Protein 6Q27 (pdb70)

B-factor: mean 52.14, std 17.45, range [25.5, 141.48]

Secondary structure (DSSP, 8-state):
-EEEEEE-SSEEEEEEE-TT--EEEEEEEEPP-SSSS-HHHHHHHHHHHHHHHHT-SS--EEEEESSEEETTTTEEEE--TTSTT-TT-BHHHHHTTT-S-EEEEEHHHHHHHHHHHH---S-SSEEEEEESSSEEEEEE-TTS-B---TTS-TT-GGGSS-BTTTTB-HHHHHSHHHHHHHHHHTT--S-S-HHHHHHHHHTT-HHHHHHHHHHHHHHHHHHHHHHHHH--SEEEEESGGGGGTHHHHHHHHHHHGGGS-TT-----EEE-S--SSHHHHHTT-/-EEEEEE-SSEEEEEEE-TT--EEEEEEEEPP-SSSS-HHHHHHHHHHHHHHHHT-SS--EEEEESSEEETTTTEEEE--TTSTT-TT-BHHHHHTTT-S-EEEEEHHHHHHHHHHHH---S-SSEEEEEESSSEEEEEE-TTS-B---TTS-TT-GGGSS-BTTTTB-HHHHHSHHHHHHHHHHTT--S-S-HHHHHHHHHTT-HHHHHHHHHHHHHHHHHHHHHHHHH--SEEEEESGGGGGTHHHHHHHHHHHGGGS-TT-----EEE-SS-SSHHHHHTT-/-EEEEEE-SSEEEEEEE-TT--EEEEEEEEPP-SSSS-HHHHHHHHHHHHHHHHT-SS--EEEEESSEEETTTTEEEE--TTSTT-TT-BHHHHHTTT-S-EEEEEHHHHHHHHHHHH---S-SSEEEEEESSSEEEEEE-TTS-B---TTS-TT-GGGSS-BTTTTB-HHHHHSHHHHHHHHHHTT--S-S-HHHHHHHHHTT-HHHHHHHHHHHHHHHHHHHHHHHHH--SEEEEESGGGGGTHHHHHHHHHHHGGGS-TT-----EEE-SS-SSHHHHHTT-/-EEEEEE-SSEEEEEEE-TT--EEEEEEEEPP-SSSS-HHHHHHHHHHHHHHHHT-SS-EEEEEESSEEETTTTEEEE--TTSTT-TT-BHHHHHTTT-S-EEEEEHHHHHHHHHHHH---S-SSEEEEEESSSEEEEEE-TTS-B---TTS-TT-GGGSS-BTTTTB-HHHHHSHHHHHHHHHHTT--S-S-HHHHHHHHHTT-HHHHHHHHHHHHHHHHHHHHHHHHH--SEEEEESGGGGGTHHHHHHHHHHHGGGS-TT-----EEE-S--SSHHHHHTT-

Organism: Staphylococcus aureus (strain NCTC 8325 / PS 47) (NCBI:txid93061)

Sequence (1140 aa):
YYIAIDIGGTQIKSAVIDKQLNMFDYQQISTPDNKSELITDKVYEIVTGYMKQYQLIQPVIGISSAGVVDEQKGEIVYAGPTIPNYKGTNFKRLLKSLSPYVKVKNDVNAALLGELKLHQYQAERIFCMTLGTGIGGAYKNNQGHIDNGELHKANEVGYLLYRPTENTTFEQRAATSALKKRMIAGGFTRSTHVPVLFEAAEEGDDIAKQILNEWAEDVAEGIAQIQVMYDPGLILIGGGISEQGDNLIKYIEPKVAHYLPKDYVYAPIQTTKSKNDAALYGCLQYYIAIDIGGTQIKSAVIDKQLNMFDYQQISTPDNKSELITDKVYEIVTGYMKQYQLIQPVIGISSAGVVDEQKGEIVYAGPTIPNYKGTNFKRLLKSLSPYVKVKNDVNAALLGELKLHQYQAERIFCMTLGTGIGGAYKNNQGHIDNGELHKANEVGYLLYRPTENTTFEQRAATSALKKRMIAGGFTRSTHVPVLFEAAEEGDDIAKQILNEWAEDVAEGIAQIQVMYDPGLILIGGGISEQGDNLIKYIEPKVAHYLPKDYVYAPIQTTKSKNDAALYGCLQYYIAIDIGGTQIKSAVIDKQLNMFDYQQISTPDNKSELITDKVYEIVTGYMKQYQLIQPVIGISSAGVVDEQKGEIVYAGPTIPNYKGTNFKRLLKSLSPYVKVKNDVNAALLGELKLHQYQAERIFCMTLGTGIGGAYKNNQGHIDNGELHKANEVGYLLYRPTENTTFEQRAATSALKKRMIAGGFTRSTHVPVLFEAAEEGDDIAKQILNEWAEDVAEGIAQIQVMYDPGLILIGGGISEQGDNLIKYIEPKVAHYLPKDYVYAPIQTTKSKNDAALYGCLQYYIAIDIGGTQIKSAVIDKQLNMFDYQQISTPDNKSELITDKVYEIVTGYMKQYQLIQPVIGISSAGVVDEQKGEIVYAGPTIPNYKGTNFKRLLKSLSPYVKVKNDVNAALLGELKLHQYQAERIFCMTLGTGIGGAYKNNQGHIDNGELHKANEVGYLLYRPTENTTFEQRAATSALKKRMIAGGFTRSTHVPVLFEAAEEGDDIAKQILNEWAEDVAEGIAQIQVMYDPGLILIGGGISEQGDNLIKYIEPKVAHYLPKDYVYAPIQTTKSKNDAALYGCLQ

Radius of gyration: 42.16 Å; Cα contacts (8 Å, |Δi|>4): 2502; chains: 4; bounding box: 64×56×137 Å

Nearest PDB structures (foldseek):
  6q26-assembly1_A  TM=9.660E-01  e=1.454E-57  Staphylococcus aureus
  6q26-assembly2_D  TM=9.549E-01  e=3.923E-51  Staphylococcus aureus
  3vgl-assembly1_A  TM=8.635E-01  e=5.881E-26  Streptomyces griseus subsp. griseus NBRC 13350
  2gup-assembly1_A-2  TM=8.424E-01  e=9.236E-24  Streptococcus pneumoniae TIGR4
  2aa4-assembly1_B  TM=7.992E-01  e=1.712E-20  Escherichia coli

Solvent-accessible surface area: 47722 Å² total; per-residue (Å²): 122,85,0,0,0,15,0,21,24,74,55,1,30,1,0,0,4,18,83,130,56,33,32,30,39,40,25,15,25,23,17,12,69,11,138,84,81,73,0,33,80,49,0,76,89,16,0,45,37,2,35,153,90,66,151,28,146,90,6,44,0,0,0,0,0,18,15,3,3,17,64,89,108,0,24,0,35,27,28,22,115,58,8,39,111,3,151,43,19,26,0,67,171,46,0,136,95,24,2,79,121,7,93,2,15,16,35,0,8,0,13,0,41,0,0,41,106,68,51,173,46,181,15,93,22,4,0,0,0,19,3,19,53,21,8,11,6,2,18,40,21,60,73,39,114,32,39,28,5,48,86,61,10,14,5,27,0,2,31,0,6,46,63,76,137,95,104,30,16,0,35,96,14,2,3,53,75,10,2,83,150,54,0,118,90,26,52,18,115,103,18,35,39,16,42,10,0,2,91,0,1,83,109,54,26,116,51,0,73,101,8,0,57,85,2,0,45,13,0,0,19,0,0,0,1,0,1,0,0,12,1,3,13,5,0,0,0,1,25,59,23,0,112,34,14,117,53,0,14,97,12,0,50,80,29,0,49,95,11,16,36,119,99,11,94,50,6,65,3,71,17,5,118,13,85,62,44,8,8,0,27,0,0,35,82,114,80,0,0,0,18,0,22,27,79,53,1,34,1,0,0,3,15,77,104,49,24,34,26,24,34,25,18,25,36,14,8,62,10,142,98,87,75,0,30,82,62,0,75,83,14,0,44,34,2,35,123,78,70,161,30,152,92,6,47,0,0,0,0,0,23,18,4,3,16,60,154,91,0,20,0,38,28,29,23,121,66,9,44,106,4,148,33,17,17,0,71,143,46,0,142,92,20,1,84,119,8,90,2,13,17,36,2,9,0,13,0,43,0,0,42,104,68,50,175,45,182,17,94,19,3,0,0,0,19,0,14,58,26,7,10,6,1,20,43,22,71,86,44,92,22,27,30,4,47,85,62,8,15,5,28,0,2,34,0,8,47,62,78,137,96,105,30,15,0,39,95,13,0,3,36,69,6,0,72,122,53,0,102,90,26,49,3,116,130,21,70,38,12,35,8,0,2,89,1,0,78,120,52,43,118,64,0,83,108,5,0,55,83,0,0,44,16,0,0,17,0,0,0,1,0,1,0,0,13,1,3,13,6,0,0,0,2,23,58,12,0,102,36,13,119,53,0,14,98,12,0,51,77,27,0,47,100,11,15,35,120,99,12,96,48,6,65,3,74,17,4,116,15,89,65,44,8,7,1,27,0,0,32,81,147,77,0,0,0,19,0,21,26,84,56,1,25,1,0,7,1,13,77,120,40,24,33,39,24,38,23,19,26,31,13,7,56,12,143,97,72,76,0,33,81,59,0,74,83,16,0,42,34,2,31,101,85,105,143,42,152,92,10,52,0,1,0,0,0,25,16,4,4,7,62,147,108,0,30,0,36,106,31,24,119,69,10,46,110,3,144,32,17,18,0,68,136,45,0,142,90,20,1,79,121,7,107,2,12,18,34,3,8,0,10,0,46,0,0,39,113,64,51,173,46,185,23,102,84,4,0,0,0,16,2,15,50,26,8,10,5,1,27,40,48,87,93,45,108,20,86,32,29,173,121,58,101,38,21,46,8,3,104,54,45,110,63,105,133,93,106,30,20,0,37,98,14,2,2,47,68,10,2,77,148,55,0,100,91,25,47,3,118,134,18,61,42,16,52,7,0,2,94,0,0,74,121,54,37,116,61,0,79,102,7,0,53,88,2,0,41,15,0,0,29,0,0,0,56,5,0,75,149,69,91,7,32,5,0,0,0,1,24,57,22,0,116,37,12,118,58,0,13,111,14,0,51,79,30,0,47,117,78,19,88,120,130,66,132,48,7,65,3,69,16,2,112,14,77,50,41,7,8,0,28,0,0,34,82,128,85,0,0,0,17,0,21,23,84,46,1,33,1,0,0,3,24,82,122,53,32,35,36,38,39,24,15,27,24,14,8,59,12,130,93,62,74,0,33,78,57,0,78,88,15,0,44,35,1,36,151,80,65,136,27,149,91,6,44,0,0,0,0,0,19,18,3,3,15,61,150,95,0,24,0,36,105,32,21,113,57,9,38,111,3,147,42,18,26,0,68,170,46,0,133,94,24,0,75,119,8,93,2,15,16,37,0,8,0,14,0,47,0,0,34,112,73,47,155,49,187,23,99,85,2,0,0,0,19,1,17,46,22,6,10,6,1,24,40,48,85,95,47,112,20,82,30,28,175,124,61,103,38,22,44,9,2,103,51,47,111,63,104,137,95,106,29,21,0,34,95,14,1,2,32,71,9,0,74,152,54,0,116,96,26,45,5,116,105,13,61,30,11,36,5,0,2,79,0,1,81,120,52,36,114,53,0,75,102,6,0,55,89,1,0,47,12,0,0,25,0,0,0,59,4,1,72,144,70,93,7,33,5,0,0,0,2,25,57,14,0,111,35,14,117,55,0,12,98,14,0,53,78,28,0,50,119,79,17,87,119,130,69,131,50,7,65,3,70,17,4,110,12,91,66,46,8,7,0,26,0,0,33,80

Foldseek 3Di:
DAKFWAEDLFKIWIFDADPVRDTHDIDIDGQDLCPPDRNLVVVQVSVVVVCVVPVDAQHQYFYEYAAQAPFVQQFRCGHDPSRPPRHGDHNCVSCVVRHNRYTYYYLQLQLVQLLCVVDPDPWQKEKEWEAESFIFIWIQHNVRDIDLDPRNPPGRLQQPDQDVVVRHGLRCCQHLVNLLVLCVVLVPDDDSDVVVLLVCVVVPNVSSVVSLLVNLLSVLLSVLVVCVVGVTQEYEYAYQVLVCWVSNCVSNVVSNCVNPDPPDDTHDYTYRPDHPCSSRNRSSD/DAKFWEEDLFKIWIFDADPVRDTDDIDIDGQDLCPPDRNLVVVQVSLVVVCVVPVDAQHQYFYEYAAQAPFVQQFRCGHDPSRPPRHGDHNCVSCVVRHNRYTYYYLQLQLVQLLCVVDPDPWQKEKEWEAEQFIFIWIQHNVRDTDLDPRRPPGRLQQDDQDVVVRHGLRCCQHLVNLLVLCVVLVPDPDSDVVVLLVCVVVPDVSSVVSLLVNLLSVLLSVLVVCVVGVTQEYEYAYQVLVCWVSNCVSNVVNVCVNPDVPDDTHDYTYRPDHPCSSRNSSSD/DAKFWEEDLFKIWIFDADPVRDTHPIDIDGQDLCPVDNNLVVVQVVLVVVCVVVVDAQGQYFYEYAAQAPFVQQFRCGHDPSRPPRHGDHNCVSCVVRHNRYTYDYLQLLLVQLLCVVDPDPWQKEKEWEAESFIFIWIQHNVRDTDLDPRNPPGRLQQPDQDVVVRHGLRCCQHLVNLLVLCVVLVPPVDSDVVVLLVCVVVPDVSSVVSLLVNLLSVLLSVLVVCVVHVTQEYEYAYQVLVCWVSNCVSRVVNNCVNPDPPDDTHDYGYRPDHPCSSRSRSSD/DAKFWEEDLFKIWIFDADPVRDTHDIDIDTQDLCPVDRNLVVVQCSVVVVCVVVVDAQHQYFYEYAAQAPFVQQFRCGHDPSRPPRHGDRNCVSCVVRHNRYTYYYQQLLLVQLLVVVDPDPWQKEKEWEAESFIFIWIQANVRDTDLDPRSPPGRLQQPDQDVVVRHGLRCCQHLVNLLVLCVVLVVPVDSDVVVLLVCVVVPDVSSVVSLLVNLLSVLLSVLVVCVVGVTQEYEYAYQCLVCWVSNCVSNVVNVCVNDDVPDDTHDYTYRPDHPCSSRNRSSD

InterPro domains:
  IPR000600 ROK family [PF00480] (3-284)
  IPR000600 ROK family [PTHR18964] (2-284)
  IPR043129 ATPase, nucleotide binding domain [SSF53067] (1-285)

Structure (mmCIF, N/CA/C/O backbone):
data_6Q27
#
_entry.id   6Q27
#
_cell.length_a   47.236
_cell.length_b   101.353
_cell.length_c   133.222
_cell.angle_alpha   90.000
_cell.angle_beta   90.150
_cell.angle_gamma   90.000
#
_symmetry.space_group_name_H-M   'P 1 21 1'
#
loop_
_entity.id
_entity.type
_entity.pdbx_description
1 polymer Glucokinase
2 non-polymer 2-acetamido-2-deoxy-alpha-D-mannopyranose
3 water water
#
loop_
_atom_site.group_PDB
_atom_site.id
_atom_site.type_symbol
_atom_site.label_atom_id
_atom_site.label_alt_id
_atom_site.label_comp_id
_atom_site.label_asym_id
_atom_site.label_entity_id
_atom_site.label_seq_id
_atom_site.pdbx_PDB_ins_code
_atom_site.Cartn_x
_atom_site.Cartn_y
_atom_site.Cartn_z
_atom_site.occupancy
_atom_site.B_iso_or_equiv
_atom_site.auth_seq_id
_atom_site.auth_comp_id
_atom_site.auth_asym_id
_atom_site.auth_atom_id
_atom_site.pdbx_PDB_model_num
ATOM 1 N N . TYR A 1 1 ? 21.645 18.346 40.420 1.00 63.08 2 TYR A N 1
ATOM 2 C CA . TYR A 1 1 ? 21.132 16.990 40.284 1.00 63.75 2 TYR A CA 1
ATOM 3 C C . TYR A 1 1 ? 21.501 16.079 41.462 1.00 57.06 2 TYR A C 1
ATOM 4 O O . TYR A 1 1 ? 22.663 15.968 41.801 1.00 56.54 2 TYR A O 1
ATOM 13 N N . TYR A 1 2 ? 20.500 15.421 42.053 1.00 51.68 3 TYR A N 1
ATOM 14 C CA . TYR A 1 2 ? 20.673 14.482 43.151 1.00 46.82 3 TYR A CA 1
ATOM 15 C C . TYR A 1 2 ? 20.506 13.059 42.631 1.00 44.27 3 TYR A C 1
ATOM 16 O O . TYR A 1 2 ? 19.761 12.823 41.677 1.00 45.51 3 TYR A O 1
ATOM 25 N N . ILE A 1 3 ? 21.184 12.099 43.270 1.00 43.43 4 ILE A N 1
ATOM 26 C CA . ILE A 1 3 ? 21.050 10.678 42.933 1.00 39.88 4 ILE A CA 1
ATOM 27 C C . ILE A 1 3 ? 20.184 9.999 43.991 1.00 36.83 4 ILE A C 1
ATOM 28 O O . ILE A 1 3 ? 20.478 10.066 45.189 1.00 37.21 4 ILE A O 1
ATOM 33 N N . ALA A 1 4 ? 19.107 9.354 43.569 1.00 36.25 5 ALA A N 1
ATOM 34 C CA . ALA A 1 4 ? 18.240 8.652 44.505 1.00 36.04 5 ALA A CA 1
ATOM 35 C C . ALA A 1 4 ? 18.286 7.169 44.173 1.00 34.54 5 ALA A C 1
ATOM 36 O O . ALA A 1 4 ? 18.338 6.790 42.997 1.00 34.12 5 ALA A O 1
ATOM 38 N N . ILE A 1 5 ? 18.308 6.333 45.204 1.00 34.18 6 ILE A N 1
ATOM 39 C CA . ILE A 1 5 ? 18.380 4.886 45.022 1.00 35.09 6 ILE A CA 1
ATOM 40 C C . ILE A 1 5 ? 17.509 4.246 46.085 1.00 33.87 6 ILE A C 1
ATOM 41 O O . ILE A 1 5 ? 17.618 4.588 47.268 1.00 34.46 6 ILE A O 1
ATOM 46 N N . ASP A 1 6 ? 16.627 3.343 45.675 1.00 34.10 7 ASP A N 1
ATOM 47 C CA . ASP A 1 6 ? 15.653 2.733 46.580 1.00 35.12 7 ASP A CA 1
ATOM 48 C C . ASP A 1 6 ? 15.877 1.235 46.512 1.00 35.03 7 ASP A C 1
ATOM 49 O O . ASP A 1 6 ? 15.730 0.637 45.439 1.00 35.05 7 ASP A O 1
ATOM 54 N N . ILE A 1 7 ? 16.258 0.638 47.634 1.00 35.35 8 ILE A N 1
ATOM 55 C CA . ILE A 1 7 ? 16.671 -0.761 47.659 1.00 35.66 8 ILE A CA 1
ATOM 56 C C . ILE A 1 7 ? 15.579 -1.572 48.332 1.00 37.35 8 ILE A C 1
ATOM 57 O O . ILE A 1 7 ? 15.318 -1.409 49.524 1.00 38.19 8 ILE A O 1
ATOM 62 N N . GLY A 1 8 ? 14.961 -2.473 47.577 1.00 38.29 9 GLY A N 1
ATOM 63 C CA . GLY A 1 8 ? 14.005 -3.413 48.111 1.00 40.37 9 GLY A CA 1
ATOM 64 C C . GLY A 1 8 ? 14.575 -4.811 47.979 1.00 41.39 9 GLY A C 1
ATOM 65 O O . GLY A 1 8 ? 15.669 -5.010 47.470 1.00 40.55 9 GLY A O 1
ATOM 66 N N . GLY A 1 9 ? 13.805 -5.788 48.454 1.00 43.72 10 GLY A N 1
ATOM 67 C CA . GLY A 1 9 ? 14.253 -7.165 48.340 1.00 45.45 10 GLY A CA 1
ATOM 68 C C . GLY A 1 9 ? 14.232 -7.678 46.913 1.00 46.14 10 GLY A C 1
ATOM 69 O O . GLY A 1 9 ? 15.003 -8.573 46.560 1.00 47.26 10 GLY A O 1
ATOM 70 N N . THR A 1 10 ? 13.325 -7.152 46.094 1.00 46.01 11 THR A N 1
ATOM 71 C CA . THR A 1 10 ? 13.088 -7.576 44.720 1.00 47.62 11 THR A CA 1
ATOM 72 C C . THR A 1 10 ? 13.705 -6.649 43.685 1.00 46.02 11 THR A C 1
ATOM 73 O O . THR A 1 10 ? 14.233 -7.121 42.679 1.00 49.17 11 THR A O 1
ATOM 77 N N . GLN A 1 11 ? 13.647 -5.343 43.894 1.00 42.80 12 GLN A N 1
ATOM 78 C CA . GLN A 1 11 ? 14.102 -4.389 42.899 1.00 41.97 12 GLN A CA 1
ATOM 79 C C . GLN A 1 11 ? 14.951 -3.324 43.561 1.00 40.54 12 GLN A C 1
ATOM 80 O O . GLN A 1 11 ? 14.738 -2.961 44.727 1.00 38.50 12 GLN A O 1
ATOM 86 N N . ILE A 1 12 ? 15.914 -2.825 42.795 1.00 37.86 13 ILE A N 1
ATOM 87 C CA . ILE A 1 12 ? 16.596 -1.585 43.111 1.00 37.74 13 ILE A CA 1
ATOM 88 C C . ILE A 1 12 ? 16.166 -0.595 42.053 1.00 39.29 13 ILE A C 1
ATOM 89 O O . ILE A 1 12 ? 16.306 -0.858 40.855 1.00 42.61 13 ILE A O 1
ATOM 94 N N . LYS A 1 13 ? 15.589 0.500 42.491 1.00 35.29 14 LYS A N 1
ATOM 95 C CA . LYS A 1 13 ? 15.177 1.575 41.615 1.00 35.31 14 LYS A CA 1
ATOM 96 C C . LYS A 1 13 ? 16.122 2.732 41.854 1.00 36.81 14 LYS A C 1
ATOM 97 O O . LYS A 1 13 ? 16.571 2.955 42.981 1.00 37.63 14 LYS A O 1
ATOM 103 N N . SER A 1 14 ? 16.358 3.508 40.811 1.00 34.42 15 SER A N 1
ATOM 104 C CA . SER A 1 14 ? 17.187 4.686 40.963 1.00 35.90 15 SER A CA 1
ATOM 105 C C . SER A 1 14 ? 16.727 5.725 39.956 1.00 36.84 15 SER A C 1
ATOM 106 O O . SER A 1 14 ? 16.072 5.413 38.956 1.00 35.59 15 SER A O 1
ATOM 109 N N . ALA A 1 15 ? 17.050 6.971 40.258 1.00 35.20 16 ALA A N 1
ATOM 110 C CA . ALA A 1 15 ? 16.801 8.047 39.319 1.00 37.86 16 ALA A CA 1
ATOM 111 C C . ALA A 1 15 ? 17.699 9.209 39.701 1.00 38.50 16 ALA A C 1
ATOM 112 O O . ALA A 1 15 ? 18.241 9.264 40.803 1.00 36.46 16 ALA A O 1
ATOM 114 N N . VAL A 1 16 ? 17.867 10.108 38.772 1.00 38.11 17 VAL A N 1
ATOM 115 C CA . VAL A 1 16 ? 18.454 11.403 39.034 1.00 39.45 17 VAL A CA 1
ATOM 116 C C . VAL A 1 16 ? 17.329 12.411 39.172 1.00 43.94 17 VAL A C 1
ATOM 117 O O . VAL A 1 16 ? 16.342 12.348 38.434 1.00 41.88 17 VAL A O 1
ATOM 121 N N . ILE A 1 17 ? 17.432 13.295 40.162 1.00 47.03 18 ILE A N 1
ATOM 122 C CA . ILE A 1 17 ? 16.372 14.250 40.465 1.00 48.63 18 ILE A CA 1
ATOM 123 C C . ILE A 1 17 ? 16.969 15.651 40.543 1.00 53.92 18 ILE A C 1
ATOM 124 O O . ILE A 1 17 ? 18.060 15.841 41.096 1.00 49.69 18 ILE A O 1
ATOM 129 N N . ASP A 1 18 ? 16.237 16.641 40.019 1.00 58.39 19 ASP A N 1
ATOM 130 C CA . ASP A 1 18 ? 16.697 18.019 40.051 1.00 64.87 19 ASP A CA 1
ATOM 131 C C . ASP A 1 18 ? 15.948 18.799 41.138 1.00 71.44 19 ASP A C 1
ATOM 132 O O . ASP A 1 18 ? 15.095 18.260 41.853 1.00 71.21 19 ASP A O 1
ATOM 137 N N . LYS A 1 19 ? 16.281 20.092 41.252 1.00 76.54 20 LYS A N 1
ATOM 138 C CA . LYS A 1 19 ? 15.749 20.925 42.330 1.00 80.58 20 LYS A CA 1
ATOM 139 C C . LYS A 1 19 ? 14.220 20.973 42.321 1.00 84.51 20 LYS A C 1
ATOM 140 O O . LYS A 1 19 ? 13.592 20.962 43.386 1.00 87.39 20 LYS A O 1
ATOM 142 N N . GLN A 1 20 ? 13.594 21.004 41.138 1.00 84.77 21 GLN A N 1
ATOM 143 C CA . GLN A 1 20 ? 12.131 21.012 41.061 1.00 86.43 21 GLN A CA 1
ATOM 144 C C . GLN A 1 20 ? 11.491 19.615 41.200 1.00 84.52 21 GLN A C 1
ATOM 145 O O . GLN A 1 20 ? 10.316 19.449 40.843 1.00 86.95 21 GLN A O 1
ATOM 151 N N . LEU A 1 21 ? 12.217 18.607 41.675 1.00 79.65 22 LEU A N 1
ATOM 152 C CA . LEU A 1 21 ? 11.677 17.264 41.863 1.00 77.54 22 LEU A CA 1
ATOM 153 C C . LEU A 1 21 ? 11.315 16.576 40.555 1.00 76.38 22 LEU A C 1
ATOM 154 O O . LEU A 1 21 ? 10.530 15.618 40.555 1.00 78.24 22 LEU A O 1
ATOM 159 N N . ASN A 1 22 ? 11.883 17.015 39.433 1.00 72.56 23 ASN A N 1
ATOM 160 C CA . ASN A 1 22 ? 11.725 16.284 38.184 1.00 64.02 23 ASN A CA 1
ATOM 161 C C . ASN A 1 22 ? 12.652 15.075 38.182 1.00 58.44 23 ASN A C 1
ATOM 162 O O . ASN A 1 22 ? 13.835 15.180 38.521 1.00 53.80 23 ASN A O 1
ATOM 167 N N . MET A 1 23 ? 12.117 13.929 37.787 1.00 60.65 24 MET A N 1
ATOM 168 C CA . MET A 1 23 ? 12.867 12.681 37.771 1.00 59.76 24 MET A CA 1
ATOM 169 C C . MET A 1 23 ? 13.349 12.410 36.351 1.00 56.91 24 MET A C 1
ATOM 170 O O . MET A 1 23 ? 12.563 12.474 35.403 1.00 57.80 24 MET A O 1
ATOM 175 N N . PHE A 1 24 ? 14.648 12.168 36.207 1.00 57.77 25 PHE A N 1
ATOM 176 C CA . PHE A 1 24 ? 15.273 11.807 34.941 1.00 58.79 25 PHE A CA 1
ATOM 177 C C . PHE A 1 24 ? 15.905 10.431 35.076 1.00 51.90 25 PHE A C 1
ATOM 178 O O . PHE A 1 24 ? 16.321 10.036 36.169 1.00 50.42 25 PHE A O 1
ATOM 186 N N . ASP A 1 25 ? 16.032 9.726 33.954 1.00 49.87 26 ASP A N 1
ATOM 187 C CA . ASP A 1 25 ? 16.892 8.542 33.890 1.00 51.81 26 ASP A CA 1
ATOM 188 C C . ASP A 1 25 ? 16.513 7.479 34.921 1.00 47.54 26 ASP A C 1
ATOM 189 O O . ASP A 1 25 ? 17.380 6.842 35.527 1.00 45.46 26 ASP A O 1
ATOM 194 N N . TYR A 1 26 ? 15.214 7.283 35.116 1.00 39.50 27 TYR A N 1
ATOM 195 C CA . TYR A 1 26 ? 14.725 6.253 36.027 1.00 38.58 27 TYR A CA 1
ATOM 196 C C . TYR A 1 26 ? 15.244 4.884 35.602 1.00 38.49 27 TYR A C 1
ATOM 197 O O . TYR A 1 26 ? 15.204 4.527 34.424 1.00 43.61 27 TYR A O 1
ATOM 206 N N . GLN A 1 27 ? 15.753 4.134 36.556 1.00 37.38 28 GLN A N 1
ATOM 207 C CA . GLN A 1 27 ? 16.253 2.802 36.291 1.00 40.01 28 GLN A CA 1
ATOM 208 C C . GLN A 1 27 ? 15.692 1.850 37.327 1.00 37.43 28 GLN A C 1
ATOM 209 O O . GLN A 1 27 ? 15.395 2.235 38.466 1.00 36.49 28 GLN A O 1
ATOM 215 N N . GLN A 1 28 ? 15.590 0.594 36.930 1.00 38.66 29 GLN A N 1
ATOM 216 C CA . GLN A 1 28 ? 15.024 -0.425 37.793 1.00 41.91 29 GLN A CA 1
ATOM 217 C C . GLN A 1 28 ? 15.723 -1.728 37.456 1.00 41.93 29 GLN A C 1
ATOM 218 O O . GLN A 1 28 ? 15.639 -2.197 36.317 1.00 42.27 29 GLN A O 1
ATOM 224 N N . ILE A 1 29 ? 16.441 -2.298 38.416 1.00 42.24 30 ILE A N 1
ATOM 225 C CA . ILE A 1 29 ? 17.086 -3.580 38.174 1.00 48.56 30 ILE A CA 1
ATOM 226 C C . ILE A 1 29 ? 16.621 -4.566 39.225 1.00 42.31 30 ILE A C 1
ATOM 227 O O . ILE A 1 29 ? 16.212 -4.194 40.322 1.00 40.94 30 ILE A O 1
ATOM 232 N N . SER A 1 30 ? 16.738 -5.842 38.884 1.00 44.92 31 SER A N 1
ATOM 233 C CA . SER A 1 30 ? 16.460 -6.899 39.841 1.00 46.19 31 SER A CA 1
ATOM 234 C C . SER A 1 30 ? 17.485 -6.856 40.974 1.00 44.83 31 SER A C 1
ATOM 235 O O . SER A 1 30 ? 18.671 -6.627 40.743 1.00 44.17 31 SER A O 1
ATOM 238 N N . THR A 1 31 ? 17.027 -7.035 42.210 1.00 44.33 32 THR A N 1
ATOM 239 C CA . THR A 1 31 ? 17.959 -6.977 43.338 1.00 45.99 32 THR A CA 1
ATOM 240 C C . THR A 1 31 ? 18.830 -8.224 43.353 1.00 45.55 32 THR A C 1
ATOM 241 O O . THR A 1 31 ? 18.307 -9.339 43.328 1.00 48.29 32 THR A O 1
ATOM 245 N N . PRO A 1 32 ? 20.152 -8.075 43.443 1.00 44.99 33 PRO A N 1
ATOM 246 C CA . PRO A 1 32 ? 21.029 -9.252 43.555 1.00 47.64 33 PRO A CA 1
ATOM 247 C C . PRO A 1 32 ? 20.667 -10.072 44.786 1.00 48.88 33 PRO A C 1
ATOM 248 O O . PRO A 1 32 ? 20.111 -9.556 45.755 1.00 47.19 33 PRO A O 1
ATOM 252 N N . ASP A 1 33 ? 20.991 -11.369 44.742 1.00 52.36 34 ASP A N 1
ATOM 253 C CA . ASP A 1 33 ? 20.742 -12.244 45.885 1.00 54.19 34 ASP A CA 1
ATOM 254 C C . ASP A 1 33 ? 21.558 -11.861 47.125 1.00 55.85 34 ASP A C 1
ATOM 255 O O . ASP A 1 33 ? 21.280 -12.366 48.221 1.00 53.67 34 ASP A O 1
ATOM 260 N N . ASN A 1 34 ? 22.553 -10.996 46.976 1.00 50.36 35 ASN A N 1
ATOM 261 C CA . ASN A 1 34 ? 23.451 -10.599 48.050 1.00 49.17 35 ASN A CA 1
ATOM 262 C C . ASN A 1 34 ? 24.232 -11.778 48.613 1.00 53.52 35 ASN A C 1
ATOM 263 O O . ASN A 1 34 ? 24.673 -11.731 49.764 1.00 52.15 35 ASN A O 1
ATOM 268 N N . LYS A 1 35 ? 24.382 -12.838 47.813 1.00 56.44 36 LYS A N 1
ATOM 269 C CA . LYS A 1 35 ? 25.249 -13.970 48.119 1.00 64.17 36 LYS A CA 1
ATOM 270 C C . LYS A 1 35 ? 26.507 -13.882 47.261 1.00 68.12 36 LYS A C 1
ATOM 271 O O . LYS A 1 35 ? 27.587 -13.531 47.759 1.00 68.81 36 LYS A O 1
ATOM 277 N N . SER A 1 36 ? 26.381 -14.158 45.963 1.00 71.02 37 SER A N 1
ATOM 278 C CA . SER A 1 36 ? 27.514 -14.023 45.060 1.00 73.08 37 SER A CA 1
ATOM 279 C C . SER A 1 36 ? 27.494 -12.712 44.273 1.00 73.50 37 SER A C 1
ATOM 280 O O . SER A 1 36 ? 28.551 -12.237 43.846 1.00 78.58 37 SER A O 1
ATOM 283 N N . GLU A 1 37 ? 26.316 -12.111 44.036 1.00 71.50 38 GLU A N 1
ATOM 284 C CA . GLU A 1 37 ? 26.212 -10.764 43.473 1.00 71.35 38 GLU A CA 1
ATOM 285 C C . GLU A 1 37 ? 25.695 -9.823 44.558 1.00 62.83 38 GLU A C 1
ATOM 286 O O . GLU A 1 37 ? 24.663 -10.091 45.175 1.00 66.72 38 GLU A O 1
ATOM 292 N N . LEU A 1 38 ? 26.434 -8.752 44.821 1.00 54.16 39 LEU A N 1
ATOM 293 C CA . LEU A 1 38 ? 26.235 -7.924 46.000 1.00 48.96 39 LEU A CA 1
ATOM 294 C C . LEU A 1 38 ? 25.458 -6.653 45.672 1.00 45.79 39 LEU A C 1
ATOM 295 O O . LEU A 1 38 ? 25.712 -5.992 44.663 1.00 41.58 39 LEU A O 1
ATOM 300 N N . ILE A 1 39 ? 24.531 -6.313 46.569 1.00 35.16 40 ILE A N 1
ATOM 301 C CA . ILE A 1 39 ? 23.755 -5.082 46.469 1.00 37.12 40 ILE A CA 1
ATOM 302 C C . ILE A 1 39 ? 24.674 -3.872 46.472 1.00 38.41 40 ILE A C 1
ATOM 303 O O . ILE A 1 39 ? 24.514 -2.963 45.648 1.00 43.28 40 ILE A O 1
ATOM 308 N N . THR A 1 40 ? 25.672 -3.851 47.376 1.00 36.29 41 THR A N 1
ATOM 309 C CA . THR A 1 40 ? 26.595 -2.717 47.419 1.00 34.19 41 THR A CA 1
ATOM 310 C C . THR A 1 40 ? 27.292 -2.508 46.074 1.00 34.93 41 THR A C 1
ATOM 311 O O . THR A 1 40 ? 27.476 -1.366 45.638 1.00 35.76 41 THR A O 1
ATOM 315 N N . ASP A 1 41 ? 27.685 -3.595 45.399 1.00 37.06 42 ASP A N 1
ATOM 316 C CA . ASP A 1 41 ? 28.329 -3.449 44.094 1.00 40.37 42 ASP A CA 1
ATOM 317 C C . ASP A 1 41 ? 27.388 -2.795 43.077 1.00 39.35 42 ASP A C 1
ATOM 318 O O . ASP A 1 41 ? 27.821 -1.953 42.278 1.00 38.25 42 ASP A O 1
ATOM 323 N N . LYS A 1 42 ? 26.104 -3.182 43.081 1.00 36.06 43 LYS A N 1
ATOM 324 C CA . LYS A 1 42 ? 25.138 -2.584 42.161 1.00 38.11 43 LYS A CA 1
ATOM 325 C C . LYS A 1 42 ? 24.872 -1.110 42.503 1.00 39.04 43 LYS A C 1
ATOM 326 O O . LYS A 1 42 ? 24.774 -0.259 41.607 1.00 40.10 43 LYS A O 1
ATOM 332 N N . VAL A 1 43 ? 24.772 -0.787 43.792 1.00 31.58 44 VAL A N 1
ATOM 333 C CA . VAL A 1 43 ? 24.558 0.597 44.214 1.00 33.21 44 VAL A CA 1
ATOM 334 C C . VAL A 1 43 ? 25.738 1.462 43.791 1.00 39.32 44 VAL A C 1
ATOM 335 O O . VAL A 1 43 ? 25.572 2.556 43.232 1.00 31.35 44 VAL A O 1
ATOM 339 N N . TYR A 1 44 ? 26.954 0.969 44.041 1.00 39.09 45 TYR A N 1
ATOM 340 C CA . TYR A 1 44 ? 28.149 1.694 43.633 1.00 34.31 45 TYR A CA 1
ATOM 341 C C . TYR A 1 44 ? 28.158 1.925 42.124 1.00 37.74 45 TYR A C 1
ATOM 342 O O . TYR A 1 44 ? 28.443 3.032 41.653 1.00 39.01 45 TYR A O 1
ATOM 351 N N . GLU A 1 45 ? 27.825 0.909 41.343 1.00 38.08 46 GLU A N 1
ATOM 352 C CA . GLU A 1 45 ? 27.888 1.139 39.909 1.00 44.07 46 GLU A CA 1
ATOM 353 C C . GLU A 1 45 ? 26.710 1.981 39.425 1.00 47.40 46 GLU A C 1
ATOM 354 O O . GLU A 1 45 ? 26.874 2.781 38.490 1.00 47.19 46 GLU A O 1
ATOM 360 N N . ILE A 1 46 ? 25.546 1.884 40.079 1.00 44.48 47 ILE A N 1
ATOM 361 C CA . ILE A 1 46 ? 24.478 2.836 39.770 1.00 40.36 47 ILE A CA 1
ATOM 362 C C . ILE A 1 46 ? 24.957 4.266 39.991 1.00 38.92 47 ILE A C 1
ATOM 363 O O . ILE A 1 46 ? 24.682 5.154 39.171 1.00 38.84 47 ILE A O 1
ATOM 368 N N . VAL A 1 47 ? 25.644 4.524 41.113 1.00 34.67 48 VAL A N 1
ATOM 369 C CA . VAL A 1 47 ? 26.085 5.891 41.416 1.00 35.81 48 VAL A CA 1
ATOM 370 C C . VAL A 1 47 ? 27.131 6.366 40.414 1.00 38.16 48 VAL A C 1
ATOM 371 O O . VAL A 1 47 ? 27.066 7.499 39.916 1.00 40.82 48 VAL A O 1
ATOM 375 N N . THR A 1 48 ? 28.160 5.548 40.169 1.00 38.29 49 THR A N 1
ATOM 376 C CA . THR A 1 48 ? 29.199 5.959 39.231 1.00 41.12 49 THR A CA 1
ATOM 377 C C . THR A 1 48 ? 28.636 6.137 37.827 1.00 43.39 49 THR A C 1
ATOM 378 O O . THR A 1 48 ? 29.078 7.028 37.092 1.00 43.74 49 THR A O 1
ATOM 382 N N . GLY A 1 49 ? 27.647 5.319 37.445 1.00 40.97 50 GLY A N 1
ATOM 383 C CA . GLY A 1 49 ? 27.029 5.493 36.141 1.00 39.84 50 GLY A CA 1
ATOM 384 C C . GLY A 1 49 ? 26.364 6.847 35.993 1.00 40.79 50 GLY A C 1
ATOM 385 O O . GLY A 1 49 ? 26.508 7.517 34.963 1.00 42.24 50 GLY A O 1
ATOM 386 N N . TYR A 1 50 ? 25.622 7.265 37.020 1.00 41.54 51 TYR A N 1
ATOM 387 C CA . TYR A 1 50 ? 25.004 8.583 37.007 1.00 41.93 51 TYR A CA 1
ATOM 388 C C . TYR A 1 50 ? 26.048 9.681 37.047 1.00 46.99 51 TYR A C 1
ATOM 389 O O . TYR A 1 50 ? 25.919 10.687 36.339 1.00 52.35 51 TYR A O 1
ATOM 398 N N . MET A 1 51 ? 27.104 9.494 37.848 1.00 45.76 52 MET A N 1
ATOM 399 C CA . MET A 1 51 ? 28.165 10.490 37.912 1.00 44.93 52 MET A CA 1
ATOM 400 C C . MET A 1 51 ? 28.823 10.693 36.557 1.00 49.53 52 MET A C 1
ATOM 401 O O . MET A 1 51 ? 29.066 11.833 36.155 1.00 51.72 52 MET A O 1
ATOM 406 N N . LYS A 1 52 ? 29.117 9.607 35.836 1.00 49.15 53 LYS A N 1
ATOM 407 C CA . LYS A 1 52 ? 29.729 9.750 34.521 1.00 48.90 53 LYS A CA 1
ATOM 408 C C . LYS A 1 52 ? 28.741 10.351 33.531 1.00 52.62 53 LYS A C 1
ATOM 409 O O . LYS A 1 52 ? 29.033 11.351 32.869 1.00 54.70 53 LYS A O 1
ATOM 415 N N . GLN A 1 53 ? 27.550 9.770 33.446 1.00 53.61 54 GLN A N 1
ATOM 416 C CA . GLN A 1 53 ? 26.519 10.284 32.549 1.00 59.72 54 GLN A CA 1
ATOM 417 C C . GLN A 1 53 ? 26.372 11.799 32.661 1.00 59.47 54 GLN A C 1
ATOM 418 O O . GLN A 1 53 ? 26.343 12.503 31.651 1.00 59.39 54 GLN A O 1
ATOM 424 N N . TYR A 1 54 ? 26.303 12.321 33.888 1.00 60.94 55 TYR A N 1
ATOM 425 C CA . TYR A 1 54 ? 25.993 13.725 34.132 1.00 60.57 55 TYR A CA 1
ATOM 426 C C . TYR A 1 54 ? 27.183 14.539 34.638 1.00 61.79 55 TYR A C 1
ATOM 427 O O . TYR A 1 54 ? 27.014 15.713 34.992 1.00 59.71 55 TYR A O 1
ATOM 436 N N . GLN A 1 55 ? 28.381 13.953 34.664 1.00 63.12 56 GLN A N 1
ATOM 437 C CA . GLN A 1 55 ? 29.586 14.618 35.166 1.00 64.87 56 GLN A CA 1
ATOM 438 C C . GLN A 1 55 ? 29.348 15.274 36.533 1.00 63.87 56 GLN A C 1
ATOM 439 O O . GLN A 1 55 ? 29.644 16.451 36.748 1.00 67.47 56 GLN A O 1
ATOM 445 N N . LEU A 1 56 ? 28.816 14.489 37.472 1.00 57.57 57 LEU A N 1
ATOM 446 C CA . LEU A 1 56 ? 28.523 14.972 38.818 1.00 53.78 57 LEU A CA 1
ATOM 447 C C . LEU A 1 56 ? 29.724 14.770 39.728 1.00 53.86 57 LEU A C 1
ATOM 448 O O . LEU A 1 56 ? 30.222 13.646 39.875 1.00 53.06 57 LEU A O 1
ATOM 453 N N . ILE A 1 57 ? 30.158 15.850 40.367 1.00 55.24 58 ILE A N 1
ATOM 454 C CA . ILE A 1 57 ? 31.218 15.808 41.366 1.00 52.66 58 ILE A CA 1
ATOM 455 C C . ILE A 1 57 ? 30.567 15.817 42.729 1.00 49.11 58 ILE A C 1
ATOM 456 O O . ILE A 1 57 ? 29.705 16.661 43.001 1.00 49.34 58 ILE A O 1
ATOM 461 N N . GLN A 1 58 ? 30.956 14.866 43.575 1.00 48.25 59 GLN A N 1
ATOM 462 C CA . GLN A 1 58 ? 30.475 14.744 44.948 1.00 47.11 59 GLN A CA 1
ATOM 463 C C . GLN A 1 58 ? 28.955 14.934 44.994 1.00 46.26 59 GLN A C 1
ATOM 464 O O . GLN A 1 58 ? 28.450 15.764 45.754 1.00 44.36 59 GLN A O 1
ATOM 470 N N . PRO A 1 59 ? 28.209 14.151 44.223 1.00 48.03 60 PRO A N 1
ATOM 471 C CA . PRO A 1 59 ? 26.759 14.343 44.169 1.00 44.79 60 PRO A CA 1
ATOM 472 C C . PRO A 1 59 ? 26.118 14.046 45.505 1.00 43.01 60 PRO A C 1
ATOM 473 O O . PRO A 1 59 ? 26.572 13.179 46.255 1.00 34.45 60 PRO A O 1
ATOM 477 N N . VAL A 1 60 ? 25.015 14.747 45.775 1.00 39.54 61 VAL A N 1
ATOM 478 C CA . VAL A 1 60 ? 24.157 14.350 46.878 1.00 37.99 61 VAL A CA 1
ATOM 479 C C . VAL A 1 60 ? 23.449 13.064 46.496 1.00 39.17 61 VAL A C 1
ATOM 480 O O . VAL A 1 60 ? 22.796 12.983 45.453 1.00 44.74 61 VAL A O 1
ATOM 484 N N . ILE A 1 61 ? 23.587 12.057 47.338 1.00 39.43 62 ILE A N 1
ATOM 485 C CA . ILE A 1 61 ? 23.069 10.723 47.112 1.00 38.67 62 ILE A CA 1
ATOM 486 C C . ILE A 1 61 ? 22.100 10.426 48.246 1.00 39.84 62 ILE A C 1
ATOM 487 O O . ILE A 1 61 ? 22.497 10.430 49.414 1.00 40.01 62 ILE A O 1
ATOM 492 N N . GLY A 1 62 ? 20.840 10.159 47.914 1.00 39.62 63 GLY A N 1
ATOM 493 C CA . GLY A 1 62 ? 19.883 9.656 48.887 1.00 29.76 63 GLY A CA 1
ATOM 494 C C . GLY A 1 62 ? 19.729 8.159 48.678 1.00 29.82 63 GLY A C 1
ATOM 495 O O . GLY A 1 62 ? 19.588 7.690 47.544 1.00 31.15 63 GLY A O 1
ATOM 496 N N . ILE A 1 63 ? 19.795 7.409 49.767 1.00 30.76 64 ILE A N 1
ATOM 497 C CA . ILE A 1 63 ? 19.559 5.968 49.689 1.00 31.28 64 ILE A CA 1
ATOM 498 C C . ILE A 1 63 ? 18.380 5.615 50.580 1.00 34.04 64 ILE A C 1
ATOM 499 O O . ILE A 1 63 ? 18.361 5.954 51.771 1.00 35.85 64 ILE A O 1
ATOM 504 N N . SER A 1 64 ? 17.385 4.974 49.986 1.00 33.35 65 SER A N 1
ATOM 505 C CA . SER A 1 64 ? 16.282 4.359 50.701 1.00 32.18 65 SER A CA 1
ATOM 506 C C . SER A 1 64 ? 16.490 2.845 50.696 1.00 29.60 65 SER A C 1
ATOM 507 O O . SER A 1 64 ? 16.772 2.264 49.648 1.00 32.97 65 SER A O 1
ATOM 510 N N . SER A 1 65 ? 16.336 2.199 51.846 1.00 26.89 66 SER A N 1
ATOM 511 C CA . SER A 1 65 ? 16.601 0.762 51.866 1.00 29.10 66 SER A CA 1
ATOM 512 C C . SER A 1 65 ? 15.717 0.023 52.857 1.00 32.67 66 SER A C 1
ATOM 513 O O . SER A 1 65 ? 15.506 0.482 53.987 1.00 32.27 66 SER A O 1
ATOM 516 N N . ALA A 1 66 ? 15.258 -1.153 52.438 1.00 31.31 67 ALA A N 1
ATOM 517 C CA . ALA A 1 66 ? 14.743 -2.121 53.381 1.00 31.22 67 ALA A CA 1
ATOM 518 C C . ALA A 1 66 ? 15.771 -2.374 54.470 1.00 31.73 67 ALA A C 1
ATOM 519 O O . ALA A 1 66 ? 16.977 -2.257 54.257 1.00 36.72 67 ALA A O 1
ATOM 521 N N . GLY A 1 67 ? 15.291 -2.750 55.642 1.00 34.92 68 GLY A N 1
ATOM 522 C CA . GLY A 1 67 ? 16.162 -2.972 56.776 1.00 29.48 68 GLY A CA 1
ATOM 523 C C . GLY A 1 67 ? 16.109 -1.807 57.754 1.00 33.26 68 GLY A C 1
ATOM 524 O O . GLY A 1 67 ? 15.674 -0.693 57.428 1.00 32.29 68 GLY A O 1
ATOM 525 N N . VAL A 1 68 ? 16.554 -2.086 58.980 1.00 29.72 69 VAL A N 1
ATOM 526 C CA . VAL A 1 68 ? 16.664 -1.083 60.035 1.00 32.82 69 VAL A CA 1
ATOM 527 C C . VAL A 1 68 ? 17.892 -0.223 59.750 1.00 36.13 69 VAL A C 1
ATOM 528 O O . VAL A 1 68 ? 19.016 -0.726 59.683 1.00 37.73 69 VAL A O 1
ATOM 532 N N . VAL A 1 69 ? 17.685 1.078 59.613 1.00 35.22 70 VAL A N 1
ATOM 533 C CA . VAL A 1 69 ? 18.724 2.001 59.189 1.00 31.76 70 VAL A CA 1
ATOM 534 C C . VAL A 1 69 ? 19.079 2.897 60.361 1.00 34.71 70 VAL A C 1
ATOM 535 O O . VAL A 1 69 ? 18.205 3.563 60.924 1.00 34.44 70 VAL A O 1
ATOM 539 N N . ASP A 1 70 ? 20.361 2.915 60.725 1.00 35.25 71 ASP A N 1
ATOM 540 C CA . ASP A 1 70 ? 20.903 3.960 61.586 1.00 39.83 71 ASP A CA 1
ATOM 541 C C . ASP A 1 70 ? 21.209 5.158 60.688 1.00 34.67 71 ASP A C 1
ATOM 542 O O . ASP A 1 70 ? 22.245 5.192 60.028 1.00 35.05 71 ASP A O 1
ATOM 547 N N . GLU A 1 71 ? 20.312 6.153 60.665 1.00 35.69 72 GLU A N 1
ATOM 548 C CA . GLU A 1 71 ? 20.426 7.255 59.698 1.00 37.21 72 GLU A CA 1
ATOM 549 C C . GLU A 1 71 ? 21.735 8.029 59.856 1.00 38.89 72 GLU A C 1
ATOM 550 O O . GLU A 1 71 ? 22.359 8.409 58.855 1.00 35.81 72 GLU A O 1
ATOM 556 N N . GLN A 1 72 ? 22.173 8.263 61.100 1.00 40.38 73 GLN A N 1
ATOM 557 C CA . GLN A 1 72 ? 23.406 9.019 61.309 1.00 42.15 73 GLN A CA 1
ATOM 558 C C . GLN A 1 72 ? 24.616 8.236 60.831 1.00 43.11 73 GLN A C 1
ATOM 559 O O . GLN A 1 72 ? 25.490 8.800 60.163 1.00 43.90 73 GLN A O 1
ATOM 561 N N . LYS A 1 73 ? 24.679 6.933 61.136 1.00 40.32 74 LYS A N 1
ATOM 562 C CA . LYS A 1 73 ? 25.793 6.142 60.633 1.00 39.59 74 LYS A CA 1
ATOM 563 C C . LYS A 1 73 ? 25.671 5.898 59.140 1.00 36.10 74 LYS A C 1
ATOM 564 O O . LYS A 1 73 ? 26.672 5.633 58.485 1.00 39.65 74 LYS A O 1
ATOM 570 N N . GLY A 1 74 ? 24.461 5.941 58.603 1.00 36.23 75 GLY A N 1
ATOM 571 C CA . GLY A 1 74 ? 24.218 5.499 57.241 1.00 33.57 75 GLY A CA 1
ATOM 572 C C . GLY A 1 74 ? 24.368 4.001 57.043 1.00 33.15 75 GLY A C 1
ATOM 573 O O . GLY A 1 74 ? 24.916 3.568 56.028 1.00 34.88 75 GLY A O 1
ATOM 574 N N . GLU A 1 75 ? 23.857 3.198 57.973 1.00 32.43 76 GLU A N 1
ATOM 575 C CA . GLU A 1 75 ? 24.181 1.785 58.059 1.00 31.63 76 GLU A CA 1
ATOM 576 C C . GLU A 1 75 ? 22.934 0.946 58.310 1.00 36.80 76 GLU A C 1
ATOM 577 O O . GLU A 1 75 ? 22.061 1.350 59.078 1.00 40.52 76 GLU A O 1
ATOM 583 N N . ILE A 1 76 ? 22.870 -0.227 57.679 1.00 37.80 77 ILE A N 1
ATOM 584 C CA . ILE A 1 76 ? 21.891 -1.258 58.006 1.00 33.26 77 ILE A CA 1
ATOM 585 C C . ILE A 1 76 ? 22.352 -1.904 59.306 1.00 39.26 77 ILE A C 1
ATOM 586 O O . ILE A 1 76 ? 23.361 -2.615 59.320 1.00 44.88 77 ILE A O 1
ATOM 591 N N . VAL A 1 77 ? 21.639 -1.641 60.408 1.00 39.57 78 VAL A N 1
ATOM 592 C CA . VAL A 1 77 ? 22.024 -2.187 61.711 1.00 38.59 78 VAL A CA 1
ATOM 593 C C . VAL A 1 77 ? 21.184 -3.391 62.099 1.00 39.94 78 VAL A C 1
ATOM 594 O O . VAL A 1 77 ? 21.437 -3.996 63.140 1.00 42.85 78 VAL A O 1
ATOM 598 N N . TYR A 1 78 ? 20.204 -3.767 61.279 1.00 42.46 79 TYR A N 1
ATOM 599 C CA . TYR A 1 78 ? 19.380 -4.945 61.519 1.00 41.90 79 TYR A CA 1
ATOM 600 C C . TYR A 1 78 ? 18.566 -5.254 60.262 1.00 45.33 79 TYR A C 1
ATOM 601 O O . TYR A 1 78 ? 17.978 -4.352 59.651 1.00 43.65 79 TYR A O 1
ATOM 610 N N . ALA A 1 79 ? 18.528 -6.520 59.861 1.00 44.30 80 ALA A N 1
ATOM 611 C CA . ALA A 1 79 ? 17.837 -6.893 58.638 1.00 38.06 80 ALA A CA 1
ATOM 612 C C . ALA A 1 79 ? 17.257 -8.292 58.791 1.00 38.75 80 ALA A C 1
ATOM 613 O O . ALA A 1 79 ? 17.994 -9.229 59.114 1.00 41.52 80 ALA A O 1
ATOM 615 N N . GLY A 1 80 ? 15.949 -8.422 58.536 1.00 35.62 81 GLY A N 1
ATOM 616 C CA . GLY A 1 80 ? 15.314 -9.706 58.428 1.00 40.78 81 GLY A CA 1
ATOM 617 C C . GLY A 1 80 ? 15.827 -10.486 57.233 1.00 44.65 81 GLY A C 1
ATOM 618 O O . GLY A 1 80 ? 16.694 -10.020 56.479 1.00 45.65 81 GLY A O 1
ATOM 619 N N . PRO A 1 81 ? 15.284 -11.693 57.038 1.00 45.82 82 PRO A N 1
ATOM 620 C CA . PRO A 1 81 ? 15.841 -12.587 56.007 1.00 47.27 82 PRO A CA 1
ATOM 621 C C . PRO A 1 81 ? 15.477 -12.204 54.574 1.00 48.89 82 PRO A C 1
ATOM 622 O O . PRO A 1 81 ? 16.020 -12.818 53.647 1.00 47.43 82 PRO A O 1
ATOM 626 N N . THR A 1 82 ? 14.624 -11.194 54.343 1.00 48.99 83 THR A N 1
ATOM 627 C CA . THR A 1 82 ? 14.340 -10.820 52.9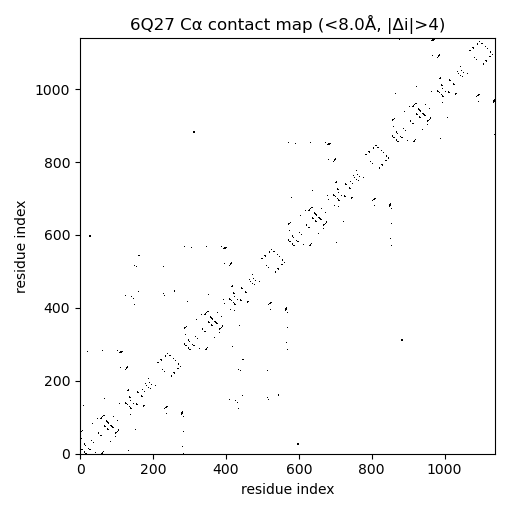55 1.00 50.46 83 THR A CA 1
ATOM 628 C C . THR A 1 82 ? 15.627 -10.473 52.208 1.00 52.45 83 THR A C 1
ATOM 629 O O . THR A 1 82 ? 15.805 -10.872 51.051 1.00 60.61 83 THR A O 1
ATOM 633 N N . ILE A 1 83 ? 16.551 -9.764 52.848 1.00 47.55 84 ILE A N 1
ATOM 634 C CA . ILE A 1 83 ? 17.875 -9.567 52.257 1.00 47.60 84 ILE A CA 1
ATOM 635 C C . ILE A 1 83 ? 18.939 -10.233 53.125 1.00 52.58 84 ILE A C 1
ATOM 636 O O . ILE A 1 83 ? 19.181 -9.788 54.259 1.00 54.61 84 ILE A O 1
ATOM 641 N N . PRO A 1 84 ? 19.621 -11.262 52.639 1.00 51.95 85 PRO A N 1
ATOM 642 C CA . PRO A 1 84 ? 20.638 -11.926 53.458 1.00 58.03 85 PRO A CA 1
ATOM 643 C C . PRO A 1 84 ? 21.926 -11.121 53.586 1.00 62.87 85 PRO A C 1
ATOM 644 O O . PRO A 1 84 ? 22.314 -10.360 52.698 1.00 67.82 85 PRO A O 1
ATOM 648 N N . ASN A 1 85 ? 22.603 -11.312 54.715 1.00 59.35 86 ASN A N 1
ATOM 649 C CA . ASN A 1 85 ? 23.946 -10.766 54.926 1.00 53.16 86 ASN A CA 1
ATOM 650 C C . ASN A 1 85 ? 23.951 -9.252 54.867 1.00 45.13 86 ASN A C 1
ATOM 651 O O . ASN A 1 85 ? 24.965 -8.646 54.537 1.00 46.04 86 ASN A O 1
ATOM 656 N N . TYR A 1 86 ? 22.828 -8.629 55.189 1.00 41.44 87 TYR A N 1
ATOM 657 C CA . TYR A 1 86 ? 22.702 -7.206 54.948 1.00 41.51 87 TYR A CA 1
ATOM 658 C C . TYR A 1 86 ? 23.149 -6.367 56.140 1.00 39.51 87 TYR A C 1
ATOM 659 O O . TYR A 1 86 ? 23.566 -5.221 55.949 1.00 35.45 87 TYR A O 1
ATOM 668 N N . LYS A 1 87 ? 23.082 -6.916 57.356 1.00 42.72 88 LYS A N 1
ATOM 669 C CA . LYS A 1 87 ? 23.499 -6.181 58.545 1.00 43.78 88 LYS A CA 1
ATOM 670 C C . LYS A 1 87 ? 24.948 -5.740 58.399 1.00 40.13 88 LYS A C 1
ATOM 671 O O . LYS A 1 87 ? 25.803 -6.499 57.944 1.00 38.88 88 LYS A O 1
ATOM 677 N N . GLY A 1 88 ? 25.217 -4.494 58.775 1.00 37.67 89 GLY A N 1
ATOM 678 C CA . GLY A 1 88 ? 26.545 -3.943 58.680 1.00 35.49 89 GLY A CA 1
ATOM 679 C C . GLY A 1 88 ? 26.814 -3.174 57.408 1.00 37.36 89 GLY A C 1
ATOM 680 O O . GLY A 1 88 ? 27.854 -2.515 57.307 1.00 42.95 89 GLY A O 1
ATOM 681 N N . THR A 1 89 ? 25.930 -3.246 56.426 1.00 34.99 90 THR A N 1
ATOM 682 C CA . THR A 1 89 ? 26.132 -2.486 55.195 1.00 33.92 90 THR A CA 1
ATOM 683 C C . THR A 1 89 ? 26.113 -0.982 55.489 1.00 35.97 90 THR A C 1
ATOM 684 O O . THR A 1 89 ? 25.093 -0.448 55.950 1.00 40.77 90 THR A O 1
ATOM 688 N N . ASN A 1 90 ? 27.219 -0.295 55.217 1.00 31.06 91 ASN A N 1
ATOM 689 C CA . ASN A 1 90 ? 27.323 1.143 55.482 1.00 32.52 91 ASN A CA 1
ATOM 690 C C . ASN A 1 90 ? 27.469 1.892 54.152 1.00 32.84 91 ASN A C 1
ATOM 691 O O . ASN A 1 90 ? 28.536 1.889 53.527 1.00 33.07 91 ASN A O 1
ATOM 696 N N . PHE A 1 91 ? 26.403 2.558 53.734 1.00 32.97 92 PHE A N 1
ATOM 697 C CA . PHE A 1 91 ? 26.423 3.207 52.433 1.00 32.83 92 PHE A CA 1
ATOM 698 C C . PHE A 1 91 ? 27.294 4.449 52.443 1.00 33.04 92 PHE A C 1
ATOM 699 O O . PHE A 1 91 ? 27.795 4.855 51.388 1.00 39.19 92 PHE A O 1
ATOM 707 N N . LYS A 1 92 ? 27.476 5.076 53.605 1.00 30.24 93 LYS A N 1
ATOM 708 C CA . LYS A 1 92 ? 28.377 6.211 53.653 1.00 34.15 93 LYS A CA 1
ATOM 709 C C . LYS A 1 92 ? 29.823 5.768 53.423 1.00 34.57 93 LYS A C 1
ATOM 710 O O . LYS A 1 92 ? 30.586 6.461 52.743 1.00 34.05 93 LYS A O 1
ATOM 716 N N . ARG A 1 93 ? 30.227 4.638 54.020 1.00 33.15 94 ARG A N 1
ATOM 717 C CA . ARG A 1 93 ? 31.571 4.110 53.782 1.00 34.78 94 ARG A CA 1
ATOM 718 C C . ARG A 1 93 ? 31.711 3.647 52.340 1.00 35.54 94 ARG A C 1
ATOM 719 O O . ARG A 1 93 ? 32.700 3.964 51.664 1.00 33.67 94 ARG A O 1
ATOM 727 N N . LEU A 1 94 ? 30.711 2.889 51.867 1.00 34.12 95 LEU A N 1
ATOM 728 C CA . LEU A 1 94 ? 30.680 2.371 50.505 1.00 35.16 95 LEU A CA 1
ATOM 729 C C . LEU A 1 94 ? 30.966 3.462 49.472 1.00 39.21 95 LEU A C 1
ATOM 730 O O . LEU A 1 94 ? 31.760 3.269 48.538 1.00 40.65 95 LEU A O 1
ATOM 735 N N . LEU A 1 95 ? 30.340 4.627 49.637 1.00 36.02 96 LEU A N 1
ATOM 736 C CA . LEU A 1 95 ? 30.365 5.667 48.618 1.00 36.09 96 LEU A CA 1
ATOM 737 C C . LEU A 1 95 ? 31.324 6.816 48.954 1.00 34.86 96 LEU A C 1
ATOM 738 O O . LEU A 1 95 ? 31.395 7.792 48.197 1.00 35.17 96 LEU A O 1
ATOM 743 N N . LYS A 1 96 ? 32.097 6.700 50.044 1.00 34.12 97 LYS A N 1
ATOM 744 C CA . LYS A 1 96 ? 32.832 7.856 50.545 1.00 35.56 97 LYS A CA 1
ATOM 745 C C . LYS A 1 96 ? 33.837 8.413 49.534 1.00 40.23 97 LYS A C 1
ATOM 746 O O . LYS A 1 96 ? 34.087 9.622 49.522 1.00 43.53 97 LYS A O 1
ATOM 752 N N . SER A 1 97 ? 34.425 7.586 48.671 1.00 39.13 98 SER A N 1
ATOM 753 C CA . SER A 1 97 ? 35.325 8.200 47.697 1.00 41.53 98 SER A CA 1
ATOM 754 C C . SER A 1 97 ? 34.564 8.859 46.545 1.00 40.13 98 SER A C 1
ATOM 755 O O . SER A 1 97 ? 35.133 9.685 45.832 1.00 42.25 98 SER A O 1
ATOM 758 N N . LEU A 1 98 ? 33.288 8.526 46.364 1.00 43.24 99 LEU A N 1
ATOM 759 C CA . LEU A 1 98 ? 32.464 9.226 45.389 1.00 40.00 99 LEU A CA 1
ATOM 760 C C . LEU A 1 98 ? 31.861 10.507 45.966 1.00 40.19 99 LEU A C 1
ATOM 761 O O . LEU A 1 98 ? 31.823 11.535 45.286 1.00 43.58 99 LEU A O 1
ATOM 766 N N . SER A 1 99 ? 31.398 10.479 47.218 1.00 37.69 100 SER A N 1
ATOM 767 C CA . SER A 1 99 ? 30.727 11.654 47.740 1.00 39.58 100 SER A CA 1
ATOM 768 C C . SER A 1 99 ? 30.664 11.587 49.253 1.00 40.70 100 SER A C 1
ATOM 769 O O . SER A 1 99 ? 30.446 10.499 49.799 1.00 40.54 100 SER A O 1
ATOM 772 N N . PRO A 1 100 ? 30.826 12.706 49.956 1.00 36.64 101 PRO A N 1
ATOM 773 C CA . PRO A 1 100 ? 30.524 12.729 51.386 1.00 37.99 101 PRO A CA 1
ATOM 774 C C . PRO A 1 100 ? 29.076 13.057 51.689 1.00 43.84 101 PRO A C 1
ATOM 775 O O . PRO A 1 100 ? 28.686 13.019 52.860 1.00 47.32 101 PRO A O 1
ATOM 779 N N . TYR A 1 101 ? 28.258 13.343 50.676 1.00 45.28 102 TYR A N 1
ATOM 780 C CA . TYR A 1 101 ? 26.872 13.734 50.910 1.00 42.58 102 TYR A CA 1
ATOM 781 C C . TYR A 1 101 ? 25.967 12.547 50.596 1.00 45.69 102 TYR A C 1
ATOM 782 O O . TYR A 1 101 ? 25.277 12.499 49.578 1.00 50.14 102 TYR A O 1
ATOM 791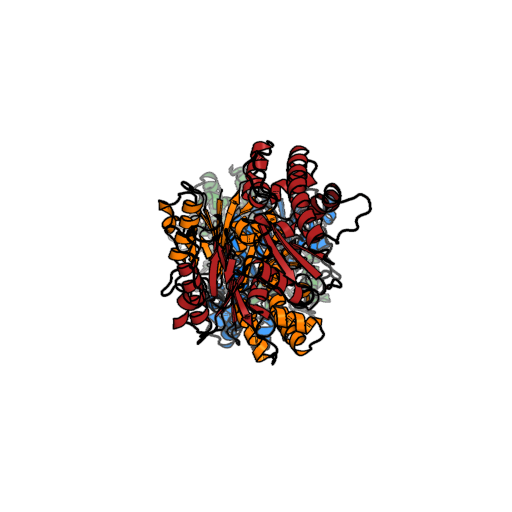 N N . VAL A 1 102 ? 25.945 11.587 51.509 1.00 45.67 103 VAL A N 1
ATOM 792 C CA . VAL A 1 102 ? 25.118 10.394 51.379 1.00 44.44 103 VAL A CA 1
ATOM 793 C C . VAL A 1 102 ? 24.141 10.392 52.541 1.00 43.08 103 VAL A C 1
ATOM 794 O O . VAL A 1 102 ? 24.553 10.551 53.694 1.00 42.20 103 VAL A O 1
ATOM 798 N N . LYS A 1 103 ? 22.848 10.257 52.239 1.00 43.26 104 LYS A N 1
ATOM 799 C CA . LYS A 1 103 ? 21.813 10.056 53.250 1.00 39.77 104 LYS A CA 1
ATOM 800 C C . LYS A 1 103 ? 21.275 8.646 53.093 1.00 35.56 104 LYS A C 1
ATOM 801 O O . LYS A 1 103 ? 21.170 8.140 51.970 1.00 36.61 104 LYS A O 1
ATOM 807 N N . VAL A 1 104 ? 20.922 8.011 54.204 1.00 31.92 105 VAL A N 1
ATOM 808 C CA . VAL A 1 104 ? 20.335 6.675 54.171 1.00 29.81 105 VAL A CA 1
ATOM 809 C C . VAL A 1 104 ? 19.117 6.684 55.087 1.00 35.82 105 VAL A C 1
ATOM 810 O O . VAL A 1 104 ? 19.202 7.164 56.225 1.00 34.02 105 VAL A O 1
ATOM 814 N N . LYS A 1 105 ? 17.985 6.175 54.582 1.00 36.87 106 LYS A N 1
ATOM 815 C CA . LYS A 1 105 ? 16.741 6.038 55.337 1.00 38.09 106 LYS A CA 1
ATOM 816 C C . LYS A 1 105 ? 16.139 4.663 55.093 1.00 35.43 106 LYS A C 1
ATOM 817 O O . LYS A 1 105 ? 16.313 4.075 54.027 1.00 41.07 106 LYS A O 1
ATOM 823 N N . ASN A 1 106 ? 15.344 4.204 56.049 1.00 32.45 107 ASN A N 1
ATOM 824 C CA . ASN A 1 106 ? 14.509 3.033 55.824 1.00 32.20 107 ASN A CA 1
ATOM 825 C C . ASN A 1 106 ? 13.549 3.283 54.652 1.00 32.28 107 ASN A C 1
ATOM 826 O O . ASN A 1 106 ? 13.094 4.408 54.415 1.00 32.93 107 ASN A O 1
ATOM 831 N N . ASP A 1 107 ? 13.235 2.212 53.917 1.00 32.57 108 ASP A N 1
ATOM 832 C CA . ASP A 1 107 ? 12.399 2.354 52.726 1.00 37.01 108 ASP A CA 1
ATOM 833 C C . ASP A 1 107 ? 11.019 2.923 53.038 1.00 34.65 108 ASP A C 1
ATOM 834 O O . ASP A 1 107 ? 10.491 3.699 52.235 1.00 36.05 108 ASP A O 1
ATOM 839 N N . VAL A 1 108 ? 10.431 2.592 54.194 1.00 33.03 109 VAL A N 1
ATOM 840 C CA . VAL A 1 108 ? 9.089 3.117 54.497 1.00 29.52 109 VAL A CA 1
ATOM 841 C C . VAL A 1 108 ? 9.161 4.578 54.950 1.00 30.41 109 VAL A C 1
ATOM 842 O O . VAL A 1 108 ? 8.282 5.388 54.621 1.00 28.24 109 VAL A O 1
ATOM 846 N N . ASN A 1 109 ? 10.178 4.928 55.734 1.00 28.85 110 ASN A N 1
ATOM 847 C CA . ASN A 1 109 ? 10.463 6.339 55.984 1.00 33.80 110 ASN A CA 1
ATOM 848 C C . ASN A 1 109 ? 10.502 7.112 54.677 1.00 36.45 110 ASN A C 1
ATOM 849 O O . ASN A 1 109 ? 9.894 8.177 54.548 1.00 37.57 110 ASN A O 1
ATOM 854 N N . ALA A 1 110 ? 11.244 6.595 53.694 1.00 39.71 111 ALA A N 1
ATOM 855 C CA . ALA A 1 110 ? 11.385 7.313 52.428 1.00 35.12 111 ALA A CA 1
ATOM 856 C C . ALA A 1 110 ? 10.063 7.352 51.662 1.00 33.40 111 ALA A C 1
ATOM 857 O O . ALA A 1 110 ? 9.714 8.376 51.062 1.00 37.71 111 ALA A O 1
ATOM 859 N N . ALA A 1 111 ? 9.330 6.245 51.648 1.00 28.67 112 ALA A N 1
ATOM 860 C CA . ALA A 1 111 ? 8.054 6.221 50.936 1.00 29.30 112 ALA A CA 1
ATOM 861 C C . ALA A 1 111 ? 7.073 7.235 51.527 1.00 29.90 112 ALA A C 1
ATOM 862 O O . ALA A 1 111 ? 6.433 8.009 50.797 1.00 30.79 112 ALA A O 1
ATOM 864 N N . LEU A 1 112 ? 6.972 7.266 52.856 1.00 29.63 113 LEU A N 1
ATOM 865 C CA . LEU A 1 112 ? 6.087 8.211 53.523 1.00 30.34 113 LEU A CA 1
ATOM 866 C C . LEU A 1 112 ? 6.514 9.647 53.253 1.00 36.00 113 LEU A C 1
ATOM 867 O O . LEU A 1 112 ? 5.690 10.496 52.902 1.00 43.06 113 LEU A O 1
ATOM 872 N N . LEU A 1 113 ? 7.803 9.940 53.413 1.00 36.86 114 LEU A N 1
ATOM 873 C CA . LEU A 1 113 ? 8.290 11.298 53.180 1.00 37.93 114 LEU A CA 1
ATOM 874 C C . LEU A 1 113 ? 8.095 11.710 51.722 1.00 36.84 114 LEU A C 1
ATOM 875 O O . LEU A 1 113 ? 7.721 12.858 51.432 1.00 37.50 114 LEU A O 1
ATOM 880 N N . GLY A 1 114 ? 8.345 10.789 50.791 1.00 34.76 115 GLY A N 1
ATOM 881 C CA . GLY A 1 114 ? 8.090 11.090 49.389 1.00 33.95 115 GLY A CA 1
ATOM 882 C C . GLY A 1 114 ? 6.615 11.316 49.134 1.00 39.34 115 GLY A C 1
ATOM 883 O O . GLY A 1 114 ? 6.230 12.281 48.461 1.00 42.38 115 GLY A O 1
ATOM 884 N N . GLU A 1 115 ? 5.767 10.452 49.710 1.00 37.69 116 GLU A N 1
ATOM 885 C CA . GLU A 1 115 ? 4.321 10.605 49.583 1.00 35.34 116 GLU A CA 1
ATOM 886 C C . GLU A 1 115 ? 3.870 11.972 50.071 1.00 40.14 116 GLU A C 1
ATOM 887 O O . GLU A 1 115 ? 3.050 12.639 49.425 1.00 38.35 116 GLU A O 1
ATOM 893 N N . LEU A 1 116 ? 4.393 12.399 51.225 1.00 36.78 117 LEU A N 1
ATOM 894 C CA . LEU A 1 116 ? 3.940 13.633 51.844 1.00 36.38 117 LEU A CA 1
ATOM 895 C C . LEU A 1 116 ? 4.492 14.854 51.132 1.00 39.56 117 LEU A C 1
ATOM 896 O O . LEU A 1 116 ? 3.881 15.921 51.199 1.00 42.04 117 LEU A O 1
ATOM 901 N N . LYS A 1 117 ? 5.622 14.710 50.440 1.00 43.86 118 LYS A N 1
ATOM 902 C CA . LYS A 1 117 ? 6.129 15.795 49.604 1.00 48.68 118 LYS A CA 1
ATOM 903 C C . LYS A 1 117 ? 5.295 15.973 48.337 1.00 45.68 118 LYS A C 1
ATOM 904 O O . LYS A 1 117 ? 5.201 17.090 47.810 1.00 47.92 118 LYS A O 1
ATOM 910 N N . LEU A 1 118 ? 4.662 14.907 47.855 1.00 42.16 119 LEU A N 1
ATOM 911 C CA . LEU A 1 118 ? 3.873 14.989 46.630 1.00 47.15 119 LEU A CA 1
ATOM 912 C C . LEU A 1 118 ? 2.388 15.216 46.883 1.00 45.27 119 LEU A C 1
ATOM 913 O O . LEU A 1 118 ? 1.685 15.693 45.981 1.00 48.31 119 LEU A O 1
ATOM 918 N N . HIS A 1 119 ? 1.889 14.887 48.073 1.00 41.73 120 HIS A N 1
ATOM 919 C CA . HIS A 1 119 ? 0.451 14.929 48.326 1.00 44.71 120 HIS A CA 1
ATOM 920 C C . HIS A 1 119 ? 0.193 15.429 49.737 1.00 46.09 120 HIS A C 1
ATOM 921 O O . HIS A 1 119 ? 0.833 14.973 50.692 1.00 48.41 120 HIS A O 1
ATOM 928 N N . GLN A 1 120 ? -0.728 16.365 49.860 1.00 48.19 121 GLN A N 1
ATOM 929 C CA . GLN A 1 120 ? -1.100 16.924 51.145 1.00 52.72 121 GLN A CA 1
ATOM 930 C C . GLN A 1 120 ? -2.255 16.128 51.741 1.00 49.94 121 GLN A C 1
ATOM 931 O O . GLN A 1 120 ? -3.071 15.552 51.019 1.00 52.45 121 GLN A O 1
ATOM 937 N N . TYR A 1 121 ? -2.268 16.042 53.072 1.00 44.87 122 TYR A N 1
ATOM 938 C CA . TYR A 1 121 ? -3.297 15.323 53.803 1.00 44.04 122 TYR A CA 1
ATOM 939 C C . TYR A 1 121 ? -3.750 16.157 54.988 1.00 45.38 122 TYR A C 1
ATOM 940 O O . TYR A 1 121 ? -2.983 16.944 55.541 1.00 45.49 122 TYR A O 1
ATOM 949 N N . GLN A 1 122 ? -5.006 15.963 55.377 1.00 47.76 123 GLN A N 1
ATOM 950 C CA . GLN A 1 122 ? -5.545 16.642 56.548 1.00 52.45 123 GLN A CA 1
ATOM 951 C C . GLN A 1 122 ? -4.968 16.074 57.845 1.00 51.44 123 GLN A C 1
ATOM 952 O O . GLN A 1 122 ? -4.675 16.821 58.786 1.00 49.73 123 GLN A O 1
ATOM 958 N N . ALA A 1 123 ? -4.794 14.761 57.905 1.00 42.50 124 ALA A N 1
ATOM 959 C CA . ALA A 1 123 ? -4.338 14.111 59.116 1.00 42.13 124 ALA A CA 1
ATOM 960 C C . ALA A 1 123 ? -3.016 14.703 59.598 1.00 43.68 124 ALA A C 1
ATOM 961 O O . ALA A 1 123 ? -2.104 14.951 58.807 1.00 42.66 124 ALA A O 1
ATOM 963 N N . GLU A 1 124 ? -2.912 14.914 60.914 1.00 41.71 125 GLU A N 1
ATOM 964 C CA . GLU A 1 124 ? -1.648 15.349 61.496 1.00 41.58 125 GLU A CA 1
ATOM 965 C C . GLU A 1 124 ? -0.724 14.174 61.760 1.00 40.75 125 GLU A C 1
ATOM 966 O O . GLU A 1 124 ? 0.497 14.302 61.622 1.00 44.37 125 GLU A O 1
ATOM 972 N N . ARG A 1 125 ? -1.280 13.029 62.121 1.00 42.46 126 ARG A N 1
ATOM 973 C CA . ARG A 1 125 ? -0.509 11.827 62.415 1.00 37.36 126 ARG A CA 1
ATOM 974 C C . ARG A 1 125 ? -0.770 10.807 61.320 1.00 36.20 126 ARG A C 1
ATOM 975 O O . ARG A 1 125 ? -1.904 10.347 61.152 1.00 36.47 126 ARG A O 1
ATOM 983 N N . ILE A 1 126 ? 0.274 10.438 60.592 1.00 35.09 127 ILE A N 1
ATOM 984 C CA . ILE A 1 126 ? 0.129 9.558 59.444 1.00 34.26 127 ILE A CA 1
ATOM 985 C C . ILE A 1 126 ? 1.030 8.349 59.635 1.00 32.97 127 ILE A C 1
ATOM 986 O O . ILE A 1 126 ? 2.252 8.485 59.766 1.00 35.02 127 ILE A O 1
ATOM 991 N N . PHE A 1 127 ? 0.436 7.167 59.624 1.00 32.65 128 PHE A N 1
ATOM 992 C CA . PHE A 1 127 ? 1.214 5.946 59.582 1.00 31.69 128 PHE A CA 1
ATOM 993 C C . PHE A 1 127 ? 1.250 5.390 58.165 1.00 31.26 128 PHE A C 1
ATOM 994 O O . PHE A 1 127 ? 0.229 5.336 57.481 1.00 31.77 128 PHE A O 1
ATOM 1002 N N . CYS A 1 128 ? 2.418 4.937 57.740 1.00 32.54 129 CYS A N 1
ATOM 1003 C CA . CYS A 1 128 ? 2.549 4.283 56.446 1.00 33.26 129 CYS A CA 1
ATOM 1004 C C . CYS A 1 128 ? 2.999 2.845 56.636 1.00 32.32 129 CYS A C 1
ATOM 1005 O O . CYS A 1 128 ? 4.030 2.589 57.267 1.00 34.27 129 CYS A O 1
ATOM 1008 N N . MET A 1 129 ? 2.236 1.912 56.078 1.00 34.14 130 MET A N 1
ATOM 1009 C CA . MET A 1 129 ? 2.615 0.510 56.051 1.00 34.49 130 MET A CA 1
ATOM 1010 C C . MET A 1 129 ? 2.791 0.083 54.600 1.00 35.02 130 MET A C 1
ATOM 1011 O O . MET A 1 129 ? 1.895 0.285 53.777 1.00 35.48 130 MET A O 1
ATOM 1016 N N . THR A 1 130 ? 3.945 -0.479 54.266 1.00 35.54 131 THR A N 1
ATOM 1017 C CA . THR A 1 130 ? 4.105 -1.029 52.928 1.00 33.41 131 THR A CA 1
ATOM 1018 C C . THR A 1 130 ? 3.872 -2.531 52.957 1.00 35.18 131 THR A C 1
ATOM 1019 O O . THR A 1 130 ? 4.327 -3.230 53.865 1.00 37.90 131 THR A O 1
ATOM 1023 N N . LEU A 1 131 ? 3.153 -3.015 51.961 1.00 34.88 132 LEU A N 1
ATOM 1024 C CA . LEU A 1 131 ? 2.946 -4.440 51.758 1.00 38.44 132 LEU A CA 1
ATOM 1025 C C . LEU A 1 131 ? 3.709 -4.839 50.508 1.00 41.86 132 LEU A C 1
ATOM 1026 O O . LEU A 1 131 ? 3.402 -4.355 49.417 1.00 46.29 132 LEU A O 1
ATOM 1031 N N . GLY A 1 132 ? 4.676 -5.730 50.657 1.00 43.00 133 GLY A N 1
ATOM 1032 C CA . GLY A 1 132 ? 5.405 -6.220 49.506 1.00 42.70 133 GLY A CA 1
ATOM 1033 C C . GLY A 1 132 ? 6.232 -7.430 49.861 1.00 46.45 133 GLY A C 1
ATOM 1034 O O . GLY A 1 132 ? 5.739 -8.336 50.540 1.00 48.71 133 GLY A O 1
ATOM 1035 N N . THR A 1 133 ? 7.483 -7.445 49.391 1.00 44.82 134 THR A N 1
ATOM 1036 C CA . THR A 1 133 ? 8.461 -8.462 49.765 1.00 44.74 134 THR A CA 1
ATOM 1037 C C . THR A 1 133 ? 8.479 -8.667 51.265 1.00 41.41 134 THR A C 1
ATOM 1038 O O . THR A 1 133 ? 8.381 -9.791 51.765 1.00 35.20 134 THR A O 1
ATOM 1042 N N . GLY A 1 134 ? 8.688 -7.570 51.987 1.00 32.76 135 GLY A N 1
ATOM 1043 C CA . GLY A 1 134 ? 8.527 -7.516 53.418 1.00 34.54 135 GLY A CA 1
ATOM 1044 C C . GLY A 1 134 ? 7.363 -6.598 53.752 1.00 35.42 135 GLY A C 1
ATOM 1045 O O . GLY A 1 134 ? 6.676 -6.061 52.884 1.00 38.81 135 GLY A O 1
ATOM 1046 N N . ILE A 1 135 ? 7.132 -6.448 55.045 1.00 35.53 136 ILE A N 1
ATOM 1047 C CA . ILE A 1 135 ? 6.185 -5.474 55.560 1.00 35.79 136 ILE A CA 1
ATOM 1048 C C . ILE A 1 135 ? 6.961 -4.528 56.459 1.00 37.34 136 ILE A C 1
ATOM 1049 O O . ILE A 1 135 ? 7.765 -4.972 57.286 1.00 37.19 136 ILE A O 1
ATOM 1054 N N . GLY A 1 136 ? 6.759 -3.230 56.259 1.00 38.38 137 GLY A N 1
ATOM 1055 C CA . GLY A 1 136 ? 7.466 -2.231 57.030 1.00 35.01 137 GLY A CA 1
ATOM 1056 C C . GLY A 1 136 ? 6.537 -1.102 57.413 1.00 35.14 137 GLY A C 1
ATOM 1057 O O . GLY A 1 136 ? 5.394 -1.026 56.942 1.00 29.23 137 GLY A O 1
ATOM 1058 N N . GLY A 1 137 ? 7.038 -0.237 58.303 1.00 30.25 138 GLY A N 1
ATOM 1059 C CA . GLY A 1 137 ? 6.227 0.839 58.827 1.00 28.80 138 GLY A CA 1
ATOM 1060 C C . GLY A 1 137 ? 7.041 2.105 59.009 1.00 33.14 138 GLY A C 1
ATOM 1061 O O . GLY A 1 137 ? 8.267 2.091 58.972 1.00 29.88 138 GLY A O 1
ATOM 1062 N N . ALA A 1 138 ? 6.323 3.213 59.157 1.00 30.71 139 ALA A N 1
ATOM 1063 C CA . ALA A 1 138 ? 6.898 4.501 59.509 1.00 30.93 139 ALA A CA 1
ATOM 1064 C C . ALA A 1 138 ? 5.739 5.386 59.933 1.00 35.18 139 ALA A C 1
ATOM 1065 O O . ALA A 1 138 ? 4.622 5.241 59.435 1.00 34.78 139 ALA A O 1
ATOM 1067 N N . TYR A 1 139 ? 6.010 6.292 60.859 1.00 37.52 140 TYR A N 1
ATOM 1068 C CA . TYR A 1 139 ? 4.963 7.095 61.466 1.00 36.67 140 TYR A CA 1
ATOM 1069 C C . TYR A 1 139 ? 5.422 8.542 61.500 1.00 37.07 140 TYR A C 1
ATOM 1070 O O . TYR A 1 139 ? 6.456 8.850 62.090 1.00 39.18 140 TYR A O 1
ATOM 1079 N N . LYS A 1 140 ? 4.691 9.421 60.836 1.00 39.55 141 LYS A N 1
ATOM 1080 C CA . LYS A 1 140 ? 4.944 10.847 60.966 1.00 37.60 141 LYS A CA 1
ATOM 1081 C C . LYS A 1 140 ? 4.034 11.361 62.077 1.00 43.30 141 LYS A C 1
ATOM 1082 O O . LYS A 1 140 ? 2.802 11.286 61.969 1.00 41.38 141 LYS A O 1
ATOM 1088 N N . ASN A 1 141 ? 4.633 11.871 63.149 1.00 49.53 142 ASN A N 1
ATOM 1089 C CA . ASN A 1 141 ? 3.865 12.133 64.350 1.00 58.05 142 ASN A CA 1
ATOM 1090 C C . ASN A 1 141 ? 3.280 13.539 64.299 1.00 60.30 142 ASN A C 1
ATOM 1091 O O . ASN A 1 141 ? 3.324 14.228 63.275 1.00 59.19 142 ASN A O 1
ATOM 1096 N N . ASN A 1 142 ? 2.732 13.959 65.438 1.00 64.14 143 ASN A N 1
ATOM 1097 C CA . ASN A 1 142 ? 2.042 15.235 65.556 1.00 71.73 143 ASN A CA 1
ATOM 1098 C C . ASN A 1 142 ? 2.930 16.398 65.124 1.00 73.97 143 ASN A C 1
ATOM 1099 O O . ASN A 1 142 ? 2.506 17.273 64.352 1.00 74.53 143 ASN A O 1
ATOM 1104 N N . GLN A 1 143 ? 4.176 16.415 65.607 1.00 70.79 144 GLN A N 1
ATOM 1105 C CA . GLN A 1 143 ? 5.085 17.534 65.404 1.00 65.92 144 GLN A CA 1
ATOM 1106 C C . GLN A 1 143 ? 5.854 17.445 64.096 1.00 59.07 144 GLN A C 1
ATOM 1107 O O . GLN A 1 143 ? 6.803 18.207 63.904 1.00 60.77 144 GLN A O 1
ATOM 1109 N N . GLY A 1 144 ? 5.474 16.538 63.199 1.00 53.63 145 GLY A N 1
ATOM 1110 C CA . GLY A 1 144 ? 6.089 16.444 61.894 1.00 51.31 145 GLY A CA 1
ATOM 1111 C C . GLY A 1 144 ? 7.310 15.559 61.786 1.00 56.22 145 GLY A C 1
ATOM 1112 O O . GLY A 1 144 ? 7.831 15.398 60.676 1.00 59.52 145 GLY A O 1
ATOM 1113 N N . HIS A 1 145 ? 7.793 14.981 62.885 1.00 58.82 146 HIS A N 1
ATOM 1114 C CA . HIS A 1 145 ? 8.988 14.145 62.844 1.00 61.27 146 HIS A CA 1
ATOM 1115 C C . HIS A 1 145 ? 8.617 12.692 62.575 1.00 52.69 146 HIS A C 1
ATOM 1116 O O . HIS A 1 145 ? 7.495 12.252 62.850 1.00 51.54 146 HIS A O 1
ATOM 1123 N N . ILE A 1 146 ? 9.564 11.955 62.002 1.00 48.01 147 ILE A N 1
ATOM 1124 C CA . ILE A 1 146 ? 9.491 10.503 61.922 1.00 41.09 147 ILE A CA 1
ATOM 1125 C C . ILE A 1 146 ? 10.554 9.970 62.860 1.00 41.67 147 ILE A C 1
ATOM 1126 O O . ILE A 1 146 ? 11.758 10.075 62.593 1.00 41.33 147 ILE A O 1
ATOM 1131 N N . ASP A 1 147 ? 10.121 9.414 63.970 1.00 42.92 148 ASP A N 1
ATOM 1132 C CA . ASP A 1 147 ? 11.051 8.847 64.928 1.00 39.12 148 ASP A CA 1
ATOM 1133 C C . ASP A 1 147 ? 11.319 7.378 64.606 1.00 34.90 148 ASP A C 1
ATOM 1134 O O . ASP A 1 147 ? 10.386 6.592 64.455 1.00 33.08 148 ASP A O 1
ATOM 1139 N N . ASN A 1 148 ? 12.587 6.996 64.617 1.00 34.79 149 ASN A N 1
ATOM 1140 C CA . ASN A 1 148 ? 12.990 5.624 64.357 1.00 34.70 149 ASN A CA 1
ATOM 1141 C C . ASN A 1 148 ? 13.186 4.777 65.625 1.00 33.50 149 ASN A C 1
ATOM 1142 O O . ASN A 1 148 ? 13.502 3.595 65.512 1.00 33.12 149 ASN A O 1
ATOM 1147 N N . GLY A 1 149 ? 12.969 5.320 66.819 1.00 35.88 150 GLY A N 1
ATOM 1148 C CA . GLY A 1 149 ? 13.073 4.526 68.031 1.00 33.76 150 GLY A CA 1
ATOM 1149 C C . GLY A 1 149 ? 14.475 4.546 68.632 1.00 35.74 150 GLY A C 1
ATOM 1150 O O . GLY A 1 149 ? 15.426 5.102 68.077 1.00 35.23 150 GLY A O 1
ATOM 1151 N N . GLU A 1 150 ? 14.599 3.921 69.808 1.00 37.59 151 GLU A N 1
ATOM 1152 C CA . GLU A 1 150 ? 15.839 4.033 70.573 1.00 38.30 151 GLU A CA 1
ATOM 1153 C C . GLU A 1 150 ? 16.983 3.295 69.894 1.00 39.73 151 GLU A C 1
ATOM 1154 O O . GLU A 1 150 ? 18.150 3.682 70.030 1.00 42.17 151 GLU A O 1
ATOM 1160 N N . LEU A 1 151 ? 16.670 2.219 69.185 1.00 39.62 152 LEU A N 1
ATOM 1161 C CA . LEU A 1 151 ? 17.644 1.425 68.458 1.00 42.78 152 LEU A CA 1
ATOM 1162 C C . LEU A 1 151 ? 17.310 1.413 66.974 1.00 40.28 152 LEU A C 1
ATOM 1163 O O . LEU A 1 151 ? 17.652 0.473 66.254 1.00 39.57 152 LEU A O 1
ATOM 1168 N N . HIS A 1 152 ? 16.619 2.457 66.522 1.00 38.87 153 HIS A N 1
ATOM 1169 C CA . HIS A 1 152 ? 16.347 2.717 65.117 1.00 38.43 153 HIS A CA 1
ATOM 1170 C C . HIS A 1 152 ? 15.336 1.765 64.495 1.00 40.84 153 HIS A C 1
ATOM 1171 O O . HIS A 1 152 ? 15.075 1.880 63.287 1.00 36.99 153 HIS A O 1
ATOM 1178 N N . LYS A 1 153 ? 14.767 0.825 65.252 1.00 38.45 154 LYS A N 1
ATOM 1179 C CA . LYS A 1 153 ? 13.898 -0.181 64.654 1.00 39.09 154 LYS A CA 1
ATOM 1180 C C . LYS A 1 153 ? 12.428 0.025 65.014 1.00 38.58 154 LYS A C 1
ATOM 1181 O O . LYS A 1 153 ? 11.632 -0.910 64.930 1.00 35.68 154 LYS A O 1
ATOM 1187 N N . ALA A 1 154 ? 12.038 1.255 65.339 1.00 34.66 155 ALA A N 1
ATOM 1188 C CA . ALA A 1 154 ? 10.626 1.543 65.534 1.00 34.84 155 ALA A CA 1
ATOM 1189 C C . ALA A 1 154 ? 9.823 1.185 64.288 1.00 38.47 155 ALA A C 1
ATOM 1190 O O . ALA A 1 154 ? 10.291 1.342 63.154 1.00 39.76 155 ALA A O 1
ATOM 1192 N N . ASN A 1 155 ? 8.583 0.734 64.503 1.00 33.85 156 ASN A N 1
ATOM 1193 C CA . ASN A 1 155 ? 7.621 0.542 63.428 1.00 34.39 156 ASN A CA 1
ATOM 1194 C C . ASN A 1 155 ? 8.005 -0.567 62.444 1.00 35.31 156 ASN A C 1
ATOM 1195 O O . ASN A 1 155 ? 7.519 -0.597 61.308 1.00 34.20 156 ASN A O 1
ATOM 1200 N N . GLU A 1 156 ? 8.873 -1.486 62.853 1.00 35.49 157 GLU A N 1
ATOM 1201 C CA . GLU A 1 156 ? 9.122 -2.702 62.089 1.00 32.91 157 GLU A CA 1
ATOM 1202 C C . GLU A 1 156 ? 7.937 -3.646 62.305 1.00 32.52 157 GLU A C 1
ATOM 1203 O O . GLU A 1 156 ? 8.054 -4.713 62.909 1.00 44.48 157 GLU A O 1
ATOM 1209 N N . VAL A 1 157 ? 6.777 -3.235 61.786 1.00 31.91 158 VAL A N 1
ATOM 1210 C CA . VAL A 1 157 ? 5.518 -3.906 62.106 1.00 31.59 158 VAL A CA 1
ATOM 1211 C C . VAL A 1 157 ? 5.405 -5.316 61.515 1.00 32.07 158 VAL A C 1
ATOM 1212 O O . VAL A 1 157 ? 4.488 -6.043 61.880 1.00 37.20 158 VAL A O 1
ATOM 1216 N N . GLY A 1 158 ? 6.310 -5.731 60.627 1.00 32.64 159 GLY A N 1
ATOM 1217 C CA . GLY A 1 158 ? 6.324 -7.121 60.197 1.00 33.31 159 GLY A CA 1
ATOM 1218 C C . GLY A 1 158 ? 6.514 -8.113 61.336 1.00 41.76 159 GLY A C 1
ATOM 1219 O O . GLY A 1 158 ? 6.184 -9.293 61.178 1.00 39.20 159 GLY A O 1
ATOM 1220 N N . TYR A 1 159 ? 7.076 -7.677 62.469 1.00 37.55 160 TYR A N 1
ATOM 1221 C CA . TYR A 1 159 ? 7.300 -8.571 63.598 1.00 37.83 160 TYR A CA 1
ATOM 1222 C C . TYR A 1 159 ? 6.114 -8.600 64.553 1.00 40.65 160 TYR A C 1
ATOM 1223 O O . TYR A 1 159 ? 6.142 -9.335 65.548 1.00 41.77 160 TYR A O 1
ATOM 1232 N N . LEU A 1 160 ? 5.067 -7.840 64.247 1.00 37.53 161 LEU A N 1
ATOM 1233 C CA . LEU A 1 160 ? 3.857 -7.854 65.034 1.00 33.91 161 LEU A CA 1
ATOM 1234 C C . LEU A 1 160 ? 3.234 -9.242 65.018 1.00 37.25 161 LEU A C 1
ATOM 1235 O O . LEU A 1 160 ? 3.408 -10.017 64.070 1.00 36.72 161 LEU A O 1
ATOM 1240 N N . LEU A 1 161 ? 2.493 -9.549 66.081 1.00 33.80 162 LEU A N 1
ATOM 1241 C CA . LEU A 1 161 ? 1.523 -10.638 66.053 1.00 41.68 162 LEU A CA 1
ATOM 1242 C C . LEU A 1 161 ? 2.168 -11.983 65.714 1.00 38.69 162 LEU A C 1
ATOM 1243 O O . LEU A 1 161 ? 1.652 -12.754 64.903 1.00 43.20 162 LEU A O 1
ATOM 1248 N N . TYR A 1 162 ? 3.282 -12.290 66.363 1.00 37.77 163 TYR A N 1
ATOM 1249 C CA . TYR A 1 162 ? 3.861 -13.623 66.217 1.00 40.43 163 TYR A CA 1
ATOM 1250 C C . TYR A 1 162 ? 2.950 -14.695 66.826 1.00 43.28 163 TYR A C 1
ATOM 1251 O O . TYR A 1 162 ? 2.538 -14.597 67.982 1.00 42.75 163 TYR A O 1
ATOM 1260 N N . ARG A 1 163 ? 2.629 -15.722 66.045 1.00 46.59 164 ARG A N 1
ATOM 1261 C CA . ARG A 1 163 ? 1.765 -16.786 66.539 1.00 49.36 164 ARG A CA 1
ATOM 1262 C C . ARG A 1 163 ? 2.592 -18.014 66.888 1.00 53.89 164 ARG A C 1
ATOM 1263 O O . ARG A 1 163 ? 3.050 -18.718 65.975 1.00 59.59 164 ARG A O 1
ATOM 1271 N N . PRO A 1 164 ? 2.806 -18.321 68.172 1.00 53.94 165 PRO A N 1
ATOM 1272 C CA . PRO A 1 164 ? 3.649 -19.485 68.507 1.00 54.27 165 PRO A CA 1
ATOM 1273 C C . PRO A 1 164 ? 3.187 -20.783 67.868 1.00 56.20 165 PRO A C 1
ATOM 1274 O O . PRO A 1 164 ? 4.020 -21.583 67.433 1.00 61.57 165 PRO A O 1
ATOM 1278 N N . THR A 1 165 ? 1.884 -21.025 67.790 1.00 57.69 166 THR A N 1
ATOM 1279 C CA . THR A 1 165 ? 1.438 -22.321 67.283 1.00 57.72 166 THR A CA 1
ATOM 1280 C C . THR A 1 165 ? 1.618 -22.452 65.777 1.00 56.39 166 THR A C 1
ATOM 1281 O O . THR A 1 165 ? 1.602 -23.572 65.258 1.00 62.11 166 THR A O 1
ATOM 1285 N N . GLU A 1 166 ? 1.774 -21.341 65.061 1.00 51.47 167 GLU A N 1
ATOM 1286 C CA . GLU A 1 166 ? 2.003 -21.369 63.627 1.00 49.02 167 GLU A CA 1
ATOM 1287 C C . GLU A 1 166 ? 3.415 -20.952 63.249 1.00 49.67 167 GLU A C 1
ATOM 1288 O O . GLU A 1 166 ? 3.789 -21.087 62.080 1.00 47.04 167 GLU A O 1
ATOM 1294 N N . ASN A 1 167 ? 4.200 -20.439 64.199 1.00 51.37 168 ASN A N 1
ATOM 1295 C CA . ASN A 1 167 ? 5.562 -19.973 63.937 1.00 50.86 168 ASN A CA 1
ATOM 1296 C C . ASN A 1 167 ? 5.598 -18.929 62.825 1.00 49.25 168 ASN A C 1
ATOM 1297 O O . ASN A 1 167 ? 6.464 -18.965 61.949 1.00 48.05 168 ASN A O 1
ATOM 1302 N N . THR A 1 168 ? 4.663 -17.979 62.856 1.00 48.40 169 THR A N 1
ATOM 1303 C CA . THR A 1 168 ? 4.655 -16.912 61.862 1.00 46.48 169 THR A CA 1
ATOM 1304 C C . THR A 1 168 ? 4.476 -15.548 62.515 1.00 43.86 169 THR A C 1
ATOM 1305 O O . THR A 1 168 ? 3.708 -15.391 63.468 1.00 39.59 169 THR A O 1
ATOM 1309 N N . THR A 1 169 ? 5.186 -14.571 61.971 1.00 44.35 170 THR A N 1
ATOM 1310 C CA . THR A 1 169 ? 4.975 -13.157 62.222 1.00 43.03 170 THR A CA 1
ATOM 1311 C C . THR A 1 169 ? 3.949 -12.612 61.242 1.00 41.20 170 THR A C 1
ATOM 1312 O O . THR A 1 169 ? 3.566 -13.272 60.272 1.00 40.58 170 THR A O 1
ATOM 1316 N N . PHE A 1 170 ? 3.518 -11.380 61.513 1.00 38.89 171 PHE A N 1
ATOM 1317 C CA . PHE A 1 170 ? 2.668 -10.632 60.594 1.00 37.75 171 PHE A CA 1
ATOM 1318 C C . PHE A 1 170 ? 3.222 -10.696 59.176 1.00 40.74 171 PHE A C 1
ATOM 1319 O O . PHE A 1 170 ? 2.515 -11.057 58.227 1.00 43.83 171 PHE A O 1
ATOM 1327 N N . GLU A 1 171 ? 4.501 -10.345 59.020 1.00 37.92 172 GLU A N 1
ATOM 1328 C CA . GLU A 1 171 ? 5.113 -10.320 57.699 1.00 37.38 172 GLU A CA 1
ATOM 1329 C C . GLU A 1 171 ? 5.103 -11.705 57.050 1.00 39.88 172 GLU A C 1
ATOM 1330 O O . GLU A 1 171 ? 4.956 -11.823 55.831 1.00 38.84 172 GLU A O 1
ATOM 1336 N N . GLN A 1 172 ? 5.276 -12.766 57.839 1.00 38.97 173 GLN A N 1
ATOM 1337 C CA . GLN A 1 172 ? 5.291 -14.088 57.227 1.00 40.42 173 GLN A CA 1
ATOM 1338 C C . GLN A 1 172 ? 3.900 -14.547 56.817 1.00 44.77 173 GLN A C 1
ATOM 1339 O O . GLN A 1 172 ? 3.768 -15.573 56.153 1.00 50.51 173 GLN A O 1
ATOM 1345 N N . ARG A 1 173 ? 2.867 -13.807 57.179 1.00 45.83 174 ARG A N 1
ATOM 1346 C CA . ARG A 1 173 ? 1.523 -14.120 56.744 1.00 46.97 174 ARG A CA 1
ATOM 1347 C C . ARG A 1 173 ? 1.018 -13.179 55.672 1.00 48.09 174 ARG A C 1
ATOM 1348 O O . ARG A 1 173 ? 0.209 -13.592 54.851 1.00 54.60 174 ARG A O 1
ATOM 1356 N N . ALA A 1 174 ? 1.494 -11.936 55.641 1.00 44.45 175 ALA A N 1
ATOM 1357 C CA . ALA A 1 174 ? 0.928 -10.925 54.766 1.00 46.60 175 ALA A CA 1
ATOM 1358 C C . ALA A 1 174 ? 1.875 -10.437 53.681 1.00 49.10 175 ALA A C 1
ATOM 1359 O O . ALA A 1 174 ? 1.459 -9.629 52.853 1.00 54.48 175 ALA A O 1
ATOM 1361 N N . ALA A 1 175 ? 3.131 -10.865 53.678 1.00 47.11 176 ALA A N 1
ATOM 1362 C CA . ALA A 1 175 ? 4.052 -10.472 52.626 1.00 49.07 176 ALA A CA 1
ATOM 1363 C C . ALA A 1 175 ? 3.778 -11.252 51.337 1.00 55.33 176 ALA A C 1
ATOM 1364 O O . ALA A 1 175 ? 3.146 -12.317 51.330 1.00 56.86 176 ALA A O 1
ATOM 1366 N N . THR A 1 176 ? 4.309 -10.719 50.236 1.00 53.17 177 THR A N 1
ATOM 1367 C CA . THR A 1 176 ? 4.005 -11.270 48.927 1.00 55.71 177 THR A CA 1
ATOM 1368 C C . THR A 1 176 ? 4.276 -12.767 48.881 1.00 61.55 177 THR A C 1
ATOM 1369 O O . THR A 1 176 ? 3.431 -13.545 48.425 1.00 64.65 177 THR A O 1
ATOM 1373 N N . SER A 1 177 ? 5.439 -13.197 49.381 1.00 63.56 178 SER A N 1
ATOM 1374 C CA . SER A 1 177 ? 5.760 -14.623 49.332 1.00 69.14 178 SER A CA 1
ATOM 1375 C C . SER A 1 177 ? 4.715 -15.437 50.069 1.00 67.58 178 SER A C 1
ATOM 1376 O O . SER A 1 177 ? 4.438 -16.581 49.695 1.00 69.07 178 SER A O 1
ATOM 1379 N N . ALA A 1 178 ? 4.144 -14.873 51.132 1.00 65.38 179 ALA A N 1
ATOM 1380 C CA . ALA A 1 178 ? 3.095 -15.571 51.864 1.00 65.47 179 ALA A CA 1
ATOM 1381 C C . ALA A 1 178 ? 1.800 -15.628 51.057 1.00 62.16 179 ALA A C 1
ATOM 1382 O O . ALA A 1 178 ? 1.163 -16.684 50.954 1.00 65.48 179 ALA A O 1
ATOM 1384 N N . LEU A 1 179 ? 1.416 -14.500 50.450 1.00 54.22 180 LEU A N 1
ATOM 1385 C CA . LEU A 1 179 ? 0.224 -14.459 49.609 1.00 51.89 180 LEU A CA 1
ATOM 1386 C C . LEU A 1 179 ? 0.346 -15.437 48.430 1.00 55.54 180 LEU A C 1
ATOM 1387 O O . LEU A 1 179 ? -0.612 -16.143 48.094 1.00 59.39 180 LEU A O 1
ATOM 1392 N N . LYS A 1 180 ? 1.523 -15.515 47.783 1.00 56.72 181 LYS A N 1
ATOM 1393 C CA . LYS A 1 180 ? 1.702 -16.500 46.718 1.00 61.80 181 LYS A CA 1
ATOM 1394 C C . LYS A 1 180 ? 1.557 -17.915 47.245 1.00 64.84 181 LYS A C 1
ATOM 1395 O O . LYS A 1 180 ? 0.908 -18.750 46.607 1.00 69.16 181 LYS A O 1
ATOM 1401 N N . LYS A 1 181 ? 2.185 -18.215 48.379 1.00 64.52 182 LYS A N 1
ATOM 1402 C CA . LYS A 1 181 ? 1.964 -19.514 49.005 1.00 67.18 182 LYS A CA 1
ATOM 1403 C C . LYS A 1 181 ? 0.470 -19.774 49.238 1.00 63.83 182 LYS A C 1
ATOM 1404 O O . LYS A 1 181 ? -0.031 -20.882 48.989 1.00 65.61 182 LYS A O 1
ATOM 1410 N N . ARG A 1 182 ? -0.253 -18.770 49.729 1.00 61.64 183 ARG A N 1
ATOM 1411 C CA . ARG A 1 182 ? -1.689 -18.929 49.928 1.00 62.72 183 ARG A CA 1
ATOM 1412 C C . ARG A 1 182 ? -2.405 -19.156 48.607 1.00 62.73 183 ARG A C 1
ATOM 1413 O O . ARG A 1 182 ? -3.389 -19.905 48.542 1.00 67.35 183 ARG A O 1
ATOM 1421 N N . MET A 1 183 ? -1.933 -18.506 47.541 1.00 59.41 184 MET A N 1
ATOM 1422 C CA . MET A 1 183 ? -2.525 -18.730 46.232 1.00 60.92 184 MET A CA 1
ATOM 1423 C C . MET A 1 183 ? -2.337 -20.174 45.808 1.00 65.15 184 MET A C 1
ATOM 1424 O O . MET A 1 183 ? -3.284 -20.837 45.374 1.00 71.53 184 MET A O 1
ATOM 1429 N N . ILE A 1 184 ? -1.107 -20.672 45.915 1.00 62.19 185 ILE A N 1
ATOM 1430 C CA . ILE A 1 184 ? -0.837 -22.057 45.556 1.00 62.56 185 ILE A CA 1
ATOM 1431 C C . ILE A 1 184 ? -1.526 -23.003 46.526 1.00 61.84 185 ILE A C 1
ATOM 1432 O O . ILE A 1 184 ? -2.118 -24.012 46.122 1.00 65.19 185 ILE A O 1
ATOM 1437 N N . ALA A 1 185 ? -1.451 -22.701 47.821 1.00 58.54 186 ALA A N 1
ATOM 1438 C CA . ALA A 1 185 ? -2.125 -23.527 48.809 1.00 61.41 186 ALA A CA 1
ATOM 1439 C C . ALA A 1 185 ? -3.629 -23.524 48.589 1.00 66.12 186 ALA A C 1
ATOM 1440 O O . ALA A 1 185 ? -4.295 -24.551 48.773 1.00 70.52 186 ALA A O 1
ATOM 1442 N N . GLY A 1 186 ? -4.182 -22.383 48.187 1.00 63.56 187 GLY A N 1
ATOM 1443 C CA . GLY A 1 186 ? -5.609 -22.287 47.961 1.00 64.49 187 GLY A CA 1
ATOM 1444 C C . GLY A 1 186 ? -6.091 -22.750 46.605 1.00 66.90 187 GLY A C 1
ATOM 1445 O O . GLY A 1 186 ? -7.223 -22.442 46.231 1.00 71.78 187 GLY A O 1
ATOM 1446 N N . GLY A 1 187 ? -5.276 -23.469 45.842 1.00 67.54 188 GLY A N 1
ATOM 1447 C CA . GLY A 1 187 ? -5.783 -24.006 44.598 1.00 68.94 188 GLY A CA 1
ATOM 1448 C C . GLY A 1 187 ? -5.949 -23.008 43.477 1.00 70.61 188 GLY A C 1
ATOM 1449 O O . GLY A 1 187 ? -6.476 -23.372 42.420 1.00 72.43 188 GLY A O 1
ATOM 1450 N N . PHE A 1 188 ? -5.449 -21.785 43.632 1.00 70.45 189 PHE A N 1
ATOM 1451 C CA . PHE A 1 188 ? -5.696 -20.769 42.620 1.00 74.52 189 PHE A CA 1
ATOM 1452 C C . PHE A 1 188 ? -5.059 -21.128 41.280 1.00 84.42 189 PHE A C 1
ATOM 1453 O O . PHE A 1 188 ? -3.885 -21.502 41.198 1.00 88.29 189 PHE A O 1
ATOM 1461 N N . THR A 1 189 ? -5.868 -21.004 40.225 1.00 89.48 190 THR A N 1
ATOM 1462 C CA . THR A 1 189 ? -5.570 -21.585 38.922 1.00 93.95 190 THR A CA 1
ATOM 1463 C C . THR A 1 189 ? -4.653 -20.691 38.094 1.00 90.86 190 THR A C 1
ATOM 1464 O O . THR A 1 189 ? -3.590 -21.128 37.645 1.00 94.09 190 THR A O 1
ATOM 1468 N N . ARG A 1 190 ? -5.038 -19.425 37.910 1.00 86.68 191 ARG A N 1
ATOM 1469 C CA . ARG A 1 190 ? -4.528 -18.638 36.788 1.00 84.25 191 ARG A CA 1
ATOM 1470 C C . ARG A 1 190 ? -3.018 -18.424 36.835 1.00 83.60 191 ARG A C 1
ATOM 1471 O O . ARG A 1 190 ? -2.341 -18.501 35.802 1.00 87.43 191 ARG A O 1
ATOM 1479 N N . SER A 1 191 ? -2.472 -18.119 37.994 1.00 78.55 192 SER A N 1
ATOM 1480 C CA . SER A 1 191 ? -1.073 -17.721 38.020 1.00 83.89 192 SER A CA 1
ATOM 1481 C C . SER A 1 191 ? -0.661 -17.572 39.478 1.00 82.23 192 SER A C 1
ATOM 1482 O O . SER A 1 191 ? -1.446 -17.810 40.400 1.00 84.50 192 SER A O 1
ATOM 1485 N N . THR A 1 192 ? 0.591 -17.210 39.682 1.00 78.87 193 THR A N 1
ATOM 1486 C CA . THR A 1 192 ? 1.095 -16.898 41.007 1.00 73.83 193 THR A CA 1
ATOM 1487 C C . THR A 1 192 ? 1.569 -15.453 41.055 1.00 72.77 193 THR A C 1
ATOM 1488 O O . THR A 1 192 ? 2.526 -15.127 41.750 1.00 76.85 193 THR A O 1
ATOM 1492 N N . HIS A 1 193 ? 0.935 -14.593 40.261 1.00 70.64 194 HIS A N 1
ATOM 1493 C CA . HIS A 1 193 ? 1.261 -13.174 40.165 1.00 69.69 194 HIS A CA 1
ATOM 1494 C C . HIS A 1 193 ? 0.153 -12.364 40.854 1.00 65.03 194 HIS A C 1
ATOM 1495 O O . HIS A 1 193 ? -1.020 -12.449 40.462 1.00 64.48 194 HIS A O 1
ATOM 1502 N N . VAL A 1 194 ? 0.521 -11.586 41.885 1.00 60.51 195 VAL A N 1
ATOM 1503 C CA . VAL A 1 194 ? -0.495 -10.946 42.730 1.00 56.83 195 VAL A CA 1
ATOM 1504 C C . VAL A 1 194 ? -1.451 -10.087 41.918 1.00 58.43 195 VAL A C 1
ATOM 1505 O O . VAL A 1 194 ? -2.662 -10.156 42.158 1.00 56.23 195 VAL A O 1
ATOM 1509 N N . PRO A 1 195 ? -1.008 -9.273 40.959 1.00 59.61 196 PRO A N 1
ATOM 1510 C CA . PRO A 1 195 ? -1.986 -8.532 40.144 1.00 56.71 196 PRO A CA 1
ATOM 1511 C C . PRO A 1 195 ? -3.033 -9.430 39.511 1.00 60.27 196 PRO A C 1
ATOM 1512 O O . PRO A 1 195 ? -4.217 -9.067 39.477 1.00 61.67 196 PRO A O 1
ATOM 1516 N N . VAL A 1 196 ? -2.620 -10.610 39.030 1.00 62.68 197 VAL A N 1
ATOM 1517 C CA . VAL A 1 196 ? -3.541 -11.561 38.408 1.00 65.15 197 VAL A CA 1
ATOM 1518 C C . VAL A 1 196 ? -4.573 -12.050 39.415 1.00 64.53 197 VAL A C 1
ATOM 1519 O O . VAL A 1 196 ? -5.749 -12.253 39.078 1.00 65.14 197 VAL A O 1
ATOM 1523 N N . LEU A 1 197 ? -4.149 -12.260 40.663 1.00 60.48 198 LEU A N 1
ATOM 1524 C CA . LEU A 1 197 ? -5.086 -12.664 41.702 1.00 57.40 198 LEU A CA 1
ATOM 1525 C C . LEU A 1 197 ? -6.196 -11.621 41.867 1.00 57.05 198 LEU A C 1
ATOM 1526 O O . LEU A 1 197 ? -7.383 -11.962 41.892 1.00 59.79 198 LEU A O 1
ATOM 1531 N N . PHE A 1 198 ? -5.836 -10.337 41.919 1.00 53.90 199 PHE A N 1
ATOM 1532 C CA . PHE A 1 198 ? -6.850 -9.291 42.022 1.00 53.92 199 PHE A CA 1
ATOM 1533 C C . PHE A 1 198 ? -7.738 -9.239 40.777 1.00 58.30 199 PHE A C 1
ATOM 1534 O O . PHE A 1 198 ? -8.971 -9.147 40.885 1.00 60.01 199 PHE A O 1
ATOM 1542 N N . GLU A 1 199 ? -7.134 -9.284 39.581 1.00 56.57 200 GLU A N 1
ATOM 1543 C CA . GLU A 1 199 ? -7.951 -9.329 38.369 1.00 58.23 200 GLU A CA 1
ATOM 1544 C C . GLU A 1 199 ? -8.954 -10.476 38.418 1.00 56.05 200 GLU A C 1
ATOM 1545 O O . GLU A 1 199 ? -10.119 -10.316 38.025 1.00 55.00 200 GLU A O 1
ATOM 1551 N N . ALA A 1 200 ? -8.511 -11.651 38.874 1.00 55.52 201 ALA A N 1
ATOM 1552 C CA . ALA A 1 200 ? -9.400 -12.809 38.919 1.00 57.07 201 ALA A CA 1
ATOM 1553 C C . ALA A 1 200 ? -10.562 -12.568 39.881 1.00 56.53 201 ALA A C 1
ATOM 1554 O O . ALA A 1 200 ? -11.725 -12.833 39.549 1.00 57.76 201 ALA A O 1
ATOM 1556 N N . ALA A 1 201 ? -10.268 -12.048 41.077 1.00 50.99 202 ALA A N 1
ATOM 1557 C CA . ALA A 1 201 ? -11.336 -11.751 42.024 1.00 55.65 202 ALA A CA 1
ATOM 1558 C C . ALA A 1 201 ? -12.309 -10.722 41.451 1.00 59.66 202 ALA A C 1
ATOM 1559 O O . ALA A 1 201 ? -13.519 -10.809 41.678 1.00 62.13 202 ALA A O 1
ATOM 1561 N N . GLU A 1 202 ? -11.803 -9.744 40.701 1.00 60.60 203 GLU A N 1
ATOM 1562 C CA . GLU A 1 202 ? -12.686 -8.753 40.094 1.00 64.65 203 GLU A CA 1
ATOM 1563 C C . GLU A 1 202 ? -13.620 -9.385 39.072 1.00 66.31 203 GLU A C 1
ATOM 1564 O O . GLU A 1 202 ? -14.776 -8.963 38.942 1.00 67.13 203 GLU A O 1
ATOM 1570 N N . GLU A 1 203 ? -13.148 -10.411 38.365 1.00 68.78 204 GLU A N 1
ATOM 1571 C CA . GLU A 1 203 ? -13.920 -11.131 37.358 1.00 69.20 204 GLU A CA 1
ATOM 1572 C C . GLU A 1 203 ? -14.703 -12.294 37.938 1.00 69.82 204 GLU A C 1
ATOM 1573 O O . GLU A 1 203 ? -15.027 -13.235 37.199 1.00 71.87 204 GLU A O 1
ATOM 1579 N N . GLY A 1 204 ? -15.033 -12.241 39.235 1.00 70.50 205 GLY A N 1
ATOM 1580 C CA . GLY A 1 204 ? -15.878 -13.212 39.913 1.00 70.18 205 GLY A CA 1
ATOM 1581 C C . GLY A 1 204 ? -15.279 -14.597 40.064 1.00 72.17 205 GLY A C 1
ATOM 1582 O O . GLY A 1 204 ? -15.932 -15.600 39.776 1.00 81.34 205 GLY A O 1
ATOM 1583 N N . ASP A 1 205 ? -14.060 -14.678 40.555 1.00 67.88 206 ASP A N 1
ATOM 1584 C CA . ASP A 1 205 ? -13.382 -15.945 40.793 1.00 64.95 206 ASP A CA 1
ATOM 1585 C C . ASP A 1 205 ? -13.419 -16.175 42.297 1.00 60.28 206 ASP A C 1
ATOM 1586 O O . ASP A 1 205 ? -12.764 -15.445 43.052 1.00 57.22 206 ASP A O 1
ATOM 1591 N N . ASP A 1 206 ? -14.194 -17.176 42.726 1.00 57.09 207 ASP A N 1
ATOM 1592 C CA . ASP A 1 206 ? -14.458 -17.358 44.152 1.00 60.54 207 ASP A CA 1
ATOM 1593 C C . ASP A 1 206 ? -13.214 -17.799 44.905 1.00 58.72 207 ASP A C 1
ATOM 1594 O O . ASP A 1 206 ? -13.058 -17.474 46.089 1.00 56.98 207 ASP A O 1
ATOM 1599 N N . ILE A 1 207 ? -12.309 -18.518 44.242 1.00 62.44 208 ILE A N 1
ATOM 1600 C CA . ILE A 1 207 ? -11.086 -18.916 44.924 1.00 65.64 208 ILE A CA 1
ATOM 1601 C C . ILE A 1 207 ? -10.171 -17.717 45.108 1.00 59.20 208 ILE A C 1
ATOM 1602 O O . ILE A 1 207 ? -9.626 -17.497 46.194 1.00 58.06 208 ILE A O 1
ATOM 1607 N N . ALA A 1 208 ? -10.025 -16.897 44.068 1.00 59.06 209 ALA A N 1
ATOM 1608 C CA . ALA A 1 208 ? -9.262 -15.663 44.206 1.00 54.89 209 ALA A CA 1
ATOM 1609 C C . ALA A 1 208 ? -9.819 -14.816 45.336 1.00 53.44 209 ALA A C 1
ATOM 1610 O O . ALA A 1 208 ? -9.063 -14.224 46.115 1.00 52.79 209 ALA A O 1
ATOM 1612 N N . LYS A 1 209 ? -11.144 -14.745 45.433 1.00 54.52 210 LYS A N 1
ATOM 1613 C CA . LYS A 1 209 ? -11.772 -13.933 46.466 1.00 54.59 210 LYS A CA 1
ATOM 1614 C C . LYS A 1 209 ? -11.472 -14.485 47.860 1.00 50.74 210 LYS A C 1
ATOM 1615 O O . LYS A 1 209 ? -11.104 -13.735 48.776 1.00 47.63 210 LYS A O 1
ATOM 1621 N N . GLN A 1 210 ? -11.602 -15.801 48.032 1.00 50.50 211 GLN A N 1
ATOM 1622 C CA . GLN A 1 210 ? -11.398 -16.397 49.343 1.00 48.05 211 GLN A CA 1
ATOM 1623 C C . GLN A 1 210 ? -9.971 -16.188 49.817 1.00 48.91 211 GLN A C 1
ATOM 1624 O O . GLN A 1 210 ? -9.733 -15.915 51.002 1.00 47.16 211 GLN A O 1
ATOM 1630 N N . ILE A 1 211 ? -9.006 -16.330 48.898 1.00 49.36 212 ILE A N 1
ATOM 1631 C CA . ILE A 1 211 ? -7.599 -16.137 49.230 1.00 45.91 212 ILE A CA 1
ATOM 1632 C C . ILE A 1 211 ? -7.345 -14.695 49.623 1.00 43.93 212 ILE A C 1
ATOM 1633 O O . ILE A 1 211 ? -6.679 -14.418 50.627 1.00 43.20 212 ILE A O 1
ATOM 1638 N N . LEU A 1 212 ? -7.916 -13.754 48.871 1.00 46.03 213 LEU A N 1
ATOM 1639 C CA . LEU A 1 212 ? -7.718 -12.341 49.189 1.00 42.89 213 LEU A CA 1
ATOM 1640 C C . LEU A 1 212 ? -8.311 -11.986 50.547 1.00 41.56 213 LEU A C 1
ATOM 1641 O O . LEU A 1 212 ? -7.683 -11.268 51.330 1.00 43.66 213 LEU A O 1
ATOM 1646 N N . ASN A 1 213 ? -9.517 -12.480 50.844 1.00 41.79 214 ASN A N 1
ATOM 1647 C CA . ASN A 1 213 ? -10.173 -12.150 52.108 1.00 41.89 214 ASN A CA 1
ATOM 1648 C C . ASN A 1 213 ? -9.393 -12.702 53.302 1.00 42.69 214 ASN A C 1
ATOM 1649 O O . ASN A 1 213 ? -9.149 -11.990 54.282 1.00 43.84 214 ASN A O 1
ATOM 1654 N N . GLU A 1 214 ? -9.029 -13.984 53.253 1.00 41.59 215 GLU A N 1
ATOM 1655 C CA . GLU A 1 214 ? -8.276 -14.584 54.351 1.00 43.81 215 GLU A CA 1
ATOM 1656 C C . GLU A 1 214 ? -6.952 -13.860 54.559 1.00 44.24 215 GLU A C 1
ATOM 1657 O O . GLU A 1 214 ? -6.537 -13.627 55.699 1.00 44.42 215 GLU A O 1
ATOM 1663 N N . TRP A 1 215 ? -6.279 -13.486 53.467 1.00 39.91 216 TRP A N 1
ATOM 1664 C CA . TRP A 1 215 ? -5.065 -12.691 53.599 1.00 38.75 216 TRP A CA 1
ATOM 1665 C C . TRP A 1 215 ? -5.379 -11.290 54.135 1.00 37.33 216 TRP A C 1
ATOM 1666 O O . TRP A 1 215 ? -4.685 -10.791 55.031 1.00 41.84 216 TRP A O 1
ATOM 1677 N N . ALA A 1 216 ? -6.430 -10.642 53.621 1.00 38.11 217 ALA A N 1
ATOM 1678 C CA . ALA A 1 216 ? -6.748 -9.289 54.095 1.00 36.94 217 ALA A CA 1
ATOM 1679 C C . ALA A 1 216 ? -7.128 -9.299 55.567 1.00 38.57 217 ALA A C 1
ATOM 1680 O O . ALA A 1 216 ? -6.896 -8.314 56.278 1.00 37.33 217 ALA A O 1
ATOM 1682 N N . GLU A 1 217 ? -7.701 -10.411 56.034 1.00 36.46 218 GLU A N 1
ATOM 1683 C CA . GLU A 1 217 ? -7.959 -10.601 57.454 1.00 37.45 218 GLU A CA 1
ATOM 1684 C C . GLU A 1 217 ? -6.666 -10.486 58.266 1.00 37.34 218 GLU A C 1
ATOM 1685 O O . GLU A 1 217 ? -6.616 -9.795 59.294 1.00 34.65 218 GLU A O 1
ATOM 1691 N N . ASP A 1 218 ? -5.594 -11.148 57.811 1.00 39.83 219 ASP A N 1
ATOM 1692 C CA . ASP A 1 218 ? -4.316 -11.038 58.518 1.00 39.68 219 ASP A CA 1
ATOM 1693 C C . ASP A 1 218 ? -3.723 -9.632 58.413 1.00 37.17 219 ASP A C 1
ATOM 1694 O O . ASP A 1 218 ? -3.164 -9.128 59.389 1.00 36.28 219 ASP A O 1
ATOM 1699 N N . VAL A 1 219 ? -3.859 -8.973 57.255 1.00 34.00 220 VAL A N 1
ATOM 1700 C CA . VAL A 1 219 ? -3.355 -7.601 57.116 1.00 33.09 220 VAL A CA 1
ATOM 1701 C C . VAL A 1 219 ? -4.095 -6.662 58.068 1.00 32.35 220 VAL A C 1
ATOM 1702 O O . VAL A 1 219 ? -3.477 -5.873 58.795 1.00 35.86 220 VAL A O 1
ATOM 1706 N N . ALA A 1 220 ? -5.435 -6.764 58.093 1.00 32.76 221 ALA A N 1
ATOM 1707 C CA . ALA A 1 220 ? -6.271 -5.943 58.972 1.00 35.20 221 ALA A CA 1
ATOM 1708 C C . ALA A 1 220 ? -5.937 -6.166 60.441 1.00 37.23 221 ALA A C 1
ATOM 1709 O O . ALA A 1 220 ? -5.972 -5.224 61.243 1.00 31.28 221 ALA A O 1
ATOM 1711 N N . GLU A 1 221 ? -5.679 -7.418 60.825 1.00 35.68 222 GLU A N 1
ATOM 1712 C CA . GLU A 1 221 ? -5.278 -7.693 62.198 1.00 36.58 222 GLU A CA 1
ATOM 1713 C C . GLU A 1 221 ? -4.038 -6.888 62.573 1.00 35.02 222 GLU A C 1
ATOM 1714 O O . GLU A 1 221 ? -3.970 -6.302 63.661 1.00 35.76 222 GLU A O 1
ATOM 1720 N N . GLY A 1 222 ? -3.050 -6.848 61.683 1.00 31.69 223 GLY A N 1
ATOM 1721 C CA . GLY A 1 222 ? -1.866 -6.053 61.948 1.00 31.19 223 GLY A CA 1
ATOM 1722 C C . GLY A 1 222 ? -2.168 -4.565 61.957 1.00 34.98 223 GLY A C 1
ATOM 1723 O O . GLY A 1 222 ? -1.686 -3.827 62.821 1.00 36.62 223 GLY A O 1
ATOM 1724 N N . ILE A 1 223 ? -2.962 -4.098 60.995 1.00 34.20 224 ILE A N 1
ATOM 1725 C CA . ILE A 1 223 ? -3.281 -2.672 60.962 1.00 33.89 224 ILE A CA 1
ATOM 1726 C C . ILE A 1 223 ? -3.947 -2.262 62.258 1.00 35.85 224 ILE A C 1
ATOM 1727 O O . ILE A 1 223 ? -3.721 -1.157 62.767 1.00 39.09 224 ILE A O 1
ATOM 1732 N N . ALA A 1 224 ? -4.782 -3.145 62.808 1.00 33.56 225 ALA A N 1
ATOM 1733 C CA . ALA A 1 224 ? -5.514 -2.821 64.026 1.00 34.82 225 ALA A CA 1
ATOM 1734 C C . ALA A 1 224 ? -4.567 -2.551 65.198 1.00 32.20 225 ALA A C 1
ATOM 1735 O O . ALA A 1 224 ? -4.794 -1.618 65.971 1.00 33.00 225 ALA A O 1
ATOM 1737 N N . GLN A 1 225 ? -3.485 -3.333 65.328 1.00 33.05 226 GLN A N 1
ATOM 1738 C CA . GLN A 1 225 ? -2.516 -3.094 66.403 1.00 30.17 226 GLN A CA 1
ATOM 1739 C C . GLN A 1 225 ? -1.851 -1.718 66.255 1.00 35.27 226 GLN A C 1
ATOM 1740 O O . GLN A 1 225 ? -1.637 -1.007 67.249 1.00 35.67 226 GLN A O 1
ATOM 1746 N N . ILE A 1 226 ? -1.496 -1.349 65.018 1.00 31.01 227 ILE A N 1
ATOM 1747 C CA . ILE A 1 226 ? -0.959 -0.023 64.725 1.00 29.29 227 ILE A CA 1
ATOM 1748 C C . ILE A 1 226 ? -1.963 1.047 65.134 1.00 29.13 227 ILE A C 1
ATOM 1749 O O . ILE A 1 226 ? -1.625 2.022 65.815 1.00 29.17 227 ILE A O 1
ATOM 1754 N N . GLN A 1 227 ? -3.221 0.848 64.744 1.00 31.34 228 GLN A N 1
ATOM 1755 C CA . GLN A 1 227 ? -4.302 1.746 65.110 1.00 29.05 228 GLN A CA 1
ATOM 1756 C C . GLN A 1 227 ? -4.396 1.916 66.626 1.00 33.41 228 GLN A C 1
ATOM 1757 O O . GLN A 1 227 ? -4.451 3.036 67.148 1.00 29.30 228 GLN A O 1
ATOM 1763 N N . VAL A 1 228 ? -4.393 0.810 67.354 1.00 29.48 229 VAL A N 1
ATOM 1764 C CA . VAL A 1 228 ? -4.559 0.871 68.804 1.00 29.85 229 VAL A CA 1
ATOM 1765 C C . VAL A 1 228 ? -3.403 1.632 69.458 1.00 33.28 229 VAL A C 1
ATOM 1766 O O . VAL A 1 228 ? -3.619 2.448 70.359 1.00 31.88 229 VAL A O 1
ATOM 1770 N N . MET A 1 229 ? -2.154 1.323 69.071 1.00 31.04 230 MET A N 1
ATOM 1771 C CA . MET A 1 229 ? -0.996 2.052 69.600 1.00 30.59 230 MET A CA 1
ATOM 1772 C C . MET A 1 229 ? -1.086 3.547 69.282 1.00 30.29 230 MET A C 1
ATOM 1773 O O . MET A 1 229 ? -0.997 4.400 70.170 1.00 30.84 230 MET A O 1
ATOM 1778 N N . TYR A 1 230 ? -1.210 3.884 67.994 1.00 29.68 231 TYR A N 1
ATOM 1779 C CA . TYR A 1 230 ? -0.946 5.248 67.561 1.00 31.91 231 TYR A CA 1
ATOM 1780 C C . TYR A 1 230 ? -2.175 6.132 67.527 1.00 32.21 231 TYR A C 1
ATOM 1781 O O . TYR A 1 230 ? -2.054 7.342 67.760 1.00 34.64 231 TYR A O 1
ATOM 1790 N N . ASP A 1 231 ? -3.354 5.578 67.257 1.00 29.53 232 ASP A N 1
ATOM 1791 C CA . ASP A 1 231 ? -4.557 6.370 67.041 1.00 29.99 232 ASP A CA 1
ATOM 1792 C C . ASP A 1 231 ? -4.247 7.445 65.993 1.00 29.69 232 ASP A C 1
ATOM 1793 O O . ASP A 1 231 ? -4.479 8.637 66.224 1.00 30.92 232 ASP A O 1
ATOM 1798 N N . PRO A 1 232 ? -3.705 7.060 64.839 1.00 32.05 233 PRO A N 1
ATOM 1799 C CA . PRO A 1 232 ? -3.266 8.050 63.851 1.00 29.77 233 PRO A CA 1
ATOM 1800 C C . PRO A 1 232 ? -4.460 8.669 63.139 1.00 29.93 233 PRO A C 1
ATOM 1801 O O . PRO A 1 232 ? -5.561 8.111 63.121 1.00 29.77 233 PRO A O 1
ATOM 1805 N N . GLY A 1 233 ? -4.222 9.824 62.510 1.00 30.40 234 GLY A N 1
ATOM 1806 C CA . GLY A 1 233 ? -5.267 10.413 61.676 1.00 30.72 234 GLY A CA 1
ATOM 1807 C C . GLY A 1 233 ? -5.448 9.711 60.344 1.00 36.29 234 GLY A C 1
ATOM 1808 O O . GLY A 1 233 ? -6.521 9.807 59.742 1.00 36.18 234 GLY A O 1
ATOM 1809 N N . LEU A 1 234 ? -4.440 8.969 59.891 1.00 34.92 235 LEU A N 1
ATOM 1810 C CA . LEU A 1 234 ? -4.464 8.377 58.561 1.00 32.29 235 LEU A CA 1
ATOM 1811 C C . LEU A 1 234 ? -3.510 7.196 58.534 1.00 30.22 235 LEU A C 1
ATOM 1812 O O . LEU A 1 234 ? -2.424 7.264 59.114 1.00 30.16 235 LEU A O 1
ATOM 1817 N N . ILE A 1 235 ? -3.921 6.113 57.894 1.00 30.28 236 ILE A N 1
ATOM 1818 C CA . ILE A 1 235 ? -3.028 4.981 57.674 1.00 31.55 236 ILE A CA 1
ATOM 1819 C C . ILE A 1 235 ? -2.913 4.779 56.163 1.00 35.54 236 ILE A C 1
ATOM 1820 O O . ILE A 1 235 ? -3.889 4.392 55.498 1.00 32.88 236 ILE A O 1
ATOM 1825 N N . LEU A 1 236 ? -1.724 5.058 55.624 1.00 30.91 237 LEU A N 1
ATOM 1826 C CA . LEU A 1 236 ? -1.409 4.851 54.221 1.00 32.89 237 LEU A CA 1
ATOM 1827 C C . LEU A 1 236 ? -0.826 3.455 54.022 1.00 34.14 237 LEU A C 1
ATOM 1828 O O . LEU A 1 236 ? 0.058 3.039 54.779 1.00 33.52 237 LEU A O 1
ATOM 1833 N N . ILE A 1 237 ? -1.327 2.741 53.017 1.00 32.00 238 ILE A N 1
ATOM 1834 C CA . ILE A 1 237 ? -0.784 1.451 52.591 1.00 32.29 238 ILE A CA 1
ATOM 1835 C C . ILE A 1 237 ? 0.021 1.697 51.328 1.00 37.34 238 ILE A C 1
ATOM 1836 O O . ILE A 1 237 ? -0.544 2.085 50.296 1.00 37.17 238 ILE A O 1
ATOM 1841 N N . GLY A 1 238 ? 1.333 1.458 51.393 1.00 33.34 239 GLY A N 1
ATOM 1842 C CA . GLY A 1 238 ? 2.202 1.599 50.254 1.00 34.44 239 GLY A CA 1
ATOM 1843 C C . GLY A 1 238 ? 2.716 0.253 49.772 1.00 39.61 239 GLY A C 1
ATOM 1844 O O . GLY A 1 238 ? 2.218 -0.810 50.154 1.00 38.94 239 GLY A O 1
ATOM 1845 N N . GLY A 1 239 ? 3.752 0.319 48.936 1.00 40.09 240 GLY A N 1
ATOM 1846 C CA . GLY A 1 239 ? 4.299 -0.859 48.297 1.00 39.10 240 GLY A CA 1
ATOM 1847 C C . GLY A 1 239 ? 3.637 -1.131 46.957 1.00 42.93 240 GLY A C 1
ATOM 1848 O O . GLY A 1 239 ? 2.623 -0.528 46.585 1.00 45.48 240 GLY A O 1
ATOM 1849 N N . GLY A 1 240 ? 4.216 -2.091 46.227 1.00 42.69 241 GLY A N 1
ATOM 1850 C CA . GLY A 1 240 ? 3.746 -2.371 44.879 1.00 41.85 241 GLY A CA 1
ATOM 1851 C C . GLY A 1 240 ? 2.241 -2.538 44.806 1.00 43.97 241 GLY A C 1
ATOM 1852 O O . GLY A 1 240 ? 1.589 -2.049 43.880 1.00 45.01 241 GLY A O 1
ATOM 1853 N N . ILE A 1 241 ? 1.674 -3.244 45.781 1.00 43.75 242 ILE A N 1
ATOM 1854 C CA . ILE A 1 241 ? 0.262 -3.557 45.798 1.00 45.15 242 ILE A CA 1
ATOM 1855 C C . ILE A 1 241 ? -0.636 -2.315 45.898 1.00 44.64 242 ILE A C 1
ATOM 1856 O O . ILE A 1 241 ? -1.820 -2.373 45.551 1.00 43.38 242 ILE A O 1
ATOM 1861 N N . SER A 1 242 ? -0.099 -1.182 46.340 1.00 43.42 243 SER A N 1
ATOM 1862 C CA . SER A 1 242 ? -0.910 0.026 46.432 1.00 40.90 243 SER A CA 1
ATOM 1863 C C . SER A 1 242 ? -1.513 0.436 45.089 1.00 39.11 243 SER A C 1
ATOM 1864 O O . SER A 1 242 ? -2.508 1.173 45.057 1.00 43.55 243 SER A O 1
ATOM 1867 N N . GLU A 1 243 ? -0.967 -0.030 43.974 1.00 40.61 244 GLU A N 1
ATOM 1868 C CA . GLU A 1 243 ? -1.576 0.348 42.709 1.00 48.79 244 GLU A CA 1
ATOM 1869 C C . GLU A 1 243 ? -2.980 -0.228 42.556 1.00 50.87 244 GLU A C 1
ATOM 1870 O O . GLU A 1 243 ? -3.741 0.272 41.725 1.00 50.87 244 GLU A O 1
ATOM 1876 N N . GLN A 1 244 ? -3.342 -1.260 43.336 1.00 52.26 245 GLN A N 1
ATOM 1877 C CA . GLN A 1 244 ? -4.727 -1.736 43.345 1.00 49.81 245 GLN A CA 1
ATOM 1878 C C . GLN A 1 244 ? -5.700 -0.688 43.864 1.00 44.31 245 GLN A C 1
ATOM 1879 O O . GLN A 1 244 ? -6.908 -0.853 43.676 1.00 43.93 245 GLN A O 1
ATOM 1885 N N . GLY A 1 245 ? -5.216 0.319 44.594 1.00 41.83 246 GLY A N 1
ATOM 1886 C CA . GLY A 1 245 ? -6.091 1.390 45.049 1.00 38.54 246 GLY A CA 1
ATOM 1887 C C . GLY A 1 245 ? -7.251 0.845 45.867 1.00 45.54 246 GLY A C 1
ATOM 1888 O O . GLY A 1 245 ? -7.072 -0.024 46.720 1.00 37.29 246 GLY A O 1
ATOM 1889 N N . ASP A 1 246 ? -8.473 1.319 45.567 1.00 38.57 247 ASP A N 1
ATOM 1890 C CA . ASP A 1 246 ? -9.635 0.911 46.349 1.00 42.61 247 ASP A CA 1
ATOM 1891 C C . ASP A 1 246 ? -9.911 -0.575 46.220 1.00 44.45 247 ASP A C 1
ATOM 1892 O O . ASP A 1 246 ? -10.589 -1.141 47.081 1.00 46.59 247 ASP A O 1
ATOM 1897 N N . ASN A 1 247 ? -9.464 -1.207 45.134 1.00 44.31 248 ASN A N 1
ATOM 1898 C CA . ASN A 1 247 ? -9.618 -2.652 45.050 1.00 45.53 248 ASN A CA 1
ATOM 1899 C C . ASN A 1 247 ? -8.793 -3.377 46.103 1.00 44.58 248 ASN A C 1
ATOM 1900 O O . ASN A 1 247 ? -9.111 -4.524 46.428 1.00 47.26 248 ASN A O 1
ATOM 1905 N N . LEU A 1 248 ? -7.752 -2.740 46.644 1.00 40.17 249 LEU A N 1
ATOM 1906 C CA . LEU A 1 248 ? -7.059 -3.308 47.799 1.00 40.84 249 LEU A CA 1
ATOM 1907 C C . LEU A 1 248 ? -7.762 -2.924 49.095 1.00 36.35 249 LEU A C 1
ATOM 1908 O O . LEU A 1 248 ? -8.069 -3.784 49.926 1.00 37.09 249 LEU A O 1
ATOM 1913 N N . ILE A 1 249 ? -8.044 -1.631 49.256 1.00 35.75 250 ILE A N 1
ATOM 1914 C CA . ILE A 1 249 ? -8.650 -1.107 50.480 1.00 37.16 250 ILE A CA 1
ATOM 1915 C C . ILE A 1 249 ? -9.939 -1.831 50.829 1.00 42.67 250 ILE A C 1
ATOM 1916 O O . ILE A 1 249 ? -10.212 -2.108 52.013 1.00 40.16 250 ILE A O 1
ATOM 1921 N N . LYS A 1 250 ? -10.779 -2.099 49.813 1.00 43.31 251 LYS A N 1
ATOM 1922 C CA . LYS A 1 250 ? -12.095 -2.676 50.063 1.00 42.47 251 LYS A CA 1
ATOM 1923 C C . LYS A 1 250 ? -11.995 -4.031 50.744 1.00 42.71 251 LYS A C 1
ATOM 1924 O O . LYS A 1 250 ? -12.917 -4.428 51.455 1.00 49.73 251 LYS A O 1
ATOM 1930 N N . TYR A 1 251 ? -10.894 -4.749 50.540 1.00 41.72 252 TYR A N 1
ATOM 1931 C CA . TYR A 1 251 ? -10.659 -6.003 51.247 1.00 42.87 252 TYR A CA 1
ATOM 1932 C C . TYR A 1 251 ? -10.190 -5.770 52.676 1.00 43.51 252 TYR A C 1
ATOM 1933 O O . TYR A 1 251 ? -10.566 -6.517 53.579 1.00 49.69 252 TYR A O 1
ATOM 1942 N N . ILE A 1 252 ? -9.353 -4.762 52.897 1.00 38.59 253 ILE A N 1
ATOM 1943 C CA . ILE A 1 252 ? -8.660 -4.636 54.166 1.00 36.54 253 ILE A CA 1
ATOM 1944 C C . ILE A 1 252 ? -9.398 -3.732 55.128 1.00 36.57 253 ILE A C 1
ATOM 1945 O O . ILE A 1 252 ? -9.525 -4.066 56.308 1.00 37.14 253 ILE A O 1
ATOM 1950 N N . GLU A 1 253 ? -9.889 -2.580 54.662 1.00 37.21 254 GLU A N 1
ATOM 1951 C CA . GLU A 1 253 ? -10.370 -1.580 55.614 1.00 32.65 254 GLU A CA 1
ATOM 1952 C C . GLU A 1 253 ? -11.552 -2.084 56.437 1.00 38.91 254 GLU A C 1
ATOM 1953 O O . GLU A 1 253 ? -11.502 -1.974 57.672 1.00 41.52 254 GLU A O 1
ATOM 1959 N N . PRO A 1 254 ? -12.617 -2.648 55.859 1.00 34.07 255 PRO A N 1
ATOM 1960 C CA . PRO A 1 254 ? -13.721 -3.106 56.728 1.00 34.34 255 PRO A CA 1
ATOM 1961 C C . PRO A 1 254 ? -13.268 -4.123 57.753 1.00 38.59 255 PRO A C 1
ATOM 1962 O O . PRO A 1 254 ? -13.809 -4.147 58.854 1.00 37.42 255 PRO A O 1
ATOM 1966 N N . LYS A 1 255 ? -12.262 -4.941 57.445 1.00 41.06 256 LYS A N 1
ATOM 1967 C CA . LYS A 1 255 ? -11.867 -6.003 58.362 1.00 38.28 256 LYS A CA 1
ATOM 1968 C C . LYS A 1 255 ? -11.118 -5.478 59.582 1.00 37.20 256 LYS A C 1
ATOM 1969 O O . LYS A 1 255 ? -11.014 -6.196 60.575 1.00 41.69 256 LYS A O 1
ATOM 1975 N N . VAL A 1 256 ? -10.585 -4.256 59.534 1.00 34.54 257 VAL A N 1
ATOM 1976 C CA . VAL A 1 256 ? -9.880 -3.701 60.692 1.00 32.71 257 VAL A CA 1
ATOM 1977 C C . VAL A 1 256 ? -10.810 -3.631 61.901 1.00 34.65 257 VAL A C 1
ATOM 1978 O O . VAL A 1 256 ? -10.378 -3.822 63.049 1.00 35.69 257 VAL A O 1
ATOM 1982 N N . ALA A 1 257 ? -12.110 -3.420 61.662 1.00 34.10 258 ALA A N 1
ATOM 1983 C CA . ALA A 1 257 ? -13.095 -3.384 62.742 1.00 34.70 258 ALA A CA 1
ATOM 1984 C C . ALA A 1 257 ? -13.219 -4.716 63.494 1.00 38.54 258 ALA A C 1
ATOM 1985 O O . ALA A 1 257 ? -13.701 -4.727 64.626 1.00 33.85 258 ALA A O 1
ATOM 1987 N N . HIS A 1 258 ? -12.840 -5.841 62.883 1.00 37.84 259 HIS A N 1
ATOM 1988 C CA . HIS A 1 258 ? -12.942 -7.133 63.563 1.00 36.92 259 HIS A CA 1
ATOM 1989 C C . HIS A 1 258 ? -12.031 -7.225 64.780 1.00 37.45 259 HIS A C 1
ATOM 1990 O O . HIS A 1 258 ? -12.282 -8.049 65.662 1.00 37.04 259 HIS A O 1
ATOM 1997 N N . TYR A 1 259 ? -10.962 -6.428 64.842 1.00 36.25 260 TYR A N 1
ATOM 1998 C CA . TYR A 1 259 ? -10.008 -6.539 65.935 1.00 33.53 260 TYR A CA 1
ATOM 1999 C C . TYR A 1 259 ? -10.069 -5.353 66.888 1.00 35.90 260 TYR A C 1
ATOM 2000 O O . TYR A 1 259 ? -9.135 -5.141 67.673 1.00 35.34 260 TYR A O 1
ATOM 2009 N N . LEU A 1 260 ? -11.142 -4.579 66.823 1.00 34.99 261 LEU A N 1
ATOM 2010 C CA . LEU A 1 260 ? -11.344 -3.381 67.618 1.00 35.03 261 LEU A CA 1
ATOM 2011 C C . LEU A 1 260 ? -12.730 -3.449 68.232 1.00 37.48 261 LEU A C 1
ATOM 2012 O O . LEU A 1 260 ? -13.615 -4.131 67.702 1.00 38.23 261 LEU A O 1
ATOM 2017 N N . PRO A 1 261 ? -12.956 -2.758 69.354 1.00 40.86 262 PRO A N 1
ATOM 2018 C CA . PRO A 1 261 ? -14.308 -2.717 69.944 1.00 42.34 262 PRO A CA 1
ATOM 2019 C C . PRO A 1 261 ? -15.346 -2.139 68.994 1.00 43.99 262 PRO A C 1
ATOM 2020 O O . PRO A 1 261 ? -15.042 -1.364 68.080 1.00 43.71 262 PRO A O 1
ATOM 2024 N N . LYS A 1 262 ? -16.611 -2.481 69.265 1.00 47.79 263 LYS A N 1
ATOM 2025 C CA . LYS A 1 262 ? -17.685 -2.154 68.330 1.00 52.31 263 LYS A CA 1
ATOM 2026 C C . LYS A 1 262 ? -17.772 -0.651 68.073 1.00 50.25 263 LYS A C 1
ATOM 2027 O O . LYS A 1 262 ? -18.000 -0.221 66.933 1.00 54.49 263 LYS A O 1
ATOM 2029 N N . ASP A 1 263 ? -17.573 0.166 69.103 1.00 42.71 264 ASP A N 1
ATOM 2030 C CA . ASP A 1 263 ? -17.748 1.608 68.967 1.00 44.50 264 ASP A CA 1
ATOM 2031 C C . ASP A 1 263 ? -16.430 2.347 68.768 1.00 43.09 264 ASP A C 1
ATOM 2032 O O . ASP A 1 263 ? -16.383 3.567 68.947 1.00 45.24 264 ASP A O 1
ATOM 2037 N N . TYR A 1 264 ? -15.352 1.639 68.448 1.00 40.13 265 TYR A N 1
ATOM 2038 C CA . TYR A 1 264 ? -14.034 2.246 68.332 1.00 33.63 265 TYR A CA 1
ATOM 2039 C C . TYR A 1 264 ? -13.827 2.827 66.934 1.00 36.91 265 TYR A C 1
ATOM 2040 O O . TYR A 1 264 ? -13.977 2.132 65.926 1.00 36.00 265 TYR A O 1
ATOM 2049 N N . VAL A 1 265 ? -13.459 4.097 66.883 1.00 38.86 266 VAL A N 1
ATOM 2050 C CA . VAL A 1 265 ? -13.304 4.825 65.636 1.00 31.63 266 VAL A CA 1
ATOM 2051 C C . VAL A 1 265 ? -11.861 4.715 65.181 1.00 34.41 266 VAL A C 1
ATOM 2052 O O . VAL A 1 265 ? -10.958 5.206 65.855 1.00 35.69 266 VAL A O 1
ATOM 2056 N N . TYR A 1 266 ? -11.622 4.059 64.050 1.00 31.58 267 TYR A N 1
ATOM 2057 C CA . TYR A 1 266 ? -10.255 3.976 63.575 1.00 31.02 267 TYR A CA 1
ATOM 2058 C C . TYR A 1 266 ? -10.064 4.866 62.352 1.00 37.10 267 TYR A C 1
ATOM 2059 O O . TYR A 1 266 ? -11.029 5.376 61.746 1.00 30.38 267 TYR A O 1
ATOM 2068 N N . ALA A 1 267 ? -8.783 5.063 62.027 1.00 29.69 268 ALA A N 1
ATOM 2069 C CA . ALA A 1 267 ? -8.400 5.987 60.985 1.00 30.54 268 ALA A CA 1
ATOM 2070 C C . ALA A 1 267 ? -8.858 5.487 59.613 1.00 32.46 268 ALA A C 1
ATOM 2071 O O . ALA A 1 267 ? -9.002 4.282 59.391 1.00 31.85 268 ALA A O 1
ATOM 2073 N N . PRO A 1 268 ? -9.095 6.397 58.675 1.00 33.00 269 PRO A N 1
ATOM 2074 C CA . PRO A 1 268 ? -9.228 5.978 57.275 1.00 30.98 269 PRO A CA 1
ATOM 2075 C C . PRO A 1 268 ? -7.961 5.272 56.834 1.00 36.50 269 PRO A C 1
ATOM 2076 O O . PRO A 1 268 ? -6.836 5.636 57.204 1.00 30.49 269 PRO A O 1
ATOM 2080 N N . ILE A 1 269 ? -8.161 4.248 56.020 1.00 35.97 270 ILE A N 1
ATOM 2081 C CA . ILE A 1 269 ? -7.088 3.449 55.480 1.00 31.62 270 ILE A CA 1
ATOM 2082 C C . ILE A 1 269 ? -7.129 3.625 53.974 1.00 33.11 270 ILE A C 1
ATOM 2083 O O . ILE A 1 269 ? -8.155 3.356 53.343 1.00 33.45 270 ILE A O 1
ATOM 2088 N N . GLN A 1 270 ? -6.036 4.128 53.410 1.00 35.39 271 GLN A N 1
ATOM 2089 C CA . GLN A 1 270 ? -5.954 4.513 52.012 1.00 34.53 271 GLN A CA 1
ATOM 2090 C C . GLN A 1 270 ? -4.660 3.966 51.435 1.00 33.02 271 GLN A C 1
ATOM 2091 O O . GLN A 1 270 ? -3.716 3.671 52.169 1.00 32.49 271 GLN A O 1
ATOM 2097 N N . THR A 1 271 ? -4.624 3.807 50.114 1.00 33.93 272 THR A N 1
ATOM 2098 C CA . THR A 1 271 ? -3.352 3.553 49.470 1.00 34.35 272 THR A CA 1
ATOM 2099 C C . THR A 1 271 ? -2.640 4.875 49.252 1.00 34.68 272 THR A C 1
ATOM 2100 O O . THR A 1 271 ? -3.274 5.936 49.178 1.00 38.42 272 THR A O 1
ATOM 2104 N N . THR A 1 272 ? -1.317 4.799 49.168 1.00 34.82 273 THR A N 1
ATOM 2105 C CA . THR A 1 272 ? -0.510 5.949 48.801 1.00 35.45 273 THR A CA 1
ATOM 2106 C C . THR A 1 272 ? -0.885 6.412 47.397 1.00 38.75 273 THR A C 1
ATOM 2107 O O . THR A 1 272 ? -1.113 5.597 46.500 1.00 40.09 273 THR A O 1
ATOM 2111 N N . LYS A 1 273 ? -0.926 7.734 47.204 1.00 40.28 274 LYS A N 1
ATOM 2112 C CA . LYS A 1 273 ? -1.213 8.281 45.884 1.00 38.67 274 LYS A CA 1
ATOM 2113 C C . LYS A 1 273 ? -0.028 8.113 44.951 1.00 44.86 274 LYS A C 1
ATOM 2114 O O . LYS A 1 273 ? -0.211 7.844 43.762 1.00 50.32 274 LYS A O 1
ATOM 2120 N N . SER A 1 274 ? 1.193 8.258 45.465 1.00 44.46 275 SER A N 1
ATOM 2121 C CA . SER A 1 274 ? 2.377 7.830 44.732 1.00 46.27 275 SER A CA 1
ATOM 2122 C C . SER A 1 274 ? 2.498 6.301 44.767 1.00 51.77 275 SER A C 1
ATOM 2123 O O . SER A 1 274 ? 2.494 5.697 45.840 1.00 57.71 275 SER A O 1
ATOM 2126 N N . LYS A 1 275 ? 2.620 5.672 43.603 1.00 53.31 276 LYS A N 1
ATOM 2127 C CA . LYS A 1 275 ? 2.598 4.209 43.529 1.00 57.65 276 LYS A CA 1
ATOM 2128 C C . LYS A 1 275 ? 3.990 3.576 43.458 1.00 57.78 276 LYS A C 1
ATOM 2129 O O . LYS A 1 275 ? 4.219 2.512 44.046 1.00 58.41 276 LYS A O 1
ATOM 2135 N N . ASN A 1 276 ? 4.902 4.163 42.710 1.00 53.79 277 ASN A N 1
ATOM 2136 C CA . ASN A 1 276 ? 6.199 3.552 42.470 1.00 54.37 277 ASN A CA 1
ATOM 2137 C C . ASN A 1 276 ? 7.359 4.373 43.011 1.00 52.95 277 ASN A C 1
ATOM 2138 O O . ASN A 1 276 ? 8.330 3.808 43.510 1.00 52.01 277 ASN A O 1
ATOM 2143 N N . ASP A 1 277 ? 7.281 5.699 42.906 1.00 52.57 278 ASP A N 1
ATOM 2144 C CA . ASP A 1 277 ? 8.418 6.590 43.050 1.00 51.54 278 ASP A CA 1
ATOM 2145 C C . ASP A 1 277 ? 8.536 7.248 44.415 1.00 47.97 278 ASP A C 1
ATOM 2146 O O . ASP A 1 277 ? 9.488 7.996 44.636 1.00 49.98 278 ASP A O 1
ATOM 2151 N N . ALA A 1 278 ? 7.601 7.017 45.327 1.00 41.67 279 ALA A N 1
ATOM 2152 C CA . ALA A 1 278 ? 7.594 7.793 46.563 1.00 44.52 279 ALA A CA 1
ATOM 2153 C C . ALA A 1 278 ? 8.961 7.774 47.242 1.00 47.73 279 ALA A C 1
ATOM 2154 O O . ALA A 1 278 ? 9.471 8.819 47.658 1.00 51.45 279 ALA A O 1
ATOM 2156 N N . ALA A 1 279 ? 9.571 6.587 47.361 1.00 46.21 280 ALA A N 1
ATOM 2157 C CA . ALA A 1 279 ? 10.812 6.453 48.119 1.00 44.02 280 ALA A CA 1
ATOM 2158 C C . ALA A 1 279 ? 11.973 7.173 47.444 1.00 44.56 280 ALA A C 1
ATOM 2159 O O . ALA A 1 279 ? 12.863 7.679 48.133 1.00 42.95 280 ALA A O 1
ATOM 2161 N N . LEU A 1 280 ? 11.991 7.237 46.110 1.00 43.83 281 LEU A N 1
ATOM 2162 C CA . LEU A 1 280 ? 13.057 7.975 45.456 1.00 45.64 281 LEU A CA 1
ATOM 2163 C C . LEU A 1 280 ? 13.016 9.454 45.831 1.00 46.07 281 LEU A C 1
ATOM 2164 O O . LEU A 1 280 ? 14.064 10.096 45.954 1.00 48.85 281 LEU A O 1
ATOM 2169 N N . TYR A 1 281 ? 11.826 10.024 46.000 1.00 47.29 282 TYR A N 1
ATOM 2170 C CA . TYR A 1 281 ? 11.778 11.411 46.457 1.00 52.10 282 TYR A CA 1
ATOM 2171 C C . TYR A 1 281 ? 12.093 11.495 47.951 1.00 49.14 282 TYR A C 1
ATOM 2172 O O . TYR A 1 281 ? 12.816 12.402 48.393 1.00 47.08 282 TYR A O 1
ATOM 2181 N N . GLY A 1 282 ? 11.597 10.523 48.719 1.00 43.09 283 GLY A N 1
ATOM 2182 C CA . GLY A 1 282 ? 11.729 10.559 50.166 1.00 42.54 283 GLY A CA 1
ATOM 2183 C C . GLY A 1 282 ? 13.149 10.404 50.671 1.00 43.05 283 GLY A C 1
ATOM 2184 O O . GLY A 1 282 ? 13.490 10.942 51.727 1.00 43.38 283 GLY A O 1
ATOM 2185 N N . CYS A 1 283 ? 13.997 9.669 49.942 1.00 46.04 284 CYS A N 1
ATOM 2186 C CA . CYS A 1 283 ? 15.334 9.416 50.459 1.00 46.48 284 CYS A CA 1
ATOM 2187 C C . CYS A 1 283 ? 16.207 10.652 50.399 1.00 49.44 284 CYS A C 1
ATOM 2188 O O . CYS A 1 283 ? 17.287 10.651 50.998 1.00 47.78 284 CYS A O 1
ATOM 2191 N N . LEU A 1 284 ? 15.780 11.689 49.673 1.00 55.83 285 LEU A N 1
ATOM 2192 C CA . LEU A 1 284 ? 16.474 12.971 49.658 1.00 57.88 285 LEU A CA 1
ATOM 2193 C C . LEU A 1 284 ? 15.986 13.932 50.744 1.00 63.52 285 LEU A C 1
ATOM 2194 O O . LEU A 1 284 ? 16.621 14.971 50.955 1.00 66.44 285 LEU A O 1
ATOM 2199 N N . GLN A 1 285 ? 14.873 13.620 51.411 1.00 67.09 286 GLN A N 1
ATOM 2200 C CA . GLN A 1 285 ? 14.311 14.417 52.521 1.00 72.51 286 GLN A CA 1
ATOM 2201 C C . GLN A 1 285 ? 15.024 14.227 53.867 1.00 76.01 286 GLN A C 1
ATOM 2202 O O . GLN A 1 285 ? 16.248 14.083 53.943 1.00 80.62 286 GLN A O 1
ATOM 2208 N N . TYR B 1 1 ? -0.980 25.337 97.733 1.00 55.30 2 TYR B N 1
ATOM 2209 C CA . TYR B 1 1 ? -1.458 23.935 97.702 1.00 54.82 2 TYR B CA 1
ATOM 2210 C C . TYR B 1 1 ? -2.254 23.537 96.444 1.00 55.22 2 TYR B C 1
ATOM 2211 O O . TYR B 1 1 ? -3.251 24.181 96.084 1.00 56.11 2 TYR B O 1
ATOM 2220 N N . TYR B 1 2 ? -1.860 22.416 95.830 1.00 52.68 3 TYR B N 1
ATOM 2221 C CA . TYR B 1 2 ? -2.559 21.838 94.692 1.00 44.39 3 TYR B CA 1
ATOM 2222 C C . TYR B 1 2 ? -3.391 20.659 95.169 1.00 41.20 3 TYR B C 1
ATOM 2223 O O . TYR B 1 2 ? -3.025 19.965 96.116 1.00 46.48 3 TYR B O 1
ATOM 2232 N N . ILE B 1 3 ? -4.513 20.434 94.501 1.00 37.65 4 ILE B N 1
ATOM 2233 C CA . ILE B 1 3 ? -5.370 19.283 94.755 1.00 37.75 4 ILE B CA 1
ATOM 2234 C C . ILE B 1 3 ? -5.189 18.280 93.621 1.00 36.82 4 ILE B C 1
ATOM 2235 O O . ILE B 1 3 ? -5.367 18.621 92.450 1.00 36.04 4 ILE B O 1
ATOM 2240 N N . ALA B 1 4 ? -4.845 17.047 93.970 1.00 38.59 5 ALA B N 1
ATOM 2241 C CA . ALA B 1 4 ? -4.664 15.971 93.011 1.00 34.59 5 ALA B CA 1
ATOM 2242 C C . ALA B 1 4 ? -5.706 14.895 93.277 1.00 33.88 5 ALA B C 1
ATOM 2243 O O . ALA B 1 4 ? -5.968 14.548 94.436 1.00 33.93 5 ALA B O 1
ATOM 2245 N N . ILE B 1 5 ? -6.272 14.337 92.207 1.00 32.23 6 ILE B N 1
ATOM 2246 C CA . ILE B 1 5 ? -7.302 13.309 92.321 1.00 31.54 6 ILE B CA 1
ATOM 2247 C C . ILE B 1 5 ? -7.054 12.274 91.237 1.00 37.04 6 ILE B C 1
ATOM 2248 O O . ILE B 1 5 ? -6.832 12.632 90.075 1.00 37.46 6 ILE B O 1
ATOM 2253 N N . ASP B 1 6 ? -7.059 10.997 91.614 1.00 34.34 7 ASP B N 1
ATOM 2254 C CA . ASP B 1 6 ? -6.722 9.918 90.680 1.00 36.38 7 ASP B CA 1
ATOM 2255 C C . ASP B 1 6 ? -7.912 8.978 90.663 1.00 37.16 7 ASP B C 1
ATOM 2256 O O . ASP B 1 6 ? -8.251 8.388 91.690 1.00 37.00 7 ASP B O 1
ATOM 2261 N N . ILE B 1 7 ? -8.562 8.852 89.515 1.00 39.09 8 ILE B N 1
ATOM 2262 C CA . ILE B 1 7 ? -9.811 8.101 89.434 1.00 36.36 8 ILE B CA 1
ATOM 2263 C C . ILE B 1 7 ? -9.556 6.800 88.691 1.00 35.26 8 ILE B C 1
ATOM 2264 O O . ILE B 1 7 ? -9.122 6.821 87.536 1.00 34.92 8 ILE B O 1
ATOM 2269 N N . GLY B 1 8 ? -9.781 5.677 89.378 1.00 35.32 9 GLY B N 1
ATOM 2270 C CA . GLY B 1 8 ? -9.782 4.361 88.787 1.00 38.13 9 GLY B CA 1
ATOM 2271 C C . GLY B 1 8 ? -11.161 3.733 88.909 1.00 43.02 9 GLY B C 1
ATOM 2272 O O . GLY B 1 8 ? -12.106 4.338 89.416 1.00 42.14 9 GLY B O 1
ATOM 2273 N N . GLY B 1 9 ? -11.271 2.514 88.384 1.00 46.47 10 GLY B N 1
ATOM 2274 C CA . GLY B 1 9 ? -12.520 1.788 88.510 1.00 51.61 10 GLY B CA 1
ATOM 2275 C C . GLY B 1 9 ? -12.790 1.327 89.929 1.00 56.51 10 GLY B C 1
ATOM 2276 O O . GLY B 1 9 ? -13.948 1.219 90.340 1.00 59.98 10 GLY B O 1
ATOM 2277 N N . THR B 1 10 ? -11.735 1.050 90.693 1.00 57.87 11 THR B N 1
ATOM 2278 C CA . THR B 1 10 ? -11.838 0.531 92.051 1.00 59.59 11 THR B CA 1
ATOM 2279 C C . THR B 1 10 ? -11.662 1.602 93.121 1.00 55.79 11 THR B C 1
ATOM 2280 O O . THR B 1 10 ? -12.410 1.621 94.100 1.00 58.56 11 THR B O 1
ATOM 2284 N N . GLN B 1 11 ? -10.725 2.520 92.957 1.00 49.96 12 GLN B N 1
ATOM 2285 C CA . GLN B 1 11 ? -10.449 3.485 94.004 1.00 48.87 12 GLN B CA 1
ATOM 2286 C C . GLN B 1 11 ? -10.360 4.868 93.399 1.00 44.32 12 GLN B C 1
ATOM 2287 O O . GLN B 1 11 ? -10.013 5.031 92.229 1.00 41.80 12 GLN B O 1
ATOM 2293 N N . ILE B 1 12 ? -10.719 5.857 94.198 1.00 43.05 13 ILE B N 1
ATOM 2294 C CA . ILE B 1 12 ? -10.361 7.235 93.929 1.00 39.75 13 ILE B CA 1
ATOM 2295 C C . ILE B 1 12 ? -9.363 7.630 95.002 1.00 41.27 13 ILE B C 1
ATOM 2296 O O . ILE B 1 12 ? -9.641 7.497 96.201 1.00 42.00 13 ILE B O 1
ATOM 2301 N N . LYS B 1 13 ? -8.193 8.065 94.579 1.00 38.68 14 LYS B N 1
ATOM 2302 C CA . LYS B 1 13 ? -7.179 8.538 95.498 1.00 37.75 14 LYS B CA 1
ATOM 2303 C C . LYS B 1 13 ? -7.074 10.044 95.342 1.00 35.68 14 LYS B C 1
ATOM 2304 O O . LYS B 1 13 ? -7.346 10.594 94.274 1.00 32.21 14 LYS B O 1
ATOM 2310 N N . SER B 1 14 ? -6.715 10.720 96.416 1.00 31.96 15 SER B N 1
ATOM 2311 C CA . SER B 1 14 ? -6.564 12.157 96.286 1.00 33.09 15 SER B CA 1
ATOM 2312 C C . SER B 1 14 ? -5.562 12.659 97.310 1.00 35.69 15 SER B C 1
ATOM 2313 O O . SER B 1 14 ? -5.297 12.017 98.331 1.00 35.48 15 SER B O 1
ATOM 2316 N N . ALA B 1 15 ? -5.005 13.822 97.023 1.00 32.64 16 ALA B N 1
ATOM 2317 C CA . ALA B 1 15 ? -4.096 14.416 97.976 1.00 37.41 16 ALA B CA 1
ATOM 2318 C C . ALA B 1 15 ? -4.010 15.902 97.711 1.00 34.89 16 ALA B C 1
ATOM 2319 O O . ALA B 1 15 ? -4.354 16.393 96.634 1.00 33.99 16 ALA B O 1
ATOM 2321 N N . VAL B 1 16 ? -3.558 16.608 98.723 1.00 36.93 17 VAL B N 1
ATOM 2322 C CA . VAL B 1 16 ? -3.116 17.975 98.570 1.00 39.71 17 VAL B CA 1
ATOM 2323 C C . VAL B 1 16 ? -1.601 17.933 98.459 1.00 44.71 17 VAL B C 1
ATOM 2324 O O . VAL B 1 16 ? -0.933 17.242 99.240 1.00 45.05 17 VAL B O 1
ATOM 2328 N N . ILE B 1 17 ? -1.056 18.664 97.497 1.00 44.35 18 ILE B N 1
ATOM 2329 C CA . ILE B 1 17 ? 0.377 18.674 97.238 1.00 47.78 18 ILE B CA 1
ATOM 2330 C C . ILE B 1 17 ? 0.814 20.124 97.243 1.00 52.87 18 ILE B C 1
ATOM 2331 O O . ILE B 1 17 ? 0.068 20.992 96.783 1.00 51.54 18 ILE B O 1
ATOM 2336 N N . ASP B 1 18 ? 2.001 20.398 97.784 1.00 61.76 19 ASP B N 1
ATOM 2337 C CA . ASP B 1 18 ? 2.508 21.763 97.793 1.00 71.55 19 ASP B CA 1
ATOM 2338 C C . ASP B 1 18 ? 3.570 21.934 96.705 1.00 80.89 19 ASP B C 1
ATOM 2339 O O . ASP B 1 18 ? 3.866 21.013 95.939 1.00 76.34 19 ASP B O 1
ATOM 2344 N N . LYS B 1 19 ? 4.140 23.144 96.636 1.00 97.39 20 LYS B N 1
ATOM 2345 C CA . LYS B 1 19 ? 5.048 23.487 95.542 1.00 101.84 20 LYS B CA 1
ATOM 2346 C C . LYS B 1 19 ? 6.229 22.526 95.457 1.00 103.85 20 LYS B C 1
ATOM 2347 O O . LYS B 1 19 ? 6.663 22.162 94.357 1.00 107.65 20 LYS B O 1
ATOM 2349 N N . GLN B 1 20 ? 6.747 22.086 96.600 1.00 100.17 21 GLN B N 1
ATOM 2350 C CA . GLN B 1 20 ? 7.892 21.184 96.662 1.00 95.81 21 GLN B CA 1
ATOM 2351 C C . GLN B 1 20 ? 7.523 19.707 96.474 1.00 89.13 21 GLN B C 1
ATOM 2352 O O . GLN B 1 20 ? 8.357 18.839 96.765 1.00 88.95 21 GLN B O 1
ATOM 2358 N N . LEU B 1 21 ? 6.308 19.408 96.010 1.00 83.25 22 LEU B N 1
ATOM 2359 C CA . LEU B 1 21 ? 5.812 18.049 95.771 1.00 82.05 22 LEU B CA 1
ATOM 2360 C C . LEU B 1 21 ? 5.633 17.226 97.040 1.00 75.84 22 LEU B C 1
ATOM 2361 O O . LEU B 1 21 ? 5.611 15.993 96.981 1.00 77.28 22 LEU B O 1
ATOM 2366 N N . ASN B 1 22 ? 5.496 17.863 98.190 1.00 68.38 23 ASN B N 1
ATOM 2367 C CA . ASN B 1 22 ? 5.148 17.137 99.398 1.00 62.39 23 ASN B CA 1
ATOM 2368 C C . ASN B 1 22 ? 3.648 16.872 99.424 1.00 61.37 23 ASN B C 1
ATOM 2369 O O . ASN B 1 22 ? 2.849 17.773 99.167 1.00 58.79 23 ASN B O 1
ATOM 2374 N N . MET B 1 23 ? 3.270 15.641 99.759 1.00 63.83 24 MET B N 1
ATOM 2375 C CA . MET B 1 23 ? 1.877 15.205 99.767 1.00 59.96 24 MET B CA 1
ATOM 2376 C C . MET B 1 23 ? 1.330 15.241 101.186 1.00 57.61 24 MET B C 1
ATOM 2377 O O . MET B 1 23 ? 1.927 14.659 102.095 1.00 62.60 24 MET B O 1
ATOM 2382 N N . PHE B 1 24 ? 0.205 15.929 101.370 1.00 55.49 25 PHE B N 1
ATOM 2383 C CA . PHE B 1 24 ? -0.513 16.012 102.639 1.00 56.55 25 PHE B CA 1
ATOM 2384 C C . PHE B 1 24 ? -1.883 15.393 102.432 1.00 49.53 25 PHE B C 1
ATOM 2385 O O . PHE B 1 24 ? -2.392 15.348 101.312 1.00 44.79 25 PHE B O 1
ATOM 2393 N N . ASP B 1 25 ? -2.477 14.925 103.524 1.00 53.19 26 ASP B N 1
ATOM 2394 C CA . ASP B 1 25 ? -3.902 14.614 103.548 1.00 55.00 26 ASP B CA 1
ATOM 2395 C C . ASP B 1 25 ? -4.289 13.613 102.456 1.00 51.51 26 ASP B C 1
ATOM 2396 O O . ASP B 1 25 ? -5.317 13.757 101.790 1.00 49.57 26 ASP B O 1
ATOM 2401 N N . TYR B 1 26 ? -3.452 12.605 102.249 1.00 49.03 27 TYR B N 1
ATOM 2402 C CA . TYR B 1 26 ? -3.768 11.583 101.264 1.00 43.31 27 TYR B CA 1
ATOM 2403 C C . TYR B 1 26 ? -5.074 10.882 101.614 1.00 40.40 27 TYR B C 1
ATOM 2404 O O . TYR B 1 26 ? -5.298 10.510 102.767 1.00 41.68 27 TYR B O 1
ATOM 2413 N N . GLN B 1 27 ? -5.940 10.701 100.615 1.00 37.51 28 GLN B N 1
ATOM 2414 C CA . GLN B 1 27 ? -7.187 9.977 100.818 1.00 39.04 28 GLN B CA 1
ATOM 2415 C C . GLN B 1 27 ? -7.370 8.910 99.748 1.00 37.34 28 GLN B C 1
ATOM 2416 O O . GLN B 1 27 ? -6.873 9.022 98.626 1.00 35.67 28 GLN B O 1
ATOM 2422 N N . GLN B 1 28 ? -8.108 7.879 100.112 1.00 44.08 29 GLN B N 1
ATOM 2423 C CA . GLN B 1 28 ? -8.351 6.752 99.227 1.00 42.64 29 GLN B CA 1
ATOM 2424 C C . GLN B 1 28 ? -9.724 6.207 99.596 1.00 41.31 29 GLN B C 1
ATOM 2425 O O . GLN B 1 28 ? -9.923 5.718 100.713 1.00 46.81 29 GLN B O 1
ATOM 2431 N N . ILE B 1 29 ? -10.672 6.306 98.673 1.00 41.27 30 ILE B N 1
ATOM 2432 C CA . ILE B 1 29 ? -12.019 5.796 98.877 1.00 48.19 30 ILE B CA 1
ATOM 2433 C C . ILE B 1 29 ? -12.376 4.860 97.737 1.00 47.40 30 ILE B C 1
ATOM 2434 O O . ILE B 1 29 ? -11.803 4.914 96.644 1.00 43.96 30 ILE B O 1
ATOM 2439 N N . SER B 1 30 ? -13.359 4.011 98.014 1.00 52.42 31 SER B N 1
ATOM 2440 C CA . SER B 1 30 ? -13.911 3.159 96.980 1.00 54.95 31 SER B CA 1
ATOM 2441 C C . SER B 1 30 ? -14.575 4.036 95.927 1.00 53.07 31 SER B C 1
ATOM 2442 O O . SER B 1 30 ? -15.187 5.058 96.253 1.00 51.32 31 SER B O 1
ATOM 2445 N N . THR B 1 31 ? -14.391 3.678 94.657 1.00 50.96 32 THR B N 1
ATOM 2446 C CA . THR B 1 31 ? -15.001 4.452 93.576 1.00 48.55 32 THR B CA 1
ATOM 2447 C C . THR B 1 31 ? -16.502 4.192 93.544 1.00 47.58 32 THR B C 1
ATOM 2448 O O . THR B 1 31 ? -16.921 3.034 93.573 1.00 52.25 32 THR B O 1
ATOM 2452 N N . PRO B 1 32 ? -17.335 5.226 93.462 1.00 45.13 33 PRO B N 1
ATOM 2453 C CA . PRO B 1 32 ? -18.776 4.992 93.311 1.00 47.51 33 PRO B CA 1
ATOM 2454 C C . PRO B 1 32 ? -19.081 4.151 92.074 1.00 51.89 33 PRO B C 1
ATOM 2455 O O . PRO B 1 32 ? -18.315 4.123 91.107 1.00 48.98 33 PRO B O 1
ATOM 2459 N N . ASP B 1 33 ? -20.227 3.447 92.119 1.00 57.08 34 ASP B N 1
ATOM 2460 C CA . ASP B 1 33 ? -20.654 2.615 90.995 1.00 59.18 34 ASP B CA 1
ATOM 2461 C C . ASP B 1 33 ? -20.982 3.427 89.743 1.00 57.28 34 ASP B C 1
ATOM 2462 O O . ASP B 1 33 ? -21.055 2.847 88.652 1.00 55.91 34 ASP B O 1
ATOM 2467 N N . ASN B 1 34 ? -21.140 4.746 89.867 1.00 54.77 35 ASN B N 1
ATOM 2468 C CA . ASN B 1 34 ? -21.521 5.645 88.773 1.00 51.50 35 ASN B CA 1
ATOM 2469 C C . ASN B 1 34 ? -22.883 5.299 88.181 1.00 59.81 35 ASN B C 1
ATOM 2470 O O . ASN B 1 34 ? -23.175 5.660 87.041 1.00 60.99 35 ASN B O 1
ATOM 2475 N N . LYS B 1 35 ? -23.717 4.593 88.944 1.00 69.06 36 LYS B N 1
ATOM 2476 C CA . LYS B 1 35 ? -25.120 4.399 88.611 1.00 78.14 36 LYS B CA 1
ATOM 2477 C C . LYS B 1 35 ? -25.961 5.294 89.514 1.00 81.34 36 LYS B C 1
ATOM 2478 O O . LYS B 1 35 ? -26.449 6.327 89.061 1.00 81.13 36 LYS B O 1
ATOM 2484 N N . SER B 1 36 ? -26.072 4.965 90.803 1.00 83.86 37 SER B N 1
ATOM 2485 C CA . SER B 1 36 ? -26.785 5.816 91.754 1.00 86.75 37 SER B CA 1
ATOM 2486 C C . SER B 1 36 ? -25.875 6.735 92.559 1.00 84.62 37 SER B C 1
ATOM 2487 O O . SER B 1 36 ? -26.326 7.807 92.976 1.00 84.98 37 SER B O 1
ATOM 2490 N N . GLU B 1 37 ? -24.631 6.370 92.763 1.00 81.87 38 GLU B N 1
ATOM 2491 C CA . GLU B 1 37 ? -23.655 7.252 93.374 1.00 79.16 38 GLU B CA 1
ATOM 2492 C C . GLU B 1 37 ? -22.677 7.654 92.276 1.00 69.46 38 GLU B C 1
ATOM 2493 O O . GLU B 1 37 ? -22.042 6.787 91.656 1.00 68.73 38 GLU B O 1
ATOM 2499 N N . LEU B 1 38 ? -22.537 8.958 92.033 1.00 62.42 39 LEU B N 1
ATOM 2500 C CA . LEU B 1 38 ? -21.825 9.404 90.840 1.00 56.17 39 LEU B CA 1
ATOM 2501 C C . LEU B 1 38 ? -20.389 9.774 91.166 1.00 51.56 39 LEU B C 1
ATOM 2502 O O . LEU B 1 38 ? -20.117 10.375 92.206 1.00 54.95 39 LEU B O 1
ATOM 2507 N N . ILE B 1 39 ? -19.477 9.413 90.258 1.00 44.16 40 ILE B N 1
ATOM 2508 C CA . ILE B 1 39 ? -18.064 9.780 90.388 1.00 43.93 40 ILE B CA 1
ATOM 2509 C C . ILE B 1 39 ? -17.903 11.298 90.439 1.00 43.38 40 ILE B C 1
ATOM 2510 O O . ILE B 1 39 ? -17.179 11.834 91.286 1.00 44.66 40 ILE B O 1
ATOM 2515 N N . THR B 1 40 ? -18.610 12.018 89.569 1.00 46.12 41 THR B N 1
ATOM 2516 C CA . THR B 1 40 ? -18.511 13.475 89.593 1.00 45.19 41 THR B CA 1
ATOM 2517 C C . THR B 1 40 ? -18.887 14.034 90.958 1.00 49.89 41 THR B C 1
ATOM 2518 O O . THR B 1 40 ? -18.231 14.954 91.456 1.00 53.82 41 THR B O 1
ATOM 2522 N N . ASP B 1 41 ? -19.931 13.482 91.589 1.00 52.88 42 ASP B N 1
ATOM 2523 C CA . ASP B 1 41 ? -20.339 13.978 92.902 1.00 50.03 42 ASP B CA 1
ATOM 2524 C C . ASP B 1 41 ? -19.230 13.794 93.932 1.00 45.07 42 ASP B C 1
ATOM 2525 O O . ASP B 1 41 ? -18.944 14.710 94.714 1.00 43.72 42 ASP B O 1
ATOM 2530 N N . LYS B 1 42 ? -18.574 12.625 93.921 1.00 43.93 43 LYS B N 1
ATOM 2531 C CA . LYS B 1 42 ? -17.496 12.342 94.868 1.00 41.50 43 LYS B CA 1
ATOM 2532 C C . LYS B 1 42 ? -16.282 13.215 94.604 1.00 37.37 43 LYS B C 1
ATOM 2533 O O . LYS B 1 42 ? -15.625 13.681 95.545 1.00 40.20 43 LYS B O 1
ATOM 2539 N N . VAL B 1 43 ? -15.949 13.418 93.331 1.00 33.73 44 VAL B N 1
ATOM 2540 C CA . VAL B 1 43 ? -14.842 14.293 92.983 1.00 34.87 44 VAL B CA 1
ATOM 2541 C C . VAL B 1 43 ? -15.126 15.706 93.455 1.00 33.74 44 VAL B C 1
ATOM 2542 O O . VAL B 1 43 ? -14.244 16.392 93.993 1.00 35.16 44 VAL B O 1
ATOM 2546 N N . TYR B 1 44 ? -16.348 16.181 93.216 1.00 34.31 45 TYR B N 1
ATOM 2547 C CA . TYR B 1 44 ? -16.720 17.519 93.662 1.00 38.89 45 TYR B CA 1
ATOM 2548 C C . TYR B 1 44 ? -16.597 17.624 95.181 1.00 40.08 45 TYR B C 1
ATOM 2549 O O . TYR B 1 44 ? -16.103 18.631 95.705 1.00 36.56 45 TYR B O 1
ATOM 2558 N N . GLU B 1 45 ? -17.045 16.591 95.913 1.00 38.49 46 GLU B N 1
ATOM 2559 C CA . GLU B 1 45 ? -16.954 16.726 97.359 1.00 45.59 46 GLU B CA 1
ATOM 2560 C C . GLU B 1 45 ? -15.524 16.539 97.861 1.00 41.38 46 GLU B C 1
ATOM 2561 O O . GLU B 1 45 ? -15.117 17.250 98.786 1.00 37.43 46 GLU B O 1
ATOM 2567 N N . ILE B 1 46 ? -14.710 15.698 97.207 1.00 38.62 47 ILE B N 1
ATOM 2568 C CA . ILE B 1 46 ? -13.292 15.657 97.556 1.00 36.15 47 ILE B CA 1
ATOM 2569 C C . ILE B 1 46 ? -12.678 17.051 97.434 1.00 38.96 47 ILE B C 1
ATOM 2570 O O . ILE B 1 46 ? -11.963 17.515 98.330 1.00 38.86 47 ILE B O 1
ATOM 2575 N N . VAL B 1 47 ? -12.958 17.745 96.325 1.00 38.96 48 VAL B N 1
ATOM 2576 C CA . VAL B 1 47 ? -12.377 19.070 96.112 1.00 39.49 48 VAL B CA 1
ATOM 2577 C C . VAL B 1 47 ? -12.882 20.054 97.156 1.00 35.11 48 VAL B C 1
ATOM 2578 O O . VAL B 1 47 ? -12.094 20.779 97.773 1.00 38.98 48 VAL B O 1
ATOM 2582 N N . THR B 1 48 ? -14.207 20.124 97.342 1.00 34.89 49 THR B N 1
ATOM 2583 C CA . THR B 1 48 ? -14.753 21.067 98.315 1.00 38.23 49 THR B CA 1
ATOM 2584 C C . THR B 1 48 ? -14.261 20.740 99.724 1.00 39.68 49 THR B C 1
ATOM 2585 O O . THR B 1 48 ? -14.017 21.656 100.523 1.00 39.77 49 THR B O 1
ATOM 2589 N N . GLY B 1 49 ? -14.060 19.455 100.026 1.00 36.53 50 GLY B N 1
ATOM 2590 C CA . GLY B 1 49 ? -13.491 19.086 101.317 1.00 39.72 50 GLY B CA 1
ATOM 2591 C C . GLY B 1 49 ? -12.098 19.659 101.530 1.00 42.29 50 GLY B C 1
ATOM 2592 O O . GLY B 1 49 ? -11.793 20.191 102.596 1.00 44.42 50 GLY B O 1
ATOM 2593 N N . TYR B 1 50 ? -11.232 19.568 100.519 1.00 38.78 51 TYR B N 1
ATOM 2594 C CA . TYR B 1 50 ? -9.920 20.209 100.636 1.00 34.58 51 TYR B CA 1
ATOM 2595 C C . TYR B 1 50 ? -10.043 21.727 100.656 1.00 35.77 51 TYR B C 1
ATOM 2596 O O . TYR B 1 50 ? -9.336 22.409 101.405 1.00 39.04 51 TYR B O 1
ATOM 2605 N N . MET B 1 51 ? -10.924 22.286 99.833 1.00 37.76 52 MET B N 1
ATOM 2606 C CA . MET B 1 51 ? -11.085 23.732 99.876 1.00 40.57 52 MET B CA 1
ATOM 2607 C C . MET B 1 51 ? -11.548 24.186 101.262 1.00 44.04 52 MET B C 1
ATOM 2608 O O . MET B 1 51 ? -11.071 25.200 101.784 1.00 43.29 52 MET B O 1
ATOM 2613 N N . LYS B 1 52 ? -12.478 23.450 101.870 1.00 47.22 53 LYS B N 1
ATOM 2614 C CA . LYS B 1 52 ? -12.950 23.812 103.206 1.00 50.50 53 LYS B CA 1
ATOM 2615 C C . LYS B 1 52 ? -11.840 23.637 104.234 1.00 48.23 53 LYS B C 1
ATOM 2616 O O . LYS B 1 52 ? -11.557 24.545 105.020 1.00 45.00 53 LYS B O 1
ATOM 2622 N N . GLN B 1 53 ? -11.176 22.482 104.222 1.00 50.78 54 GLN B N 1
ATOM 2623 C CA . GLN B 1 53 ? -10.171 22.205 105.244 1.00 52.85 54 GLN B CA 1
ATOM 2624 C C . GLN B 1 53 ? -9.081 23.268 105.259 1.00 50.38 54 GLN B C 1
ATOM 2625 O O . GLN B 1 53 ? -8.651 23.704 106.332 1.00 47.35 54 GLN B O 1
ATOM 2631 N N . TYR B 1 54 ? -8.639 23.717 104.081 1.00 48.65 55 TYR B N 1
ATOM 2632 C CA . TYR B 1 54 ? -7.470 24.582 103.971 1.00 48.46 55 TYR B CA 1
ATOM 2633 C C . TYR B 1 54 ? -7.796 26.006 103.522 1.00 48.60 55 TYR B C 1
ATOM 2634 O O . TYR B 1 54 ? -6.877 26.775 103.222 1.00 46.59 55 TYR B O 1
ATOM 2643 N N . GLN B 1 55 ? -9.073 26.382 103.483 1.00 50.53 56 GLN B N 1
ATOM 2644 C CA . GLN B 1 55 ? -9.483 27.743 103.132 1.00 50.38 56 GLN B CA 1
ATOM 2645 C C . GLN B 1 55 ? -8.853 28.171 101.810 1.00 44.24 56 GLN B C 1
ATOM 2646 O O . GLN B 1 55 ? -8.231 29.238 101.708 1.00 43.46 56 GLN B O 1
ATOM 2652 N N . LEU B 1 56 ? -9.037 27.316 100.793 1.00 37.00 57 LEU B N 1
ATOM 2653 C CA . LEU B 1 56 ? -8.471 27.498 99.456 1.00 37.88 57 LEU B CA 1
ATOM 2654 C C . LEU B 1 56 ? -9.445 28.205 98.522 1.00 42.86 57 LEU B C 1
ATOM 2655 O O . LEU B 1 56 ? -10.612 27.811 98.401 1.00 48.40 57 LEU B O 1
ATOM 2660 N N . ILE B 1 57 ? -8.954 29.237 97.863 1.00 39.68 58 ILE B N 1
ATOM 2661 C CA . ILE B 1 57 ? -9.671 29.932 96.812 1.00 38.82 58 ILE B CA 1
ATOM 2662 C C . ILE B 1 57 ? -9.113 29.459 95.479 1.00 38.12 58 ILE B C 1
ATOM 2663 O O . ILE B 1 57 ? -7.906 29.548 95.249 1.00 40.96 58 ILE B O 1
ATOM 2668 N N . GLN B 1 58 ? -9.980 29.010 94.581 1.00 41.08 59 GLN B N 1
ATOM 2669 C CA . GLN B 1 58 ? -9.588 28.646 93.222 1.00 39.55 59 GLN B CA 1
ATOM 2670 C C . GLN B 1 58 ? -8.325 27.778 93.189 1.00 38.12 59 GLN B C 1
ATOM 2671 O O . GLN B 1 58 ? -7.335 28.122 92.528 1.00 36.91 59 GLN B O 1
ATOM 2677 N N . PRO B 1 59 ? -8.316 26.646 93.878 1.00 37.70 60 PRO B N 1
ATOM 2678 C CA . PRO B 1 59 ? -7.099 25.836 93.915 1.00 35.68 60 PRO B CA 1
ATOM 2679 C C . PRO B 1 59 ? -6.795 25.295 92.530 1.00 33.24 60 PRO B C 1
ATOM 2680 O O . PRO B 1 59 ? -7.689 25.051 91.724 1.00 35.49 60 PRO B O 1
ATOM 2684 N N . VAL B 1 60 ? -5.515 25.102 92.255 1.00 35.00 61 VAL B N 1
ATOM 2685 C CA . VAL B 1 60 ? -5.142 24.339 91.077 1.00 33.29 61 VAL B CA 1
ATOM 2686 C C . VAL B 1 60 ? -5.489 22.870 91.329 1.00 35.97 61 VAL B C 1
ATOM 2687 O O . VAL B 1 60 ? -5.070 22.266 92.324 1.00 36.80 61 VAL B O 1
ATOM 2691 N N . ILE B 1 61 ? -6.290 22.302 90.440 1.00 35.55 62 ILE B N 1
ATOM 2692 C CA . ILE B 1 61 ? -6.815 20.957 90.585 1.00 34.75 62 ILE B CA 1
ATOM 2693 C C . ILE B 1 61 ? -6.288 20.139 89.425 1.00 36.90 62 ILE B C 1
ATOM 2694 O O . ILE B 1 61 ? -6.476 20.525 88.266 1.00 40.58 62 ILE B O 1
ATOM 2699 N N . GLY B 1 62 ? -5.590 19.048 89.733 1.00 35.17 63 GLY B N 1
ATOM 2700 C CA . GLY B 1 62 ? -5.193 18.067 88.734 1.00 34.26 63 GLY B CA 1
ATOM 2701 C C . GLY B 1 62 ? -6.035 16.810 88.838 1.00 37.82 63 GLY B C 1
ATOM 2702 O O . GLY B 1 62 ? -6.238 16.274 89.930 1.00 40.99 63 GLY B O 1
ATOM 2703 N N . ILE B 1 63 ? -6.531 16.340 87.700 1.00 36.48 64 ILE B N 1
ATOM 2704 C CA . ILE B 1 63 ? -7.304 15.106 87.677 1.00 36.48 64 ILE B CA 1
ATOM 2705 C C . ILE B 1 63 ? -6.640 14.098 86.762 1.00 35.14 64 ILE B C 1
ATOM 2706 O O . ILE B 1 63 ? -6.432 14.363 85.573 1.00 36.22 64 ILE B O 1
ATOM 2711 N N . SER B 1 64 ? -6.325 12.940 87.318 1.00 35.48 65 SER B N 1
ATOM 2712 C CA . SER B 1 64 ? -5.911 11.777 86.560 1.00 29.55 65 SER B CA 1
ATOM 2713 C C . SER B 1 64 ? -7.093 10.809 86.512 1.00 28.40 65 SER B C 1
ATOM 2714 O O . SER B 1 64 ? -7.718 10.552 87.541 1.00 31.05 65 SER B O 1
ATOM 2717 N N . SER B 1 65 ? -7.411 10.274 85.329 1.00 26.46 66 SER B N 1
ATOM 2718 C CA . SER B 1 65 ? -8.548 9.364 85.268 1.00 27.82 66 SER B CA 1
ATOM 2719 C C . SER B 1 65 ? -8.349 8.248 84.245 1.00 32.18 66 SER B C 1
ATOM 2720 O O . SER B 1 65 ? -7.832 8.475 83.139 1.00 30.96 66 SER B O 1
ATOM 2723 N N . ALA B 1 66 ? -8.795 7.047 84.616 1.00 30.75 67 ALA B N 1
ATOM 2724 C CA . ALA B 1 66 ? -9.001 6.023 83.603 1.00 32.57 67 ALA B CA 1
ATOM 2725 C C . ALA B 1 66 ? -9.935 6.559 82.525 1.00 33.19 67 ALA B C 1
ATOM 2726 O O . ALA B 1 66 ? -10.770 7.438 82.774 1.00 34.20 67 ALA B O 1
ATOM 2728 N N . GLY B 1 67 ? -9.779 6.025 81.320 1.00 34.00 68 GLY B N 1
ATOM 2729 C CA . GLY B 1 67 ? -10.553 6.440 80.173 1.00 31.95 68 GLY B CA 1
ATOM 2730 C C . GLY B 1 67 ? -9.757 7.363 79.262 1.00 36.26 68 GLY B C 1
ATOM 2731 O O . GLY B 1 67 ? -8.727 7.926 79.637 1.00 37.10 68 GLY B O 1
ATOM 2732 N N . VAL B 1 68 ? -10.242 7.497 78.032 1.00 33.95 69 VAL B N 1
ATOM 2733 C CA . VAL B 1 68 ? -9.613 8.369 77.055 1.00 31.95 69 VAL B CA 1
ATOM 2734 C C . VAL B 1 68 ? -9.969 9.805 77.400 1.00 31.81 69 VAL B C 1
ATOM 2735 O O . VAL B 1 68 ? -11.145 10.161 77.449 1.00 35.97 69 VAL B O 1
ATOM 2739 N N . VAL B 1 69 ? -8.958 10.635 77.602 1.00 32.34 70 VAL B N 1
ATOM 2740 C CA . VAL B 1 69 ? -9.147 12.006 78.045 1.00 34.00 70 VAL B CA 1
ATOM 2741 C C . VAL B 1 69 ? -8.791 12.941 76.898 1.00 37.46 70 VAL B C 1
ATOM 2742 O O . VAL B 1 69 ? -7.657 12.925 76.405 1.00 43.77 70 VAL B O 1
ATOM 2746 N N . ASP B 1 70 ? -9.738 13.783 76.502 1.00 35.67 71 ASP B N 1
ATOM 2747 C CA . ASP B 1 70 ? -9.425 14.972 75.700 1.00 35.19 71 ASP B CA 1
ATOM 2748 C C . ASP B 1 70 ? -8.920 16.031 76.681 1.00 35.40 71 ASP B C 1
ATOM 2749 O O . ASP B 1 70 ? -9.712 16.679 77.371 1.00 34.61 71 ASP B O 1
ATOM 2754 N N . GLU B 1 71 ? -7.589 16.186 76.757 1.00 36.78 72 GLU B N 1
ATOM 2755 C CA . GLU B 1 71 ? -6.982 17.021 77.791 1.00 36.01 72 GLU B CA 1
ATOM 2756 C C . GLU B 1 71 ? -7.377 18.492 77.654 1.00 37.69 72 GLU B C 1
ATOM 2757 O O . GLU B 1 71 ? -7.518 19.194 78.660 1.00 40.94 72 GLU B O 1
ATOM 2763 N N . GLN B 1 72 ? -7.512 19.000 76.428 1.00 38.03 73 GLN B N 1
ATOM 2764 C CA . GLN B 1 72 ? -7.845 20.413 76.279 1.00 42.34 73 GLN B CA 1
ATOM 2765 C C . GLN B 1 72 ? -9.256 20.676 76.802 1.00 41.62 73 GLN B C 1
ATOM 2766 O O . GLN B 1 72 ? -9.514 21.662 77.512 1.00 46.05 73 GLN B O 1
ATOM 2772 N N . LYS B 1 73 ? -10.189 19.794 76.434 1.00 38.63 74 LYS B N 1
ATOM 2773 C CA . LYS B 1 73 ? -11.571 19.840 76.893 1.00 41.46 74 LYS B CA 1
ATOM 2774 C C . LYS B 1 73 ? -11.732 19.465 78.350 1.00 39.04 74 LYS B C 1
ATOM 2775 O O . LYS B 1 73 ? -12.772 19.777 78.931 1.00 39.84 74 LYS B O 1
ATOM 2781 N N . GLY B 1 74 ? -10.782 18.722 78.899 1.00 37.63 75 GLY B N 1
ATOM 2782 C CA . GLY B 1 74 ? -10.936 18.143 80.203 1.00 38.94 75 GLY B CA 1
ATOM 2783 C C . GLY B 1 74 ? -12.033 17.107 80.292 1.00 38.23 75 GLY B C 1
ATOM 2784 O O . GLY B 1 74 ? -12.754 17.092 81.287 1.00 43.50 75 GLY B O 1
ATOM 2785 N N . GLU B 1 75 ? -12.162 16.225 79.311 1.00 35.75 76 GLU B N 1
ATOM 2786 C CA . GLU B 1 75 ? -13.356 15.400 79.189 1.00 36.21 76 GLU B CA 1
ATOM 2787 C C . GLU B 1 75 ? -13.011 13.938 78.894 1.00 40.08 76 GLU B C 1
ATOM 2788 O O . GLU B 1 75 ? -12.075 13.642 78.147 1.00 41.02 76 GLU B O 1
ATOM 2794 N N . ILE B 1 76 ? -13.779 13.022 79.475 1.00 41.52 77 ILE B N 1
ATOM 2795 C CA . ILE B 1 76 ? -13.710 11.619 79.079 1.00 41.39 77 ILE B CA 1
ATOM 2796 C C . ILE B 1 76 ? -14.418 11.498 77.728 1.00 41.33 77 ILE B C 1
ATOM 2797 O O . ILE B 1 76 ? -15.645 11.633 77.665 1.00 42.24 77 ILE B O 1
ATOM 2802 N N . VAL B 1 77 ? -13.667 11.275 76.640 1.00 36.87 78 VAL B N 1
ATOM 2803 C CA . VAL B 1 77 ? -14.309 11.166 75.324 1.00 39.48 78 VAL B CA 1
ATOM 2804 C C . VAL B 1 77 ? -14.469 9.724 74.864 1.00 42.44 78 VAL B C 1
ATOM 2805 O O . VAL B 1 77 ? -15.077 9.487 73.816 1.00 45.40 78 VAL B O 1
ATOM 2809 N N . TYR B 1 78 ? -13.977 8.755 75.634 1.00 41.72 79 TYR B N 1
ATOM 2810 C CA . TYR B 1 78 ? -14.133 7.340 75.326 1.00 44.65 79 TYR B CA 1
ATOM 2811 C C . TYR B 1 78 ? -13.765 6.523 76.557 1.00 44.81 79 TYR B C 1
ATOM 2812 O O . TYR B 1 78 ? -12.739 6.784 77.197 1.00 42.66 79 TYR B O 1
ATOM 2821 N N . ALA B 1 79 ? -14.591 5.531 76.884 1.00 43.57 80 ALA B N 1
ATOM 2822 C CA . ALA B 1 79 ? -14.407 4.765 78.108 1.00 43.73 80 ALA B CA 1
ATOM 2823 C C . ALA B 1 79 ? -14.844 3.311 77.936 1.00 43.97 80 ALA B C 1
ATOM 2824 O O . ALA B 1 79 ? -15.969 3.051 77.505 1.00 44.29 80 ALA B O 1
ATOM 2826 N N . GLY B 1 80 ? -13.959 2.371 78.287 1.00 40.04 81 GLY B N 1
ATOM 2827 C CA . GLY B 1 80 ? -14.301 0.972 78.404 1.00 42.71 81 GLY B CA 1
ATOM 2828 C C . GLY B 1 80 ? -15.317 0.722 79.505 1.00 45.42 81 GLY B C 1
ATOM 2829 O O . GLY B 1 80 ? -15.731 1.633 80.228 1.00 43.32 81 GLY B O 1
ATOM 2830 N N . PRO B 1 81 ? -15.748 -0.533 79.645 1.00 49.70 82 PRO B N 1
ATOM 2831 C CA . PRO B 1 81 ? -16.876 -0.844 80.535 1.00 53.33 82 PRO B CA 1
ATOM 2832 C C . PRO B 1 81 ? -16.532 -0.894 82.014 1.00 59.67 82 PRO B C 1
ATOM 2833 O O . PRO B 1 81 ? -17.442 -1.084 82.826 1.00 65.68 82 PRO B O 1
ATOM 2837 N N . THR B 1 82 ? -15.260 -0.748 82.393 1.00 61.48 83 THR B N 1
ATOM 2838 C CA . THR B 1 82 ? -14.905 -0.734 83.813 1.00 67.04 83 THR B CA 1
ATOM 2839 C C . THR B 1 82 ? -15.650 0.365 84.578 1.00 67.39 83 THR B C 1
ATOM 2840 O O . THR B 1 82 ? -16.129 0.134 85.695 1.00 68.00 83 THR B O 1
ATOM 2844 N N . ILE B 1 83 ? -15.791 1.551 83.992 1.00 66.22 84 ILE B N 1
ATOM 2845 C CA . ILE B 1 83 ? -16.606 2.618 84.566 1.00 61.72 84 ILE B CA 1
ATOM 2846 C C . ILE B 1 83 ? -17.797 2.851 83.635 1.00 60.93 84 ILE B C 1
ATOM 2847 O O . ILE B 1 83 ? -17.613 3.309 82.496 1.00 63.14 84 ILE B O 1
ATOM 2852 N N . PRO B 1 84 ? -19.021 2.548 84.055 1.00 61.65 85 PRO B N 1
ATOM 2853 C CA . PRO B 1 84 ? -20.175 2.764 83.178 1.00 63.26 85 PRO B CA 1
ATOM 2854 C C . PRO B 1 84 ? -20.567 4.230 83.099 1.00 67.40 85 PRO B C 1
ATOM 2855 O O . PRO B 1 84 ? -20.415 4.994 84.055 1.00 69.65 85 PRO B O 1
ATOM 2859 N N . ASN B 1 85 ? -21.114 4.615 81.947 1.00 65.71 86 ASN B N 1
ATOM 2860 C CA . ASN B 1 85 ? -21.703 5.947 81.761 1.00 61.53 86 ASN B CA 1
ATOM 2861 C C . ASN B 1 85 ? -20.666 7.047 81.897 1.00 53.28 86 ASN B C 1
ATOM 2862 O O . ASN B 1 85 ? -20.983 8.171 82.289 1.00 53.48 86 ASN B O 1
ATOM 2867 N N . TYR B 1 86 ? -19.418 6.737 81.591 1.00 49.26 87 TYR B N 1
ATOM 2868 C CA . TYR B 1 86 ? -18.347 7.668 81.896 1.00 48.22 87 TYR B CA 1
ATOM 2869 C C . TYR B 1 86 ? -18.062 8.638 80.757 1.00 50.50 87 TYR B C 1
ATOM 2870 O O . TYR B 1 86 ? -17.632 9.771 81.012 1.00 52.84 87 TYR B O 1
ATOM 2879 N N . LYS B 1 87 ? -18.331 8.235 79.518 1.00 48.90 88 LYS B N 1
ATOM 2880 C CA . LYS B 1 87 ? -18.108 9.112 78.380 1.00 46.96 88 LYS B CA 1
ATOM 2881 C C . LYS B 1 87 ? -18.901 10.400 78.564 1.00 45.16 88 LYS B C 1
ATOM 2882 O O . LYS B 1 87 ? -20.065 10.383 78.986 1.00 43.79 88 LYS B O 1
ATOM 2888 N N . GLY B 1 88 ? -18.261 11.525 78.266 1.00 44.01 89 GLY B N 1
ATOM 2889 C CA . GLY B 1 88 ? -18.908 12.818 78.395 1.00 41.01 89 GLY B CA 1
ATOM 2890 C C . GLY B 1 88 ? -18.653 13.516 79.711 1.00 40.59 89 GLY B C 1
ATOM 2891 O O . GLY B 1 88 ? -18.995 14.699 79.847 1.00 37.19 89 GLY B O 1
ATOM 2892 N N . THR B 1 89 ? -18.068 12.821 80.685 1.00 40.22 90 THR B N 1
ATOM 2893 C CA . THR B 1 89 ? -17.723 13.442 81.960 1.00 38.90 90 THR B CA 1
ATOM 2894 C C . THR B 1 89 ? -16.672 14.532 81.752 1.00 36.08 90 THR B C 1
ATOM 2895 O O . THR B 1 89 ? -15.533 14.239 81.389 1.00 33.43 90 THR B O 1
ATOM 2899 N N . ASN B 1 90 ? -17.028 15.780 82.028 1.00 37.65 91 ASN B N 1
ATOM 2900 C CA . ASN B 1 90 ? -16.137 16.913 81.806 1.00 35.14 91 ASN B CA 1
ATOM 2901 C C . ASN B 1 90 ? -15.815 17.573 83.138 1.00 38.34 91 ASN B C 1
ATOM 2902 O O . ASN B 1 90 ? -16.664 18.278 83.702 1.00 40.50 91 ASN B O 1
ATOM 2907 N N . PHE B 1 91 ? -14.584 17.367 83.616 1.00 36.57 92 PHE B N 1
ATOM 2908 C CA . PHE B 1 91 ? -14.173 17.818 84.939 1.00 34.52 92 PHE B CA 1
ATOM 2909 C C . PHE B 1 91 ? -13.930 19.318 84.993 1.00 36.22 92 PHE B C 1
ATOM 2910 O O . PHE B 1 91 ? -14.106 19.923 86.053 1.00 42.15 92 PHE B O 1
ATOM 2918 N N . LYS B 1 92 ? -13.539 19.939 83.876 1.00 33.21 93 LYS B N 1
ATOM 2919 C CA . LYS B 1 92 ? -13.420 21.395 83.863 1.00 32.70 93 LYS B CA 1
ATOM 2920 C C . LYS B 1 92 ? -14.780 22.029 84.090 1.00 36.52 93 LYS B C 1
ATOM 2921 O O . LYS B 1 92 ? -14.914 22.960 84.896 1.00 39.54 93 LYS B O 1
ATOM 2927 N N . ARG B 1 93 ? -15.813 21.507 83.415 1.00 35.78 94 ARG B N 1
ATOM 2928 C CA . ARG B 1 93 ? -17.154 22.038 83.593 1.00 40.59 94 ARG B CA 1
ATOM 2929 C C . ARG B 1 93 ? -17.666 21.729 84.990 1.00 43.08 94 ARG B C 1
ATOM 2930 O O . ARG B 1 93 ? -18.132 22.625 85.702 1.00 47.34 94 ARG B O 1
ATOM 2938 N N . LEU B 1 94 ? -17.540 20.465 85.413 1.00 42.05 95 LEU B N 1
ATOM 2939 C CA . LEU B 1 94 ? -17.908 20.052 86.768 1.00 37.49 95 LEU B CA 1
ATOM 2940 C C . LEU B 1 94 ? -17.383 21.003 87.833 1.00 35.37 95 LEU B C 1
ATOM 2941 O O . LEU B 1 94 ? -18.095 21.353 88.781 1.00 41.87 95 LEU B O 1
ATOM 2946 N N . LEU B 1 95 ? -16.121 21.393 87.728 1.00 33.43 96 LEU B N 1
ATOM 2947 C CA . LEU B 1 95 ? -15.453 22.096 88.809 1.00 31.74 96 LEU B CA 1
ATOM 2948 C C . LEU B 1 95 ? -15.333 23.595 88.555 1.00 35.70 96 LEU B C 1
ATOM 2949 O O . LEU B 1 95 ? -14.679 24.287 89.330 1.00 40.30 96 LEU B O 1
ATOM 2954 N N . LYS B 1 96 ? -15.958 24.114 87.496 1.00 41.31 97 LYS B N 1
ATOM 2955 C CA . LYS B 1 96 ? -15.651 25.477 87.066 1.00 44.05 97 LYS B CA 1
ATOM 2956 C C . LYS B 1 96 ? -15.987 26.515 88.133 1.00 46.03 97 LYS B C 1
ATOM 2957 O O . LYS B 1 96 ? -15.307 27.541 88.223 1.00 51.50 97 LYS B O 1
ATOM 2963 N N . SER B 1 97 ? -17.000 26.274 88.967 1.00 41.84 98 SER B N 1
ATOM 2964 C CA . SER B 1 97 ? -17.295 27.261 90.005 1.00 45.17 98 SER B CA 1
ATOM 2965 C C . SER B 1 97 ? -16.347 27.171 91.193 1.00 43.74 98 SER B C 1
ATOM 2966 O O . SER B 1 97 ? -16.225 28.138 91.950 1.00 47.19 98 SER B O 1
ATOM 2969 N N . LEU B 1 98 ? -15.648 26.054 91.348 1.00 38.86 99 LEU B N 1
ATOM 2970 C CA . LEU B 1 98 ? -14.615 25.961 92.362 1.00 37.97 99 LEU B CA 1
ATOM 2971 C C . LEU B 1 98 ? -13.308 26.554 91.854 1.00 37.13 99 LEU B C 1
ATOM 2972 O O . LEU B 1 98 ? -12.591 27.214 92.612 1.00 33.65 99 LEU B O 1
ATOM 2977 N N . SER B 1 99 ? -12.978 26.322 90.574 1.00 36.13 100 SER B N 1
ATOM 2978 C CA . SER B 1 99 ? -11.674 26.761 90.100 1.00 36.56 100 SER B CA 1
ATOM 2979 C C . SER B 1 99 ? -11.627 26.787 88.582 1.00 39.15 100 SER B C 1
ATOM 2980 O O . SER B 1 99 ? -12.206 25.905 87.942 1.00 37.15 100 SER B O 1
ATOM 2983 N N . PRO B 1 100 ? -10.960 27.766 87.975 1.00 40.79 101 PRO B N 1
ATOM 2984 C CA . PRO B 1 100 ? -10.707 27.700 86.534 1.00 38.63 101 PRO B CA 1
ATOM 2985 C C . PRO B 1 100 ? -9.432 26.949 86.194 1.00 36.96 101 PRO B C 1
ATOM 2986 O O . PRO B 1 100 ? -9.138 26.790 85.013 1.00 39.39 101 PRO B O 1
ATOM 2990 N N . TYR B 1 101 ? -8.671 26.500 87.191 1.00 38.55 102 TYR B N 1
ATOM 2991 C CA . TYR B 1 101 ? -7.379 25.846 86.968 1.00 36.19 102 TYR B CA 1
ATOM 2992 C C . TYR B 1 101 ? -7.537 24.340 87.195 1.00 32.82 102 TYR B C 1
ATOM 2993 O O . TYR B 1 101 ? -7.160 23.798 88.233 1.00 36.56 102 TYR B O 1
ATOM 3002 N N . VAL B 1 102 ? -8.109 23.663 86.213 1.00 30.68 103 VAL B N 1
ATOM 3003 C CA . VAL B 1 102 ? -8.324 22.212 86.251 1.00 33.65 103 VAL B CA 1
ATOM 3004 C C . VAL B 1 102 ? -7.577 21.590 85.075 1.00 35.08 103 VAL B C 1
ATOM 3005 O O . VAL B 1 102 ? -7.825 21.957 83.922 1.00 35.55 103 VAL B O 1
ATOM 3009 N N . LYS B 1 103 ? -6.706 20.626 85.353 1.00 36.02 104 LYS B N 1
ATOM 3010 C CA . LYS B 1 103 ? -6.101 19.795 84.314 1.00 35.56 104 LYS B CA 1
ATOM 3011 C C . LYS B 1 103 ? -6.658 18.380 84.447 1.00 32.59 104 LYS B C 1
ATOM 3012 O O . LYS B 1 103 ? -6.958 17.922 85.554 1.00 33.47 104 LYS B O 1
ATOM 3018 N N . VAL B 1 104 ? -6.824 17.696 83.320 1.00 30.60 105 VAL B N 1
ATOM 3019 C CA . VAL B 1 104 ? -7.329 16.317 83.280 1.00 29.47 105 VAL B CA 1
ATOM 3020 C C . VAL B 1 104 ? -6.424 15.523 82.353 1.00 33.50 105 VAL B C 1
ATOM 3021 O O . VAL B 1 104 ? -6.160 15.955 81.225 1.00 33.13 105 VAL B O 1
ATOM 3025 N N . LYS B 1 105 ? -5.954 14.370 82.819 1.00 32.40 106 LYS B N 1
ATOM 3026 C CA . LYS B 1 105 ? -5.113 13.506 82.005 1.00 31.93 106 LYS B CA 1
ATOM 3027 C C . LYS B 1 105 ? -5.561 12.075 82.207 1.00 30.01 106 LYS B C 1
ATOM 3028 O O . LYS B 1 105 ? -6.134 11.721 83.244 1.00 31.15 106 LYS B O 1
ATOM 3034 N N . ASN B 1 106 ? -5.233 11.240 81.230 1.00 28.55 107 ASN B N 1
ATOM 3035 C CA . ASN B 1 106 ? -5.375 9.799 81.406 1.00 30.65 107 ASN B CA 1
ATOM 3036 C C . ASN B 1 106 ? -4.518 9.312 82.574 1.00 30.82 107 ASN B C 1
ATOM 3037 O O . ASN B 1 106 ? -3.448 9.862 82.866 1.00 35.92 107 ASN B O 1
ATOM 3042 N N . ASP B 1 107 ? -4.998 8.271 83.260 1.00 30.45 108 ASP B N 1
ATOM 3043 C CA . ASP B 1 107 ? -4.283 7.795 84.449 1.00 33.98 108 ASP B CA 1
ATOM 3044 C C . ASP B 1 107 ? -2.870 7.308 84.133 1.00 32.52 108 ASP B C 1
ATOM 3045 O O . ASP B 1 107 ? -1.979 7.449 84.973 1.00 32.02 108 ASP B O 1
ATOM 3050 N N . VAL B 1 108 ? -2.640 6.721 82.951 1.00 31.35 109 VAL B N 1
ATOM 3051 C CA . VAL B 1 108 ? -1.288 6.257 82.648 1.00 31.44 109 VAL B CA 1
ATOM 3052 C C . VAL B 1 108 ? -0.397 7.427 82.253 1.00 31.04 109 VAL B C 1
ATOM 3053 O O . VAL B 1 108 ? 0.780 7.465 82.621 1.00 32.55 109 VAL B O 1
ATOM 3057 N N . ASN B 1 109 ? -0.921 8.393 81.492 1.00 34.02 110 ASN B N 1
ATOM 3058 C CA . ASN B 1 109 ? -0.182 9.645 81.313 1.00 34.29 110 ASN B CA 1
ATOM 3059 C C . ASN B 1 109 ? 0.280 10.184 82.664 1.00 31.57 110 ASN B C 1
ATOM 3060 O O . ASN B 1 109 ? 1.449 10.542 82.852 1.00 37.25 110 ASN B O 1
ATOM 3065 N N . ALA B 1 110 ? -0.641 10.253 83.623 1.00 35.09 111 ALA B N 1
ATOM 3066 C CA . ALA B 1 110 ? -0.294 10.806 84.927 1.00 34.30 111 ALA B CA 1
ATOM 3067 C C . ALA B 1 110 ? 0.711 9.917 85.648 1.00 32.21 111 ALA B C 1
ATOM 3068 O O . ALA B 1 110 ? 1.641 10.409 86.293 1.00 33.83 111 ALA B O 1
ATOM 3070 N N . ALA B 1 111 ? 0.519 8.608 85.580 1.00 31.02 112 ALA B N 1
ATOM 3071 C CA . ALA B 1 111 ? 1.452 7.722 86.254 1.00 31.31 112 ALA B CA 1
ATOM 3072 C C . ALA B 1 111 ? 2.856 7.920 85.698 1.00 33.54 112 ALA B C 1
ATOM 3073 O O . ALA B 1 111 ? 3.828 8.048 86.453 1.00 35.15 112 ALA B O 1
ATOM 3075 N N . LEU B 1 112 ? 2.972 7.969 84.363 1.00 34.87 113 LEU B N 1
ATOM 3076 C CA . LEU B 1 112 ? 4.277 8.126 83.727 1.00 35.01 113 LEU B CA 1
ATOM 3077 C C . LEU B 1 112 ? 4.909 9.476 84.069 1.00 30.80 113 LEU B C 1
ATOM 3078 O O . LEU B 1 112 ? 6.092 9.547 84.414 1.00 42.42 113 LEU B O 1
ATOM 3083 N N . LEU B 1 113 ? 4.146 10.565 83.943 1.00 32.45 114 LEU B N 1
ATOM 3084 C CA . LEU B 1 113 ? 4.688 11.881 84.262 1.00 33.73 114 LEU B CA 1
ATOM 3085 C C . LEU B 1 113 ? 5.079 11.954 85.732 1.00 38.69 114 LEU B C 1
ATOM 3086 O O . LEU B 1 113 ? 6.117 12.529 86.074 1.00 42.81 114 LEU B O 1
ATOM 3091 N N . GLY B 1 114 ? 4.264 11.361 86.615 1.00 37.19 115 GLY B N 1
ATOM 3092 C CA . GLY B 1 114 ? 4.618 11.340 88.021 1.00 32.11 115 GLY B CA 1
ATOM 3093 C C . GLY B 1 114 ? 5.865 10.521 88.268 1.00 37.53 115 GLY B C 1
ATOM 3094 O O . GLY B 1 114 ? 6.765 10.938 89.004 1.00 43.51 115 GLY B O 1
ATOM 3095 N N . GLU B 1 115 ? 5.938 9.335 87.650 1.00 38.10 116 GLU B N 1
ATOM 3096 C CA . GLU B 1 115 ? 7.141 8.525 87.785 1.00 35.30 116 GLU B CA 1
ATOM 3097 C C . GLU B 1 115 ? 8.362 9.317 87.338 1.00 44.29 116 GLU B C 1
ATOM 3098 O O . GLU B 1 115 ? 9.413 9.276 87.989 1.00 49.48 116 GLU B O 1
ATOM 3104 N N . LEU B 1 116 ? 8.242 10.039 86.212 1.00 46.13 117 LEU B N 1
ATOM 3105 C CA . LEU B 1 116 ? 9.382 10.751 85.644 1.00 46.78 117 LEU B CA 1
ATOM 3106 C C . LEU B 1 116 ? 9.720 12.007 86.423 1.00 45.95 117 LEU B C 1
ATOM 3107 O O . LEU B 1 116 ? 10.873 12.451 86.388 1.00 45.35 117 LEU B O 1
ATOM 3112 N N . LYS B 1 117 ? 8.756 12.580 87.142 1.00 46.78 118 LYS B N 1
ATOM 3113 C CA . LYS B 1 117 ? 9.106 13.707 87.999 1.00 51.32 118 LYS B CA 1
ATOM 3114 C C . LYS B 1 117 ? 9.893 13.252 89.222 1.00 49.80 118 LYS B C 1
ATOM 3115 O O . LYS B 1 117 ? 10.711 14.014 89.749 1.00 53.66 118 LYS B O 1
ATOM 3121 N N . LEU B 1 118 ? 9.693 12.008 89.664 1.00 49.05 119 LEU B N 1
ATOM 3122 C CA . LEU B 1 118 ? 10.331 11.494 90.873 1.00 52.55 119 LEU B CA 1
ATOM 3123 C C . LEU B 1 118 ? 11.600 10.702 90.614 1.00 55.45 119 LEU B C 1
ATOM 3124 O O . LEU B 1 118 ? 12.395 10.527 91.543 1.00 58.11 119 LEU B O 1
ATOM 3129 N N . HIS B 1 119 ? 11.800 10.191 89.402 1.00 57.08 120 HIS B N 1
ATOM 3130 C CA . HIS B 1 119 ? 12.926 9.309 89.124 1.00 61.02 120 HIS B CA 1
ATOM 3131 C C . HIS B 1 119 ? 13.470 9.599 87.738 1.00 63.33 120 HIS B C 1
ATOM 3132 O O . HIS B 1 119 ? 12.697 9.717 86.785 1.00 64.32 120 HIS B O 1
ATOM 3139 N N . GLN B 1 120 ? 14.785 9.727 87.623 1.00 64.56 121 GLN B N 1
ATOM 3140 C CA . GLN B 1 120 ? 15.395 9.965 86.326 1.00 64.69 121 GLN B CA 1
ATOM 3141 C C . GLN B 1 120 ? 15.747 8.628 85.689 1.00 61.21 121 GLN B C 1
ATOM 3142 O O . GLN B 1 120 ? 16.010 7.637 86.378 1.00 67.21 121 GLN B O 1
ATOM 3148 N N . TYR B 1 121 ? 15.716 8.593 84.367 1.00 54.20 122 TYR B N 1
ATOM 3149 C CA . TYR B 1 121 ? 16.080 7.396 83.624 1.00 53.07 122 TYR B CA 1
ATOM 3150 C C . TYR B 1 121 ? 16.989 7.787 82.472 1.00 56.60 122 TYR B C 1
ATOM 3151 O O . TYR B 1 121 ? 16.919 8.909 81.968 1.00 60.84 122 TYR B O 1
ATOM 3160 N N . GLN B 1 122 ? 17.858 6.870 82.057 1.00 58.02 123 GLN B N 1
ATOM 3161 C CA . GLN B 1 122 ? 18.700 7.230 80.923 1.00 64.09 123 GLN B CA 1
ATOM 3162 C C . GLN B 1 122 ? 17.915 7.177 79.617 1.00 59.61 123 GLN B C 1
ATOM 3163 O O . GLN B 1 122 ? 18.154 7.990 78.719 1.00 62.54 123 GLN B O 1
ATOM 3169 N N . ALA B 1 123 ? 16.988 6.226 79.498 1.00 51.97 124 ALA B N 1
ATOM 3170 C CA . ALA B 1 123 ? 16.231 6.044 78.264 1.00 52.74 124 ALA B CA 1
ATOM 3171 C C . ALA B 1 123 ? 15.549 7.339 77.827 1.00 51.78 124 ALA B C 1
ATOM 3172 O O . ALA B 1 123 ? 14.938 8.045 78.630 1.00 52.19 124 ALA B O 1
ATOM 3174 N N . GLU B 1 124 ? 15.629 7.621 76.526 1.00 51.98 125 GLU B N 1
ATOM 3175 C CA . GLU B 1 124 ? 14.965 8.788 75.965 1.00 50.01 125 GLU B CA 1
ATOM 3176 C C . GLU B 1 124 ? 13.509 8.501 75.671 1.00 46.30 125 GLU B C 1
ATOM 3177 O O . GLU B 1 124 ? 12.654 9.367 75.885 1.00 50.07 125 GLU B O 1
ATOM 3183 N N . ARG B 1 125 ? 13.199 7.286 75.230 1.00 44.49 126 ARG B N 1
ATOM 3184 C CA . ARG B 1 125 ? 11.833 6.883 74.909 1.00 42.10 126 ARG B CA 1
ATOM 3185 C C . ARG B 1 125 ? 11.368 5.883 75.952 1.00 40.61 126 ARG B C 1
ATOM 3186 O O . ARG B 1 125 ? 11.958 4.805 76.105 1.00 41.39 126 ARG B O 1
ATOM 3194 N N . ILE B 1 126 ? 10.328 6.247 76.676 1.00 38.71 127 ILE B N 1
ATOM 3195 C CA . ILE B 1 126 ? 9.838 5.455 77.788 1.00 37.52 127 ILE B CA 1
ATOM 3196 C C . ILE B 1 126 ? 8.363 5.193 77.564 1.00 40.99 127 ILE B C 1
ATOM 3197 O O . ILE B 1 126 ? 7.568 6.134 77.425 1.00 35.49 127 ILE B O 1
ATOM 3202 N N . PHE B 1 127 ? 8.004 3.916 77.517 1.00 35.00 128 PHE B N 1
ATOM 3203 C CA . PHE B 1 127 ? 6.620 3.494 77.533 1.00 33.33 128 PHE B CA 1
ATOM 3204 C C . PHE B 1 127 ? 6.240 3.048 78.938 1.00 32.81 128 PHE B C 1
ATOM 3205 O O . PHE B 1 127 ? 7.013 2.356 79.607 1.00 34.80 128 PHE B O 1
ATOM 3213 N N . CYS B 1 128 ? 5.049 3.429 79.378 1.00 36.07 129 CYS B N 1
ATOM 3214 C CA . CYS B 1 128 ? 4.505 2.941 80.639 1.00 37.02 129 CYS B CA 1
ATOM 3215 C C . CYS B 1 128 ? 3.241 2.140 80.376 1.00 35.33 129 CYS B C 1
ATOM 3216 O O . CYS B 1 128 ? 2.330 2.617 79.700 1.00 32.39 129 CYS B O 1
ATOM 3219 N N . MET B 1 129 ? 3.200 0.912 80.895 1.00 37.54 130 MET B N 1
ATOM 3220 C CA . MET B 1 129 ? 2.004 0.082 80.851 1.00 39.38 130 MET B CA 1
ATOM 3221 C C . MET B 1 129 ? 1.572 -0.183 82.285 1.00 40.35 130 MET B C 1
ATOM 3222 O O . MET B 1 129 ? 2.391 -0.613 83.103 1.00 37.45 130 MET B O 1
ATOM 3227 N N . THR B 1 130 ? 0.311 0.123 82.615 1.00 40.47 131 THR B N 1
ATOM 3228 C CA . THR B 1 130 ? -0.206 -0.250 83.927 1.00 42.01 131 THR B CA 1
ATOM 3229 C C . THR B 1 130 ? -1.060 -1.502 83.824 1.00 42.66 131 THR B C 1
ATOM 3230 O O . THR B 1 130 ? -1.854 -1.660 82.895 1.00 45.36 131 THR B O 1
ATOM 3234 N N . LEU B 1 131 ? -0.867 -2.393 84.783 1.00 42.78 132 LEU B N 1
ATOM 3235 C CA . LEU B 1 131 ? -1.637 -3.610 84.935 1.00 39.65 132 LEU B CA 1
ATOM 3236 C C . LEU B 1 131 ? -2.440 -3.463 86.214 1.00 40.49 132 LEU B C 1
ATOM 3237 O O . LEU B 1 131 ? -1.854 -3.305 87.284 1.00 45.42 132 LEU B O 1
ATOM 3242 N N . GLY B 1 132 ? -3.765 -3.499 86.102 1.00 36.06 133 GLY B N 1
ATOM 3243 C CA . GLY B 1 132 ? -4.641 -3.411 87.250 1.00 36.12 133 GLY B CA 1
ATOM 3244 C C . GLY B 1 132 ? -6.074 -3.718 86.862 1.00 39.10 133 GLY B C 1
ATOM 3245 O O . GLY B 1 132 ? -6.323 -4.694 86.155 1.00 34.14 133 GLY B O 1
ATOM 3246 N N . THR B 1 133 ? -7.023 -2.907 87.340 1.00 40.52 134 THR B N 1
ATOM 3247 C CA . THR B 1 133 ? -8.408 -3.024 86.893 1.00 45.70 134 THR B CA 1
ATOM 3248 C C . THR B 1 133 ? -8.477 -3.065 85.373 1.00 45.11 134 THR B C 1
ATOM 3249 O O . THR B 1 133 ? -9.150 -3.915 84.782 1.00 44.01 134 THR B O 1
ATOM 3253 N N . GLY B 1 134 ? -7.837 -2.092 84.729 1.00 45.64 135 GLY B N 1
ATOM 3254 C CA . GLY B 1 134 ? -7.639 -2.100 83.301 1.00 44.03 135 GLY B CA 1
ATOM 3255 C C . GLY B 1 134 ? -6.159 -2.213 82.981 1.00 40.70 135 GLY B C 1
ATOM 3256 O O . GLY B 1 134 ? -5.307 -2.396 83.847 1.00 39.94 135 GLY B O 1
ATOM 3257 N N . ILE B 1 135 ? -5.876 -2.174 81.691 1.00 40.41 136 ILE B N 1
ATOM 3258 C CA . ILE B 1 135 ? -4.517 -2.049 81.201 1.00 39.03 136 ILE B CA 1
ATOM 3259 C C . ILE B 1 135 ? -4.486 -0.802 80.340 1.00 39.84 136 ILE B C 1
ATOM 3260 O O . ILE B 1 135 ? -5.381 -0.593 79.520 1.00 43.29 136 ILE B O 1
ATOM 3265 N N . GLY B 1 136 ? -3.506 0.061 80.580 1.00 40.48 137 GLY B N 1
ATOM 3266 C CA . GLY B 1 136 ? -3.399 1.294 79.837 1.00 37.11 137 GLY B CA 1
ATOM 3267 C C . GLY B 1 136 ? -1.947 1.548 79.509 1.00 33.51 137 GLY B C 1
ATOM 3268 O O . GLY B 1 136 ? -1.059 0.860 80.006 1.00 30.99 137 GLY B O 1
ATOM 3269 N N . GLY B 1 137 ? -1.724 2.541 78.647 1.00 31.69 138 GLY B N 1
ATOM 3270 C CA . GLY B 1 137 ? -0.385 2.856 78.209 1.00 27.72 138 GLY B CA 1
ATOM 3271 C C . GLY B 1 137 ? -0.204 4.356 78.081 1.00 31.82 138 GLY B C 1
ATOM 3272 O O . GLY B 1 137 ? -1.159 5.138 78.091 1.00 31.38 138 GLY B O 1
ATOM 3273 N N . ALA B 1 138 ? 1.058 4.741 77.991 1.00 30.88 139 ALA B N 1
ATOM 3274 C CA . ALA B 1 138 ? 1.452 6.097 77.674 1.00 35.42 139 ALA B CA 1
ATOM 3275 C C . ALA B 1 138 ? 2.888 5.986 77.220 1.00 37.09 139 ALA B C 1
ATOM 3276 O O . ALA B 1 138 ? 3.599 5.054 77.606 1.00 38.50 139 ALA B O 1
ATOM 3278 N N . TYR B 1 139 ? 3.278 6.894 76.342 1.00 35.81 140 TYR B N 1
ATOM 3279 C CA . TYR B 1 139 ? 4.584 6.841 75.721 1.00 35.79 140 TYR B CA 1
ATOM 3280 C C . TYR B 1 139 ? 5.167 8.239 75.773 1.00 37.08 140 TYR B C 1
ATOM 3281 O O . TYR B 1 139 ? 4.570 9.174 75.228 1.00 35.35 140 TYR B O 1
ATOM 3290 N N . LYS B 1 140 ? 6.297 8.393 76.450 1.00 36.01 141 LYS B N 1
ATOM 3291 C CA . LYS B 1 140 ? 7.006 9.664 76.433 1.00 40.38 141 LYS B CA 1
ATOM 3292 C C . LYS B 1 140 ? 8.043 9.559 75.334 1.00 47.17 141 LYS B C 1
ATOM 3293 O O . LYS B 1 140 ? 8.935 8.701 75.401 1.00 41.57 141 LYS B O 1
ATOM 3299 N N . ASN B 1 141 ? 7.935 10.429 74.330 1.00 55.44 142 ASN B N 1
ATOM 3300 C CA . ASN B 1 141 ? 8.677 10.199 73.107 1.00 63.80 142 ASN B CA 1
ATOM 3301 C C . ASN B 1 141 ? 10.050 10.846 73.212 1.00 68.50 142 ASN B C 1
ATOM 3302 O O . ASN B 1 141 ? 10.485 11.315 74.271 1.00 65.53 142 ASN B O 1
ATOM 3307 N N . ASN B 1 142 ? 10.739 10.848 72.078 1.00 75.98 143 ASN B N 1
ATOM 3308 C CA . ASN B 1 142 ? 12.121 11.285 72.017 1.00 80.43 143 ASN B CA 1
ATOM 3309 C C . ASN B 1 142 ? 12.281 12.715 72.518 1.00 83.06 143 ASN B C 1
ATOM 3310 O O . ASN B 1 142 ? 13.235 13.026 73.246 1.00 87.84 143 ASN B O 1
ATOM 3315 N N . GLN B 1 143 ? 11.378 13.605 72.113 1.00 77.99 144 GLN B N 1
ATOM 3316 C CA . GLN B 1 143 ? 11.467 15.026 72.413 1.00 73.45 144 GLN B CA 1
ATOM 3317 C C . GLN B 1 143 ? 10.822 15.404 73.744 1.00 70.83 144 GLN B C 1
ATOM 3318 O O . GLN B 1 143 ? 10.594 16.595 73.983 1.00 75.30 144 GLN B O 1
ATOM 3320 N N . GLY B 1 144 ? 10.502 14.433 74.604 1.00 63.94 145 GLY B N 1
ATOM 3321 C CA . GLY B 1 144 ? 9.955 14.735 75.913 1.00 62.14 145 GLY B CA 1
ATOM 3322 C C . GLY B 1 144 ? 8.445 14.853 75.986 1.00 63.42 145 GLY B C 1
ATOM 3323 O O . GLY B 1 144 ? 7.908 15.107 77.074 1.00 64.45 145 GLY B O 1
ATOM 3324 N N . HIS B 1 145 ? 7.745 14.632 74.883 1.00 64.51 146 HIS B N 1
ATOM 3325 C CA . HIS B 1 145 ? 6.309 14.836 74.770 1.00 66.55 146 HIS B CA 1
ATOM 3326 C C . HIS B 1 145 ? 5.559 13.510 74.899 1.00 56.59 146 HIS B C 1
ATOM 3327 O O . HIS B 1 145 ? 6.044 12.464 74.451 1.00 50.65 146 HIS B O 1
ATOM 3334 N N . ILE B 1 146 ? 4.378 13.548 75.521 1.00 51.68 147 ILE B N 1
ATOM 3335 C CA . ILE B 1 146 ? 3.466 12.406 75.531 1.00 43.91 147 ILE B CA 1
ATOM 3336 C C . ILE B 1 146 ? 2.308 12.743 74.608 1.00 45.21 147 ILE B C 1
ATOM 3337 O O . ILE B 1 146 ? 1.421 13.525 74.971 1.00 47.67 147 ILE B O 1
ATOM 3342 N N . ASP B 1 147 ? 2.285 12.120 73.441 1.00 45.19 148 ASP B N 1
ATOM 3343 C CA . ASP B 1 147 ? 1.219 12.324 72.470 1.00 44.24 148 ASP B CA 1
ATOM 3344 C C . ASP B 1 147 ? 0.039 11.380 72.719 1.00 39.52 148 ASP B C 1
ATOM 3345 O O . ASP B 1 147 ? 0.221 10.179 72.942 1.00 36.74 148 ASP B O 1
ATOM 3350 N N . ASN B 1 148 ? -1.174 11.917 72.681 1.00 35.43 149 ASN B N 1
ATOM 3351 C CA . ASN B 1 148 ? -2.342 11.082 72.904 1.00 35.43 149 ASN B CA 1
ATOM 3352 C C . ASN B 1 148 ? -3.024 10.613 71.621 1.00 37.06 149 ASN B C 1
ATOM 3353 O O . ASN B 1 148 ? -4.034 9.913 71.700 1.00 40.04 149 ASN B O 1
ATOM 3358 N N . GLY B 1 149 ? -2.510 10.974 70.453 1.00 36.47 150 GLY B N 1
ATOM 3359 C CA . GLY B 1 149 ? -3.065 10.512 69.201 1.00 37.76 150 GLY B CA 1
ATOM 3360 C C . GLY B 1 149 ? -4.099 11.467 68.638 1.00 40.39 150 GLY B C 1
ATOM 3361 O O . GLY B 1 149 ? -4.487 12.457 69.257 1.00 40.19 150 GLY B O 1
ATOM 3362 N N . GLU B 1 150 ? -4.561 11.148 67.422 1.00 37.55 151 GLU B N 1
ATOM 3363 C CA . GLU B 1 150 ? -5.434 12.063 66.697 1.00 38.63 151 GLU B CA 1
ATOM 3364 C C . GLU B 1 150 ? -6.791 12.217 67.384 1.00 39.16 151 GLU B C 1
ATOM 3365 O O . GLU B 1 150 ? -7.402 13.283 67.313 1.00 42.40 151 GLU B O 1
ATOM 3371 N N . LEU B 1 151 ? -7.282 11.173 68.033 1.00 36.26 152 LEU B N 1
ATOM 3372 C CA . LEU B 1 151 ? -8.555 11.216 68.738 1.00 40.00 152 LEU B CA 1
ATOM 3373 C C . LEU B 1 151 ? -8.342 10.908 70.219 1.00 42.00 152 LEU B C 1
ATOM 3374 O O . LEU B 1 151 ? -9.224 10.369 70.881 1.00 36.97 152 LEU B O 1
ATOM 3379 N N . HIS B 1 152 ? -7.137 11.198 70.723 1.00 35.96 153 HIS B N 1
ATOM 3380 C CA . HIS B 1 152 ? -6.774 11.186 72.133 1.00 35.80 153 HIS B CA 1
ATOM 3381 C C . HIS B 1 152 ? -6.654 9.788 72.694 1.00 35.56 153 HIS B C 1
ATOM 3382 O O . HIS B 1 152 ? -6.376 9.647 73.902 1.00 34.75 153 HIS B O 1
ATOM 3389 N N . LYS B 1 153 ? -6.831 8.741 71.876 1.00 34.14 154 LYS B N 1
ATOM 3390 C CA . LYS B 1 153 ? -6.880 7.386 72.422 1.00 33.51 154 LYS B CA 1
ATOM 3391 C C . LYS B 1 153 ? -5.654 6.562 72.059 1.00 32.38 154 LYS B C 1
ATOM 3392 O O . LYS B 1 153 ? -5.701 5.338 72.055 1.00 32.09 154 LYS B O 1
ATOM 3398 N N . ALA B 1 154 ? -4.533 7.219 71.803 1.00 32.06 155 ALA B N 1
ATOM 3399 C CA . ALA B 1 154 ? -3.286 6.496 71.605 1.00 31.25 155 ALA B CA 1
ATOM 3400 C C . ALA B 1 154 ? -2.928 5.651 72.828 1.00 33.11 155 ALA B C 1
ATOM 3401 O O . ALA B 1 154 ? -3.206 6.013 73.977 1.00 32.97 155 ALA B O 1
ATOM 3403 N N . ASN B 1 155 ? -2.292 4.514 72.572 1.00 30.45 156 ASN B N 1
ATOM 3404 C CA . ASN B 1 155 ? -1.700 3.706 73.631 1.00 34.28 156 ASN B CA 1
ATOM 3405 C C . ASN B 1 155 ? -2.746 3.113 74.551 1.00 35.36 156 ASN B C 1
ATOM 3406 O O . ASN B 1 155 ? -2.445 2.741 75.692 1.00 32.47 156 ASN B O 1
ATOM 3411 N N . GLU B 1 156 ? -3.985 3.015 74.067 1.00 34.13 157 GLU B N 1
ATOM 3412 C CA . GLU B 1 156 ? -4.987 2.244 74.774 1.00 33.27 157 GLU B CA 1
ATOM 3413 C C . GLU B 1 156 ? -4.681 0.762 74.541 1.00 31.37 157 GLU B C 1
ATOM 3414 O O . GLU B 1 156 ? -5.460 0.023 73.948 1.00 31.64 157 GLU B O 1
ATOM 3420 N N . VAL B 1 157 ? -3.525 0.326 75.063 1.00 31.14 158 VAL B N 1
ATOM 3421 C CA . VAL B 1 157 ? -3.010 -0.999 74.721 1.00 34.52 158 VAL B CA 1
ATOM 3422 C C . VAL B 1 157 ? -3.845 -2.143 75.267 1.00 33.31 158 VAL B C 1
ATOM 3423 O O . VAL B 1 157 ? -3.581 -3.292 74.918 1.00 35.60 158 VAL B O 1
ATOM 3427 N N . GLY B 1 158 ? -4.828 -1.867 76.130 1.00 35.29 159 GLY B N 1
ATOM 3428 C CA . GLY B 1 158 ? -5.757 -2.902 76.527 1.00 35.54 159 GLY B CA 1
ATOM 3429 C C . GLY B 1 158 ? -6.511 -3.499 75.359 1.00 36.75 159 GLY B C 1
ATOM 3430 O O . GLY B 1 158 ? -6.973 -4.641 75.452 1.00 34.07 159 GLY B O 1
ATOM 3431 N N . TYR B 1 159 ? -6.609 -2.770 74.245 1.00 32.86 160 TYR B N 1
ATOM 3432 C CA . TYR B 1 159 ? -7.342 -3.244 73.077 1.00 36.82 160 TYR B CA 1
ATOM 3433 C C . TYR B 1 159 ? -6.471 -4.030 72.112 1.00 33.04 160 TYR B C 1
ATOM 3434 O O . TYR B 1 159 ? -6.970 -4.498 71.086 1.00 33.51 160 TYR B O 1
ATOM 3443 N N . LEU B 1 160 ? -5.200 -4.206 72.441 1.00 32.57 161 LEU B N 1
ATOM 3444 C CA . LEU B 1 160 ? -4.289 -5.001 71.642 1.00 34.57 161 LEU B CA 1
ATOM 3445 C C . LEU B 1 160 ? -4.732 -6.462 71.583 1.00 33.65 161 LEU B C 1
ATOM 3446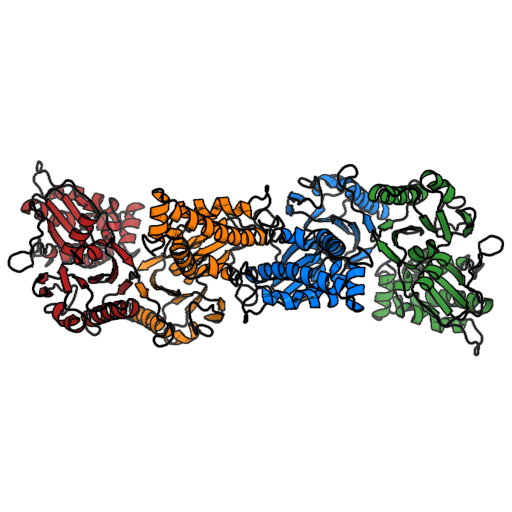 O O . LEU B 1 160 ? -5.407 -6.972 72.486 1.00 35.79 161 LEU B O 1
ATOM 3451 N N . LEU B 1 161 ? -4.343 -7.134 70.502 1.00 34.05 162 LEU B N 1
ATOM 3452 C CA . LEU B 1 161 ? -4.340 -8.590 70.464 1.00 35.20 162 LEU B CA 1
ATOM 3453 C C . LEU B 1 161 ? -5.725 -9.171 70.709 1.00 36.13 162 LEU B C 1
ATOM 3454 O O . LEU B 1 161 ? -5.895 -10.081 71.522 1.00 42.18 162 LEU B O 1
ATOM 3459 N N . TYR B 1 162 ? -6.733 -8.625 70.023 1.00 36.18 163 TYR B N 1
ATOM 3460 C CA . TYR B 1 162 ? -8.057 -9.241 70.075 1.00 37.37 163 TYR B CA 1
ATOM 3461 C C . TYR B 1 162 ? -8.008 -10.587 69.360 1.00 42.71 163 TYR B C 1
ATOM 3462 O O . TYR B 1 162 ? -7.637 -10.652 68.186 1.00 38.87 163 TYR B O 1
ATOM 3471 N N . ARG B 1 163 ? -8.407 -11.644 70.059 1.00 39.84 164 ARG B N 1
ATOM 3472 C CA . ARG B 1 163 ? -8.425 -13.001 69.537 1.00 43.17 164 ARG B CA 1
ATOM 3473 C C . ARG B 1 163 ? -9.857 -13.370 69.169 1.00 43.56 164 ARG B C 1
ATOM 3474 O O . ARG B 1 163 ? -10.664 -13.665 70.059 1.00 43.50 164 ARG B O 1
ATOM 3482 N N . PRO B 1 164 ? -10.221 -13.392 67.888 1.00 45.34 165 PRO B N 1
ATOM 3483 C CA . PRO B 1 164 ? -11.624 -13.686 67.543 1.00 44.97 165 PRO B CA 1
ATOM 3484 C C . PRO B 1 164 ? -12.132 -15.005 68.115 1.00 48.98 165 PRO B C 1
ATOM 3485 O O . PRO B 1 164 ? -13.302 -15.092 68.509 1.00 47.75 165 PRO B O 1
ATOM 3489 N N . THR B 1 165 ? -11.303 -16.048 68.157 1.00 48.01 166 THR B N 1
ATOM 3490 C CA . THR B 1 165 ? -11.817 -17.332 68.624 1.00 52.87 166 THR B CA 1
ATOM 3491 C C . THR B 1 165 ? -12.041 -17.350 70.131 1.00 54.15 166 THR B C 1
ATOM 3492 O O . THR B 1 165 ? -12.795 -18.194 70.618 1.00 59.65 166 THR B O 1
ATOM 3496 N N . GLU B 1 166 ? -11.423 -16.440 70.881 1.00 52.60 167 GLU B N 1
ATOM 3497 C CA . GLU B 1 166 ? -11.643 -16.367 72.319 1.00 55.03 167 GLU B CA 1
ATOM 3498 C C . GLU B 1 166 ? -12.448 -15.148 72.742 1.00 53.91 167 GLU B C 1
ATOM 3499 O O . GLU B 1 166 ? -12.866 -15.072 73.904 1.00 53.44 167 GLU B O 1
ATOM 3505 N N . ASN B 1 167 ? -12.683 -14.206 71.832 1.00 52.58 168 ASN B N 1
ATOM 3506 C CA . ASN B 1 167 ? -13.433 -12.983 72.130 1.00 50.48 168 ASN B CA 1
ATOM 3507 C C . ASN B 1 167 ? -12.834 -12.222 73.308 1.00 48.03 168 ASN B C 1
ATOM 3508 O O . ASN B 1 167 ? -13.547 -11.700 74.158 1.00 43.52 168 ASN B O 1
ATOM 3513 N N . THR B 1 168 ? -11.513 -12.111 73.342 1.00 49.66 169 THR B N 1
ATOM 3514 C CA . THR B 1 168 ? -10.865 -11.383 74.419 1.00 47.81 169 THR B CA 1
ATOM 3515 C C . THR B 1 168 ? -9.859 -10.422 73.825 1.00 44.05 169 THR B C 1
ATOM 3516 O O . THR B 1 168 ? -9.188 -10.743 72.840 1.00 39.20 169 THR B O 1
ATOM 3520 N N . THR B 1 169 ? -9.784 -9.237 74.422 1.00 40.31 170 THR B N 1
ATOM 3521 C CA . THR B 1 169 ? -8.671 -8.339 74.197 1.00 38.60 170 THR B CA 1
ATOM 3522 C C . THR B 1 169 ? -7.550 -8.642 75.189 1.00 38.13 170 THR B C 1
ATOM 3523 O O . THR B 1 169 ? -7.716 -9.407 76.143 1.00 37.73 170 THR B O 1
ATOM 3527 N N . PHE B 1 170 ? -6.392 -8.030 74.942 1.00 38.02 171 PHE B N 1
ATOM 3528 C CA . PHE B 1 170 ? -5.280 -8.073 75.890 1.00 39.05 171 PHE B CA 1
ATOM 3529 C C . PHE B 1 170 ? -5.757 -7.809 77.318 1.00 43.04 171 PHE B C 1
ATOM 3530 O O . PHE B 1 170 ? -5.476 -8.590 78.236 1.00 36.91 171 PHE B O 1
ATOM 3538 N N . GLU B 1 171 ? -6.501 -6.710 77.519 1.00 42.49 172 GLU B N 1
ATOM 3539 C CA . GLU B 1 171 ? -6.964 -6.347 78.857 1.00 42.17 172 GLU B CA 1
ATOM 3540 C C . GLU B 1 171 ? -7.895 -7.410 79.442 1.00 41.67 172 GLU B C 1
ATOM 3541 O O . GLU B 1 171 ? -7.908 -7.633 80.657 1.00 38.57 172 GLU B O 1
ATOM 3547 N N . GLN B 1 172 ? -8.708 -8.054 78.609 1.00 41.56 173 GLN B N 1
ATOM 3548 C CA . GLN B 1 172 ? -9.633 -9.060 79.133 1.00 42.04 173 GLN B CA 1
ATOM 3549 C C . GLN B 1 172 ? -8.944 -10.364 79.503 1.00 42.65 173 GLN B C 1
ATOM 3550 O O . GLN B 1 172 ? -9.583 -11.234 80.096 1.00 47.19 173 GLN B O 1
ATOM 3556 N N . ARG B 1 173 ? -7.662 -10.509 79.180 1.00 45.56 174 ARG B N 1
ATOM 3557 C CA . ARG B 1 173 ? -6.857 -11.664 79.554 1.00 48.17 174 ARG B CA 1
ATOM 3558 C C . ARG B 1 173 ? -5.888 -11.371 80.686 1.00 50.63 174 ARG B C 1
ATOM 3559 O O . ARG B 1 173 ? -5.549 -12.285 81.448 1.00 47.81 174 ARG B O 1
ATOM 3567 N N . ALA B 1 174 ? -5.439 -10.116 80.819 1.00 50.95 175 ALA B N 1
ATOM 3568 C CA . ALA B 1 174 ? -4.376 -9.779 81.753 1.00 51.34 175 ALA B CA 1
ATOM 3569 C C . ALA B 1 174 ? -4.783 -8.829 82.872 1.00 55.66 175 ALA B C 1
ATOM 3570 O O . ALA B 1 174 ? -3.987 -8.622 83.792 1.00 58.35 175 ALA B O 1
ATOM 3572 N N . ALA B 1 175 ? -5.990 -8.275 82.848 1.00 55.53 176 ALA B N 1
ATOM 3573 C CA . ALA B 1 175 ? -6.395 -7.383 83.925 1.00 56.33 176 ALA B CA 1
ATOM 3574 C C . ALA B 1 175 ? -6.722 -8.175 85.187 1.00 55.69 176 ALA B C 1
ATOM 3575 O O . ALA B 1 175 ? -6.933 -9.393 85.159 1.00 54.49 176 ALA B O 1
ATOM 3577 N N . THR B 1 176 ? -6.780 -7.448 86.306 1.00 53.38 177 THR B N 1
ATOM 3578 C CA . THR B 1 176 ? -6.931 -8.082 87.605 1.00 55.50 177 THR B CA 1
ATOM 3579 C C . THR B 1 176 ? -8.105 -9.058 87.615 1.00 60.44 177 THR B C 1
ATOM 3580 O O . THR B 1 176 ? -7.961 -10.215 88.026 1.00 62.87 177 THR B O 1
ATOM 3584 N N . SER B 1 177 ? -9.272 -8.620 87.133 1.00 61.38 178 SER B N 1
ATOM 3585 C CA . SER B 1 177 ? -10.434 -9.505 87.147 1.00 63.63 178 SER B CA 1
ATOM 3586 C C . SER B 1 177 ? -10.197 -10.751 86.301 1.00 63.50 178 SER B C 1
ATOM 3587 O O . SER B 1 177 ? -10.708 -11.831 86.632 1.00 66.91 178 SER B O 1
ATOM 3590 N N . ALA B 1 178 ? -9.448 -10.618 85.197 1.00 58.62 179 ALA B N 1
ATOM 3591 C CA . ALA B 1 178 ? -9.111 -11.780 84.379 1.00 53.31 179 ALA B CA 1
ATOM 3592 C C . ALA B 1 178 ? -8.128 -12.694 85.101 1.00 52.81 179 ALA B C 1
ATOM 3593 O O . ALA B 1 178 ? -8.293 -13.919 85.092 1.00 54.30 179 ALA B O 1
ATOM 3595 N N . LEU B 1 179 ? -7.097 -12.123 85.727 1.00 52.41 180 LEU B N 1
ATOM 3596 C CA . LEU B 1 179 ? -6.170 -12.946 86.498 1.00 54.12 180 LEU B CA 1
ATOM 3597 C C . LEU B 1 179 ? -6.887 -13.669 87.632 1.00 61.28 180 LEU B C 1
ATOM 3598 O O . LEU B 1 179 ? -6.614 -14.846 87.897 1.00 64.36 180 LEU B O 1
ATOM 3603 N N . LYS B 1 180 ? -7.815 -12.986 88.309 1.00 63.74 181 LYS B N 1
ATOM 3604 C CA . LYS B 1 180 ? -8.577 -13.645 89.365 1.00 66.17 181 LYS B CA 1
ATOM 3605 C C . LYS B 1 180 ? -9.398 -14.808 88.823 1.00 65.73 181 LYS B C 1
ATOM 3606 O O . LYS B 1 180 ? -9.527 -15.847 89.486 1.00 65.35 181 LYS B O 1
ATOM 3612 N N . LYS B 1 181 ? -9.977 -14.659 87.627 1.00 65.23 182 LYS B N 1
ATOM 3613 C CA . LYS B 1 181 ? -10.699 -15.786 87.042 1.00 68.53 182 LYS B CA 1
ATOM 3614 C C . LYS B 1 181 ? -9.738 -16.920 86.708 1.00 65.33 182 LYS B C 1
ATOM 3615 O O . LYS B 1 181 ? -10.017 -18.084 87.009 1.00 66.13 182 LYS B O 1
ATOM 3621 N N . ARG B 1 182 ? -8.580 -16.593 86.124 1.00 64.34 183 ARG B N 1
ATOM 3622 C CA . ARG B 1 182 ? -7.569 -17.612 85.854 1.00 62.87 183 ARG B CA 1
ATOM 3623 C C . ARG B 1 182 ? -7.129 -18.338 87.113 1.00 63.11 183 ARG B C 1
ATOM 3624 O O . ARG B 1 182 ? -6.811 -19.535 87.059 1.00 61.58 183 ARG B O 1
ATOM 3632 N N . MET B 1 183 ? -7.076 -17.631 88.243 1.00 62.47 184 MET B N 1
ATOM 3633 C CA . MET B 1 183 ? -6.707 -18.287 89.490 1.00 64.23 184 MET B CA 1
ATOM 3634 C C . MET B 1 183 ? -7.706 -19.368 89.849 1.00 65.73 184 MET B C 1
ATOM 3635 O O . MET B 1 183 ? -7.326 -20.519 90.076 1.00 69.73 184 MET B O 1
ATOM 3640 N N . ILE B 1 184 ? -8.995 -19.025 89.888 1.00 67.84 185 ILE B N 1
ATOM 3641 C CA . ILE B 1 184 ? -10.001 -20.031 90.225 1.00 73.21 185 ILE B CA 1
ATOM 3642 C C . ILE B 1 184 ? -10.133 -21.049 89.097 1.00 74.04 185 ILE B C 1
ATOM 3643 O O . ILE B 1 184 ? -10.315 -22.247 89.345 1.00 77.11 185 ILE B O 1
ATOM 3648 N N . ALA B 1 185 ? -10.056 -20.595 87.843 1.00 71.59 186 ALA B N 1
ATOM 3649 C CA . ALA B 1 185 ? -10.071 -21.535 86.725 1.00 70.03 186 ALA B CA 1
ATOM 3650 C C . ALA B 1 185 ? -8.887 -22.493 86.796 1.00 70.86 186 ALA B C 1
ATOM 3651 O O . ALA B 1 185 ? -8.998 -23.658 86.404 1.00 74.91 186 ALA B O 1
ATOM 3653 N N . GLY B 1 186 ? -7.737 -22.011 87.256 1.00 67.40 187 GLY B N 1
ATOM 3654 C CA . GLY B 1 186 ? -6.550 -22.823 87.396 1.00 66.52 187 GLY B CA 1
ATOM 3655 C C . GLY B 1 186 ? -6.444 -23.586 88.697 1.00 70.42 187 GLY B C 1
ATOM 3656 O O . GLY B 1 186 ? -5.366 -24.097 89.008 1.00 72.86 187 GLY B O 1
ATOM 3657 N N . GLY B 1 187 ? -7.527 -23.690 89.463 1.00 71.10 188 GLY B N 1
ATOM 3658 C CA . GLY B 1 187 ? -7.552 -24.477 90.680 1.00 74.66 188 GLY B CA 1
ATOM 3659 C C . GLY B 1 187 ? -6.873 -23.870 91.890 1.00 76.06 188 GLY B C 1
ATOM 3660 O O . GLY B 1 187 ? -6.782 -24.537 92.927 1.00 77.74 188 GLY B O 1
ATOM 3661 N N . PHE B 1 188 ? -6.387 -22.636 91.802 1.00 76.25 189 PHE B N 1
ATOM 3662 C CA . PHE B 1 188 ? -5.769 -21.974 92.948 1.00 79.92 189 PHE B CA 1
ATOM 3663 C C . PHE B 1 188 ? -6.870 -21.477 93.879 1.00 84.97 189 PHE B C 1
ATOM 3664 O O . PHE B 1 188 ? -7.565 -20.506 93.565 1.00 86.41 189 PHE B O 1
ATOM 3672 N N . THR B 1 189 ? -7.031 -22.121 95.028 1.00 89.58 190 THR B N 1
ATOM 3673 C CA . THR B 1 189 ? -8.128 -21.781 95.920 1.00 93.99 190 THR B CA 1
ATOM 3674 C C . THR B 1 189 ? -7.671 -21.285 97.283 1.00 99.60 190 THR B C 1
ATOM 3675 O O . THR B 1 189 ? -8.517 -20.952 98.120 1.00 101.97 190 THR B O 1
ATOM 3679 N N . ARG B 1 190 ? -6.364 -21.231 97.537 1.00 102.57 191 ARG B N 1
ATOM 3680 C CA . ARG B 1 190 ? -5.877 -20.626 98.772 1.00 107.14 191 ARG B CA 1
ATOM 3681 C C . ARG B 1 190 ? -6.549 -19.276 99.026 1.00 104.71 191 ARG B C 1
ATOM 3682 O O . ARG B 1 190 ? -6.899 -18.947 100.167 1.00 106.42 191 ARG B O 1
ATOM 3690 N N . SER B 1 191 ? -6.780 -18.504 97.965 1.00 98.83 192 SER B N 1
ATOM 3691 C CA . SER B 1 191 ? -7.267 -17.135 98.070 1.00 90.91 192 SER B CA 1
ATOM 3692 C C . SER B 1 191 ? -7.696 -16.648 96.690 1.00 86.96 192 SER B C 1
ATOM 3693 O O . SER B 1 191 ? -7.490 -17.318 95.673 1.00 83.44 192 SER B O 1
ATOM 3696 N N . THR B 1 192 ? -8.305 -15.462 96.672 1.00 85.29 193 THR B N 1
ATOM 3697 C CA . THR B 1 192 ? -8.630 -14.773 95.431 1.00 82.40 193 THR B CA 1
ATOM 3698 C C . THR B 1 192 ? -7.978 -13.398 95.413 1.00 84.52 193 THR B C 1
ATOM 3699 O O . THR B 1 192 ? -8.421 -12.493 94.694 1.00 83.59 193 THR B O 1
ATOM 3703 N N . HIS B 1 193 ? -6.916 -13.248 96.195 1.00 87.54 194 HIS B N 1
ATOM 3704 C CA . HIS B 1 193 ? -6.183 -12.004 96.369 1.00 86.87 194 HIS B CA 1
ATOM 3705 C C . HIS B 1 193 ? -4.856 -12.152 95.635 1.00 80.45 194 HIS B C 1
ATOM 3706 O O . HIS B 1 193 ? -4.082 -13.068 95.934 1.00 79.62 194 HIS B O 1
ATOM 3713 N N . VAL B 1 194 ? -4.608 -11.277 94.653 1.00 74.59 195 VAL B N 1
ATOM 3714 C CA . VAL B 1 194 ? -3.468 -11.485 93.756 1.00 72.73 195 VAL B CA 1
ATOM 3715 C C . VAL B 1 194 ? -2.148 -11.579 94.507 1.00 72.63 195 VAL B C 1
ATOM 3716 O O . VAL B 1 194 ? -1.363 -12.498 94.222 1.00 71.12 195 VAL B O 1
ATOM 3720 N N . PRO B 1 195 ? -1.843 -10.717 95.480 1.00 72.52 196 PRO B N 1
ATOM 3721 C CA . PRO B 1 195 ? -0.580 -10.875 96.230 1.00 70.98 196 PRO B CA 1
ATOM 3722 C C . PRO B 1 195 ? -0.370 -12.263 96.806 1.00 70.99 196 PRO B C 1
ATOM 3723 O O . PRO B 1 195 ? 0.762 -12.766 96.813 1.00 71.04 196 PRO B O 1
ATOM 3727 N N . VAL B 1 196 ? -1.433 -12.896 97.299 1.00 71.06 197 VAL B N 1
ATOM 3728 C CA . VAL B 1 196 ? -1.303 -14.250 97.824 1.00 72.68 197 VAL B CA 1
ATOM 3729 C C . VAL B 1 196 ? -0.875 -15.205 96.722 1.00 71.37 197 VAL B C 1
ATOM 3730 O O . VAL B 1 196 ? -0.094 -16.134 96.950 1.00 75.59 197 VAL B O 1
ATOM 3734 N N . LEU B 1 197 ? -1.370 -14.990 95.508 1.00 68.90 198 LEU B N 1
ATOM 3735 C CA . LEU B 1 197 ? -0.934 -15.815 94.389 1.00 70.00 198 LEU B CA 1
ATOM 3736 C C . LEU B 1 197 ? 0.585 -15.747 94.219 1.00 74.65 198 LEU B C 1
ATOM 3737 O O . LEU B 1 197 ? 1.256 -16.777 94.075 1.00 75.62 198 LEU B O 1
ATOM 3742 N N . PHE B 1 198 ? 1.153 -14.540 94.273 1.00 77.30 199 PHE B N 1
ATOM 3743 C CA . PHE B 1 198 ? 2.601 -14.396 94.149 1.00 79.94 199 PHE B CA 1
ATOM 3744 C C . PHE B 1 198 ? 3.326 -15.026 95.331 1.00 87.80 199 PHE B C 1
ATOM 3745 O O . PHE B 1 198 ? 4.317 -15.743 95.148 1.00 92.09 199 PHE B O 1
ATOM 3753 N N . GLU B 1 199 ? 2.853 -14.764 96.555 1.00 91.31 200 GLU B N 1
ATOM 3754 C CA . GLU B 1 199 ? 3.456 -15.390 97.734 1.00 94.74 200 GLU B CA 1
ATOM 3755 C C . GLU B 1 199 ? 3.507 -16.907 97.601 1.00 92.85 200 GLU B C 1
ATOM 3756 O O . GLU B 1 199 ? 4.502 -17.540 97.977 1.00 95.75 200 GLU B O 1
ATOM 3762 N N . ALA B 1 200 ? 2.429 -17.513 97.100 1.00 86.76 201 ALA B N 1
ATOM 3763 C CA . ALA B 1 200 ? 2.404 -18.963 96.946 1.00 82.09 201 ALA B CA 1
ATOM 3764 C C . ALA B 1 200 ? 3.449 -19.418 95.931 1.00 76.81 201 ALA B C 1
ATOM 3765 O O . ALA B 1 200 ? 4.192 -20.373 96.174 1.00 76.66 201 ALA B O 1
ATOM 3767 N N . ALA B 1 201 ? 3.535 -18.734 94.789 1.00 73.36 202 ALA B N 1
ATOM 3768 C CA . ALA B 1 201 ? 4.557 -19.099 93.812 1.00 74.06 202 ALA B CA 1
ATOM 3769 C C . ALA B 1 201 ? 5.965 -18.951 94.391 1.00 78.74 202 ALA B C 1
ATOM 3770 O O . ALA B 1 201 ? 6.837 -19.793 94.136 1.00 78.13 202 ALA B O 1
ATOM 3772 N N . GLU B 1 202 ? 6.203 -17.907 95.201 1.00 81.84 203 GLU B N 1
ATOM 3773 C CA . GLU B 1 202 ? 7.540 -17.719 95.769 1.00 88.41 203 GLU B CA 1
ATOM 3774 C C . GLU B 1 202 ? 7.912 -18.837 96.728 1.00 92.76 203 GLU B C 1
ATOM 3775 O O . GLU B 1 202 ? 9.075 -19.254 96.776 1.00 95.60 203 GLU B O 1
ATOM 3781 N N . GLU B 1 203 ? 6.952 -19.342 97.499 1.00 93.50 204 GLU B N 1
ATOM 3782 C CA . GLU B 1 203 ? 7.225 -20.459 98.389 1.00 97.01 204 GLU B CA 1
ATOM 3783 C C . GLU B 1 203 ? 6.970 -21.805 97.715 1.00 96.24 204 GLU B C 1
ATOM 3784 O O . GLU B 1 203 ? 6.705 -22.803 98.407 1.00 100.66 204 GLU B O 1
ATOM 3790 N N . GLY B 1 204 ? 7.104 -21.855 96.383 1.00 91.99 205 GLY B N 1
ATOM 3791 C CA . GLY B 1 204 ? 7.079 -23.074 95.589 1.00 91.37 205 GLY B CA 1
ATOM 3792 C C . GLY B 1 204 ? 5.763 -23.811 95.437 1.00 91.51 205 GLY B C 1
ATOM 3793 O O . GLY B 1 204 ? 5.693 -25.026 95.629 1.00 99.03 205 GLY B O 1
ATOM 3794 N N . ASP B 1 205 ? 4.731 -23.102 95.028 1.00 87.42 206 ASP B N 1
ATOM 3795 C CA . ASP B 1 205 ? 3.413 -23.669 94.776 1.00 86.95 206 ASP B CA 1
ATOM 3796 C C . ASP B 1 205 ? 3.259 -23.759 93.260 1.00 85.62 206 ASP B C 1
ATOM 3797 O O . ASP B 1 205 ? 3.186 -22.734 92.575 1.00 82.73 206 ASP B O 1
ATOM 3802 N N . ASP B 1 206 ? 3.238 -24.986 92.733 1.00 87.27 207 ASP B N 1
ATOM 3803 C CA . ASP B 1 206 ? 3.296 -25.176 91.285 1.00 85.30 207 ASP B CA 1
ATOM 3804 C C . ASP B 1 206 ? 2.036 -24.682 90.585 1.00 82.23 207 ASP B C 1
ATOM 3805 O O . ASP B 1 206 ? 2.104 -24.258 89.426 1.00 80.21 207 ASP B O 1
ATOM 3810 N N . ILE B 1 207 ? 0.885 -24.714 91.260 1.00 82.60 208 ILE B N 1
ATOM 3811 C CA . ILE B 1 207 ? -0.326 -24.193 90.633 1.00 81.46 208 ILE B CA 1
ATOM 3812 C C . ILE B 1 207 ? -0.279 -22.678 90.557 1.00 79.71 208 ILE B C 1
ATOM 3813 O O . ILE B 1 207 ? -0.664 -22.083 89.543 1.00 80.96 208 ILE B O 1
ATOM 3818 N N . ALA B 1 208 ? 0.184 -22.026 91.623 1.00 79.01 209 ALA B N 1
ATOM 3819 C CA . ALA B 1 208 ? 0.414 -20.590 91.541 1.00 74.24 209 ALA B CA 1
ATOM 3820 C C . ALA B 1 208 ? 1.371 -20.262 90.407 1.00 75.18 209 ALA B C 1
ATOM 3821 O O . ALA B 1 208 ? 1.151 -19.300 89.662 1.00 72.40 209 ALA B O 1
ATOM 3823 N N . LYS B 1 209 ? 2.444 -21.045 90.257 1.00 79.27 210 LYS B N 1
ATOM 3824 C CA . LYS B 1 209 ? 3.410 -20.723 89.210 1.00 80.93 210 LYS B CA 1
ATOM 3825 C C . LYS B 1 209 ? 2.823 -20.912 87.818 1.00 79.53 210 LYS B C 1
ATOM 3826 O O . LYS B 1 209 ? 3.040 -20.068 86.939 1.00 77.48 210 LYS B O 1
ATOM 3832 N N . GLN B 1 210 ? 2.087 -22.006 87.584 1.00 78.77 211 GLN B N 1
ATOM 3833 C CA . GLN B 1 210 ? 1.551 -22.217 86.241 1.00 75.67 211 GLN B CA 1
ATOM 3834 C C . GLN B 1 210 ? 0.551 -21.123 85.870 1.00 69.66 211 GLN B C 1
ATOM 3835 O O . GLN B 1 210 ? 0.539 -20.642 84.728 1.00 65.62 211 GLN B O 1
ATOM 3841 N N . ILE B 1 211 ? -0.281 -20.702 86.825 1.00 68.78 212 ILE B N 1
ATOM 3842 C CA . ILE B 1 211 ? -1.220 -19.616 86.552 1.00 63.74 212 ILE B CA 1
ATOM 3843 C C . ILE B 1 211 ? -0.472 -18.332 86.243 1.00 59.12 212 ILE B C 1
ATOM 3844 O O . ILE B 1 211 ? -0.816 -17.608 85.303 1.00 53.84 212 ILE B O 1
ATOM 3849 N N . LEU B 1 212 ? 0.558 -18.020 87.038 1.00 62.41 213 LEU B N 1
ATOM 3850 C CA . LEU B 1 212 ? 1.322 -16.796 86.805 1.00 61.21 213 LEU B CA 1
ATOM 3851 C C . LEU B 1 212 ? 2.051 -16.838 85.467 1.00 60.91 213 LEU B C 1
ATOM 3852 O O . LEU B 1 212 ? 2.087 -15.834 84.740 1.00 57.75 213 LEU B O 1
ATOM 3857 N N . ASN B 1 213 ? 2.650 -17.984 85.126 1.00 61.58 214 ASN B N 1
ATOM 3858 C CA . ASN B 1 213 ? 3.378 -18.078 83.863 1.00 58.77 214 ASN B CA 1
ATOM 3859 C C . ASN B 1 213 ? 2.434 -17.909 82.675 1.00 55.90 214 ASN B C 1
ATOM 3860 O O . ASN B 1 213 ? 2.704 -17.117 81.764 1.00 55.64 214 ASN B O 1
ATOM 3865 N N . GLU B 1 214 ? 1.316 -18.647 82.674 1.00 54.64 215 GLU B N 1
ATOM 3866 C CA . GLU B 1 214 ? 0.347 -18.542 81.586 1.00 50.84 215 GLU B CA 1
ATOM 3867 C C . GLU B 1 214 ? -0.166 -17.111 81.447 1.00 52.79 215 GLU B C 1
ATOM 3868 O O . GLU B 1 214 ? -0.356 -16.614 80.331 1.00 51.66 215 GLU B O 1
ATOM 3874 N N . TRP B 1 215 ? -0.395 -16.435 82.573 1.00 47.77 216 TRP B N 1
ATOM 3875 C CA . TRP B 1 215 ? -0.795 -15.035 82.543 1.00 47.80 216 TRP B CA 1
ATOM 3876 C C . TRP B 1 215 ? 0.351 -14.137 82.068 1.00 49.59 216 TRP B C 1
ATOM 3877 O O . TRP B 1 215 ? 0.152 -13.265 81.213 1.00 51.57 216 TRP B O 1
ATOM 3888 N N . ALA B 1 216 ? 1.564 -14.337 82.601 1.00 49.34 217 ALA B N 1
ATOM 3889 C CA . ALA B 1 216 ? 2.693 -13.513 82.170 1.00 46.98 217 ALA B CA 1
ATOM 3890 C C . ALA B 1 216 ? 3.007 -13.726 80.693 1.00 48.39 217 ALA B C 1
ATOM 3891 O O . ALA B 1 216 ? 3.510 -12.813 80.026 1.00 45.96 217 ALA B O 1
ATOM 3893 N N . GLU B 1 217 ? 2.735 -14.926 80.172 1.00 49.08 218 GLU B N 1
ATOM 3894 C CA . GLU B 1 217 ? 2.867 -15.162 78.741 1.00 48.52 218 GLU B CA 1
ATOM 3895 C C . GLU B 1 217 ? 1.990 -14.195 77.945 1.00 48.31 218 GLU B C 1
ATOM 3896 O O . GLU B 1 217 ? 2.450 -13.555 76.987 1.00 50.06 218 GLU B O 1
ATOM 3902 N N . ASP B 1 218 ? 0.720 -14.062 78.340 1.00 45.89 219 ASP B N 1
ATOM 3903 C CA . ASP B 1 218 ? -0.167 -13.127 77.655 1.00 43.89 219 ASP B CA 1
ATOM 3904 C C . ASP B 1 218 ? 0.269 -11.683 77.883 1.00 41.88 219 ASP B C 1
ATOM 3905 O O . ASP B 1 218 ? 0.134 -10.840 76.985 1.00 41.65 219 ASP B O 1
ATOM 391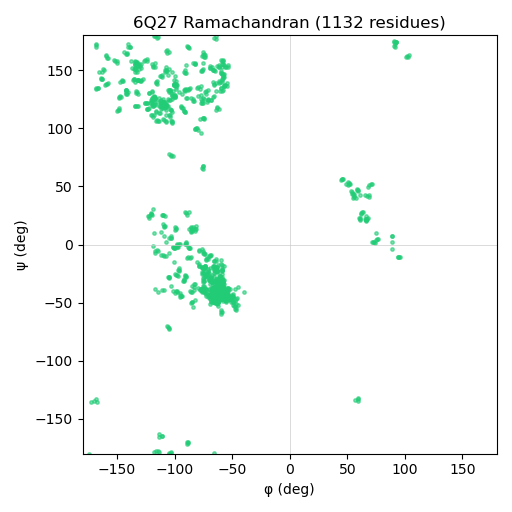0 N N . VAL B 1 219 ? 0.771 -11.365 79.081 1.00 42.33 220 VAL B N 1
ATOM 3911 C CA . VAL B 1 219 ? 1.279 -10.014 79.315 1.00 41.72 220 VAL B CA 1
ATOM 3912 C C . VAL B 1 219 ? 2.497 -9.751 78.439 1.00 43.89 220 VAL B C 1
ATOM 3913 O O . VAL B 1 219 ? 2.598 -8.701 77.789 1.00 43.52 220 VAL B O 1
ATOM 3917 N N . ALA B 1 220 ? 3.431 -10.713 78.395 1.00 42.13 221 ALA B N 1
ATOM 3918 C CA . ALA B 1 220 ? 4.623 -10.564 77.566 1.00 40.15 221 ALA B CA 1
ATOM 3919 C C . ALA B 1 220 ? 4.252 -10.375 76.096 1.00 40.19 221 ALA B C 1
ATOM 3920 O O . ALA B 1 220 ? 4.872 -9.570 75.392 1.00 39.54 221 ALA B O 1
ATOM 3922 N N . GLU B 1 221 ? 3.246 -11.113 75.618 1.00 38.32 222 GLU B N 1
ATOM 3923 C CA . GLU B 1 221 ? 2.791 -10.955 74.241 1.00 41.40 222 GLU B CA 1
ATOM 3924 C C . GLU B 1 221 ? 2.375 -9.510 73.954 1.00 39.91 222 GLU B C 1
ATOM 3925 O O . GLU B 1 221 ? 2.664 -8.978 72.879 1.00 42.10 222 GLU B O 1
ATOM 3931 N N . GLY B 1 222 ? 1.646 -8.884 74.880 1.00 38.05 223 GLY B N 1
ATOM 3932 C CA . GLY B 1 222 ? 1.246 -7.498 74.686 1.00 36.91 223 GLY B CA 1
ATOM 3933 C C . GLY B 1 222 ? 2.432 -6.554 74.716 1.00 38.15 223 GLY B C 1
ATOM 3934 O O . GLY B 1 222 ? 2.539 -5.647 73.891 1.00 34.53 223 GLY B O 1
ATOM 3935 N N . ILE B 1 223 ? 3.345 -6.762 75.660 1.00 43.20 224 ILE B N 1
ATOM 3936 C CA . ILE B 1 223 ? 4.533 -5.920 75.709 1.00 42.10 224 ILE B CA 1
ATOM 3937 C C . ILE B 1 223 ? 5.294 -6.020 74.400 1.00 43.37 224 ILE B C 1
ATOM 3938 O O . ILE B 1 223 ? 5.777 -5.010 73.873 1.00 33.46 224 ILE B O 1
ATOM 3943 N N . ALA B 1 224 ? 5.349 -7.221 73.814 1.00 34.88 225 ALA B N 1
ATOM 3944 C CA . ALA B 1 224 ? 6.129 -7.380 72.589 1.00 35.27 225 ALA B CA 1
ATOM 3945 C C . ALA B 1 224 ? 5.610 -6.466 71.471 1.00 35.94 225 ALA B C 1
ATOM 3946 O O . ALA B 1 224 ? 6.411 -5.830 70.779 1.00 41.77 225 ALA B O 1
ATOM 3948 N N . GLN B 1 225 ? 4.281 -6.356 71.305 1.00 34.39 226 GLN B N 1
ATOM 3949 C CA . GLN B 1 225 ? 3.720 -5.492 70.251 1.00 34.78 226 GLN B CA 1
ATOM 3950 C C . GLN B 1 225 ? 4.080 -4.019 70.484 1.00 34.85 226 GLN B C 1
ATOM 3951 O O . GLN B 1 225 ? 4.328 -3.272 69.522 1.00 31.69 226 GLN B O 1
ATOM 3957 N N . ILE B 1 226 ? 4.036 -3.573 71.751 1.00 33.58 227 ILE B N 1
ATOM 3958 C CA . ILE B 1 226 ? 4.492 -2.224 72.105 1.00 31.23 227 ILE B CA 1
ATOM 3959 C C . ILE B 1 226 ? 5.960 -2.051 71.728 1.00 33.43 227 ILE B C 1
ATOM 3960 O O . ILE B 1 226 ? 6.364 -1.042 71.133 1.00 34.19 227 ILE B O 1
ATOM 3965 N N . GLN B 1 227 ? 6.781 -3.040 72.083 1.00 32.50 228 GLN B N 1
ATOM 3966 C CA . GLN B 1 227 ? 8.198 -3.027 71.740 1.00 33.22 228 GLN B CA 1
ATOM 3967 C C . GLN B 1 227 ? 8.395 -2.871 70.240 1.00 47.74 228 GLN B C 1
ATOM 3968 O O . GLN B 1 227 ? 9.203 -2.046 69.783 1.00 33.32 228 GLN B O 1
ATOM 3974 N N . VAL B 1 228 ? 7.667 -3.676 69.459 1.00 42.11 229 VAL B N 1
ATOM 3975 C CA . VAL B 1 228 ? 7.850 -3.687 68.011 1.00 40.06 229 VAL B CA 1
ATOM 3976 C C . VAL B 1 228 ? 7.477 -2.333 67.411 1.00 32.82 229 VAL B C 1
ATOM 3977 O O . VAL B 1 228 ? 8.156 -1.825 66.510 1.00 35.34 229 VAL B O 1
ATOM 3981 N N . MET B 1 229 ? 6.349 -1.775 67.841 1.00 31.96 230 MET B N 1
ATOM 3982 C CA . MET B 1 229 ? 5.953 -0.446 67.369 1.00 38.15 230 MET B CA 1
ATOM 3983 C C . MET B 1 229 ? 7.005 0.589 67.730 1.00 31.45 230 MET B C 1
ATOM 3984 O O . MET B 1 229 ? 7.534 1.299 66.868 1.00 36.94 230 MET B O 1
ATOM 3989 N N . TYR B 1 230 ? 7.282 0.717 69.016 1.00 31.35 231 TYR B N 1
ATOM 3990 C CA . TYR B 1 230 ? 7.974 1.903 69.485 1.00 33.49 231 TYR B CA 1
ATOM 3991 C C . TYR B 1 230 ? 9.472 1.754 69.522 1.00 32.28 231 TYR B C 1
ATOM 3992 O O . TYR B 1 230 ? 10.155 2.756 69.370 1.00 33.66 231 TYR B O 1
ATOM 4001 N N . ASP B 1 231 ? 10.001 0.546 69.758 1.00 33.17 232 ASP B N 1
ATOM 4002 C CA . ASP B 1 231 ? 11.422 0.346 70.015 1.00 33.95 232 ASP B CA 1
ATOM 4003 C C . ASP B 1 231 ? 11.871 1.315 71.114 1.00 37.22 232 ASP B C 1
ATOM 4004 O O . ASP B 1 231 ? 12.785 2.117 70.907 1.00 37.28 232 ASP B O 1
ATOM 4009 N N . PRO B 1 232 ? 11.197 1.318 72.268 1.00 37.14 233 PRO B N 1
ATOM 4010 C CA . PRO B 1 232 ? 11.512 2.314 73.301 1.00 36.96 233 PRO B CA 1
ATOM 4011 C C . PRO B 1 232 ? 12.804 1.967 74.015 1.00 41.10 233 PRO B C 1
ATOM 4012 O O . PRO B 1 232 ? 13.290 0.833 73.972 1.00 35.94 233 PRO B O 1
ATOM 4016 N N . GLY B 1 233 ? 13.356 2.971 74.702 1.00 42.49 234 GLY B N 1
ATOM 4017 C CA . GLY B 1 233 ? 14.504 2.708 75.557 1.00 37.32 234 GLY B CA 1
ATOM 4018 C C . GLY B 1 233 ? 14.144 2.002 76.843 1.00 37.66 234 GLY B C 1
ATOM 4019 O O . GLY B 1 233 ? 15.011 1.388 77.472 1.00 38.99 234 GLY B O 1
ATOM 4020 N N . LEU B 1 234 ? 12.875 2.068 77.243 1.00 36.66 235 LEU B N 1
ATOM 4021 C CA . LEU B 1 234 ? 12.477 1.563 78.548 1.00 39.92 235 LEU B CA 1
ATOM 4022 C C . LEU B 1 234 ? 10.977 1.327 78.546 1.00 38.92 235 LEU B C 1
ATOM 4023 O O . LEU B 1 234 ? 10.211 2.158 78.038 1.00 35.66 235 LEU B O 1
ATOM 4028 N N . ILE B 1 235 ? 10.573 0.200 79.124 1.00 36.24 236 ILE B N 1
ATOM 4029 C CA . ILE B 1 235 ? 9.170 -0.125 79.338 1.00 40.39 236 ILE B CA 1
ATOM 4030 C C . ILE B 1 235 ? 8.957 -0.244 80.844 1.00 39.82 236 ILE B C 1
ATOM 4031 O O . ILE B 1 235 ? 9.513 -1.140 81.493 1.00 38.68 236 ILE B O 1
ATOM 4036 N N . LEU B 1 236 ? 8.208 0.708 81.402 1.00 40.28 237 LEU B N 1
ATOM 4037 C CA . LEU B 1 236 ? 7.796 0.702 82.798 1.00 37.18 237 LEU B CA 1
ATOM 4038 C C . LEU B 1 236 ? 6.449 0.001 82.935 1.00 38.68 237 LEU B C 1
ATOM 4039 O O . LEU B 1 236 ? 5.522 0.289 82.178 1.00 42.17 237 LEU B O 1
ATOM 4044 N N . ILE B 1 237 ? 6.351 -0.914 83.899 1.00 37.81 238 ILE B N 1
ATOM 4045 C CA . ILE B 1 237 ? 5.106 -1.567 84.284 1.00 40.17 238 ILE B CA 1
ATOM 4046 C C . ILE B 1 237 ? 4.637 -0.928 85.576 1.00 39.89 238 ILE B C 1
ATOM 4047 O O . ILE B 1 237 ? 5.322 -1.010 86.596 1.00 40.26 238 ILE B O 1
ATOM 4052 N N . GLY B 1 238 ? 3.485 -0.269 85.538 1.00 38.29 239 GLY B N 1
ATOM 4053 C CA . GLY B 1 238 ? 2.911 0.328 86.717 1.00 46.80 239 GLY B CA 1
ATOM 4054 C C . GLY B 1 238 ? 1.619 -0.348 87.129 1.00 48.83 239 GLY B C 1
ATOM 4055 O O . GLY B 1 238 ? 1.260 -1.425 86.638 1.00 44.26 239 GLY B O 1
ATOM 4056 N N . GLY B 1 239 ? 0.896 0.338 88.019 1.00 51.84 240 GLY B N 1
ATOM 4057 C CA . GLY B 1 239 ? -0.353 -0.168 88.547 1.00 51.24 240 GLY B CA 1
ATOM 4058 C C . GLY B 1 239 ? -0.162 -0.986 89.803 1.00 56.10 240 GLY B C 1
ATOM 4059 O O . GLY B 1 239 ? 0.952 -1.291 90.218 1.00 58.99 240 GLY B O 1
ATOM 4060 N N . GLY B 1 240 ? -1.293 -1.377 90.405 1.00 60.26 241 GLY B N 1
ATOM 4061 C CA . GLY B 1 240 ? -1.244 -2.093 91.677 1.00 64.01 241 GLY B CA 1
ATOM 4062 C C . GLY B 1 240 ? -0.275 -3.258 91.656 1.00 66.66 241 GLY B C 1
ATOM 4063 O O . GLY B 1 240 ? 0.534 -3.433 92.567 1.00 67.09 241 GLY B O 1
ATOM 4064 N N . ILE B 1 241 ? -0.308 -4.047 90.584 1.00 68.15 242 ILE B N 1
ATOM 4065 C CA . ILE B 1 241 ? 0.555 -5.224 90.511 1.00 69.53 242 ILE B CA 1
ATOM 4066 C C . ILE B 1 241 ? 2.052 -4.869 90.511 1.00 66.14 242 ILE B C 1
ATOM 4067 O O . ILE B 1 241 ? 2.880 -5.678 90.935 1.00 60.51 242 ILE B O 1
ATOM 4072 N N . SER B 1 242 ? 2.409 -3.638 90.135 1.00 68.63 243 SER B N 1
ATOM 4073 C CA . SER B 1 242 ? 3.816 -3.238 90.115 1.00 70.14 243 SER B CA 1
ATOM 4074 C C . SER B 1 242 ? 4.474 -3.356 91.483 1.00 76.50 243 SER B C 1
ATOM 4075 O O . SER B 1 242 ? 5.709 -3.317 91.572 1.00 75.70 243 SER B O 1
ATOM 4078 N N . GLU B 1 243 ? 3.689 -3.526 92.553 1.00 84.43 244 GLU B N 1
ATOM 4079 C CA . GLU B 1 243 ? 4.288 -3.658 93.875 1.00 91.21 244 GLU B CA 1
ATOM 4080 C C . GLU B 1 243 ? 5.106 -4.930 93.995 1.00 87.55 244 GLU B C 1
ATOM 4081 O O . GLU B 1 243 ? 5.927 -5.036 94.913 1.00 89.68 244 GLU B O 1
ATOM 4087 N N . GLN B 1 244 ? 4.884 -5.903 93.101 1.00 81.70 245 GLN B N 1
ATOM 4088 C CA . GLN B 1 244 ? 5.667 -7.131 93.108 1.00 79.35 245 GLN B CA 1
ATOM 4089 C C . GLN B 1 244 ? 7.103 -6.897 92.676 1.00 78.18 245 GLN B C 1
ATOM 4090 O O . GLN B 1 244 ? 7.970 -7.730 92.971 1.00 82.65 245 GLN B O 1
ATOM 4096 N N . GLY B 1 245 ? 7.371 -5.798 91.987 1.00 73.46 246 GLY B N 1
ATOM 4097 C CA . GLY B 1 245 ? 8.743 -5.491 91.627 1.00 75.13 246 GLY B CA 1
ATOM 4098 C C . GLY B 1 245 ? 9.361 -6.593 90.793 1.00 73.57 246 GLY B C 1
ATOM 4099 O O . GLY B 1 245 ? 8.780 -7.066 89.809 1.00 69.20 246 GLY B O 1
ATOM 4100 N N . ASP B 1 246 ? 10.568 -7.004 91.189 1.00 74.92 247 ASP B N 1
ATOM 4101 C CA . ASP B 1 246 ? 11.304 -7.991 90.411 1.00 76.83 247 ASP B CA 1
ATOM 4102 C C . ASP B 1 246 ? 10.615 -9.344 90.399 1.00 72.69 247 ASP B C 1
ATOM 4103 O O . ASP B 1 246 ? 10.783 -10.106 89.440 1.00 71.60 247 ASP B O 1
ATOM 4108 N N . ASN B 1 247 ? 9.832 -9.667 91.428 1.00 71.20 248 ASN B N 1
ATOM 4109 C CA . ASN B 1 247 ? 9.095 -10.921 91.360 1.00 72.79 248 ASN B CA 1
ATOM 4110 C C . ASN B 1 247 ? 8.052 -10.907 90.250 1.00 71.33 248 ASN B C 1
ATOM 4111 O O . ASN B 1 247 ? 7.635 -11.978 89.797 1.00 74.19 248 ASN B O 1
ATOM 4116 N N . LEU B 1 248 ? 7.636 -9.723 89.794 1.00 65.12 249 LEU B N 1
ATOM 4117 C CA . LEU B 1 248 ? 6.752 -9.637 88.638 1.00 60.81 249 LEU B CA 1
ATOM 4118 C C . LEU B 1 248 ? 7.547 -9.671 87.341 1.00 57.57 249 LEU B C 1
ATOM 4119 O O . LEU B 1 248 ? 7.232 -10.445 86.429 1.00 54.69 249 LEU B O 1
ATOM 4124 N N . ILE B 1 249 ? 8.587 -8.833 87.255 1.00 55.55 250 ILE B N 1
ATOM 4125 C CA . ILE B 1 249 ? 9.419 -8.748 86.058 1.00 52.45 250 ILE B CA 1
ATOM 4126 C C . ILE B 1 249 ? 9.934 -10.124 85.665 1.00 52.43 250 ILE B C 1
ATOM 4127 O O . ILE B 1 249 ? 9.900 -10.509 84.487 1.00 50.95 250 ILE B O 1
ATOM 4132 N N . LYS B 1 250 ? 10.388 -10.901 86.648 1.00 52.91 251 LYS B N 1
ATOM 4133 C CA . LYS B 1 250 ? 11.014 -12.180 86.343 1.00 55.84 251 LYS B CA 1
ATOM 4134 C C . LYS B 1 250 ? 10.066 -13.124 85.613 1.00 57.44 251 LYS B C 1
ATOM 4135 O O . LYS B 1 250 ? 10.524 -13.984 84.856 1.00 59.81 251 LYS B O 1
ATOM 4141 N N . TYR B 1 251 ? 8.751 -12.981 85.820 1.00 57.81 252 TYR B N 1
ATOM 4142 C CA . TYR B 1 251 ? 7.772 -13.764 85.067 1.00 55.30 252 TYR B CA 1
ATOM 4143 C C . TYR B 1 251 ? 7.589 -13.222 83.653 1.00 55.30 252 TYR B C 1
ATOM 4144 O O . TYR B 1 251 ? 7.468 -14.001 82.697 1.00 55.96 252 TYR B O 1
ATOM 4153 N N . ILE B 1 252 ? 7.608 -11.899 83.497 1.00 52.23 253 ILE B N 1
ATOM 4154 C CA . ILE B 1 252 ? 7.192 -11.285 82.240 1.00 50.26 253 ILE B CA 1
ATOM 4155 C C . ILE B 1 252 ? 8.362 -11.039 81.300 1.00 49.24 253 ILE B C 1
ATOM 4156 O O . ILE B 1 252 ? 8.248 -11.293 80.104 1.00 48.10 253 ILE B O 1
ATOM 4161 N N . GLU B 1 253 ? 9.481 -10.520 81.805 1.00 51.54 254 GLU B N 1
ATOM 4162 C CA . GLU B 1 253 ? 10.533 -10.034 80.913 1.00 51.47 254 GLU B CA 1
ATOM 4163 C C . GLU B 1 253 ? 11.113 -11.133 80.045 1.00 52.34 254 GLU B C 1
ATOM 4164 O O . GLU B 1 253 ? 11.185 -10.939 78.823 1.00 58.63 254 GLU B O 1
ATOM 4170 N N . PRO B 1 254 ? 11.519 -12.291 80.572 1.00 50.41 255 PRO B N 1
ATOM 4171 C CA . PRO B 1 254 ? 12.071 -13.330 79.685 1.00 50.38 255 PRO B CA 1
ATOM 4172 C C . PRO B 1 254 ? 11.098 -13.764 78.610 1.00 50.49 255 PRO B C 1
ATOM 4173 O O . PRO B 1 254 ? 11.525 -14.182 77.526 1.00 50.23 255 PRO B O 1
ATOM 4177 N N . LYS B 1 255 ? 9.796 -13.695 78.886 1.00 46.64 256 LYS B N 1
ATOM 4178 C CA . LYS B 1 255 ? 8.817 -14.209 77.946 1.00 46.07 256 LYS B CA 1
ATOM 4179 C C . LYS B 1 255 ? 8.600 -13.283 76.757 1.00 51.54 256 LYS B C 1
ATOM 4180 O O . LYS B 1 255 ? 8.115 -13.744 75.712 1.00 44.04 256 LYS B O 1
ATOM 4186 N N . VAL B 1 256 ? 8.963 -12.002 76.881 1.00 42.83 257 VAL B N 1
ATOM 4187 C CA . VAL B 1 256 ? 8.800 -11.086 75.759 1.00 42.23 257 VAL B CA 1
ATOM 4188 C C . VAL B 1 256 ? 9.564 -11.592 74.547 1.00 45.26 257 VAL B C 1
ATOM 4189 O O . VAL B 1 256 ? 9.137 -11.390 73.398 1.00 45.47 257 VAL B O 1
ATOM 4193 N N . ALA B 1 257 ? 10.693 -12.269 74.774 1.00 46.34 258 ALA B N 1
ATOM 4194 C CA . ALA B 1 257 ? 11.469 -12.808 73.665 1.00 48.04 258 ALA B CA 1
ATOM 4195 C C . ALA B 1 257 ? 10.700 -13.868 72.877 1.00 51.21 258 ALA B C 1
ATOM 4196 O O . ALA B 1 257 ? 11.012 -14.099 71.702 1.00 49.80 258 ALA B O 1
ATOM 4198 N N . HIS B 1 258 ? 9.696 -14.504 73.486 1.00 50.31 259 HIS B N 1
ATOM 4199 C CA . HIS B 1 258 ? 8.934 -15.523 72.777 1.00 51.67 259 HIS B CA 1
ATOM 4200 C C . HIS B 1 258 ? 8.182 -14.964 71.581 1.00 51.74 259 HIS B C 1
ATOM 4201 O O . HIS B 1 258 ? 7.835 -15.737 70.683 1.00 53.60 259 HIS B O 1
ATOM 4208 N N . TYR B 1 259 ? 7.907 -13.658 71.552 1.00 43.15 260 TYR B N 1
ATOM 4209 C CA . TYR B 1 259 ? 7.145 -13.054 70.467 1.00 42.76 260 TYR B CA 1
ATOM 4210 C C . TYR B 1 259 ? 8.012 -12.181 69.570 1.00 42.54 260 TYR B C 1
ATOM 4211 O O . TYR B 1 259 ? 7.478 -11.441 68.736 1.00 40.28 260 TYR B O 1
ATOM 4220 N N . LEU B 1 260 ? 9.330 -12.302 69.669 1.00 49.91 261 LEU B N 1
ATOM 4221 C CA . LEU B 1 260 ? 10.264 -11.484 68.920 1.00 46.76 261 LEU B CA 1
ATOM 4222 C C . LEU B 1 260 ? 11.264 -12.399 68.243 1.00 54.19 261 LEU B C 1
ATOM 4223 O O . LEU B 1 260 ? 11.488 -13.525 68.692 1.00 56.47 261 LEU B O 1
ATOM 4228 N N . PRO B 1 261 ? 11.873 -11.950 67.150 1.00 54.79 262 PRO B N 1
ATOM 4229 C CA . PRO B 1 261 ? 12.915 -12.752 66.500 1.00 57.07 262 PRO B CA 1
ATOM 4230 C C . PRO B 1 261 ? 14.065 -13.060 67.450 1.00 55.22 262 PRO B C 1
ATOM 4231 O O . PRO B 1 261 ? 14.278 -12.374 68.445 1.00 50.15 262 PRO B O 1
ATOM 4235 N N . LYS B 1 262 ? 14.816 -14.120 67.124 1.00 60.74 263 LYS B N 1
ATOM 4236 C CA . LYS B 1 262 ? 15.816 -14.637 68.062 1.00 63.28 263 LYS B C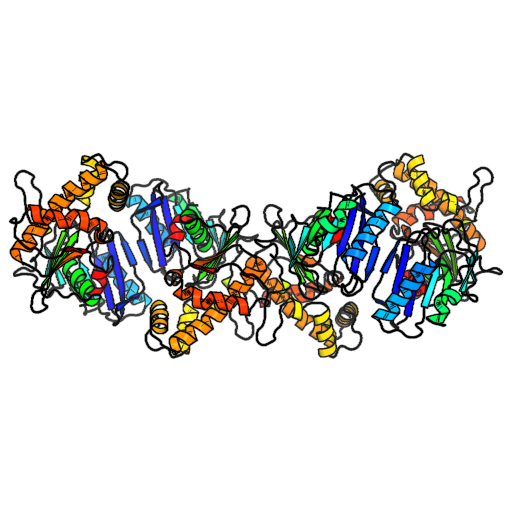A 1
ATOM 4237 C C . LYS B 1 262 ? 16.851 -13.575 68.414 1.00 62.30 263 LYS B C 1
ATOM 4238 O O . LYS B 1 262 ? 17.305 -13.497 69.561 1.00 64.41 263 LYS B O 1
ATOM 4240 N N . ASP B 1 263 ? 17.231 -12.742 67.449 1.00 59.59 264 ASP B N 1
ATOM 4241 C CA . ASP B 1 263 ? 18.298 -11.772 67.652 1.00 58.21 264 ASP B CA 1
ATOM 4242 C C . ASP B 1 263 ? 17.795 -10.361 67.960 1.00 53.62 264 ASP B C 1
ATOM 4243 O O . ASP B 1 263 ? 18.604 -9.429 67.982 1.00 50.23 264 ASP B O 1
ATOM 4248 N N . TYR B 1 264 ? 16.499 -10.194 68.258 1.00 52.99 265 TYR B N 1
ATOM 4249 C CA . TYR B 1 264 ? 15.890 -8.876 68.433 1.00 48.05 265 TYR B CA 1
ATOM 4250 C C . TYR B 1 264 ? 16.133 -8.378 69.858 1.00 48.69 265 TYR B C 1
ATOM 4251 O O . TYR B 1 264 ? 15.727 -9.032 70.825 1.00 50.44 265 TYR B O 1
ATOM 4260 N N . VAL B 1 265 ? 16.749 -7.205 69.992 1.00 46.54 266 VAL B N 1
ATOM 4261 C CA . VAL B 1 265 ? 17.082 -6.644 71.303 1.00 42.05 266 VAL B CA 1
ATOM 4262 C C . VAL B 1 265 ? 15.916 -5.775 71.763 1.00 41.53 266 VAL B C 1
ATOM 4263 O O . VAL B 1 265 ? 15.658 -4.719 71.186 1.00 42.51 266 VAL B O 1
ATOM 4267 N N . TYR B 1 266 ? 15.239 -6.171 72.831 1.00 38.70 267 TYR B N 1
ATOM 4268 C CA . TYR B 1 266 ? 14.111 -5.369 73.284 1.00 40.85 267 TYR B CA 1
ATOM 4269 C C . TYR B 1 266 ? 14.463 -4.573 74.533 1.00 41.42 267 TYR B C 1
ATOM 4270 O O . TYR B 1 266 ? 15.490 -4.789 75.173 1.00 42.55 267 TYR B O 1
ATOM 4279 N N . ALA B 1 267 ? 13.609 -3.593 74.841 1.00 41.41 268 ALA B N 1
ATOM 4280 C CA . ALA B 1 267 ? 13.943 -2.653 75.890 1.00 42.34 268 ALA B CA 1
ATOM 4281 C C . ALA B 1 267 ? 13.917 -3.333 77.259 1.00 41.16 268 ALA B C 1
ATOM 4282 O O . ALA B 1 267 ? 13.175 -4.294 77.473 1.00 42.92 268 ALA B O 1
ATOM 4284 N N . PRO B 1 268 ? 14.702 -2.841 78.210 1.00 40.78 269 PRO B N 1
ATOM 4285 C CA . PRO B 1 268 ? 14.542 -3.313 79.592 1.00 39.43 269 PRO B CA 1
ATOM 4286 C C . PRO B 1 268 ? 13.126 -3.056 80.087 1.00 39.78 269 PRO B C 1
ATOM 4287 O O . PRO B 1 268 ? 12.484 -2.064 79.734 1.00 36.39 269 PRO B O 1
ATOM 4291 N N . ILE B 1 269 ? 12.622 -3.991 80.882 1.00 40.95 270 ILE B N 1
ATOM 4292 C CA . ILE B 1 269 ? 11.279 -3.907 81.427 1.00 39.16 270 ILE B CA 1
ATOM 4293 C C . ILE B 1 269 ? 11.404 -3.866 82.937 1.00 41.95 270 ILE B C 1
ATOM 4294 O O . ILE B 1 269 ? 11.970 -4.784 83.541 1.00 45.29 270 ILE B O 1
ATOM 4299 N N . GLN B 1 270 ? 10.897 -2.793 83.543 1.00 43.37 271 GLN B N 1
ATOM 4300 C CA . GLN B 1 270 ? 11.052 -2.544 84.971 1.00 44.91 271 GLN B CA 1
ATOM 4301 C C . GLN B 1 270 ? 9.705 -2.139 85.555 1.00 46.09 271 GLN B C 1
ATOM 4302 O O . GLN B 1 270 ? 8.814 -1.683 84.838 1.00 46.14 271 GLN B O 1
ATOM 4308 N N . THR B 1 271 ? 9.537 -2.336 86.860 1.00 52.00 272 THR B N 1
ATOM 4309 C CA . THR B 1 271 ? 8.369 -1.727 87.476 1.00 49.92 272 THR B CA 1
ATOM 4310 C C . THR B 1 271 ? 8.666 -0.276 87.792 1.00 47.85 272 THR B C 1
ATOM 4311 O O . THR B 1 271 ? 9.824 0.119 87.983 1.00 47.80 272 THR B O 1
ATOM 4315 N N . THR B 1 272 ? 7.593 0.508 87.859 1.00 43.11 273 THR B N 1
ATOM 4316 C CA . THR B 1 272 ? 7.678 1.890 88.303 1.00 41.00 273 THR B CA 1
ATOM 4317 C C . THR B 1 272 ? 8.251 1.923 89.711 1.00 42.98 273 THR B C 1
ATOM 4318 O O . THR B 1 272 ? 7.935 1.066 90.533 1.00 47.12 273 THR B O 1
ATOM 4322 N N . LYS B 1 273 ? 9.131 2.895 89.973 1.00 48.14 274 LYS B N 1
ATOM 4323 C CA . LYS B 1 273 ? 9.722 3.027 91.299 1.00 51.43 274 LYS B CA 1
ATOM 4324 C C . LYS B 1 273 ? 8.752 3.633 92.307 1.00 56.50 274 LYS B C 1
ATOM 4325 O O . LYS B 1 273 ? 8.703 3.187 93.462 1.00 61.73 274 LYS B O 1
ATOM 4331 N N . SER B 1 274 ? 7.983 4.643 91.918 1.00 55.74 275 SER B N 1
ATOM 4332 C CA . SER B 1 274 ? 6.851 5.040 92.740 1.00 61.73 275 SER B CA 1
ATOM 4333 C C . SER B 1 274 ? 5.712 4.075 92.472 1.00 66.92 275 SER B C 1
ATOM 4334 O O . SER B 1 274 ? 5.352 3.839 91.318 1.00 69.15 275 SER B O 1
ATOM 4337 N N . LYS B 1 275 ? 5.156 3.500 93.528 1.00 74.27 276 LYS B N 1
ATOM 4338 C CA . LYS B 1 275 ? 4.195 2.420 93.349 1.00 81.92 276 LYS B CA 1
ATOM 4339 C C . LYS B 1 275 ? 2.753 2.899 93.368 1.00 81.59 276 LYS B C 1
ATOM 4340 O O . LYS B 1 275 ? 1.947 2.464 92.539 1.00 85.78 276 LYS B O 1
ATOM 4346 N N . ASN B 1 276 ? 2.417 3.806 94.272 1.00 76.61 277 ASN B N 1
ATOM 4347 C CA . ASN B 1 276 ? 1.031 4.160 94.522 1.00 73.45 277 ASN B CA 1
ATOM 4348 C C . ASN B 1 276 ? 0.685 5.562 94.062 1.00 67.64 277 ASN B C 1
ATOM 4349 O O . ASN B 1 276 ? -0.386 5.775 93.498 1.00 66.97 277 ASN B O 1
ATOM 4354 N N . ASP B 1 277 ? 1.592 6.507 94.251 1.00 65.52 278 ASP B N 1
ATOM 4355 C CA . ASP B 1 277 ? 1.282 7.922 94.178 1.00 64.22 278 ASP B CA 1
ATOM 4356 C C . ASP B 1 277 ? 1.630 8.538 92.845 1.00 57.12 278 ASP B C 1
ATOM 4357 O O . ASP B 1 277 ? 1.384 9.728 92.657 1.00 58.03 278 ASP B O 1
ATOM 4362 N N . ALA B 1 278 ? 2.203 7.772 91.920 1.00 53.71 279 ALA B N 1
ATOM 4363 C CA . ALA B 1 278 ? 2.742 8.375 90.706 1.00 50.03 279 ALA B CA 1
ATOM 4364 C C . ALA B 1 278 ? 1.718 9.282 90.031 1.00 44.00 279 ALA B C 1
ATOM 4365 O O . ALA B 1 278 ? 2.028 10.423 89.656 1.00 43.24 279 ALA B O 1
ATOM 4367 N N . ALA B 1 279 ? 0.484 8.797 89.882 1.00 39.59 280 ALA B N 1
ATOM 4368 C CA . ALA B 1 279 ? -0.514 9.555 89.133 1.00 38.62 280 ALA B CA 1
ATOM 4369 C C . ALA B 1 279 ? -0.910 10.849 89.844 1.00 35.96 280 ALA B C 1
ATOM 4370 O O . ALA B 1 279 ? -1.193 11.851 89.177 1.00 37.67 280 ALA B O 1
ATOM 4372 N N . LEU B 1 280 ? -0.912 10.865 91.180 1.00 35.42 281 LEU B N 1
ATOM 4373 C CA . LEU B 1 280 ? -1.277 12.092 91.886 1.00 34.92 281 LEU B CA 1
ATOM 4374 C C . LEU B 1 280 ? -0.287 13.203 91.587 1.00 38.22 281 LEU B C 1
ATOM 4375 O O . LEU B 1 280 ? -0.677 14.366 91.446 1.00 42.08 281 LEU B O 1
ATOM 4380 N N . TYR B 1 281 ? 0.999 12.863 91.466 1.00 40.17 282 TYR B N 1
ATOM 4381 C CA . TYR B 1 281 ? 1.989 13.859 91.081 1.00 38.28 282 TYR B CA 1
ATOM 4382 C C . TYR B 1 281 ? 1.874 14.195 89.598 1.00 37.83 282 TYR B C 1
ATOM 4383 O O . TYR B 1 281 ? 2.002 15.369 89.198 1.00 40.26 282 TYR B O 1
ATOM 4392 N N . GLY B 1 282 ? 1.645 13.177 88.767 1.00 34.89 283 GLY B N 1
ATOM 4393 C CA . GLY B 1 282 ? 1.622 13.397 87.330 1.00 35.12 283 GLY B CA 1
ATOM 4394 C C . GLY B 1 282 ? 0.438 14.233 86.878 1.00 42.95 283 GLY B C 1
ATOM 4395 O O . GLY B 1 282 ? 0.555 15.015 85.925 1.00 38.13 283 GLY B O 1
ATOM 4396 N N . CYS B 1 283 ? -0.696 14.135 87.585 1.00 42.27 284 CYS B N 1
ATOM 4397 C CA . CYS B 1 283 ? -1.857 14.851 87.075 1.00 46.99 284 CYS B CA 1
ATOM 4398 C C . CYS B 1 283 ? -1.717 16.355 87.234 1.00 48.69 284 CYS B C 1
ATOM 4399 O O . CYS B 1 283 ? -2.477 17.091 86.605 1.00 52.29 284 CYS B O 1
ATOM 4402 N N . LEU B 1 284 ? -0.743 16.826 88.005 1.00 48.34 285 LEU B N 1
ATOM 4403 C CA . LEU B 1 284 ? -0.489 18.257 88.122 1.00 51.04 285 LEU B CA 1
ATOM 4404 C C . LEU B 1 284 ? 0.440 18.786 87.043 1.00 57.86 285 LEU B C 1
ATOM 4405 O O . LEU B 1 284 ? 0.548 20.009 86.880 1.00 63.87 285 LEU B O 1
ATOM 4410 N N . GLN B 1 285 ? 1.085 17.902 86.292 1.00 59.31 286 GLN B N 1
ATOM 4411 C CA . GLN B 1 285 ? 1.974 18.312 85.226 1.00 64.83 286 GLN B CA 1
ATOM 4412 C C . GLN B 1 285 ? 1.150 18.804 84.054 1.00 70.34 286 GLN B C 1
ATOM 4413 O O . GLN B 1 285 ? 1.072 20.007 83.817 1.00 81.50 286 GLN B O 1
ATOM 4419 N N . TYR C 1 1 ? 6.518 -18.983 30.094 1.00 48.32 2 TYR C N 1
ATOM 4420 C CA . TYR C 1 1 ? 7.414 -17.836 30.344 1.00 47.59 2 TYR C CA 1
ATOM 4421 C C . TYR C 1 1 ? 8.497 -17.583 29.277 1.00 49.29 2 TYR C C 1
ATOM 4422 O O . TYR C 1 1 ? 9.229 -18.489 28.880 1.00 58.66 2 TYR C O 1
ATOM 4431 N N . TYR C 1 2 ? 8.536 -16.349 28.780 1.00 44.53 3 TYR C N 1
ATOM 4432 C CA . TYR C 1 2 ? 9.476 -15.856 27.786 1.00 41.61 3 TYR C CA 1
ATOM 4433 C C . TYR C 1 2 ? 10.295 -14.696 28.356 1.00 37.40 3 TYR C C 1
ATOM 4434 O O . TYR C 1 2 ? 9.852 -14.014 29.279 1.00 36.05 3 TYR C O 1
ATOM 4443 N N . ILE C 1 3 ? 11.492 -14.480 27.805 1.00 37.28 4 ILE C N 1
ATOM 4444 C CA . ILE C 1 3 ? 12.322 -13.317 28.124 1.00 37.41 4 ILE C CA 1
ATOM 4445 C C . ILE C 1 3 ? 12.193 -12.311 26.981 1.00 35.62 4 ILE C C 1
ATOM 4446 O O . ILE C 1 3 ? 12.429 -12.651 25.815 1.00 38.47 4 ILE C O 1
ATOM 4451 N N . ALA C 1 4 ? 11.812 -11.083 27.311 1.00 35.39 5 ALA C N 1
ATOM 4452 C CA . ALA C 1 4 ? 11.667 -9.991 26.361 1.00 34.21 5 ALA C CA 1
ATOM 4453 C C . ALA C 1 4 ? 12.692 -8.915 26.693 1.00 35.76 5 ALA C C 1
ATOM 4454 O O . ALA C 1 4 ? 12.939 -8.636 27.873 1.00 36.01 5 ALA C O 1
ATOM 4456 N N . ILE C 1 5 ? 13.283 -8.319 25.652 1.00 33.43 6 ILE C N 1
ATOM 4457 C CA . ILE C 1 5 ? 14.301 -7.278 25.781 1.00 31.06 6 ILE C CA 1
ATOM 4458 C C . ILE C 1 5 ? 14.057 -6.250 24.689 1.00 35.20 6 ILE C C 1
ATOM 4459 O O . ILE C 1 5 ? 13.886 -6.611 23.520 1.00 37.49 6 ILE C O 1
ATOM 4464 N N . ASP C 1 6 ? 14.011 -4.979 25.065 1.00 34.18 7 ASP C N 1
ATOM 4465 C CA . ASP C 1 6 ? 13.687 -3.908 24.129 1.00 33.90 7 ASP C CA 1
ATOM 4466 C C . ASP C 1 6 ? 14.841 -2.930 24.173 1.00 34.97 7 ASP C C 1
ATOM 4467 O O . ASP C 1 6 ? 15.108 -2.337 25.225 1.00 35.61 7 ASP C O 1
ATOM 4472 N N . ILE C 1 7 ? 15.531 -2.772 23.047 1.00 35.26 8 ILE C N 1
ATOM 4473 C CA . ILE C 1 7 ? 16.761 -1.984 22.997 1.00 34.84 8 ILE C CA 1
ATOM 4474 C C . ILE C 1 7 ? 16.509 -0.686 22.256 1.00 33.85 8 ILE C C 1
ATOM 4475 O O . ILE C 1 7 ? 16.211 -0.700 21.059 1.00 37.24 8 ILE C O 1
ATOM 4480 N N . GLY C 1 8 ? 16.672 0.437 22.952 1.00 38.84 9 GLY C N 1
ATOM 4481 C CA . GLY C 1 8 ? 16.641 1.749 22.347 1.00 35.28 9 GLY C CA 1
ATOM 4482 C C . GLY C 1 8 ? 18.002 2.414 22.482 1.00 48.08 9 GLY C C 1
ATOM 4483 O O . GLY C 1 8 ? 18.925 1.872 23.076 1.00 46.79 9 GLY C O 1
ATOM 4484 N N . GLY C 1 9 ? 18.108 3.606 21.913 1.00 52.73 10 GLY C N 1
ATOM 4485 C CA . GLY C 1 9 ? 19.342 4.354 22.057 1.00 57.28 10 GLY C CA 1
ATOM 4486 C C . GLY C 1 9 ? 19.557 4.857 23.470 1.00 57.78 10 GLY C C 1
ATOM 4487 O O . GLY C 1 9 ? 20.699 4.996 23.920 1.00 61.19 10 GLY C O 1
ATOM 4488 N N . THR C 1 10 ? 18.473 5.134 24.187 1.00 51.76 11 THR C N 1
ATOM 4489 C CA . THR C 1 10 ? 18.546 5.684 25.528 1.00 51.20 11 THR C CA 1
ATOM 4490 C C . THR C 1 10 ? 18.377 4.626 26.612 1.00 47.67 11 THR C C 1
ATOM 4491 O O . THR C 1 10 ? 19.093 4.667 27.611 1.00 46.79 11 THR C O 1
ATOM 4495 N N . GLN C 1 11 ? 17.472 3.659 26.435 1.00 47.56 12 GLN C N 1
ATOM 4496 C CA . GLN C 1 11 ? 17.174 2.675 27.469 1.00 47.64 12 GLN C CA 1
ATOM 4497 C C . GLN C 1 11 ? 17.109 1.276 26.885 1.00 41.65 12 GLN C C 1
ATOM 4498 O O . GLN C 1 11 ? 16.832 1.097 25.704 1.00 33.06 12 GLN C O 1
ATOM 4504 N N . ILE C 1 12 ? 17.438 0.299 27.717 1.00 36.51 13 ILE C N 1
ATOM 4505 C CA . ILE C 1 12 ? 17.126 -1.101 27.485 1.00 33.94 13 ILE C CA 1
ATOM 4506 C C . ILE C 1 12 ? 16.140 -1.521 28.563 1.00 36.86 13 ILE C C 1
ATOM 4507 O O . ILE C 1 12 ? 16.419 -1.389 29.762 1.00 40.57 13 ILE C O 1
ATOM 4512 N N . LYS C 1 13 ? 14.988 -2.001 28.142 1.00 32.76 14 LYS C N 1
ATOM 4513 C CA . LYS C 1 13 ? 13.986 -2.543 29.036 1.00 28.29 14 LYS C CA 1
ATOM 4514 C C . LYS C 1 13 ? 13.973 -4.050 28.850 1.00 32.97 14 LYS C C 1
ATOM 4515 O O . LYS C 1 13 ? 14.268 -4.563 27.762 1.00 31.78 14 LYS C O 1
ATOM 4521 N N . SER C 1 14 ? 13.627 -4.754 29.919 1.00 30.10 15 SER C N 1
ATOM 4522 C CA . SER C 1 14 ? 13.505 -6.192 29.819 1.00 29.13 15 SER C CA 1
ATOM 4523 C C . SER C 1 14 ? 12.449 -6.658 30.815 1.00 31.64 15 SER C C 1
ATOM 4524 O O . SER C 1 14 ? 12.154 -5.980 31.800 1.00 36.24 15 SER C O 1
ATOM 4527 N N . ALA C 1 15 ? 11.869 -7.817 30.533 1.00 28.35 16 ALA C N 1
ATOM 4528 C CA . ALA C 1 15 ? 10.937 -8.440 31.463 1.00 31.97 16 ALA C CA 1
ATOM 4529 C C . ALA C 1 15 ? 10.870 -9.925 31.161 1.00 31.11 16 ALA C C 1
ATOM 4530 O O . ALA C 1 15 ? 11.206 -10.370 30.067 1.00 30.79 16 ALA C O 1
ATOM 4532 N N . VAL C 1 16 ? 10.396 -10.674 32.139 1.00 32.59 17 VAL C N 1
ATOM 4533 C CA . VAL C 1 16 ? 9.934 -12.026 31.913 1.00 35.38 17 VAL C CA 1
ATOM 4534 C C . VAL C 1 16 ? 8.428 -11.907 31.750 1.00 37.53 17 VAL C C 1
ATOM 4535 O O . VAL C 1 16 ? 7.768 -11.261 32.561 1.00 39.20 17 VAL C O 1
ATOM 4539 N N . ILE C 1 17 ? 7.885 -12.511 30.710 1.00 38.81 18 ILE C N 1
ATOM 4540 C CA . ILE C 1 17 ? 6.477 -12.377 30.358 1.00 38.74 18 ILE C CA 1
ATOM 4541 C C . ILE C 1 17 ? 5.907 -13.768 30.166 1.00 38.58 18 ILE C C 1
ATOM 4542 O O . ILE C 1 17 ? 6.583 -14.629 29.606 1.00 39.53 18 ILE C O 1
ATOM 4547 N N . ASP C 1 18 ? 4.674 -13.994 30.601 1.00 41.27 19 ASP C N 1
ATOM 4548 C CA . ASP C 1 18 ? 4.064 -15.301 30.406 1.00 47.39 19 ASP C CA 1
ATOM 4549 C C . ASP C 1 18 ? 3.028 -15.250 29.281 1.00 48.79 19 ASP C C 1
ATOM 4550 O O . ASP C 1 18 ? 2.809 -14.215 28.640 1.00 44.59 19 ASP C O 1
ATOM 4555 N N . LYS C 1 19 ? 2.410 -16.413 29.031 1.00 54.38 20 LYS C N 1
ATOM 4556 C CA . LYS C 1 19 ? 1.488 -16.579 27.910 1.00 58.58 20 LYS C CA 1
ATOM 4557 C C . LYS C 1 19 ? 0.319 -15.605 27.992 1.00 62.94 20 LYS C C 1
ATOM 4558 O O . LYS C 1 19 ? -0.190 -15.155 26.961 1.00 63.55 20 LYS C O 1
ATOM 4560 N N . GLN C 1 20 ? -0.152 -15.299 29.203 1.00 65.51 21 GLN C N 1
ATOM 4561 C CA . GLN C 1 20 ? -1.244 -14.344 29.380 1.00 68.64 21 GLN C CA 1
ATOM 4562 C C . GLN C 1 20 ? -0.782 -12.895 29.353 1.00 63.83 21 GLN C C 1
ATOM 4563 O O . GLN C 1 20 ? -1.559 -12.010 29.721 1.00 66.58 21 GLN C O 1
ATOM 4569 N N . LEU C 1 21 ? 0.448 -12.636 28.919 1.00 58.27 22 LEU C N 1
ATOM 4570 C CA . LEU C 1 21 ? 1.004 -11.293 28.827 1.00 55.85 22 LEU C CA 1
ATOM 4571 C C . LEU C 1 21 ? 1.190 -10.636 30.192 1.00 53.48 22 LEU C C 1
ATOM 4572 O O . LEU C 1 21 ? 1.171 -9.408 30.298 1.00 53.77 22 LEU C O 1
ATOM 4577 N N . ASN C 1 22 ? 1.330 -11.416 31.259 1.00 49.79 23 ASN C N 1
ATOM 4578 C CA . ASN C 1 22 ? 1.722 -10.844 32.537 1.00 46.66 23 ASN C CA 1
ATOM 4579 C C . ASN C 1 22 ? 3.230 -10.618 32.556 1.00 44.12 23 ASN C C 1
ATOM 4580 O O . ASN C 1 22 ? 4.009 -11.457 32.104 1.00 46.01 23 ASN C O 1
ATOM 4585 N N . MET C 1 23 ? 3.634 -9.457 33.043 1.00 48.46 24 MET C N 1
ATOM 4586 C CA . MET C 1 23 ? 5.033 -9.052 33.083 1.00 47.08 24 MET C CA 1
ATOM 4587 C C . MET C 1 23 ? 5.595 -9.221 34.492 1.00 46.25 24 MET C C 1
ATOM 4588 O O . MET C 1 23 ? 4.985 -8.771 35.467 1.00 44.98 24 MET C O 1
ATOM 4593 N N . PHE C 1 24 ? 6.729 -9.914 34.592 1.00 46.66 25 PHE C N 1
ATOM 4594 C CA . PHE C 1 24 ? 7.465 -10.111 35.835 1.00 51.62 25 PHE C CA 1
ATOM 4595 C C . PHE C 1 24 ? 8.854 -9.508 35.701 1.00 45.86 25 PHE C C 1
ATOM 4596 O O . PHE C 1 24 ? 9.405 -9.430 34.599 1.00 43.15 25 PHE C O 1
ATOM 4604 N N . ASP C 1 25 ? 9.424 -9.098 36.830 1.00 43.26 26 ASP C N 1
ATOM 4605 C CA . ASP C 1 25 ? 10.844 -8.781 36.884 1.00 48.61 26 ASP C CA 1
ATOM 4606 C C . ASP C 1 25 ? 11.221 -7.736 35.828 1.00 44.92 26 ASP C C 1
ATOM 4607 O O . ASP C 1 25 ? 12.250 -7.842 35.159 1.00 45.25 26 ASP C O 1
ATOM 4612 N N . TYR C 1 26 ? 10.359 -6.742 35.644 1.00 42.93 27 TYR C N 1
ATOM 4613 C CA . TYR C 1 26 ? 10.652 -5.674 34.701 1.00 37.09 27 TYR C CA 1
ATOM 4614 C C . TYR C 1 26 ? 11.921 -4.943 35.100 1.00 34.11 27 TYR C C 1
ATOM 4615 O O . TYR C 1 26 ? 12.074 -4.545 36.251 1.00 35.30 27 TYR C O 1
ATOM 4624 N N . GLN C 1 27 ? 12.809 -4.743 34.134 1.00 29.81 28 GLN C N 1
ATOM 4625 C CA . GLN C 1 27 ? 14.034 -3.990 34.336 1.00 38.75 28 GLN C CA 1
ATOM 4626 C C . GLN C 1 27 ? 14.162 -2.934 33.248 1.00 37.48 28 GLN C C 1
ATOM 4627 O O . GLN C 1 27 ? 13.679 -3.098 32.125 1.00 36.27 28 GLN C O 1
ATOM 4633 N N . GLN C 1 28 ? 14.843 -1.861 33.607 1.00 38.56 29 GLN C N 1
ATOM 4634 C CA . GLN C 1 28 ? 15.051 -0.706 32.749 1.00 36.30 29 GLN C CA 1
ATOM 4635 C C . GLN C 1 28 ? 16.406 -0.126 33.127 1.00 35.08 29 GLN C C 1
ATOM 4636 O O . GLN C 1 28 ? 16.607 0.273 34.277 1.00 42.24 29 GLN C O 1
ATOM 4642 N N . ILE C 1 29 ? 17.352 -0.149 32.194 1.00 34.54 30 ILE C N 1
ATOM 4643 C CA . ILE C 1 29 ? 18.685 0.393 32.416 1.00 50.73 30 ILE C CA 1
ATOM 4644 C C . ILE C 1 29 ? 18.999 1.383 31.308 1.00 46.37 30 ILE C C 1
ATOM 4645 O O . ILE C 1 29 ? 18.418 1.356 30.222 1.00 41.32 30 ILE C O 1
ATOM 4650 N N . SER C 1 30 ? 19.931 2.266 31.606 1.00 47.85 31 SER C N 1
ATOM 4651 C CA . SER C 1 30 ? 20.436 3.153 30.585 1.00 51.34 31 SER C CA 1
ATOM 4652 C C . SER C 1 30 ? 21.189 2.322 29.549 1.00 48.37 31 SER C C 1
ATOM 4653 O O . SER C 1 30 ? 21.912 1.377 29.889 1.00 43.96 31 SER C O 1
ATOM 4656 N N . THR C 1 31 ? 21.010 2.665 28.281 1.00 47.00 32 THR C N 1
ATOM 4657 C CA . THR C 1 31 ? 21.679 1.919 27.222 1.00 44.62 32 THR C CA 1
ATOM 4658 C C . THR C 1 31 ? 23.173 2.203 27.222 1.00 46.40 32 THR C C 1
ATOM 4659 O O . THR C 1 31 ? 23.575 3.363 27.319 1.00 52.26 32 THR C O 1
ATOM 4663 N N . PRO C 1 32 ? 24.021 1.182 27.139 1.00 46.28 33 PRO C N 1
ATOM 4664 C CA . PRO C 1 32 ? 25.461 1.439 27.016 1.00 52.92 33 PRO C CA 1
ATOM 4665 C C . PRO C 1 32 ? 25.781 2.267 25.778 1.00 55.54 33 PRO C C 1
ATOM 4666 O O . PRO C 1 32 ? 25.070 2.212 24.774 1.00 54.85 33 PRO C O 1
ATOM 4670 N N . ASP C 1 33 ? 26.896 3.018 25.854 1.00 58.10 34 ASP C N 1
ATOM 4671 C CA . ASP C 1 33 ? 27.344 3.861 24.742 1.00 59.62 34 ASP C CA 1
ATOM 4672 C C . ASP C 1 33 ? 27.766 3.058 23.518 1.00 57.41 34 ASP C C 1
ATOM 4673 O O . ASP C 1 33 ? 27.913 3.641 22.436 1.00 60.26 34 ASP C O 1
ATOM 4678 N N . ASN C 1 34 ? 27.957 1.752 23.661 1.00 51.73 35 ASN C N 1
ATOM 4679 C CA . ASN C 1 34 ? 28.413 0.865 22.593 1.00 53.86 35 ASN C CA 1
ATOM 4680 C C . ASN C 1 34 ? 29.791 1.265 22.064 1.00 61.68 35 ASN C C 1
ATOM 4681 O O . ASN C 1 34 ? 30.177 0.901 20.952 1.00 64.33 35 ASN C O 1
ATOM 4686 N N . LYS C 1 35 ? 30.552 2.005 22.862 1.00 67.60 36 LYS C N 1
ATOM 4687 C CA . LYS C 1 35 ? 31.945 2.306 22.568 1.00 75.10 36 LYS C CA 1
ATOM 4688 C C . LYS C 1 35 ? 32.827 1.467 23.484 1.00 80.54 36 LYS C C 1
ATOM 4689 O O . LYS C 1 35 ? 33.472 0.535 23.018 1.00 85.90 36 LYS C O 1
ATOM 4695 N N . SER C 1 36 ? 32.860 1.771 24.782 1.00 81.42 37 SER C N 1
ATOM 4696 C CA . SER C 1 36 ? 33.562 0.951 25.764 1.00 86.81 37 SER C CA 1
ATOM 4697 C C . SER C 1 36 ? 32.637 0.025 26.533 1.00 85.88 37 SER C C 1
ATOM 4698 O O . SER C 1 36 ? 33.095 -1.014 27.005 1.00 89.74 37 SER C O 1
ATOM 4701 N N . GLU C 1 37 ? 31.374 0.369 26.651 1.00 80.97 38 GLU C N 1
ATOM 4702 C CA . GLU C 1 37 ? 30.361 -0.504 27.217 1.00 77.48 38 GLU C CA 1
ATOM 4703 C C . GLU C 1 37 ? 29.473 -0.986 26.075 1.00 64.61 38 GLU C C 1
ATOM 4704 O O . GLU C 1 37 ? 28.873 -0.170 25.360 1.00 59.76 38 GLU C O 1
ATOM 4710 N N . LEU C 1 38 ? 29.370 -2.304 25.909 1.00 59.91 39 LEU C N 1
ATOM 4711 C CA . LEU C 1 38 ? 28.738 -2.854 24.716 1.00 54.84 39 LEU C CA 1
ATOM 4712 C C . LEU C 1 38 ? 27.296 -3.249 25.000 1.00 53.10 39 LEU C C 1
ATOM 4713 O O . LEU C 1 38 ? 26.992 -3.834 26.042 1.00 55.30 39 LEU C O 1
ATOM 4718 N N . ILE C 1 39 ? 26.414 -2.943 24.044 1.00 48.67 40 ILE C N 1
ATOM 4719 C CA . ILE C 1 39 ? 25.009 -3.354 24.138 1.00 45.63 40 ILE C CA 1
ATOM 4720 C C . ILE C 1 39 ? 24.891 -4.881 24.211 1.00 42.45 40 ILE C C 1
ATOM 4721 O O . ILE C 1 39 ? 24.142 -5.424 25.033 1.00 44.28 40 ILE C O 1
ATOM 4726 N N . THR C 1 40 ? 25.660 -5.596 23.385 1.00 42.01 41 THR C N 1
ATOM 4727 C CA . THR C 1 40 ? 25.602 -7.055 23.397 1.00 39.68 41 THR C CA 1
ATOM 4728 C C . THR C 1 40 ? 25.959 -7.610 24.772 1.00 45.01 41 THR C C 1
ATOM 4729 O O . THR C 1 40 ? 25.331 -8.565 25.237 1.00 51.52 41 THR C O 1
ATOM 4733 N N . ASP C 1 41 ? 26.974 -7.040 25.438 1.00 45.58 42 ASP C N 1
ATOM 4734 C CA . ASP C 1 41 ? 27.338 -7.547 26.757 1.00 46.81 42 ASP C CA 1
ATOM 4735 C C . ASP C 1 41 ? 26.184 -7.369 27.732 1.00 49.99 42 ASP C C 1
ATOM 4736 O O . ASP C 1 41 ? 25.894 -8.265 28.534 1.00 55.11 42 ASP C O 1
ATOM 4741 N N . LYS C 1 42 ? 25.516 -6.213 27.683 1.00 47.68 43 LYS C N 1
ATOM 4742 C CA . LYS C 1 42 ? 24.392 -5.968 28.577 1.00 47.27 43 LYS C CA 1
ATOM 4743 C C . LYS C 1 42 ? 23.209 -6.864 28.236 1.00 43.18 43 LYS C C 1
ATOM 4744 O O . LYS C 1 42 ? 22.539 -7.386 29.134 1.00 43.31 43 LYS C O 1
ATOM 4750 N N . VAL C 1 43 ? 22.934 -7.070 26.950 1.00 38.42 44 VAL C N 1
ATOM 4751 C CA . VAL C 1 43 ? 21.847 -7.979 26.602 1.00 39.90 44 VAL C CA 1
ATOM 4752 C C . VAL C 1 43 ? 22.167 -9.386 27.106 1.00 38.12 44 VAL C C 1
ATOM 4753 O O . VAL C 1 43 ? 21.297 -10.095 27.635 1.00 36.06 44 VAL C O 1
ATOM 4757 N N . TYR C 1 44 ? 23.414 -9.818 26.917 1.00 37.82 45 TYR C N 1
ATOM 4758 C CA . TYR C 1 44 ? 23.826 -11.142 27.368 1.00 38.51 45 TYR C CA 1
ATOM 4759 C C . TYR C 1 44 ? 23.661 -11.293 28.877 1.00 39.92 45 TYR C C 1
ATOM 4760 O O . TYR C 1 44 ? 23.130 -12.307 29.348 1.00 39.28 45 TYR C O 1
ATOM 4769 N N . GLU C 1 45 ? 24.076 -10.280 29.655 1.00 38.96 46 GLU C N 1
ATOM 4770 C CA . GLU C 1 45 ? 23.979 -10.447 31.100 1.00 43.24 46 GLU C CA 1
ATOM 4771 C C . GLU C 1 45 ? 22.533 -10.324 31.577 1.00 39.46 46 GLU C C 1
ATOM 4772 O O . GLU C 1 45 ? 22.145 -11.032 32.512 1.00 38.23 46 GLU C O 1
ATOM 4778 N N . ILE C 1 46 ? 21.699 -9.507 30.913 1.00 37.59 47 ILE C N 1
ATOM 4779 C CA . ILE C 1 46 ? 20.268 -9.523 31.225 1.00 31.87 47 ILE C CA 1
ATOM 4780 C C . ILE C 1 46 ? 19.702 -10.932 31.063 1.00 36.60 47 ILE C C 1
ATOM 4781 O O . ILE C 1 46 ? 18.989 -11.427 31.935 1.00 39.60 47 ILE C O 1
ATOM 4786 N N . VAL C 1 47 ? 20.011 -11.602 29.947 1.00 30.69 48 VAL C N 1
ATOM 4787 C CA . VAL C 1 47 ? 19.462 -12.937 29.711 1.00 37.78 48 VAL C CA 1
ATOM 4788 C C . VAL C 1 47 ? 19.996 -13.921 30.740 1.00 38.94 48 VAL C C 1
ATOM 4789 O O . VAL C 1 47 ? 19.231 -14.671 31.352 1.00 39.03 48 VAL C O 1
ATOM 4793 N N . THR C 1 48 ? 21.322 -13.942 30.942 1.00 39.98 49 THR C N 1
ATOM 4794 C CA . THR C 1 48 ? 21.869 -14.883 31.910 1.00 41.03 49 THR C CA 1
ATOM 4795 C C . THR C 1 48 ? 21.351 -14.584 33.308 1.00 39.60 49 THR C C 1
ATOM 4796 O O . THR C 1 48 ? 21.132 -15.509 34.098 1.00 39.94 49 THR C O 1
ATOM 4800 N N . GLY C 1 49 ? 21.132 -13.306 33.627 1.00 37.53 50 GLY C N 1
ATOM 4801 C CA . GLY C 1 49 ? 20.563 -12.970 34.923 1.00 37.22 50 GLY C CA 1
ATOM 4802 C C . GLY C 1 49 ? 19.194 -13.595 35.130 1.00 37.91 50 GLY C C 1
ATOM 4803 O O . GLY C 1 49 ? 18.903 -14.150 36.194 1.00 39.60 50 GLY C O 1
ATOM 4804 N N . TYR C 1 50 ? 18.328 -13.518 34.116 1.00 37.70 51 TYR C N 1
ATOM 4805 C CA . TYR C 1 50 ? 17.042 -14.210 34.228 1.00 37.11 51 TYR C CA 1
ATOM 4806 C C . TYR C 1 50 ? 17.236 -15.722 34.277 1.00 34.57 51 TYR C C 1
ATOM 4807 O O . TYR C 1 50 ? 16.570 -16.416 35.049 1.00 35.74 51 TYR C O 1
ATOM 4816 N N . MET C 1 51 ? 18.156 -16.254 33.469 1.00 36.58 52 MET C N 1
ATOM 4817 C CA . MET C 1 51 ? 18.388 -17.695 33.484 1.00 43.59 52 MET C CA 1
ATOM 4818 C C . MET C 1 51 ? 18.901 -18.152 34.842 1.00 49.77 52 MET C C 1
ATOM 4819 O O . MET C 1 51 ? 18.429 -19.157 35.383 1.00 53.12 52 MET C O 1
ATOM 4824 N N . LYS C 1 52 ? 19.845 -17.406 35.424 1.00 50.11 53 LYS C N 1
ATOM 4825 C CA . LYS C 1 52 ? 20.372 -17.771 36.733 1.00 54.19 53 LYS C CA 1
ATOM 4826 C C . LYS C 1 52 ? 19.286 -17.651 37.792 1.00 53.80 53 LYS C C 1
ATOM 4827 O O . LYS C 1 52 ? 19.132 -18.533 38.648 1.00 56.12 53 LYS C O 1
ATOM 4833 N N . GLN C 1 53 ? 18.500 -16.580 37.720 1.00 50.53 54 GLN C N 1
ATOM 4834 C CA . GLN C 1 53 ? 17.480 -16.330 38.731 1.00 52.04 54 GLN C CA 1
ATOM 4835 C C . GLN C 1 53 ? 16.456 -17.459 38.778 1.00 48.62 54 GLN C C 1
ATOM 4836 O O . GLN C 1 53 ? 16.028 -17.881 39.858 1.00 42.82 54 GLN C O 1
ATOM 4842 N N . TYR C 1 54 ? 16.048 -17.963 37.616 1.00 46.75 55 TYR C N 1
ATOM 4843 C CA . TYR C 1 54 ? 14.950 -18.919 37.555 1.00 46.97 55 TYR C CA 1
ATOM 4844 C C . TYR C 1 54 ? 15.369 -20.271 36.994 1.00 48.37 55 TYR C C 1
ATOM 4845 O O . TYR C 1 54 ? 14.502 -21.111 36.726 1.00 46.47 55 TYR C O 1
ATOM 4854 N N . GLN C 1 55 ? 16.670 -20.502 36.824 1.00 50.51 56 GLN C N 1
ATOM 4855 C CA . GLN C 1 55 ? 17.191 -21.759 36.294 1.00 51.15 56 GLN C CA 1
ATOM 4856 C C . GLN C 1 55 ? 16.541 -22.105 34.953 1.00 48.94 56 GLN C C 1
ATOM 4857 O O . GLN C 1 55 ? 16.125 -23.243 34.718 1.00 51.25 56 GLN C O 1
ATOM 4863 N N . LEU C 1 56 ? 16.436 -21.107 34.076 1.00 46.21 57 LEU C N 1
ATOM 4864 C CA . LEU C 1 56 ? 15.874 -21.298 32.741 1.00 47.78 57 LEU C CA 1
ATOM 4865 C C . LEU C 1 56 ? 16.885 -21.970 31.826 1.00 53.60 57 LEU C C 1
ATOM 4866 O O . LEU C 1 56 ? 18.003 -21.473 31.651 1.00 52.05 57 LEU C O 1
ATOM 4871 N N . ILE C 1 57 ? 16.480 -23.082 31.222 1.00 60.11 58 ILE C N 1
ATOM 4872 C CA . ILE C 1 57 ? 17.265 -23.753 30.191 1.00 61.50 58 ILE C CA 1
ATOM 4873 C C . ILE C 1 57 ? 16.685 -23.387 28.833 1.00 58.23 58 ILE C C 1
ATOM 4874 O O . ILE C 1 57 ? 15.471 -23.514 28.615 1.00 59.29 58 ILE C O 1
ATOM 4879 N N . GLN C 1 58 ? 17.541 -22.921 27.926 1.00 53.70 59 GLN C N 1
ATOM 4880 C CA . GLN C 1 58 ? 17.138 -22.576 26.567 1.00 52.24 59 GLN C CA 1
ATOM 4881 C C . GLN C 1 58 ? 15.840 -21.765 26.549 1.00 47.82 59 GLN C C 1
ATOM 4882 O O . GLN C 1 58 ? 14.862 -22.162 25.903 1.00 48.25 59 GLN C O 1
ATOM 4888 N N . PRO C 1 59 ? 15.794 -20.634 27.244 1.00 43.86 60 PRO C N 1
ATOM 4889 C CA . PRO C 1 59 ? 14.562 -19.849 27.283 1.00 42.22 60 PRO C CA 1
ATOM 4890 C C . PRO C 1 59 ? 14.230 -19.267 25.915 1.00 41.79 60 PRO C C 1
ATOM 4891 O O . PRO C 1 59 ? 15.118 -18.955 25.120 1.00 37.91 60 PRO C O 1
ATOM 4895 N N . VAL C 1 60 ? 12.932 -19.090 25.652 1.00 43.62 61 VAL C N 1
ATOM 4896 C CA . VAL C 1 60 ? 12.528 -18.301 24.493 1.00 42.19 61 VAL C CA 1
ATOM 4897 C C . VAL C 1 60 ? 12.809 -16.828 24.768 1.00 44.43 61 VAL C C 1
ATOM 4898 O O . VAL C 1 60 ? 12.299 -16.249 25.737 1.00 46.93 61 VAL C O 1
ATOM 4902 N N . ILE C 1 61 ? 13.601 -16.212 23.895 1.00 41.69 62 ILE C N 1
ATOM 4903 C CA . ILE C 1 61 ? 14.063 -14.841 24.055 1.00 38.67 62 ILE C CA 1
ATOM 4904 C C . ILE C 1 61 ? 13.548 -14.035 22.875 1.00 40.64 62 ILE C C 1
ATOM 4905 O O . ILE C 1 61 ? 13.852 -14.363 21.725 1.00 42.48 62 ILE C O 1
ATOM 4910 N N . GLY C 1 62 ? 12.772 -12.988 23.144 1.00 35.74 63 GLY C N 1
ATOM 4911 C CA . GLY C 1 62 ? 12.368 -12.054 22.101 1.00 32.57 63 GLY C CA 1
ATOM 4912 C C . GLY C 1 62 ? 13.159 -10.767 22.235 1.00 34.15 63 GLY C C 1
ATOM 4913 O O . GLY C 1 62 ? 13.254 -10.200 23.322 1.00 35.23 63 GLY C O 1
ATOM 4914 N N . ILE C 1 63 ? 13.718 -10.303 21.126 1.00 33.22 64 ILE C N 1
ATOM 4915 C CA . ILE C 1 63 ? 14.470 -9.055 21.149 1.00 34.17 64 ILE C CA 1
ATOM 4916 C C . ILE C 1 63 ? 13.830 -8.060 20.197 1.00 34.50 64 ILE C C 1
ATOM 4917 O O . ILE C 1 63 ? 13.705 -8.334 18.995 1.00 35.73 64 ILE C O 1
ATOM 4922 N N . SER C 1 64 ? 13.458 -6.898 20.736 1.00 32.29 65 SER C N 1
ATOM 4923 C CA . SER C 1 64 ? 13.051 -5.739 19.962 1.00 31.14 65 SER C CA 1
ATOM 4924 C C . SER C 1 64 ? 14.193 -4.728 19.961 1.00 31.46 65 SER C C 1
ATOM 4925 O O . SER C 1 64 ? 14.749 -4.431 21.017 1.00 35.77 65 SER C O 1
ATOM 4928 N N . SER C 1 65 ? 14.537 -4.186 18.788 1.00 28.97 66 SER C N 1
ATOM 4929 C CA . SER C 1 65 ? 15.662 -3.254 18.746 1.00 32.80 66 SER C CA 1
ATOM 4930 C C . SER C 1 65 ? 15.469 -2.140 17.724 1.00 35.21 66 SER C C 1
ATOM 4931 O O . SER C 1 65 ? 14.947 -2.369 16.635 1.00 38.50 66 SER C O 1
ATOM 4934 N N . ALA C 1 66 ? 15.890 -0.931 18.078 1.00 36.36 67 ALA C N 1
ATOM 4935 C CA . ALA C 1 66 ? 16.072 0.080 17.051 1.00 38.98 67 ALA C CA 1
ATOM 4936 C C . ALA C 1 66 ? 17.031 -0.431 15.972 1.00 39.95 67 ALA C C 1
ATOM 4937 O O . ALA C 1 66 ? 17.916 -1.250 16.228 1.00 38.40 67 ALA C O 1
ATOM 4939 N N . GLY C 1 67 ? 16.863 0.085 14.760 1.00 40.07 68 GLY C N 1
ATOM 4940 C CA . GLY C 1 67 ? 17.659 -0.318 13.620 1.00 36.01 68 GLY C CA 1
ATOM 4941 C C . GLY C 1 67 ? 16.901 -1.252 12.689 1.00 35.99 68 GLY C C 1
ATOM 4942 O O . GLY C 1 67 ? 15.878 -1.841 13.042 1.00 36.81 68 GLY C O 1
ATOM 4943 N N . VAL C 1 68 ? 17.418 -1.374 11.469 1.00 36.29 69 VAL C N 1
ATOM 4944 C CA . VAL C 1 68 ? 16.831 -2.255 10.471 1.00 33.65 69 VAL C CA 1
ATOM 4945 C C . VAL C 1 68 ? 17.214 -3.687 10.806 1.00 34.97 69 VAL C C 1
ATOM 4946 O O . VAL C 1 68 ? 18.404 -4.024 10.853 1.00 32.64 69 VAL C O 1
ATOM 4950 N N . VAL C 1 69 ? 16.211 -4.536 11.005 1.00 31.24 70 VAL C N 1
ATOM 4951 C CA . VAL C 1 69 ? 16.427 -5.899 11.470 1.00 31.06 70 VAL C CA 1
ATOM 4952 C C . VAL C 1 69 ? 16.133 -6.855 10.326 1.00 38.24 70 VAL C C 1
ATOM 4953 O O . VAL C 1 69 ? 15.031 -6.847 9.767 1.00 43.55 70 VAL C O 1
ATOM 4957 N N . ASP C 1 70 ? 17.114 -7.673 9.972 1.00 37.90 71 ASP C N 1
ATOM 4958 C CA . ASP C 1 70 ? 16.851 -8.872 9.175 1.00 41.98 71 ASP C CA 1
ATOM 4959 C C . ASP C 1 70 ? 16.384 -9.944 10.154 1.00 42.28 71 ASP C C 1
ATOM 4960 O O . ASP C 1 70 ? 17.204 -10.581 10.828 1.00 38.82 71 ASP C O 1
ATOM 4965 N N . GLU C 1 71 ? 15.058 -10.144 10.224 1.00 40.94 72 GLU C N 1
ATOM 4966 C CA . GLU C 1 71 ? 14.466 -11.000 11.254 1.00 42.87 72 GLU C CA 1
ATOM 4967 C C . GLU C 1 71 ? 14.939 -12.446 11.160 1.00 45.56 72 GLU C C 1
ATOM 4968 O O . GLU C 1 71 ? 15.115 -13.112 12.191 1.00 47.62 72 GLU C O 1
ATOM 4974 N N . GLN C 1 72 ? 15.107 -12.970 9.945 1.00 46.11 73 GLN C N 1
ATOM 4975 C CA . GLN C 1 72 ? 15.543 -14.357 9.830 1.00 53.52 73 GLN C CA 1
ATOM 4976 C C . GLN C 1 72 ? 16.979 -14.519 10.311 1.00 55.50 73 GLN C C 1
ATOM 4977 O O . GLN C 1 72 ? 17.299 -15.486 11.008 1.00 63.26 73 GLN C O 1
ATOM 4983 N N . LYS C 1 73 ? 17.857 -13.586 9.958 1.00 51.96 74 LYS C N 1
ATOM 4984 C CA . LYS C 1 73 ? 19.219 -13.639 10.467 1.00 49.50 74 LYS C CA 1
ATOM 4985 C C . LYS C 1 73 ? 19.272 -13.292 11.940 1.00 42.97 74 LYS C C 1
ATOM 4986 O O . LYS C 1 73 ? 20.230 -13.658 12.617 1.00 46.00 74 LYS C O 1
ATOM 4992 N N . GLY C 1 74 ? 18.292 -12.553 12.436 1.00 39.81 75 GLY C N 1
ATOM 4993 C CA . GLY C 1 74 ? 18.369 -11.993 13.777 1.00 35.65 75 GLY C CA 1
ATOM 4994 C C . GLY C 1 74 ? 19.440 -10.930 13.918 1.00 39.70 75 GLY C C 1
ATOM 4995 O O . GLY C 1 74 ? 20.134 -10.890 14.940 1.00 42.88 75 GLY C O 1
ATOM 4996 N N . GLU C 1 75 ? 19.577 -10.048 12.923 1.00 38.92 76 GLU C N 1
ATOM 4997 C CA . GLU C 1 75 ? 20.738 -9.181 12.795 1.00 39.96 76 GLU C CA 1
ATOM 4998 C C . GLU C 1 75 ? 20.334 -7.751 12.472 1.00 42.22 76 GLU C C 1
ATOM 4999 O O . GLU C 1 75 ? 19.382 -7.516 11.724 1.00 42.20 76 GLU C O 1
ATOM 5005 N N . ILE C 1 76 ? 21.063 -6.799 13.051 1.00 41.94 77 ILE C N 1
ATOM 5006 C CA . ILE C 1 76 ? 20.978 -5.400 12.652 1.00 39.93 77 ILE C CA 1
ATOM 5007 C C . ILE C 1 76 ? 21.724 -5.273 11.330 1.00 42.51 77 ILE C C 1
ATOM 5008 O O . ILE C 1 76 ? 22.955 -5.378 11.302 1.00 42.12 77 ILE C O 1
ATOM 5013 N N . VAL C 1 77 ? 20.990 -5.057 10.229 1.00 41.58 78 VAL C N 1
ATOM 5014 C CA . VAL C 1 77 ? 21.638 -4.914 8.924 1.00 46.69 78 VAL C CA 1
ATOM 5015 C C . VAL C 1 77 ? 21.759 -3.463 8.473 1.00 48.89 78 VAL C C 1
ATOM 5016 O O . VAL C 1 77 ? 22.339 -3.207 7.412 1.00 52.79 78 VAL C O 1
ATOM 5020 N N . TYR C 1 78 ? 21.246 -2.508 9.246 1.00 46.60 79 TYR C N 1
ATOM 5021 C CA . TYR C 1 78 ? 21.391 -1.094 8.923 1.00 45.04 79 TYR C CA 1
ATOM 5022 C C . TYR C 1 78 ? 21.007 -0.287 10.158 1.00 47.75 79 TYR C C 1
ATOM 5023 O O . TYR C 1 78 ? 19.996 -0.586 10.802 1.00 43.54 79 TYR C O 1
ATOM 5032 N N . ALA C 1 79 ? 21.811 0.722 10.486 1.00 51.15 80 ALA C N 1
ATOM 5033 C CA . ALA C 1 79 ? 21.610 1.484 11.712 1.00 49.81 80 ALA C CA 1
ATOM 5034 C C . ALA C 1 79 ? 22.014 2.937 11.516 1.00 50.57 80 ALA C C 1
ATOM 5035 O O . ALA C 1 79 ? 23.128 3.214 11.071 1.00 55.41 80 ALA C O 1
ATOM 5037 N N . GLY C 1 80 ? 21.107 3.860 11.849 1.00 50.00 81 GLY C N 1
ATOM 5038 C CA . GLY C 1 80 ? 21.459 5.251 11.938 1.00 51.41 81 GLY C CA 1
ATOM 5039 C C . GLY C 1 80 ? 22.444 5.494 13.068 1.00 51.34 81 GLY C C 1
ATOM 5040 O O . GLY C 1 80 ? 22.805 4.572 13.818 1.00 51.94 81 GLY C O 1
ATOM 5041 N N . PRO C 1 81 ? 22.885 6.750 13.212 1.00 53.51 82 PRO C N 1
ATOM 5042 C CA . PRO C 1 81 ? 23.974 7.048 14.158 1.00 57.33 82 PRO C CA 1
ATOM 5043 C C . PRO C 1 81 ? 23.555 7.119 15.627 1.00 62.70 82 PRO C C 1
ATOM 5044 O O . PRO C 1 81 ? 24.440 7.227 16.492 1.00 69.90 82 PRO C O 1
ATOM 5048 N N . THR C 1 82 ? 22.262 7.025 15.949 1.00 60.11 83 THR C N 1
ATOM 5049 C CA . THR C 1 82 ? 21.857 7.049 17.354 1.00 66.59 83 THR C CA 1
ATOM 5050 C C . THR C 1 82 ? 22.571 5.960 18.162 1.00 71.08 83 THR C C 1
ATOM 5051 O O . THR C 1 82 ? 23.031 6.215 19.281 1.00 77.34 83 THR C O 1
ATOM 5055 N N . ILE C 1 83 ? 22.736 4.768 17.597 1.00 68.02 84 ILE C N 1
ATOM 5056 C CA . ILE C 1 83 ? 23.545 3.718 18.210 1.00 62.98 84 ILE C CA 1
ATOM 5057 C C . ILE C 1 83 ? 24.773 3.497 17.324 1.00 61.33 84 ILE C C 1
ATOM 5058 O O . ILE C 1 83 ? 24.634 3.047 16.180 1.00 61.78 84 ILE C O 1
ATOM 5063 N N . PRO C 1 84 ? 25.978 3.816 17.783 1.00 63.65 85 PRO C N 1
ATOM 5064 C CA . PRO C 1 84 ? 27.160 3.621 16.936 1.00 67.99 85 PRO C CA 1
ATOM 5065 C C . PRO C 1 84 ? 27.587 2.163 16.862 1.00 72.39 85 PRO C C 1
ATOM 5066 O O . PRO C 1 84 ? 27.428 1.390 17.809 1.00 76.34 85 PRO C O 1
ATOM 5070 N N . ASN C 1 85 ? 28.166 1.794 15.718 1.00 71.50 86 ASN C N 1
ATOM 5071 C CA . ASN C 1 85 ? 28.786 0.474 15.539 1.00 66.77 86 ASN C CA 1
ATOM 5072 C C . ASN C 1 85 ? 27.769 -0.646 15.679 1.00 57.82 86 ASN C C 1
ATOM 5073 O O . ASN C 1 85 ? 28.110 -1.760 16.079 1.00 56.34 86 ASN C O 1
ATOM 5078 N N . TYR C 1 86 ? 26.513 -0.352 15.360 1.00 52.65 87 TYR C N 1
ATOM 5079 C CA . TYR C 1 86 ? 25.435 -1.291 15.627 1.00 48.08 87 TYR C CA 1
ATOM 5080 C C . TYR C 1 86 ? 25.178 -2.235 14.462 1.00 50.45 87 TYR C C 1
ATOM 5081 O O . TYR C 1 86 ? 24.710 -3.360 14.679 1.00 49.82 87 TYR C O 1
ATOM 5090 N N . LYS C 1 87 ? 25.482 -1.817 13.235 1.00 51.19 88 LYS C N 1
ATOM 5091 C CA . LYS C 1 87 ? 25.294 -2.700 12.094 1.00 48.35 88 LYS C CA 1
ATOM 5092 C C . LYS C 1 87 ? 26.128 -3.958 12.274 1.00 45.54 88 LYS C C 1
ATOM 5093 O O . LYS C 1 87 ? 27.315 -3.888 12.599 1.00 47.15 88 LYS C O 1
ATOM 5099 N N . GLY C 1 88 ? 25.518 -5.109 12.010 1.00 40.46 89 GLY C N 1
ATOM 5100 C CA . GLY C 1 88 ? 26.194 -6.380 12.144 1.00 41.70 89 GLY C CA 1
ATOM 5101 C C . GLY C 1 88 ? 25.960 -7.072 13.463 1.00 41.04 89 GLY C C 1
ATOM 5102 O O . GLY C 1 88 ? 26.330 -8.242 13.599 1.00 44.52 89 GLY C O 1
ATOM 5103 N N . THR C 1 89 ? 25.359 -6.390 14.430 1.00 38.96 90 THR C N 1
ATOM 5104 C CA . THR C 1 89 ? 25.007 -7.017 15.697 1.00 41.30 90 THR C CA 1
ATOM 5105 C C . THR C 1 89 ? 24.019 -8.144 15.453 1.00 44.55 90 THR C C 1
ATOM 5106 O O . THR C 1 89 ? 22.892 -7.888 15.016 1.00 45.10 90 THR C O 1
ATOM 5110 N N . ASN C 1 90 ? 24.413 -9.380 15.763 1.00 43.05 91 ASN C N 1
ATOM 5111 C CA . ASN C 1 90 ? 23.563 -10.546 15.543 1.00 40.74 91 ASN C CA 1
ATOM 5112 C C . ASN C 1 90 ? 23.209 -11.183 16.877 1.00 40.89 91 ASN C C 1
ATOM 5113 O O . ASN C 1 90 ? 24.036 -11.884 17.481 1.00 41.23 91 ASN C O 1
ATOM 5118 N N . PHE C 1 91 ? 21.955 -11.006 17.291 1.00 38.37 92 PHE C N 1
ATOM 5119 C CA . PHE C 1 91 ? 21.529 -11.489 18.596 1.00 38.36 92 PHE C CA 1
ATOM 5120 C C . PHE C 1 91 ? 21.359 -13.000 18.630 1.00 42.80 92 PHE C C 1
ATOM 5121 O O . PHE C 1 91 ? 21.528 -13.611 19.693 1.00 45.53 92 PHE C O 1
ATOM 5129 N N . LYS C 1 92 ? 21.036 -13.631 17.497 1.00 42.51 93 LYS C N 1
ATOM 5130 C CA . LYS C 1 92 ? 20.964 -15.089 17.509 1.00 45.36 93 LYS C CA 1
ATOM 5131 C C . LYS C 1 92 ? 22.338 -15.678 17.776 1.00 47.90 93 LYS C C 1
ATOM 5132 O O . LYS C 1 92 ? 22.473 -16.623 18.563 1.00 52.58 93 LYS C O 1
ATOM 5138 N N . ARG C 1 93 ? 23.376 -15.117 17.144 1.00 47.14 94 ARG C N 1
ATOM 5139 C CA . ARG C 1 93 ? 24.731 -15.598 17.396 1.00 49.94 94 ARG C CA 1
ATOM 5140 C C . ARG C 1 93 ? 25.175 -15.241 18.810 1.00 50.06 94 ARG C C 1
ATOM 5141 O O . ARG C 1 93 ? 25.741 -16.077 19.519 1.00 54.19 94 ARG C O 1
ATOM 5149 N N . LEU C 1 94 ? 24.904 -14.006 19.241 1.00 46.59 95 LEU C N 1
ATOM 5150 C CA . LEU C 1 94 ? 25.265 -13.576 20.586 1.00 44.37 95 LEU C CA 1
ATOM 5151 C C . LEU C 1 94 ? 24.792 -14.556 21.645 1.00 46.91 95 LEU C C 1
ATOM 5152 O O . LEU C 1 94 ? 25.513 -14.846 22.603 1.00 48.87 95 LEU C O 1
ATOM 5157 N N . LEU C 1 95 ? 23.554 -15.020 21.521 1.00 45.43 96 LEU C N 1
ATOM 5158 C CA . LEU C 1 95 ? 22.883 -15.752 22.573 1.00 43.58 96 LEU C CA 1
ATOM 5159 C C . LEU C 1 95 ? 22.832 -17.251 22.314 1.00 48.87 96 LEU C C 1
ATOM 5160 O O . LEU C 1 95 ? 22.211 -17.971 23.092 1.00 55.70 96 LEU C O 1
ATOM 5165 N N . LYS C 1 96 ? 23.483 -17.740 21.256 1.00 49.79 97 LYS C N 1
ATOM 5166 C CA . LYS C 1 96 ? 23.285 -19.124 20.829 1.00 52.60 97 LYS C CA 1
ATOM 5167 C C . LYS C 1 96 ? 23.696 -20.128 21.897 1.00 55.22 97 LYS C C 1
ATOM 5168 O O . LYS C 1 96 ? 23.168 -21.244 21.929 1.00 54.08 97 LYS C O 1
ATOM 5174 N N . SER C 1 97 ? 24.653 -19.775 22.755 1.00 59.32 98 SER C N 1
ATOM 5175 C CA . SER C 1 97 ? 25.047 -20.694 23.818 1.00 61.84 98 SER C CA 1
ATOM 5176 C C . SER C 1 97 ? 24.067 -20.681 24.977 1.00 58.50 98 SER C C 1
ATOM 5177 O O . SER C 1 97 ? 24.055 -21.618 25.782 1.00 60.13 98 SER C O 1
ATOM 5180 N N . LEU C 1 98 ? 23.250 -19.643 25.078 1.00 54.23 99 LEU C N 1
ATOM 5181 C CA . LEU C 1 98 ? 22.164 -19.612 26.040 1.00 49.25 99 LEU C CA 1
ATOM 5182 C C . LEU C 1 98 ? 20.896 -20.259 25.497 1.00 50.72 99 LEU C C 1
ATOM 5183 O O . LEU C 1 98 ? 20.195 -20.966 26.232 1.00 49.78 99 LEU C O 1
ATOM 5188 N N . SER C 1 99 ? 20.579 -20.021 24.218 1.00 48.63 100 SER C N 1
ATOM 5189 C CA . SER C 1 99 ? 19.319 -20.502 23.683 1.00 48.08 100 SER C CA 1
ATOM 5190 C C . SER C 1 99 ? 19.324 -20.477 22.169 1.00 50.58 100 SER C C 1
ATOM 5191 O O . SER C 1 99 ? 19.889 -19.547 21.582 1.00 53.43 100 SER C O 1
ATOM 5194 N N . PRO C 1 100 ? 18.714 -21.456 21.505 1.00 47.59 101 PRO C N 1
ATOM 5195 C CA . PRO C 1 100 ? 18.472 -21.333 20.067 1.00 45.73 101 PRO C CA 1
ATOM 5196 C C . PRO C 1 100 ? 17.172 -20.623 19.727 1.00 47.54 101 PRO C C 1
ATOM 5197 O O . PRO C 1 100 ? 16.926 -20.367 18.543 1.00 52.60 101 PRO C O 1
ATOM 5201 N N . TYR C 1 101 ? 16.373 -20.253 20.731 1.00 47.65 102 TYR C N 1
ATOM 5202 C CA . TYR C 1 101 ? 15.054 -19.649 20.518 1.00 45.44 102 TYR C CA 1
ATOM 5203 C C . TYR C 1 101 ? 15.143 -18.141 20.729 1.00 39.14 102 TYR C C 1
ATOM 5204 O O . TYR C 1 101 ? 14.721 -17.593 21.748 1.00 40.31 102 TYR C O 1
ATOM 5213 N N . VAL C 1 102 ? 15.700 -17.460 19.736 1.00 38.73 103 VAL C N 1
ATOM 5214 C CA . VAL C 1 102 ? 15.832 -16.003 19.759 1.00 41.40 103 VAL C CA 1
ATOM 5215 C C . VAL C 1 102 ? 15.081 -15.425 18.571 1.00 42.79 103 VAL C C 1
ATOM 5216 O O . VAL C 1 102 ? 15.325 -15.820 17.429 1.00 48.78 103 VAL C O 1
ATOM 5220 N N . LYS C 1 103 ? 14.176 -14.496 18.829 1.00 39.98 104 LYS C N 1
ATOM 5221 C CA . LYS C 1 103 ? 13.573 -13.695 17.772 1.00 38.15 104 LYS C CA 1
ATOM 5222 C C . LYS C 1 103 ? 14.025 -12.255 17.912 1.00 35.97 104 LYS C C 1
ATOM 5223 O O . LYS C 1 103 ? 14.204 -11.754 19.026 1.00 36.31 104 LYS C O 1
ATOM 5229 N N . VAL C 1 104 ? 14.204 -11.594 16.778 1.00 34.11 105 VAL C N 1
ATOM 5230 C CA . VAL C 1 104 ? 14.636 -10.208 16.743 1.00 33.70 105 VAL C CA 1
ATOM 5231 C C . VAL C 1 104 ? 13.716 -9.475 15.784 1.00 37.56 105 VAL C C 1
ATOM 5232 O O . VAL C 1 104 ? 13.499 -9.930 14.654 1.00 38.54 105 VAL C O 1
ATOM 5236 N N . LYS C 1 105 ? 13.179 -8.354 16.233 1.00 37.34 106 LYS C N 1
ATOM 5237 C CA . LYS C 1 105 ? 12.338 -7.498 15.415 1.00 38.37 106 LYS C CA 1
ATOM 5238 C C . LYS C 1 105 ? 12.785 -6.070 15.609 1.00 35.79 106 LYS C C 1
ATOM 5239 O O . LYS C 1 105 ? 13.307 -5.691 16.668 1.00 37.67 106 LYS C O 1
ATOM 5245 N N . ASN C 1 106 ? 12.500 -5.270 14.603 1.00 32.73 107 ASN C N 1
ATOM 5246 C CA . ASN C 1 106 ? 12.622 -3.844 14.768 1.00 30.58 107 ASN C CA 1
ATOM 5247 C C . ASN C 1 106 ? 11.725 -3.383 15.913 1.00 32.61 107 ASN C C 1
ATOM 5248 O O . ASN C 1 106 ? 10.655 -3.957 16.175 1.00 33.74 107 ASN C O 1
ATOM 5253 N N . ASP C 1 107 ? 12.169 -2.348 16.625 1.00 30.44 108 ASP C N 1
ATOM 5254 C CA . ASP C 1 107 ? 11.390 -1.930 17.789 1.00 37.68 108 ASP C CA 1
ATOM 5255 C C . ASP C 1 107 ? 9.986 -1.436 17.427 1.00 37.20 108 ASP C C 1
ATOM 5256 O O . ASP C 1 107 ? 9.079 -1.575 18.246 1.00 34.40 108 ASP C O 1
ATOM 5261 N N . VAL C 1 108 ? 9.777 -0.826 16.251 1.00 34.50 109 VAL C N 1
ATOM 5262 C CA . VAL C 1 108 ? 8.420 -0.357 15.949 1.00 33.75 109 VAL C CA 1
ATOM 5263 C C . VAL C 1 108 ? 7.508 -1.519 15.529 1.00 32.63 109 VAL C C 1
ATOM 5264 O O . VAL C 1 108 ? 6.321 -1.542 15.872 1.00 36.46 109 VAL C O 1
ATOM 5268 N N . ASN C 1 109 ? 8.020 -2.486 14.760 1.00 33.19 110 ASN C N 1
ATOM 5269 C CA . ASN C 1 109 ? 7.296 -3.742 14.582 1.00 32.76 110 ASN C CA 1
ATOM 5270 C C . ASN C 1 109 ? 6.832 -4.282 15.933 1.00 34.54 110 ASN C C 1
ATOM 5271 O O . ASN C 1 109 ? 5.661 -4.655 16.122 1.00 31.91 110 ASN C O 1
ATOM 5276 N N . ALA C 1 110 ? 7.750 -4.317 16.895 1.00 36.15 111 ALA C N 1
ATOM 5277 C CA . ALA C 1 110 ? 7.417 -4.880 18.197 1.00 37.00 111 ALA C CA 1
ATOM 5278 C C . ALA C 1 110 ? 6.369 -4.027 18.905 1.00 37.45 111 ALA C C 1
ATOM 5279 O O . ALA C 1 110 ? 5.410 -4.555 19.496 1.00 38.15 111 ALA C O 1
ATOM 5281 N N . ALA C 1 111 ? 6.526 -2.705 18.846 1.00 32.77 112 ALA C N 1
ATOM 5282 C CA . ALA C 1 111 ? 5.567 -1.838 19.512 1.00 35.67 112 ALA C CA 1
ATOM 5283 C C . ALA C 1 111 ? 4.172 -2.034 18.923 1.00 36.66 112 ALA C C 1
ATOM 5284 O O . ALA C 1 111 ? 3.192 -2.184 19.656 1.00 40.00 112 ALA C O 1
ATOM 5286 N N . LEU C 1 112 ? 4.077 -2.064 17.591 1.00 38.97 113 LEU C N 1
ATOM 5287 C CA . LEU C 1 112 ? 2.789 -2.253 16.928 1.00 42.06 113 LEU C CA 1
ATOM 5288 C C . LEU C 1 112 ? 2.175 -3.604 17.266 1.00 41.73 113 LEU C C 1
ATOM 5289 O O . LEU C 1 112 ? 0.987 -3.692 17.587 1.00 50.28 113 LEU C O 1
ATOM 5294 N N . LEU C 1 113 ? 2.957 -4.676 17.159 1.00 39.46 114 LEU C N 1
ATOM 5295 C CA . LEU C 1 113 ? 2.446 -6.003 17.490 1.00 40.34 114 LEU C CA 1
ATOM 5296 C C . LEU C 1 113 ? 2.053 -6.085 18.962 1.00 40.82 114 LEU C C 1
ATOM 5297 O O . LEU C 1 113 ? 1.020 -6.665 19.309 1.00 42.86 114 LEU C O 1
ATOM 5302 N N . GLY C 1 114 ? 2.865 -5.503 19.844 1.00 42.42 115 GLY C N 1
ATOM 5303 C CA . GLY C 1 114 ? 2.513 -5.506 21.257 1.00 40.37 115 GLY C CA 1
ATOM 5304 C C . GLY C 1 114 ? 1.257 -4.711 21.523 1.00 45.31 115 GLY C C 1
ATOM 5305 O O . GLY C 1 114 ? 0.350 -5.166 22.228 1.00 53.84 115 GLY C O 1
ATOM 5306 N N . GLU C 1 115 ? 1.168 -3.520 20.931 1.00 44.00 116 GLU C N 1
ATOM 5307 C CA . GLU C 1 115 ? -0.042 -2.726 21.085 1.00 44.92 116 GLU C CA 1
ATOM 5308 C C . GLU C 1 115 ? -1.260 -3.518 20.635 1.00 51.69 116 GLU C C 1
ATOM 5309 O O . GLU C 1 115 ? -2.296 -3.530 21.311 1.00 56.56 116 GLU C O 1
ATOM 5315 N N . LEU C 1 116 ? -1.153 -4.187 19.483 1.00 51.12 117 LEU C N 1
ATOM 5316 C CA . LEU C 1 116 ? -2.296 -4.880 18.907 1.00 51.60 117 LEU C CA 1
ATOM 5317 C C . LEU C 1 116 ? -2.598 -6.179 19.630 1.00 50.63 117 LEU C C 1
ATOM 5318 O O . LEU C 1 116 ? -3.740 -6.641 19.600 1.00 52.43 117 LEU C O 1
ATOM 5323 N N . LYS C 1 117 ? -1.612 -6.767 20.298 1.00 51.85 118 LYS C N 1
ATOM 5324 C CA . LYS C 1 117 ? -1.918 -7.942 21.102 1.00 61.04 118 LYS C CA 1
ATOM 5325 C C . LYS C 1 117 ? -2.712 -7.552 22.349 1.00 63.98 118 LYS C C 1
ATOM 5326 O O . LYS C 1 117 ? -3.510 -8.350 22.854 1.00 65.91 118 LYS C O 1
ATOM 5332 N N . LEU C 1 118 ? -2.552 -6.310 22.816 1.00 63.91 119 LEU C N 1
ATOM 5333 C CA . LEU C 1 118 ? -3.224 -5.809 24.011 1.00 62.97 119 LEU C CA 1
ATOM 5334 C C . LEU C 1 118 ? -4.504 -5.035 23.736 1.00 65.74 119 LEU C C 1
ATOM 5335 O O . LEU C 1 118 ? -5.335 -4.917 24.644 1.00 71.62 119 LEU C O 1
ATOM 5340 N N . HIS C 1 119 ? -4.680 -4.486 22.536 1.00 63.99 120 HIS C N 1
ATOM 5341 C CA . HIS C 1 119 ? -5.809 -3.608 22.260 1.00 65.31 120 HIS C CA 1
ATOM 5342 C C . HIS C 1 119 ? -6.334 -3.836 20.855 1.00 64.28 120 HIS C C 1
ATOM 5343 O O . HIS C 1 119 ? -5.559 -3.874 19.896 1.00 61.84 120 HIS C O 1
ATOM 5350 N N . GLN C 1 120 ? -7.646 -3.981 20.737 1.00 66.85 121 GLN C N 1
ATOM 5351 C CA . GLN C 1 120 ? -8.261 -4.146 19.434 1.00 68.13 121 GLN C CA 1
ATOM 5352 C C . GLN C 1 120 ? -8.673 -2.802 18.854 1.00 61.56 121 GLN C C 1
ATOM 5353 O O . GLN C 1 120 ? -9.048 -1.876 19.575 1.00 62.79 121 GLN C O 1
ATOM 5359 N N . TYR C 1 121 ? -8.615 -2.718 17.536 1.00 55.35 122 TYR C N 1
ATOM 5360 C CA . TYR C 1 121 ? -9.001 -1.528 16.799 1.00 56.47 122 TYR C CA 1
ATOM 5361 C C . TYR C 1 121 ? -9.905 -1.934 15.643 1.00 61.53 122 TYR C C 1
ATOM 5362 O O . TYR C 1 121 ? -9.830 -3.066 15.156 1.00 62.34 122 TYR C O 1
ATOM 5371 N N . GLN C 1 122 ? -10.774 -1.011 15.213 1.00 63.16 123 GLN C N 1
ATOM 5372 C CA . GLN C 1 122 ? -11.655 -1.318 14.087 1.00 66.50 123 GLN C CA 1
ATOM 5373 C C . GLN C 1 122 ? -10.888 -1.300 12.762 1.00 63.36 123 GLN C C 1
ATOM 5374 O O . GLN C 1 122 ? -11.167 -2.106 11.868 1.00 64.65 123 GLN C O 1
ATOM 5380 N N . ALA C 1 123 ? -9.911 -0.401 12.628 1.00 58.70 124 ALA C N 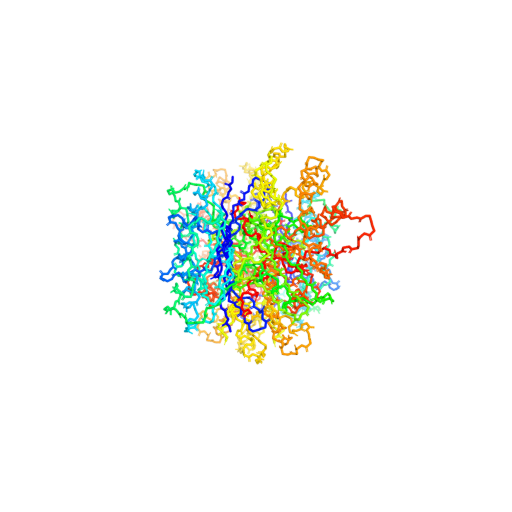1
ATOM 5381 C CA . ALA C 1 123 ? -9.128 -0.262 11.404 1.00 55.60 124 ALA C CA 1
ATOM 5382 C C . ALA C 1 123 ? -8.486 -1.579 10.978 1.00 55.53 124 ALA C C 1
ATOM 5383 O O . ALA C 1 123 ? -7.959 -2.334 11.802 1.00 54.88 124 ALA C O 1
ATOM 5385 N N . GLU C 1 124 ? -8.519 -1.841 9.668 1.00 54.45 125 GLU C N 1
ATOM 5386 C CA . GLU C 1 124 ? -7.836 -3.010 9.122 1.00 52.42 125 GLU C CA 1
ATOM 5387 C C . GLU C 1 124 ? -6.365 -2.727 8.853 1.00 48.10 125 GLU C C 1
ATOM 5388 O O . GLU C 1 124 ? -5.522 -3.603 9.055 1.00 46.29 125 GLU C O 1
ATOM 5394 N N . ARG C 1 125 ? -6.037 -1.511 8.433 1.00 41.90 126 ARG C N 1
ATOM 5395 C CA . ARG C 1 125 ? -4.672 -1.106 8.128 1.00 40.92 126 ARG C CA 1
ATOM 5396 C C . ARG C 1 125 ? -4.213 -0.113 9.188 1.00 41.15 126 ARG C C 1
ATOM 5397 O O . ARG C 1 125 ? -4.826 0.950 9.361 1.00 40.77 126 ARG C O 1
ATOM 5405 N N . ILE C 1 126 ? -3.153 -0.462 9.908 1.00 39.02 127 ILE C N 1
ATOM 5406 C CA . ILE C 1 126 ? -2.684 0.335 11.034 1.00 39.28 127 ILE C CA 1
ATOM 5407 C C . ILE C 1 126 ? -1.224 0.655 10.817 1.00 38.13 127 ILE C C 1
ATOM 5408 O O . ILE C 1 126 ? -0.401 -0.256 10.690 1.00 35.57 127 ILE C O 1
ATOM 5413 N N . PHE C 1 127 ? -0.902 1.943 10.784 1.00 37.01 128 PHE C N 1
ATOM 5414 C CA . PHE C 1 127 ? 0.476 2.399 10.798 1.00 35.07 128 PHE C CA 1
ATOM 5415 C C . PHE C 1 127 ? 0.867 2.828 12.210 1.00 36.13 128 PHE C C 1
ATOM 5416 O O . PHE C 1 127 ? 0.092 3.488 12.896 1.00 39.32 128 PHE C O 1
ATOM 5424 N N . CYS C 1 128 ? 2.070 2.459 12.645 1.00 39.62 129 CYS C N 1
ATOM 5425 C CA . CYS C 1 128 ? 2.612 2.934 13.913 1.00 40.30 129 CYS C CA 1
ATOM 5426 C C . CYS C 1 128 ? 3.880 3.744 13.676 1.00 38.78 129 CYS C C 1
ATOM 5427 O O . CYS C 1 128 ? 4.800 3.279 13.004 1.00 38.22 129 CYS C O 1
ATOM 5430 N N . MET C 1 129 ? 3.915 4.962 14.214 1.00 41.11 130 MET C N 1
ATOM 5431 C CA . MET C 1 129 ? 5.108 5.794 14.195 1.00 42.75 130 MET C CA 1
ATOM 5432 C C . MET C 1 129 ? 5.524 6.049 15.638 1.00 46.04 130 MET C C 1
ATOM 5433 O O . MET C 1 129 ? 4.698 6.454 16.458 1.00 44.23 130 MET C O 1
ATOM 5438 N N . THR C 1 130 ? 6.780 5.754 15.973 1.00 47.51 131 THR C N 1
ATOM 5439 C CA . THR C 1 130 ? 7.283 6.088 17.297 1.00 49.19 131 THR C CA 1
ATOM 5440 C C . THR C 1 130 ? 8.108 7.362 17.226 1.00 45.72 131 THR C C 1
ATOM 5441 O O . THR C 1 130 ? 8.878 7.568 16.284 1.00 43.94 131 THR C O 1
ATOM 5445 N N . LEU C 1 131 ? 7.915 8.218 18.216 1.00 46.82 132 LEU C N 1
ATOM 5446 C CA . LEU C 1 131 ? 8.673 9.446 18.397 1.00 46.99 132 LEU C CA 1
ATOM 5447 C C . LEU C 1 131 ? 9.502 9.317 19.660 1.00 45.47 132 LEU C C 1
ATOM 5448 O O . LEU C 1 131 ? 8.952 9.088 20.734 1.00 48.19 132 LEU C O 1
ATOM 5453 N N . GLY C 1 132 ? 10.817 9.403 19.522 1.00 45.68 133 GLY C N 1
ATOM 5454 C CA . GLY C 1 132 ? 11.696 9.376 20.670 1.00 47.39 133 GLY C CA 1
ATOM 5455 C C . GLY C 1 132 ? 13.120 9.669 20.258 1.00 49.36 133 GLY C C 1
ATOM 5456 O O . GLY C 1 132 ? 13.369 10.563 19.445 1.00 48.12 133 GLY C O 1
ATOM 5457 N N . THR C 1 133 ? 14.058 8.877 20.786 1.00 50.78 134 THR C N 1
ATOM 5458 C CA . THR C 1 133 ? 15.451 8.955 20.359 1.00 51.61 134 THR C CA 1
ATOM 5459 C C . THR C 1 133 ? 15.545 8.982 18.845 1.00 48.41 134 THR C C 1
ATOM 5460 O O . THR C 1 133 ? 16.263 9.796 18.260 1.00 48.01 134 THR C O 1
ATOM 5464 N N . GLY C 1 134 ? 14.883 8.028 18.195 1.00 46.76 135 GLY C N 1
ATOM 5465 C CA . GLY C 1 134 ? 14.691 8.051 16.767 1.00 37.98 135 GLY C CA 1
ATOM 5466 C C . GLY C 1 134 ? 13.212 8.123 16.433 1.00 40.44 135 GLY C C 1
ATOM 5467 O O . GLY C 1 134 ? 12.344 8.169 17.306 1.00 45.09 135 GLY C O 1
ATOM 5468 N N . ILE C 1 135 ? 12.942 8.118 15.142 1.00 40.21 136 ILE C N 1
ATOM 5469 C CA . ILE C 1 135 ? 11.593 7.988 14.629 1.00 41.79 136 ILE C CA 1
ATOM 5470 C C . ILE C 1 135 ? 11.582 6.766 13.731 1.00 42.64 136 ILE C C 1
ATOM 5471 O O . ILE C 1 135 ? 12.485 6.588 12.911 1.00 45.17 136 ILE C O 1
ATOM 5476 N N . GLY C 1 136 ? 10.604 5.890 13.942 1.00 42.00 137 GLY C N 1
ATOM 5477 C CA . GLY C 1 136 ? 10.496 4.681 13.160 1.00 39.50 137 GLY C CA 1
ATOM 5478 C C . GLY C 1 136 ? 9.042 4.402 12.842 1.00 36.62 137 GLY C C 1
ATOM 5479 O O . GLY C 1 136 ? 8.129 5.070 13.349 1.00 35.64 137 GLY C O 1
ATOM 5480 N N . GLY C 1 137 ? 8.840 3.402 11.987 1.00 31.65 138 GLY C N 1
ATOM 5481 C CA . GLY C 1 137 ? 7.508 3.059 11.548 1.00 33.57 138 GLY C CA 1
ATOM 5482 C C . GLY C 1 137 ? 7.331 1.564 11.373 1.00 38.84 138 GLY C C 1
ATOM 5483 O O . GLY C 1 137 ? 8.287 0.777 11.366 1.00 40.13 138 GLY C O 1
ATOM 5484 N N . ALA C 1 138 ? 6.067 1.188 11.264 1.00 37.40 139 ALA C N 1
ATOM 5485 C CA . ALA C 1 138 ? 5.686 -0.153 10.877 1.00 35.98 139 ALA C CA 1
ATOM 5486 C C . ALA C 1 138 ? 4.241 -0.074 10.436 1.00 36.93 139 ALA C C 1
ATOM 5487 O O . ALA C 1 138 ? 3.481 0.790 10.892 1.00 38.40 139 ALA C O 1
ATOM 5489 N N . TYR C 1 139 ? 3.883 -0.960 9.519 1.00 38.37 140 TYR C N 1
ATOM 5490 C CA . TYR C 1 139 ? 2.565 -0.950 8.909 1.00 38.04 140 TYR C CA 1
ATOM 5491 C C . TYR C 1 139 ? 2.025 -2.368 8.945 1.00 36.87 140 TYR C C 1
ATOM 5492 O O . TYR C 1 139 ? 2.655 -3.279 8.404 1.00 36.22 140 TYR C O 1
ATOM 5501 N N . LYS C 1 140 ? 0.895 -2.562 9.618 1.00 40.50 141 LYS C N 1
ATOM 5502 C CA . LYS C 1 140 ? 0.176 -3.830 9.566 1.00 43.96 141 LYS C CA 1
ATOM 5503 C C . LYS C 1 140 ? -0.889 -3.702 8.486 1.00 46.13 141 LYS C C 1
ATOM 5504 O O . LYS C 1 140 ? -1.778 -2.848 8.586 1.00 42.96 141 LYS C O 1
ATOM 5510 N N . ASN C 1 141 ? -0.802 -4.538 7.461 1.00 50.21 142 ASN C N 1
ATOM 5511 C CA . ASN C 1 141 ? -1.594 -4.292 6.274 1.00 56.41 142 ASN C CA 1
ATOM 5512 C C . ASN C 1 141 ? -2.953 -4.966 6.395 1.00 63.49 142 ASN C C 1
ATOM 5513 O O . ASN C 1 141 ? -3.350 -5.475 7.449 1.00 63.08 142 ASN C O 1
ATOM 5518 N N . ASN C 1 142 ? -3.666 -4.966 5.272 1.00 71.11 143 ASN C N 1
ATOM 5519 C CA . ASN C 1 142 ? -5.025 -5.479 5.219 1.00 79.84 143 ASN C CA 1
ATOM 5520 C C . ASN C 1 142 ? -5.095 -6.922 5.709 1.00 81.06 143 ASN C C 1
ATOM 5521 O O . ASN C 1 142 ? -5.983 -7.282 6.491 1.00 83.06 143 ASN C O 1
ATOM 5526 N N . GLN C 1 143 ? -4.158 -7.760 5.271 1.00 78.64 144 GLN C N 1
ATOM 5527 C CA . GLN C 1 143 ? -4.186 -9.191 5.544 1.00 73.61 144 GLN C CA 1
ATOM 5528 C C . GLN C 1 143 ? -3.551 -9.563 6.883 1.00 68.68 144 GLN C C 1
ATOM 5529 O O . GLN C 1 143 ? -3.349 -10.755 7.144 1.00 70.71 144 GLN C O 1
ATOM 5531 N N . GLY C 1 144 ? -3.254 -8.583 7.740 1.00 63.60 145 GLY C N 1
ATOM 5532 C CA . GLY C 1 144 ? -2.732 -8.850 9.072 1.00 60.57 145 GLY C CA 1
ATOM 5533 C C . GLY C 1 144 ? -1.225 -8.956 9.192 1.00 60.10 145 GLY C C 1
ATOM 5534 O O . GLY C 1 144 ? -0.727 -9.284 10.274 1.00 60.88 145 GLY C O 1
ATOM 5535 N N . HIS C 1 145 ? -0.490 -8.651 8.132 1.00 60.42 146 HIS C N 1
ATOM 5536 C CA . HIS C 1 145 ? 0.941 -8.878 8.008 1.00 59.53 146 HIS C CA 1
ATOM 5537 C C . HIS C 1 145 ? 1.688 -7.551 8.131 1.00 50.91 146 HIS C C 1
ATOM 5538 O O . HIS C 1 145 ? 1.182 -6.501 7.722 1.00 44.58 146 HIS C O 1
ATOM 5545 N N . ILE C 1 146 ? 2.889 -7.597 8.718 1.00 49.49 147 ILE C N 1
ATOM 5546 C CA . ILE C 1 146 ? 3.803 -6.453 8.759 1.00 46.29 147 ILE C CA 1
ATOM 5547 C C . ILE C 1 146 ? 4.964 -6.762 7.824 1.00 45.21 147 ILE C C 1
ATOM 5548 O O . ILE C 1 146 ? 5.833 -7.581 8.149 1.00 47.37 147 ILE C O 1
ATOM 5553 N N . ASP C 1 147 ? 5.005 -6.093 6.681 1.00 42.53 148 ASP C N 1
ATOM 5554 C CA . ASP C 1 147 ? 6.072 -6.307 5.717 1.00 42.27 148 ASP C CA 1
ATOM 5555 C C . ASP C 1 147 ? 7.260 -5.389 6.000 1.00 37.28 148 ASP C C 1
ATOM 5556 O O . ASP C 1 147 ? 7.096 -4.176 6.165 1.00 37.58 148 ASP C O 1
ATOM 5561 N N . ASN C 1 148 ? 8.460 -5.956 5.989 1.00 34.21 149 ASN C N 1
ATOM 5562 C CA . ASN C 1 148 ? 9.659 -5.184 6.267 1.00 31.81 149 ASN C CA 1
ATOM 5563 C C . ASN C 1 148 ? 10.369 -4.693 5.013 1.00 34.92 149 ASN C C 1
ATOM 5564 O O . ASN C 1 148 ? 11.388 -4.017 5.128 1.00 38.34 149 ASN C O 1
ATOM 5569 N N . GLY C 1 149 ? 9.851 -4.985 3.833 1.00 37.23 150 GLY C N 1
ATOM 5570 C CA . GLY C 1 149 ? 10.424 -4.475 2.604 1.00 39.11 150 GLY C CA 1
ATOM 5571 C C . GLY C 1 149 ? 11.440 -5.421 1.995 1.00 40.71 150 GLY C C 1
ATOM 5572 O O . GLY C 1 149 ? 11.797 -6.458 2.560 1.00 43.24 150 GLY C O 1
ATOM 5573 N N . GLU C 1 150 ? 11.908 -5.047 0.798 1.00 38.21 151 GLU C N 1
ATOM 5574 C CA . GLU C 1 150 ? 12.781 -5.937 0.036 1.00 38.43 151 GLU C CA 1
ATOM 5575 C C . GLU C 1 150 ? 14.145 -6.117 0.714 1.00 37.86 151 GLU C C 1
ATOM 5576 O O . GLU C 1 150 ? 14.763 -7.186 0.605 1.00 39.00 151 GLU C O 1
ATOM 5582 N N . LEU C 1 151 ? 14.623 -5.097 1.416 1.00 34.49 152 LEU C N 1
ATOM 5583 C CA . LEU C 1 151 ? 15.885 -5.139 2.147 1.00 36.03 152 LEU C CA 1
ATOM 5584 C C . LEU C 1 151 ? 15.654 -4.876 3.638 1.00 40.36 152 LEU C C 1
ATOM 5585 O O . LEU C 1 151 ? 16.533 -4.349 4.333 1.00 39.54 152 LEU C O 1
ATOM 5590 N N . HIS C 1 152 ? 14.453 -5.199 4.130 1.00 36.60 153 HIS C N 1
ATOM 5591 C CA . HIS C 1 152 ? 14.112 -5.185 5.545 1.00 37.26 153 HIS C CA 1
ATOM 5592 C C . HIS C 1 152 ? 13.945 -3.779 6.123 1.00 40.66 153 HIS C C 1
ATOM 5593 O O . HIS C 1 152 ? 13.672 -3.657 7.323 1.00 42.55 153 HIS C O 1
ATOM 5600 N N . LYS C 1 153 ? 14.090 -2.715 5.327 1.00 37.06 154 LYS C N 1
ATOM 5601 C CA . LYS C 1 153 ? 14.089 -1.352 5.859 1.00 33.46 154 LYS C CA 1
ATOM 5602 C C . LYS C 1 153 ? 12.848 -0.552 5.456 1.00 37.02 154 LYS C C 1
ATOM 5603 O O . LYS C 1 153 ? 12.883 0.681 5.412 1.00 33.59 154 LYS C O 1
ATOM 5609 N N . ALA C 1 154 ? 11.743 -1.236 5.169 1.00 27.32 155 ALA C N 1
ATOM 5610 C CA . ALA C 1 154 ? 10.483 -0.544 4.948 1.00 32.50 155 ALA C CA 1
ATOM 5611 C C . ALA C 1 154 ? 10.089 0.298 6.162 1.00 32.88 155 ALA C C 1
ATOM 5612 O O . ALA C 1 154 ? 10.305 -0.098 7.301 1.00 33.58 155 ALA C O 1
ATOM 5614 N N . ASN C 1 155 ? 9.465 1.454 5.919 1.00 29.89 156 ASN C N 1
ATOM 5615 C CA . ASN C 1 155 ? 8.866 2.262 6.980 1.00 33.05 156 ASN C CA 1
ATOM 5616 C C . ASN C 1 155 ? 9.902 2.878 7.917 1.00 36.33 156 ASN C C 1
ATOM 5617 O O . ASN C 1 155 ? 9.592 3.218 9.079 1.00 35.87 156 ASN C O 1
ATOM 5622 N N . GLU C 1 156 ? 11.140 3.025 7.435 1.00 36.65 157 GLU C N 1
ATOM 5623 C CA . GLU C 1 156 ? 12.146 3.803 8.144 1.00 36.27 157 GLU C CA 1
ATOM 5624 C C . GLU C 1 156 ? 11.841 5.287 7.921 1.00 38.56 157 GLU C C 1
ATOM 5625 O O . GLU C 1 156 ? 12.600 6.025 7.289 1.00 37.65 157 GLU C O 1
ATOM 5631 N N . VAL C 1 157 ? 10.694 5.718 8.466 1.00 35.45 158 VAL C N 1
ATOM 5632 C CA . VAL C 1 157 ? 10.150 7.033 8.143 1.00 36.24 158 VAL C CA 1
ATOM 5633 C C . VAL C 1 157 ? 10.982 8.171 8.716 1.00 37.95 158 VAL C C 1
ATOM 5634 O O . VAL C 1 157 ? 10.723 9.337 8.395 1.00 38.18 158 VAL C O 1
ATOM 5638 N N . GLY C 1 158 ? 11.968 7.869 9.568 1.00 37.32 159 GLY C N 1
ATOM 5639 C CA . GLY C 1 158 ? 12.903 8.893 9.974 1.00 37.71 159 GLY C CA 1
ATOM 5640 C C . GLY C 1 158 ? 13.651 9.517 8.812 1.00 39.92 159 GLY C C 1
ATOM 5641 O O . GLY C 1 158 ? 14.119 10.654 8.937 1.00 39.87 159 GLY C O 1
ATOM 5642 N N . TYR C 1 159 ? 13.757 8.807 7.675 1.00 37.07 160 TYR C N 1
ATOM 5643 C CA . TYR C 1 159 ? 14.472 9.308 6.508 1.00 35.71 160 TYR C CA 1
ATOM 5644 C C . TYR C 1 159 ? 13.590 10.084 5.544 1.00 35.89 160 TYR C C 1
ATOM 5645 O O . TYR C 1 159 ? 14.088 10.565 4.518 1.00 35.54 160 TYR C O 1
ATOM 5654 N N . LEU C 1 160 ? 12.305 10.221 5.854 1.00 34.59 161 LEU C N 1
ATOM 5655 C CA . LEU C 1 160 ? 11.395 11.031 5.057 1.00 35.38 161 LEU C CA 1
ATOM 5656 C C . LEU C 1 160 ? 11.837 12.493 5.032 1.00 37.30 161 LEU C C 1
ATOM 5657 O O . LEU C 1 160 ? 12.502 12.976 5.951 1.00 38.68 161 LEU C O 1
ATOM 5662 N N . LEU C 1 161 ? 11.448 13.201 3.971 1.00 34.76 162 LEU C N 1
ATOM 5663 C CA . LEU C 1 161 ? 11.432 14.668 3.963 1.00 37.10 162 LEU C CA 1
ATOM 5664 C C . LEU C 1 161 ? 12.816 15.262 4.236 1.00 38.44 162 LEU C C 1
ATOM 5665 O O . LEU C 1 161 ? 12.975 16.182 5.033 1.00 48.08 162 LEU C O 1
ATOM 5670 N N . TYR C 1 162 ? 13.828 14.731 3.568 1.00 38.06 163 TYR C N 1
ATOM 5671 C CA . TYR C 1 162 ? 15.145 15.343 3.644 1.00 41.04 163 TYR C CA 1
ATOM 5672 C C . TYR C 1 162 ? 15.120 16.694 2.934 1.00 43.34 163 TYR C C 1
ATOM 5673 O O . TYR C 1 162 ? 14.793 16.769 1.743 1.00 43.63 163 TYR C O 1
ATOM 5682 N N . ARG C 1 163 ? 15.501 17.746 3.648 1.00 44.73 164 ARG C N 1
ATOM 5683 C CA . ARG C 1 163 ? 15.517 19.091 3.090 1.00 47.79 164 ARG C CA 1
ATOM 5684 C C . ARG C 1 163 ? 16.948 19.467 2.734 1.00 54.52 164 ARG C C 1
ATOM 5685 O O . ARG C 1 163 ? 17.740 19.771 3.640 1.00 56.15 164 ARG C O 1
ATOM 5693 N N . PRO C 1 164 ? 17.322 19.489 1.451 1.00 54.25 165 PRO C N 1
ATOM 5694 C CA . PRO C 1 164 ? 18.722 19.796 1.093 1.00 53.12 165 PRO C CA 1
ATOM 5695 C C . PRO C 1 164 ? 19.235 21.095 1.680 1.00 59.11 165 PRO C C 1
ATOM 5696 O O . PRO C 1 164 ? 20.407 21.173 2.065 1.00 57.81 165 PRO C O 1
ATOM 5700 N N . THR C 1 165 ? 18.389 22.131 1.733 1.00 60.66 166 THR C N 1
ATOM 5701 C CA . THR C 1 165 ? 18.824 23.443 2.192 1.00 65.17 166 THR C CA 1
ATOM 5702 C C . THR C 1 165 ? 19.045 23.500 3.700 1.00 67.77 166 THR C C 1
ATOM 5703 O O . THR C 1 165 ? 19.654 24.460 4.184 1.00 74.44 166 THR C O 1
ATOM 5707 N N . GLU C 1 166 ? 18.494 22.550 4.457 1.00 64.09 167 GLU C N 1
ATOM 5708 C CA . GLU C 1 166 ? 18.705 22.466 5.895 1.00 66.10 167 GLU C CA 1
ATOM 5709 C C . GLU C 1 166 ? 19.515 21.246 6.304 1.00 64.04 167 GLU C C 1
ATOM 5710 O O . GLU C 1 166 ? 19.869 21.117 7.481 1.00 63.52 167 GLU C O 1
ATOM 5716 N N . ASN C 1 167 ? 19.768 20.331 5.378 1.00 60.83 168 ASN C N 1
ATOM 5717 C CA . ASN C 1 167 ? 20.539 19.134 5.657 1.00 59.20 168 ASN C CA 1
ATOM 5718 C C . ASN C 1 167 ? 19.960 18.352 6.836 1.00 55.68 168 ASN C C 1
ATOM 5719 O O . ASN C 1 167 ? 20.683 17.874 7.707 1.00 54.35 168 ASN C O 1
ATOM 5724 N N . THR C 1 168 ? 18.637 18.214 6.867 1.00 54.66 169 THR C N 1
ATOM 5725 C CA . THR C 1 168 ? 17.982 17.450 7.916 1.00 53.91 169 THR C CA 1
ATOM 5726 C C . THR C 1 168 ? 16.973 16.481 7.325 1.00 53.64 169 THR C C 1
ATOM 5727 O O . THR C 1 168 ? 16.282 16.796 6.354 1.00 54.57 169 THR C O 1
ATOM 5731 N N . THR C 1 169 ? 16.913 15.292 7.916 1.00 53.41 170 THR C N 1
ATOM 5732 C CA . THR C 1 169 ? 15.813 14.368 7.707 1.00 50.42 170 THR C CA 1
ATOM 5733 C C . THR C 1 169 ? 14.694 14.667 8.697 1.00 49.03 170 THR C C 1
ATOM 5734 O O . THR C 1 169 ? 14.858 15.431 9.650 1.00 41.08 170 THR C O 1
ATOM 5738 N N . PHE C 1 170 ? 13.544 14.032 8.457 1.00 45.79 171 PHE C N 1
ATOM 5739 C CA . PHE C 1 170 ? 12.426 14.091 9.394 1.00 43.90 171 PHE C CA 1
ATOM 5740 C C . PHE C 1 170 ? 12.896 13.841 10.814 1.00 42.61 171 PHE C C 1
ATOM 5741 O O . PHE C 1 170 ? 12.688 14.668 11.705 1.00 42.11 171 PHE C O 1
ATOM 5749 N N . GLU C 1 171 ? 13.581 12.716 11.027 1.00 42.68 172 GLU C N 1
ATOM 5750 C CA . GLU C 1 171 ? 14.021 12.347 12.367 1.00 45.33 172 GLU C CA 1
ATOM 5751 C C . GLU C 1 171 ? 14.978 13.371 12.950 1.00 48.08 172 GLU C C 1
ATOM 5752 O O . GLU C 1 171 ? 14.967 13.612 14.159 1.00 48.14 172 GLU C O 1
ATOM 5758 N N . GLN C 1 172 ? 15.827 13.974 12.117 1.00 50.78 173 GLN C N 1
ATOM 5759 C CA . GLN C 1 172 ? 16.761 14.963 12.647 1.00 52.80 173 GLN C CA 1
ATOM 5760 C C . GLN C 1 172 ? 16.067 16.269 13.007 1.00 55.83 173 GLN C C 1
ATOM 5761 O O . GLN C 1 172 ? 16.695 17.142 13.621 1.00 56.31 173 GLN C O 1
ATOM 5767 N N . ARG C 1 173 ? 14.786 16.408 12.658 1.00 56.56 174 ARG C N 1
ATOM 5768 C CA . ARG C 1 173 ? 13.979 17.561 13.030 1.00 56.02 174 ARG C CA 1
ATOM 5769 C C . ARG C 1 173 ? 12.999 17.266 14.148 1.00 58.35 174 ARG C C 1
ATOM 5770 O O . ARG C 1 173 ? 12.634 18.187 14.886 1.00 62.82 174 ARG C O 1
ATOM 5778 N N . ALA C 1 174 ? 12.546 16.016 14.287 1.00 55.71 175 ALA C N 1
ATOM 5779 C CA . ALA C 1 174 ? 11.473 15.700 15.222 1.00 55.70 175 ALA C CA 1
ATOM 5780 C C . ALA C 1 174 ? 11.856 14.750 16.351 1.00 53.44 175 ALA C C 1
ATOM 5781 O O . ALA C 1 174 ? 11.037 14.541 17.252 1.00 54.01 175 ALA C O 1
ATOM 5783 N N . ALA C 1 175 ? 13.058 14.189 16.350 1.00 49.18 176 ALA C N 1
ATOM 5784 C CA . ALA C 1 175 ? 13.458 13.296 17.427 1.00 50.92 176 ALA C CA 1
ATOM 5785 C C . ALA C 1 175 ? 13.784 14.080 18.697 1.00 56.17 176 ALA C C 1
ATOM 5786 O O . ALA C 1 175 ? 13.956 15.304 18.685 1.00 59.62 176 ALA C O 1
ATOM 5788 N N . THR C 1 176 ? 13.862 13.351 19.812 1.00 52.71 177 THR C N 1
ATOM 5789 C CA . THR C 1 176 ? 14.065 14.004 21.100 1.00 55.82 177 THR C CA 1
ATOM 5790 C C . THR C 1 176 ? 15.270 14.941 21.074 1.00 58.01 177 THR C C 1
ATOM 5791 O O . THR C 1 176 ? 15.175 16.100 21.497 1.00 64.21 177 THR C O 1
ATOM 5795 N N . SER C 1 177 ? 16.410 14.470 20.559 1.00 55.36 178 SER C N 1
ATOM 5796 C CA . SER C 1 177 ? 17.599 15.321 20.544 1.00 60.82 178 SER C CA 1
ATOM 5797 C C . SER C 1 177 ? 17.359 16.597 19.738 1.00 60.45 178 SER C C 1
ATOM 5798 O O . SER C 1 177 ? 17.845 17.672 20.105 1.00 61.87 178 SER C O 1
ATOM 5801 N N . ALA C 1 178 ? 16.590 16.504 18.652 1.00 58.49 179 ALA C N 1
ATOM 5802 C CA . ALA C 1 178 ? 16.269 17.698 17.881 1.00 57.12 179 ALA C CA 1
ATOM 5803 C C . ALA C 1 178 ? 15.296 18.599 18.635 1.00 63.08 179 ALA C C 1
ATOM 5804 O O . ALA C 1 178 ? 15.463 19.826 18.647 1.00 66.59 179 ALA C O 1
ATOM 5806 N N . LEU C 1 179 ? 14.266 18.009 19.259 1.00 63.47 180 LEU C N 1
ATOM 5807 C CA . LEU C 1 179 ? 13.319 18.795 20.048 1.00 63.26 180 LEU C CA 1
ATOM 5808 C C . LEU C 1 179 ? 14.005 19.521 21.198 1.00 65.59 180 LEU C C 1
ATOM 5809 O O . LEU C 1 179 ? 13.690 20.684 21.472 1.00 68.04 180 LEU C O 1
ATOM 5814 N N . LYS C 1 180 ? 14.940 18.850 21.886 1.00 66.08 181 LYS C N 1
ATOM 5815 C CA . LYS C 1 180 ? 15.664 19.494 22.984 1.00 69.24 181 LYS C CA 1
ATOM 5816 C C . LYS C 1 180 ? 16.472 20.673 22.468 1.00 73.16 181 LYS C C 1
ATOM 5817 O O . LYS C 1 180 ? 16.633 21.682 23.166 1.00 78.30 181 LYS C O 1
ATOM 5823 N N . LYS C 1 181 ? 17.012 20.553 21.251 1.00 73.27 182 LYS C N 1
ATOM 5824 C CA . LYS C 1 181 ? 17.768 21.657 20.667 1.00 76.05 182 LYS C CA 1
ATOM 5825 C C . LYS C 1 181 ? 16.846 22.814 20.311 1.00 74.51 182 LYS C C 1
ATOM 5826 O O . LYS C 1 181 ? 17.170 23.977 20.579 1.00 75.71 182 LYS C O 1
ATOM 5832 N N . ARG C 1 182 ? 15.688 22.509 19.714 1.00 72.62 183 ARG C N 1
ATOM 5833 C CA . ARG C 1 182 ? 14.692 23.538 19.424 1.00 73.16 183 ARG C CA 1
ATOM 5834 C C . ARG C 1 182 ? 14.262 24.290 20.670 1.00 73.96 183 ARG C C 1
ATOM 5835 O O . ARG C 1 182 ? 13.908 25.472 20.587 1.00 76.11 183 ARG C O 1
ATOM 5843 N N . MET C 1 183 ? 14.212 23.603 21.812 1.00 72.58 184 MET C N 1
ATOM 5844 C CA . MET C 1 183 ? 13.894 24.269 23.070 1.00 73.99 184 MET C CA 1
ATOM 5845 C C . MET C 1 183 ? 14.956 25.306 23.406 1.00 76.00 184 MET C C 1
ATOM 5846 O O . MET C 1 183 ? 14.642 26.460 23.723 1.00 76.90 184 MET C O 1
ATOM 5851 N N . ILE C 1 184 ? 16.229 24.913 23.331 1.00 77.63 185 ILE C N 1
ATOM 5852 C CA . ILE C 1 184 ? 17.294 25.870 23.597 1.00 81.50 185 ILE C CA 1
ATOM 5853 C C . ILE C 1 184 ? 17.286 26.951 22.529 1.00 81.51 185 ILE C C 1
ATOM 5854 O O . ILE C 1 184 ? 17.378 28.147 22.834 1.00 81.89 185 ILE C O 1
ATOM 5859 N N . ALA C 1 185 ? 17.134 26.552 21.262 1.00 78.43 186 ALA C N 1
ATOM 5860 C CA . ALA C 1 185 ? 17.051 27.539 20.192 1.00 79.45 186 ALA C CA 1
ATOM 5861 C C . ALA C 1 185 ? 15.831 28.435 20.363 1.00 82.30 186 ALA C C 1
ATOM 5862 O O . ALA C 1 185 ? 15.899 29.643 20.114 1.00 90.55 186 ALA C O 1
ATOM 5864 N N . GLY C 1 186 ? 14.717 27.866 20.811 1.00 78.55 187 GLY C N 1
ATOM 5865 C CA . GLY C 1 186 ? 13.489 28.610 20.984 1.00 78.26 187 GLY C CA 1
ATOM 5866 C C . GLY C 1 186 ? 13.361 29.325 22.309 1.00 81.78 187 GLY C C 1
ATOM 5867 O O . GLY C 1 186 ? 12.255 29.704 22.694 1.00 86.69 187 GLY C O 1
ATOM 5868 N N . GLY C 1 187 ? 14.464 29.474 23.035 1.00 83.22 188 GLY C N 1
ATOM 5869 C CA . GLY C 1 187 ? 14.484 30.249 24.259 1.00 86.50 188 GLY C CA 1
ATOM 5870 C C . GLY C 1 187 ? 13.847 29.610 25.475 1.00 89.25 188 GLY C C 1
ATOM 5871 O O . GLY C 1 187 ? 13.750 30.268 26.516 1.00 93.28 188 GLY C O 1
ATOM 5872 N N . PHE C 1 188 ? 13.389 28.366 25.388 1.00 90.84 189 PHE C N 1
ATOM 5873 C CA . PHE C 1 188 ? 12.826 27.673 26.548 1.00 95.73 189 PHE C CA 1
ATOM 5874 C C . PHE C 1 188 ? 13.965 27.155 27.418 1.00 97.75 189 PHE C C 1
ATOM 5875 O O . PHE C 1 188 ? 14.534 26.095 27.143 1.00 96.25 189 PHE C O 1
ATOM 5883 N N . THR C 1 189 ? 14.301 27.890 28.474 1.00 102.84 190 THR C N 1
ATOM 5884 C CA . THR C 1 189 ? 15.408 27.523 29.346 1.00 105.14 190 THR C CA 1
ATOM 5885 C C . THR C 1 189 ? 14.957 26.945 30.675 1.00 110.84 190 THR C C 1
ATOM 5886 O O . THR C 1 189 ? 15.801 26.478 31.447 1.00 114.01 190 THR C O 1
ATOM 5890 N N . ARG C 1 190 ? 13.657 26.976 30.964 1.00 114.37 191 ARG C N 1
ATOM 5891 C CA . ARG C 1 190 ? 13.126 26.375 32.181 1.00 118.66 191 ARG C CA 1
ATOM 5892 C C . ARG C 1 190 ? 13.720 24.989 32.420 1.00 112.92 191 ARG C C 1
ATOM 5893 O O . ARG C 1 190 ? 13.950 24.605 33.571 1.00 118.41 191 ARG C O 1
ATOM 5901 N N . SER C 1 191 ? 13.958 24.222 31.358 1.00 99.85 192 SER C N 1
ATOM 5902 C CA . SER C 1 191 ? 14.412 22.844 31.496 1.00 94.24 192 SER C CA 1
ATOM 5903 C C . SER C 1 191 ? 14.861 22.324 30.136 1.00 90.27 192 SER C C 1
ATOM 5904 O O . SER C 1 191 ? 14.692 22.974 29.098 1.00 86.73 192 SER C O 1
ATOM 5907 N N . THR C 1 192 ? 15.457 21.135 30.165 1.00 88.61 193 THR C N 1
ATOM 5908 C CA . THR C 1 192 ? 15.792 20.391 28.964 1.00 86.37 193 THR C CA 1
ATOM 5909 C C . THR C 1 192 ? 15.140 19.023 29.007 1.00 87.79 193 THR C C 1
ATOM 5910 O O . THR C 1 192 ? 15.626 18.080 28.383 1.00 87.41 193 THR C O 1
ATOM 5914 N N . HIS C 1 193 ? 14.058 18.895 29.763 1.00 91.10 194 HIS C N 1
ATOM 5915 C CA . HIS C 1 193 ? 13.342 17.639 29.916 1.00 89.72 194 HIS C CA 1
ATOM 5916 C C . HIS C 1 193 ? 12.032 17.765 29.148 1.00 84.15 194 HIS C C 1
ATOM 5917 O O . HIS C 1 193 ? 11.216 18.645 29.448 1.00 84.45 194 HIS C O 1
ATOM 5924 N N . VAL C 1 194 ? 11.845 16.899 28.144 1.00 78.72 195 VAL C N 1
ATOM 5925 C CA . VAL C 1 194 ? 10.723 17.063 27.217 1.00 74.11 195 VAL C CA 1
ATOM 5926 C C . VAL C 1 194 ? 9.377 17.071 27.937 1.00 74.70 195 VAL C C 1
ATOM 5927 O O . VAL C 1 194 ? 8.545 17.941 27.635 1.00 76.79 195 VAL C O 1
ATOM 5931 N N . PRO C 1 195 ? 9.099 16.169 28.879 1.00 73.66 196 PRO C N 1
ATOM 5932 C CA . PRO C 1 195 ? 7.828 16.260 29.619 1.00 74.10 196 PRO C CA 1
ATOM 5933 C C . PRO C 1 195 ? 7.593 17.618 30.254 1.00 77.51 196 PRO C C 1
ATOM 5934 O O . PRO C 1 195 ? 6.447 18.084 30.298 1.00 78.07 196 PRO C O 1
ATOM 5938 N N . VAL C 1 196 ? 8.650 18.256 30.767 1.00 80.77 197 VAL C N 1
ATOM 5939 C CA . VAL C 1 196 ? 8.506 19.583 31.357 1.00 84.44 197 VAL C CA 1
ATOM 5940 C C . VAL C 1 196 ? 8.054 20.580 30.301 1.00 85.49 197 VAL C C 1
ATOM 5941 O O . VAL C 1 196 ? 7.272 21.496 30.581 1.00 87.30 197 VAL C O 1
ATOM 5945 N N . LEU C 1 197 ? 8.547 20.426 29.069 1.00 84.92 198 LEU C N 1
ATOM 5946 C CA . LEU C 1 197 ? 8.098 21.294 27.985 1.00 86.10 198 LEU C CA 1
ATOM 5947 C C . LEU C 1 197 ? 6.587 21.198 27.792 1.00 86.43 198 LEU C C 1
ATOM 5948 O O . LEU C 1 197 ? 5.909 22.219 27.613 1.00 87.93 198 LEU C O 1
ATOM 5953 N N . PHE C 1 198 ? 6.043 19.978 27.804 1.00 84.04 199 PHE C N 1
ATOM 5954 C CA . PHE C 1 198 ? 4.600 19.809 27.675 1.00 82.69 199 PHE C CA 1
ATOM 5955 C C . PHE C 1 198 ? 3.859 20.371 28.885 1.00 88.84 199 PHE C C 1
ATOM 5956 O O . PHE C 1 198 ? 2.850 21.067 28.732 1.00 92.27 199 PHE C O 1
ATOM 5964 N N . GLU C 1 199 ? 4.330 20.066 30.100 1.00 91.81 200 GLU C N 1
ATOM 5965 C CA . GLU C 1 199 ? 3.721 20.647 31.301 1.00 98.35 200 GLU C CA 1
ATOM 5966 C C . GLU C 1 199 ? 3.696 22.170 31.239 1.00 99.39 200 GLU C C 1
ATOM 5967 O O . GLU C 1 199 ? 2.715 22.803 31.652 1.00 101.78 200 GLU C O 1
ATOM 5973 N N . ALA C 1 200 ? 4.791 22.780 30.780 1.00 96.47 201 ALA C N 1
ATOM 5974 C CA . ALA C 1 200 ? 4.842 24.236 30.679 1.00 95.53 201 ALA C CA 1
ATOM 5975 C C . ALA C 1 200 ? 3.841 24.747 29.646 1.00 93.17 201 ALA C C 1
ATOM 5976 O O . ALA C 1 200 ? 3.113 25.716 29.898 1.00 93.28 201 ALA C O 1
ATOM 5978 N N . ALA C 1 201 ? 3.785 24.107 28.470 1.00 89.21 202 ALA C N 1
ATOM 5979 C CA . ALA C 1 201 ? 2.803 24.516 27.467 1.00 90.89 202 ALA C CA 1
ATOM 5980 C C . ALA C 1 201 ? 1.386 24.372 28.008 1.00 95.78 202 ALA C C 1
ATOM 5981 O O . ALA C 1 201 ? 0.526 25.228 27.763 1.00 99.79 202 ALA C O 1
ATOM 5983 N N . GLU C 1 202 ? 1.134 23.307 28.777 1.00 95.34 203 GLU C N 1
ATOM 5984 C CA . GLU C 1 202 ? -0.182 23.128 29.378 1.00 98.10 203 GLU C CA 1
ATOM 5985 C C . GLU C 1 202 ? -0.483 24.238 30.380 1.00 102.19 203 GLU C C 1
ATOM 5986 O O . GLU C 1 202 ? -1.645 24.606 30.561 1.00 105.18 203 GLU C O 1
ATOM 5992 N N . GLU C 1 203 ? 0.537 24.770 31.058 1.00 103.70 204 GLU C N 1
ATOM 5993 C CA . GLU C 1 203 ? 0.343 25.884 31.980 1.00 108.37 204 GLU C CA 1
ATOM 5994 C C . GLU C 1 203 ? 0.440 27.242 31.289 1.00 108.62 204 GLU C C 1
ATOM 5995 O O . GLU C 1 203 ? 0.862 28.222 31.914 1.00 115.35 204 GLU C O 1
ATOM 6001 N N . GLY C 1 204 ? 0.116 27.317 30.007 1.00 105.26 205 GLY C N 1
ATOM 6002 C CA . GLY C 1 204 ? -0.006 28.591 29.324 1.00 108.65 205 GLY C CA 1
ATOM 6003 C C . GLY C 1 204 ? 1.311 29.314 29.153 1.00 110.22 205 GLY C C 1
ATOM 6004 O O . GLY C 1 204 ? 1.437 30.492 29.497 1.00 118.27 205 GLY C O 1
ATOM 6005 N N . ASP C 1 205 ? 2.300 28.615 28.615 1.00 104.63 206 ASP C N 1
ATOM 6006 C CA . ASP C 1 205 ? 3.614 29.175 28.330 1.00 103.56 206 ASP C CA 1
ATOM 6007 C C . ASP C 1 205 ? 3.733 29.334 26.823 1.00 102.73 206 ASP C C 1
ATOM 6008 O O . ASP C 1 205 ? 3.814 28.337 26.096 1.00 99.46 206 ASP C O 1
ATOM 6013 N N . ASP C 1 206 ? 3.754 30.580 26.352 1.00 106.28 207 ASP C N 1
ATOM 6014 C CA . ASP C 1 206 ? 3.738 30.812 24.912 1.00 108.23 207 ASP C CA 1
ATOM 6015 C C . ASP C 1 206 ? 5.038 30.376 24.244 1.00 109.44 207 ASP C C 1
ATOM 6016 O O . ASP C 1 206 ? 5.029 30.009 23.060 1.00 107.64 207 ASP C O 1
ATOM 6021 N N . ILE C 1 207 ? 6.162 30.407 24.970 1.00 113.12 208 ILE C N 1
ATOM 6022 C CA . ILE C 1 207 ? 7.412 29.937 24.379 1.00 112.13 208 ILE C CA 1
ATOM 6023 C C . ILE C 1 207 ? 7.394 28.419 24.260 1.00 105.78 208 ILE C C 1
ATOM 6024 O O . ILE C 1 207 ? 7.825 27.855 23.246 1.00 104.07 208 ILE C O 1
ATOM 6029 N N . ALA C 1 208 ? 6.908 27.733 25.301 1.00 101.13 209 ALA C N 1
ATOM 6030 C CA . ALA C 1 208 ? 6.700 26.291 25.211 1.00 91.40 209 ALA C CA 1
ATOM 6031 C C . ALA C 1 208 ? 5.749 25.946 24.077 1.00 87.20 209 ALA C C 1
ATOM 6032 O O . ALA C 1 208 ? 6.020 25.043 23.281 1.00 84.27 209 ALA C O 1
ATOM 6034 N N . LYS C 1 209 ? 4.640 26.684 23.966 1.00 88.00 210 LYS C N 1
ATOM 6035 C CA . LYS C 1 209 ? 3.651 26.374 22.939 1.00 86.33 210 LYS C CA 1
ATOM 6036 C C . LYS C 1 209 ? 4.220 26.599 21.548 1.00 84.54 210 LYS C C 1
ATOM 6037 O O . LYS C 1 209 ? 4.031 25.765 20.655 1.00 82.24 210 LYS C O 1
ATOM 6043 N N . GLN C 1 210 ? 4.941 27.705 21.344 1.00 87.03 211 GLN C N 1
ATOM 6044 C CA . GLN C 1 210 ? 5.496 27.962 20.020 1.00 87.14 211 GLN C CA 1
ATOM 6045 C C . GLN C 1 210 ? 6.476 26.865 19.621 1.00 82.97 211 GLN C C 1
ATOM 6046 O O . GLN C 1 210 ? 6.453 26.379 18.482 1.00 82.01 211 GLN C O 1
ATOM 6052 N N . ILE C 1 211 ? 7.317 26.428 20.562 1.00 81.22 212 ILE C N 1
ATOM 6053 C CA . ILE C 1 211 ? 8.269 25.365 20.255 1.00 73.32 212 ILE C CA 1
ATOM 6054 C C . ILE C 1 211 ? 7.533 24.087 19.898 1.00 68.17 212 ILE C C 1
ATOM 6055 O O . ILE C 1 211 ? 7.892 23.399 18.938 1.00 65.03 212 ILE C O 1
ATOM 6060 N N . LEU C 1 212 ? 6.487 23.753 20.656 1.00 69.86 213 LEU C N 1
ATOM 6061 C CA . LEU C 1 212 ? 5.732 22.534 20.370 1.00 69.39 213 LEU C CA 1
ATOM 6062 C C . LEU C 1 212 ? 5.027 22.610 19.021 1.00 69.74 213 LEU C C 1
ATOM 6063 O O . LEU C 1 212 ? 5.033 21.645 18.247 1.00 68.74 213 LEU C O 1
ATOM 6068 N N . ASN C 1 213 ? 4.409 23.745 18.720 1.00 72.13 214 ASN C N 1
ATOM 6069 C CA . ASN C 1 213 ? 3.666 23.849 17.473 1.00 69.04 214 ASN C CA 1
ATOM 6070 C C . ASN C 1 213 ? 4.597 23.743 16.274 1.00 65.67 214 ASN C C 1
ATOM 6071 O O . ASN C 1 213 ? 4.328 22.991 15.332 1.00 64.71 214 ASN C O 1
ATOM 6076 N N . GLU C 1 214 ? 5.702 24.490 16.290 1.00 69.32 215 GLU C N 1
ATOM 6077 C CA . GLU C 1 214 ? 6.652 24.423 15.184 1.00 64.28 215 GLU C CA 1
ATOM 6078 C C . GLU C 1 214 ? 7.181 23.010 15.008 1.00 58.32 215 GLU C C 1
ATOM 6079 O O . GLU C 1 214 ? 7.376 22.548 13.878 1.00 55.42 215 GLU C O 1
ATOM 6085 N N . TRP C 1 215 ? 7.437 22.318 16.120 1.00 58.41 216 TRP C N 1
ATOM 6086 C CA . TRP C 1 215 ? 7.866 20.921 16.068 1.00 55.05 216 TRP C CA 1
ATOM 6087 C C . TRP C 1 215 ? 6.738 20.009 15.590 1.00 55.83 216 TRP C C 1
ATOM 6088 O O . TRP C 1 215 ? 6.942 19.172 14.705 1.00 56.14 216 TRP C O 1
ATOM 6099 N N . ALA C 1 216 ? 5.531 20.173 16.141 1.00 58.50 217 ALA C N 1
ATOM 6100 C CA . ALA C 1 216 ? 4.408 19.341 15.715 1.00 56.92 217 ALA C CA 1
ATOM 6101 C C . ALA C 1 216 ? 4.088 19.558 14.245 1.00 58.30 217 ALA C C 1
ATOM 6102 O O . ALA C 1 216 ? 3.646 18.629 13.548 1.00 55.02 217 ALA C O 1
ATOM 6104 N N . GLU C 1 217 ? 4.326 20.774 13.757 1.00 59.54 218 GLU C N 1
ATOM 6105 C CA . GLU C 1 217 ? 4.196 21.047 12.335 1.00 56.65 218 GLU C CA 1
ATOM 6106 C C . GLU C 1 217 ? 5.088 20.116 11.528 1.00 53.98 218 GLU C C 1
ATOM 6107 O O . GLU C 1 217 ? 4.651 19.526 10.533 1.00 54.10 218 GLU C O 1
ATOM 6113 N N . ASP C 1 218 ? 6.346 19.964 11.945 1.00 52.74 219 ASP C N 1
ATOM 6114 C CA . ASP C 1 218 ? 7.237 19.046 11.240 1.00 51.17 219 ASP C CA 1
ATOM 6115 C C . ASP C 1 218 ? 6.804 17.595 11.426 1.00 48.10 219 ASP C C 1
ATOM 6116 O O . ASP C 1 218 ? 6.899 16.793 10.490 1.00 49.91 219 ASP C O 1
ATOM 6121 N N . VAL C 1 219 ? 6.325 17.229 12.617 1.00 47.01 220 VAL C N 1
ATOM 6122 C CA . VAL C 1 219 ? 5.834 15.862 12.803 1.00 45.22 220 VAL C CA 1
ATOM 6123 C C . VAL C 1 219 ? 4.629 15.624 11.905 1.00 46.18 220 VAL C C 1
ATOM 6124 O O . VAL C 1 219 ? 4.519 14.577 11.252 1.00 44.61 220 VAL C O 1
ATOM 6128 N N . ALA C 1 220 ? 3.703 16.598 11.857 1.00 49.65 221 ALA C N 1
ATOM 6129 C CA . ALA C 1 220 ? 2.523 16.456 11.007 1.00 50.50 221 ALA C CA 1
ATOM 6130 C C . ALA C 1 220 ? 2.909 16.289 9.538 1.00 50.42 221 ALA C C 1
ATOM 6131 O O . ALA C 1 220 ? 2.319 15.465 8.829 1.00 50.95 221 ALA C O 1
ATOM 6133 N N . GLU C 1 221 ? 3.903 17.048 9.068 1.00 50.18 222 GLU C N 1
ATOM 6134 C CA . GLU C 1 221 ? 4.365 16.898 7.690 1.00 50.99 222 GLU C CA 1
ATOM 6135 C C . GLU C 1 221 ? 4.782 15.458 7.411 1.00 47.84 222 GLU C C 1
ATOM 6136 O O . GLU C 1 221 ? 4.460 14.900 6.355 1.00 45.22 222 GLU C O 1
ATOM 6142 N N . GLY C 1 222 ? 5.504 14.841 8.347 1.00 46.38 223 GLY C N 1
ATOM 6143 C CA . GLY C 1 222 ? 5.893 13.455 8.158 1.00 41.15 223 GLY C CA 1
ATOM 6144 C C . GLY C 1 222 ? 4.700 12.520 8.158 1.00 43.00 223 GLY C C 1
ATOM 6145 O O . GLY C 1 222 ? 4.591 11.630 7.308 1.00 45.97 223 GLY C O 1
ATOM 6146 N N . ILE C 1 223 ? 3.779 12.710 9.097 1.00 42.23 224 ILE C N 1
ATOM 6147 C CA . ILE C 1 223 ? 2.606 11.846 9.128 1.00 39.25 224 ILE C CA 1
ATOM 6148 C C . ILE C 1 223 ? 1.837 11.956 7.818 1.00 42.37 224 ILE C C 1
ATOM 6149 O O . ILE C 1 223 ? 1.396 10.944 7.256 1.00 42.44 224 ILE C O 1
ATOM 6154 N N . ALA C 1 224 ? 1.726 13.170 7.268 1.00 36.90 225 ALA C N 1
ATOM 6155 C CA . ALA C 1 224 ? 0.923 13.331 6.060 1.00 39.92 225 ALA C CA 1
ATOM 6156 C C . ALA C 1 224 ? 1.456 12.458 4.917 1.00 41.14 225 ALA C C 1
ATOM 6157 O O . ALA C 1 224 ? 0.671 11.841 4.184 1.00 40.62 225 ALA C O 1
ATOM 6159 N N . GLN C 1 225 ? 2.786 12.372 4.773 1.00 35.20 226 GLN C N 1
ATOM 6160 C CA . GLN C 1 225 ? 3.377 11.528 3.735 1.00 38.74 226 GLN C CA 1
ATOM 6161 C C . GLN C 1 225 ? 3.017 10.058 3.945 1.00 39.74 226 GLN C C 1
ATOM 6162 O O . GLN C 1 225 ? 2.750 9.340 2.974 1.00 41.21 226 GLN C O 1
ATOM 6168 N N . ILE C 1 226 ? 3.056 9.586 5.202 1.00 35.44 227 ILE C N 1
ATOM 6169 C CA . ILE C 1 226 ? 2.620 8.226 5.524 1.00 32.13 227 ILE C CA 1
ATOM 6170 C C . ILE C 1 226 ? 1.160 8.037 5.136 1.00 34.38 227 ILE C C 1
ATOM 6171 O O . ILE C 1 226 ? 0.775 7.021 4.545 1.00 40.88 227 ILE C O 1
ATOM 6176 N N . GLN C 1 227 ? 0.322 9.011 5.484 1.00 34.36 228 GLN C N 1
ATOM 6177 C CA . GLN C 1 227 ? -1.084 8.979 5.116 1.00 37.77 228 GLN C CA 1
ATOM 6178 C C . GLN C 1 227 ? -1.257 8.853 3.601 1.00 44.44 228 GLN C C 1
ATOM 6179 O O . GLN C 1 227 ? -2.043 8.031 3.113 1.00 37.56 228 GLN C O 1
ATOM 6185 N N . VAL C 1 228 ? -0.527 9.669 2.840 1.00 47.14 229 VAL C N 1
ATOM 6186 C CA . VAL C 1 228 ? -0.692 9.698 1.389 1.00 44.84 229 VAL C CA 1
ATOM 6187 C C . VAL C 1 228 ? -0.311 8.349 0.785 1.00 39.19 229 VAL C C 1
ATOM 6188 O O . VAL C 1 228 ? -1.021 7.815 -0.074 1.00 38.80 229 VAL C O 1
ATOM 6192 N N . MET C 1 229 ? 0.815 7.780 1.222 1.00 34.46 230 MET C N 1
ATOM 6193 C CA . MET C 1 229 ? 1.205 6.457 0.737 1.00 37.36 230 MET C CA 1
ATOM 6194 C C . MET C 1 229 ? 0.149 5.407 1.068 1.00 34.55 230 MET C C 1
ATOM 6195 O O . MET C 1 229 ? -0.397 4.741 0.179 1.00 38.24 230 MET C O 1
ATOM 6200 N N . TYR C 1 230 ? -0.131 5.234 2.355 1.00 33.64 231 TYR C N 1
ATOM 6201 C CA . TYR C 1 230 ? -0.804 4.035 2.831 1.00 34.02 231 TYR C CA 1
ATOM 6202 C C . TYR C 1 230 ? -2.305 4.197 2.878 1.00 38.35 231 TYR C C 1
ATOM 6203 O O . TYR C 1 230 ? -3.021 3.217 2.687 1.00 37.31 231 TYR C O 1
ATOM 6212 N N . ASP C 1 231 ? -2.803 5.404 3.124 1.00 33.98 232 ASP C N 1
ATOM 6213 C CA . ASP C 1 231 ? -4.221 5.618 3.353 1.00 38.04 232 ASP C CA 1
ATOM 6214 C C . ASP C 1 231 ? -4.684 4.635 4.434 1.00 36.86 232 ASP C C 1
ATOM 6215 O O . ASP C 1 231 ? -5.640 3.883 4.231 1.00 39.55 232 ASP C O 1
ATOM 6220 N N . PRO C 1 232 ? -4.013 4.604 5.580 1.00 36.13 233 PRO C N 1
ATOM 6221 C CA . PRO C 1 232 ? -4.332 3.598 6.596 1.00 36.34 233 PRO C CA 1
ATOM 6222 C C . PRO C 1 232 ? -5.639 3.926 7.288 1.00 41.88 233 PRO C C 1
ATOM 6223 O O . PRO C 1 232 ? -6.148 5.052 7.221 1.00 42.99 233 PRO C O 1
ATOM 6227 N N . GLY C 1 233 ? -6.191 2.909 7.959 1.00 39.55 234 GLY C N 1
ATOM 6228 C CA . GLY C 1 233 ? -7.347 3.136 8.814 1.00 39.58 234 GLY C CA 1
ATOM 6229 C C . GLY C 1 233 ? -6.997 3.829 10.122 1.00 40.88 234 GLY C C 1
ATOM 6230 O O . GLY C 1 233 ? -7.860 4.469 10.729 1.00 45.66 234 GLY C O 1
ATOM 6231 N N . LEU C 1 234 ? -5.740 3.758 10.543 1.00 39.15 235 LEU C N 1
ATOM 6232 C CA . LEU C 1 234 ? -5.366 4.255 11.860 1.00 42.24 235 LEU C CA 1
ATOM 6233 C C . LEU C 1 234 ? -3.867 4.522 11.867 1.00 42.61 235 LEU C C 1
ATOM 6234 O O . LEU C 1 234 ? -3.095 3.719 11.340 1.00 41.89 235 LEU C O 1
ATOM 6239 N N . ILE C 1 235 ? -3.469 5.642 12.469 1.00 40.30 236 ILE C N 1
ATOM 6240 C CA . ILE C 1 235 ? -2.068 5.973 12.657 1.00 40.66 236 ILE C CA 1
ATOM 6241 C C . ILE C 1 235 ? -1.825 6.076 14.162 1.00 43.04 236 ILE C C 1
ATOM 6242 O O . ILE C 1 235 ? -2.306 7.009 14.822 1.00 41.71 236 ILE C O 1
ATOM 6247 N N . LEU C 1 236 ? -1.081 5.105 14.703 1.00 42.29 237 LEU C N 1
ATOM 6248 C CA . LEU C 1 236 ? -0.700 5.090 16.107 1.00 43.69 237 LEU C CA 1
ATOM 6249 C C . LEU C 1 236 ? 0.638 5.788 16.267 1.00 43.58 237 LEU C C 1
ATOM 6250 O O . LEU C 1 236 ? 1.569 5.513 15.502 1.00 43.78 237 LEU C O 1
ATOM 6255 N N . ILE C 1 237 ? 0.717 6.683 17.253 1.00 39.14 238 ILE C N 1
ATOM 6256 C CA . ILE C 1 237 ? 1.953 7.336 17.670 1.00 40.26 238 ILE C CA 1
ATOM 6257 C C . ILE C 1 237 ? 2.408 6.637 18.947 1.00 45.94 238 ILE C C 1
ATOM 6258 O O . ILE C 1 237 ? 1.730 6.709 19.979 1.00 47.74 238 ILE C O 1
ATOM 6263 N N . GLY C 1 238 ? 3.550 5.955 18.881 1.00 44.26 239 GLY C N 1
ATOM 6264 C CA . GLY C 1 238 ? 4.145 5.294 20.013 1.00 43.35 239 GLY C CA 1
ATOM 6265 C C . GLY C 1 238 ? 5.454 5.941 20.407 1.00 49.81 239 GLY C C 1
ATOM 6266 O O . GLY C 1 238 ? 5.760 7.078 20.026 1.00 49.60 239 GLY C O 1
ATOM 6267 N N . GLY C 1 239 ? 6.233 5.222 21.193 1.00 52.54 240 GLY C N 1
ATOM 6268 C CA . GLY C 1 239 ? 7.478 5.770 21.681 1.00 57.97 240 GLY C CA 1
ATOM 6269 C C . GLY C 1 239 ? 7.320 6.475 23.012 1.00 63.77 240 GLY C C 1
ATOM 6270 O O . GLY C 1 239 ? 6.226 6.626 23.553 1.00 66.07 240 GLY C O 1
ATOM 6271 N N . GLY C 1 240 ? 8.462 6.858 23.577 1.00 68.29 241 GLY C N 1
ATOM 6272 C CA . GLY C 1 240 ? 8.438 7.498 24.878 1.00 77.61 241 GLY C CA 1
ATOM 6273 C C . GLY C 1 240 ? 7.440 8.642 24.967 1.00 82.85 241 GLY C C 1
ATOM 6274 O O . GLY C 1 240 ? 6.685 8.744 25.938 1.00 86.58 241 GLY C O 1
ATOM 6275 N N . ILE C 1 241 ? 7.409 9.511 23.948 1.00 82.51 242 ILE C N 1
ATOM 6276 C CA . ILE C 1 241 ? 6.574 10.698 24.018 1.00 80.75 242 ILE C CA 1
ATOM 6277 C C . ILE C 1 241 ? 5.096 10.353 24.018 1.00 77.33 242 ILE C C 1
ATOM 6278 O O . ILE C 1 241 ? 4.279 11.196 24.399 1.00 79.53 242 ILE C O 1
ATOM 6283 N N . SER C 1 242 ? 4.704 9.153 23.597 1.00 74.69 243 SER C N 1
ATOM 6284 C CA . SER C 1 242 ? 3.283 8.831 23.602 1.00 74.32 243 SER C CA 1
ATOM 6285 C C . SER C 1 242 ? 2.664 8.920 25.000 1.00 79.20 243 SER C C 1
ATOM 6286 O O . SER C 1 242 ? 1.433 8.938 25.116 1.00 79.35 243 SER C O 1
ATOM 6289 N N . GLU C 1 243 ? 3.481 8.934 26.058 1.00 82.10 244 GLU C N 1
ATOM 6290 C CA . GLU C 1 243 ? 2.984 9.178 27.410 1.00 87.51 244 GLU C CA 1
ATOM 6291 C C . GLU C 1 243 ? 2.246 10.510 27.531 1.00 86.47 244 GLU C C 1
ATOM 6292 O O . GLU C 1 243 ? 1.505 10.710 28.499 1.00 88.57 244 GLU C O 1
ATOM 6298 N N . GLN C 1 244 ? 2.445 11.426 26.580 1.00 82.24 245 GLN C N 1
ATOM 6299 C CA . GLN C 1 244 ? 1.712 12.687 26.573 1.00 82.53 245 GLN C CA 1
ATOM 6300 C C . GLN C 1 244 ? 0.245 12.504 26.214 1.00 81.35 245 GLN C C 1
ATOM 6301 O O . GLN C 1 244 ? -0.576 13.366 26.547 1.00 85.58 245 GLN C O 1
ATOM 6307 N N . GLY C 1 245 ? -0.100 11.407 25.556 1.00 77.78 246 GLY C N 1
ATOM 6308 C CA . GLY C 1 245 ? -1.490 11.136 25.236 1.00 77.15 246 GLY C CA 1
ATOM 6309 C C . GLY C 1 245 ? -2.137 12.207 24.374 1.00 78.10 246 GLY C C 1
ATOM 6310 O O . GLY C 1 245 ? -1.572 12.674 23.377 1.00 74.00 246 GLY C O 1
ATOM 6311 N N . ASP C 1 246 ? -3.355 12.595 24.758 1.00 82.83 247 ASP C N 1
ATOM 6312 C CA . ASP C 1 246 ? -4.129 13.530 23.951 1.00 85.65 247 ASP C CA 1
ATOM 6313 C C . ASP C 1 246 ? -3.512 14.915 23.916 1.00 84.49 247 ASP C C 1
ATOM 6314 O O . ASP C 1 246 ? -3.720 15.655 22.948 1.00 85.69 247 ASP C O 1
ATOM 6319 N N . ASN C 1 247 ? -2.746 15.285 24.938 1.00 82.80 248 ASN C N 1
ATOM 6320 C CA . ASN C 1 247 ? -2.063 16.564 24.866 1.00 83.33 248 ASN C CA 1
ATOM 6321 C C . ASN C 1 247 ? -1.029 16.587 23.743 1.00 80.72 248 ASN C C 1
ATOM 6322 O O . ASN C 1 247 ? -0.715 17.663 23.224 1.00 85.01 248 ASN C O 1
ATOM 6327 N N . LEU C 1 248 ? -0.546 15.421 23.308 1.00 73.85 249 LEU C N 1
ATOM 6328 C CA . LEU C 1 248 ? 0.329 15.353 22.144 1.00 66.91 249 LEU C CA 1
ATOM 6329 C C . LEU C 1 248 ? -0.474 15.370 20.853 1.00 63.63 249 LEU C C 1
ATOM 6330 O O . LEU C 1 248 ? -0.143 16.106 19.921 1.00 64.50 249 LEU C O 1
ATOM 6335 N N . ILE C 1 249 ? -1.514 14.538 20.775 1.00 59.69 250 ILE C N 1
ATOM 6336 C CA . ILE C 1 249 ? -2.347 14.477 19.581 1.00 56.73 250 ILE C CA 1
ATOM 6337 C C . ILE C 1 249 ? -2.875 15.859 19.210 1.00 57.94 250 ILE C C 1
ATOM 6338 O O . ILE C 1 249 ? -2.857 16.248 18.036 1.00 56.14 250 ILE C O 1
ATOM 6343 N N . LYS C 1 250 ? -3.351 16.631 20.199 1.00 61.81 251 LYS C N 1
ATOM 6344 C CA . LYS C 1 250 ? -3.993 17.904 19.871 1.00 62.24 251 LYS C CA 1
ATOM 6345 C C . LYS C 1 250 ? -3.031 18.856 19.172 1.00 64.13 251 LYS C C 1
ATOM 6346 O O . LYS C 1 250 ? -3.467 19.712 18.399 1.00 67.07 251 LYS C O 1
ATOM 6352 N N . TYR C 1 251 ? -1.726 18.721 19.416 1.00 64.94 252 TYR C N 1
ATOM 6353 C CA . TYR C 1 251 ? -0.746 19.519 18.684 1.00 67.57 252 TYR C CA 1
ATOM 6354 C C . TYR C 1 251 ? -0.544 19.008 17.263 1.00 67.75 252 TYR C C 1
ATOM 6355 O O . TYR C 1 251 ? -0.378 19.806 16.334 1.00 71.84 252 TYR C O 1
ATOM 6364 N N . ILE C 1 252 ? -0.566 17.691 17.080 1.00 62.69 253 ILE C N 1
ATOM 6365 C CA . ILE C 1 252 ? -0.134 17.075 15.834 1.00 59.92 253 ILE C CA 1
ATOM 6366 C C . ILE C 1 252 ? -1.288 16.812 14.876 1.00 58.79 253 ILE C C 1
ATOM 6367 O O . ILE C 1 252 ? -1.149 17.008 13.667 1.00 55.80 253 ILE C O 1
ATOM 6372 N N . GLU C 1 253 ? -2.409 16.289 15.373 1.00 59.34 254 GLU C N 1
ATOM 6373 C CA . GLU C 1 253 ? -3.426 15.777 14.458 1.00 57.27 254 GLU C CA 1
ATOM 6374 C C . GLU C 1 253 ? -4.005 16.864 13.574 1.00 60.07 254 GLU C C 1
ATOM 6375 O O . GLU C 1 253 ? -4.012 16.687 12.345 1.00 65.38 254 GLU C O 1
ATOM 6381 N N . PRO C 1 254 ? -4.467 17.999 14.097 1.00 58.89 255 PRO C N 1
ATOM 6382 C CA . PRO C 1 254 ? -5.019 19.034 13.210 1.00 60.85 255 PRO C CA 1
ATOM 6383 C C . PRO C 1 254 ? -4.032 19.516 12.177 1.00 59.60 255 PRO C C 1
ATOM 6384 O O . PRO C 1 254 ? -4.449 19.994 11.116 1.00 64.52 255 PRO C O 1
ATOM 6388 N N . LYS C 1 255 ? -2.737 19.455 12.470 1.00 54.22 256 LYS C N 1
ATOM 6389 C CA . LYS C 1 255 ? -1.768 20.007 11.542 1.00 55.08 256 LYS C CA 1
ATOM 6390 C C . LYS C 1 255 ? -1.536 19.113 10.335 1.00 53.13 256 LYS C C 1
ATOM 6391 O O . LYS C 1 255 ? -1.069 19.608 9.304 1.00 54.41 256 LYS C O 1
ATOM 6397 N N . VAL C 1 256 ? -1.879 17.825 10.424 1.00 51.37 257 VAL C N 1
ATOM 6398 C CA . VAL C 1 256 ? -1.691 16.944 9.275 1.00 52.87 257 VAL C CA 1
ATOM 6399 C C . VAL C 1 256 ? -2.449 17.464 8.061 1.00 55.49 257 VAL C C 1
ATOM 6400 O O . VAL C 1 256 ? -2.004 17.283 6.921 1.00 55.27 257 VAL C O 1
ATOM 6404 N N . ALA C 1 257 ? -3.592 18.125 8.279 1.00 57.04 258 ALA C N 1
ATOM 6405 C CA . ALA C 1 257 ? -4.358 18.690 7.171 1.00 57.78 258 ALA C CA 1
ATOM 6406 C C . ALA C 1 257 ? -3.602 19.791 6.436 1.00 60.60 258 ALA C C 1
ATOM 6407 O O . ALA C 1 257 ? -3.941 20.093 5.288 1.00 61.79 258 ALA C O 1
ATOM 6409 N N . HIS C 1 258 ? -2.610 20.420 7.074 1.00 60.82 259 HIS C N 1
ATOM 6410 C CA . HIS C 1 258 ? -1.853 21.462 6.391 1.00 61.35 259 HIS C CA 1
ATOM 6411 C C . HIS C 1 258 ? -1.101 20.926 5.183 1.00 56.58 259 HIS C C 1
ATOM 6412 O O . HIS C 1 258 ? -0.753 21.700 4.285 1.00 60.72 259 HIS C O 1
ATOM 6419 N N . TYR C 1 259 ? -0.823 19.630 5.145 1.00 49.24 260 TYR C N 1
ATOM 6420 C CA . TYR C 1 259 ? -0.023 19.050 4.078 1.00 48.55 260 TYR C CA 1
ATOM 6421 C C . TYR C 1 259 ? -0.848 18.168 3.144 1.00 48.50 260 TYR C C 1
ATOM 6422 O O . TYR C 1 259 ? -0.281 17.354 2.409 1.00 46.28 260 TYR C O 1
ATOM 6431 N N . LEU C 1 260 ? -2.171 18.310 3.168 1.00 58.50 261 LEU C N 1
ATOM 6432 C CA . LEU C 1 260 ? -3.114 17.524 2.393 1.00 52.67 261 LEU C CA 1
ATOM 6433 C C . LEU C 1 260 ? -4.118 18.446 1.729 1.00 60.04 261 LEU C C 1
ATOM 6434 O O . LEU C 1 260 ? -4.342 19.573 2.184 1.00 58.26 261 LEU C O 1
ATOM 6439 N N . PRO C 1 261 ? -4.738 17.999 0.642 1.00 62.50 262 PRO C N 1
ATOM 6440 C CA . PRO C 1 261 ? -5.796 18.794 0.011 1.00 60.99 262 PRO C CA 1
ATOM 6441 C C . PRO C 1 261 ? -6.962 19.055 0.961 1.00 63.28 262 PRO C C 1
ATOM 6442 O O . PRO C 1 261 ? -7.186 18.326 1.930 1.00 58.11 262 PRO C O 1
ATOM 6446 N N . LYS C 1 262 ? -7.730 20.113 0.646 1.00 68.33 263 LYS C N 1
ATOM 6447 C CA . LYS C 1 262 ? -8.742 20.624 1.575 1.00 69.94 263 LYS C CA 1
ATOM 6448 C C . LYS C 1 262 ? -9.786 19.571 1.918 1.00 69.19 263 LYS C C 1
ATOM 6449 O O . LYS C 1 262 ? -10.267 19.511 3.054 1.00 74.88 263 LYS C O 1
ATOM 6451 N N . ASP C 1 263 ? -10.168 18.745 0.952 1.00 64.08 264 ASP C N 1
ATOM 6452 C CA . ASP C 1 263 ? -11.225 17.769 1.166 1.00 64.87 264 ASP C CA 1
ATOM 6453 C C . ASP C 1 263 ? -10.695 16.367 1.468 1.00 61.90 264 ASP C C 1
ATOM 6454 O O . ASP C 1 263 ? -11.470 15.402 1.445 1.00 61.42 264 ASP C O 1
ATOM 6459 N N . TYR C 1 264 ? -9.404 16.232 1.767 1.00 59.75 265 TYR C N 1
ATOM 6460 C CA . TYR C 1 264 ? -8.789 14.918 1.914 1.00 58.08 265 TYR C CA 1
ATOM 6461 C C . TYR C 1 264 ? -9.029 14.383 3.323 1.00 55.46 265 TYR C C 1
ATOM 6462 O O . TYR C 1 264 ? -8.676 15.031 4.316 1.00 53.24 265 TYR C O 1
ATOM 6471 N N . VAL C 1 265 ? -9.625 13.199 3.410 1.00 55.10 266 VAL C N 1
ATOM 6472 C CA . VAL C 1 265 ? -9.974 12.599 4.693 1.00 54.24 266 VAL C CA 1
ATOM 6473 C C . VAL C 1 265 ? -8.811 11.733 5.140 1.00 49.90 266 VAL C C 1
ATOM 6474 O O . VAL C 1 265 ? -8.547 10.699 4.534 1.00 52.39 266 VAL C O 1
ATOM 6478 N N . TYR C 1 266 ? -8.147 12.108 6.223 1.00 47.09 267 TYR C N 1
ATOM 6479 C CA . TYR C 1 266 ? -7.033 11.294 6.679 1.00 50.01 267 TYR C CA 1
ATOM 6480 C C . TYR C 1 266 ? -7.416 10.522 7.931 1.00 52.63 267 TYR C C 1
ATOM 6481 O O . TYR C 1 266 ? -8.416 10.810 8.594 1.00 57.09 267 TYR C O 1
ATOM 6490 N N . ALA C 1 267 ? -6.588 9.528 8.238 1.00 52.13 268 ALA C N 1
ATOM 6491 C CA . ALA C 1 267 ? -6.902 8.575 9.280 1.00 46.72 268 ALA C CA 1
ATOM 6492 C C . ALA C 1 267 ? -6.845 9.236 10.652 1.00 44.69 268 ALA C C 1
ATOM 6493 O O . ALA C 1 267 ? -6.088 10.186 10.864 1.00 46.94 268 ALA C O 1
ATOM 6495 N N . PRO C 1 268 ? -7.619 8.734 11.612 1.00 47.34 269 PRO C N 1
ATOM 6496 C CA . PRO C 1 268 ? -7.443 9.186 12.999 1.00 46.55 269 PRO C CA 1
ATOM 6497 C C . PRO C 1 268 ? -6.021 8.951 13.470 1.00 46.30 269 PRO C C 1
ATOM 6498 O O . PRO C 1 268 ? -5.360 7.983 13.087 1.00 44.20 269 PRO C O 1
ATOM 6502 N N . ILE C 1 269 ? -5.529 9.870 14.278 1.00 48.89 270 ILE C N 1
ATOM 6503 C CA . ILE C 1 269 ? -4.178 9.770 14.799 1.00 46.77 270 ILE C CA 1
ATOM 6504 C C . ILE C 1 269 ? -4.288 9.699 16.306 1.00 48.20 270 ILE C C 1
ATOM 6505 O O . ILE C 1 269 ? -4.829 10.615 16.927 1.00 46.48 270 ILE C O 1
ATOM 6510 N N . GLN C 1 270 ? -3.807 8.600 16.888 1.00 49.99 271 GLN C N 1
ATOM 6511 C CA . GLN C 1 270 ? -3.970 8.326 18.310 1.00 52.94 271 GLN C CA 1
ATOM 6512 C C . GLN C 1 270 ? -2.633 7.891 18.899 1.00 52.66 271 GLN C C 1
ATOM 6513 O O . GLN C 1 270 ? -1.766 7.384 18.189 1.00 57.11 271 GLN C O 1
ATOM 6519 N N . THR C 1 271 ? -2.471 8.070 20.209 1.00 56.30 272 THR C N 1
ATOM 6520 C CA . THR C 1 271 ? -1.318 7.446 20.839 1.00 54.08 272 THR C CA 1
ATOM 6521 C C . THR C 1 271 ? -1.624 5.991 21.140 1.00 55.11 272 THR C C 1
ATOM 6522 O O . THR C 1 271 ? -2.783 5.586 21.239 1.00 58.10 272 THR C O 1
ATOM 6526 N N . THR C 1 272 ? -0.560 5.200 21.251 1.00 53.06 273 THR C N 1
ATOM 6527 C CA . THR C 1 272 ? -0.691 3.818 21.688 1.00 54.10 273 THR C CA 1
ATOM 6528 C C . THR C 1 272 ? -1.273 3.779 23.095 1.00 59.22 273 THR C C 1
ATOM 6529 O O . THR C 1 272 ? -0.907 4.582 23.951 1.00 64.79 273 THR C O 1
ATOM 6533 N N . LYS C 1 273 ? -2.185 2.832 23.340 1.00 61.35 274 LYS C N 1
ATOM 6534 C CA . LYS C 1 273 ? -2.778 2.719 24.669 1.00 63.16 274 LYS C CA 1
ATOM 6535 C C . LYS C 1 273 ? -1.784 2.138 25.667 1.00 64.05 274 LYS C C 1
ATOM 6536 O O . LYS C 1 273 ? -1.741 2.566 26.829 1.00 66.75 274 LYS C O 1
ATOM 6542 N N . SER C 1 274 ? -0.982 1.165 25.247 1.00 62.78 275 SER C N 1
ATOM 6543 C CA . SER C 1 274 ? 0.172 0.792 26.047 1.00 68.79 275 SER C CA 1
ATOM 6544 C C . SER C 1 274 ? 1.245 1.847 25.828 1.00 70.98 275 SER C C 1
ATOM 6545 O O . SER C 1 274 ? 1.533 2.217 24.693 1.00 72.04 275 SER C O 1
ATOM 6548 N N . LYS C 1 275 ? 1.782 2.395 26.901 1.00 78.37 276 LYS C N 1
ATOM 6549 C CA . LYS C 1 275 ? 2.667 3.529 26.684 1.00 86.29 276 LYS C CA 1
ATOM 6550 C C . LYS C 1 275 ? 4.126 3.120 26.63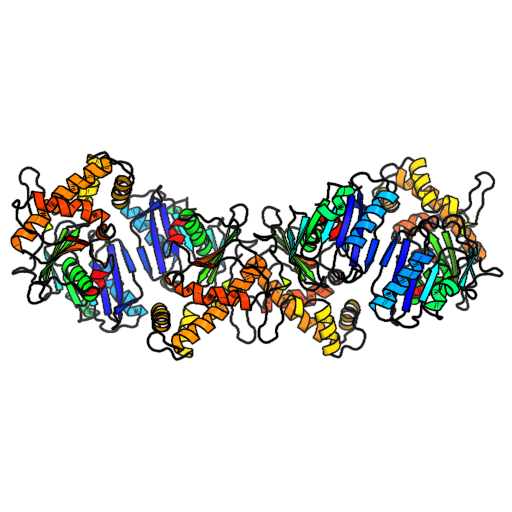0 1.00 89.66 276 LYS C C 1
ATOM 6551 O O . LYS C 1 275 ? 4.854 3.507 25.707 1.00 89.96 276 LYS C O 1
ATOM 6557 N N . ASN C 1 276 ? 4.531 2.253 27.541 1.00 90.35 277 ASN C N 1
ATOM 6558 C CA . ASN C 1 276 ? 5.932 1.958 27.775 1.00 89.96 277 ASN C CA 1
ATOM 6559 C C . ASN C 1 276 ? 6.318 0.576 27.294 1.00 79.13 277 ASN C C 1
ATOM 6560 O O . ASN C 1 276 ? 7.372 0.414 26.676 1.00 78.09 277 ASN C O 1
ATOM 6565 N N . ASP C 1 277 ? 5.432 -0.395 27.489 1.00 70.66 278 ASP C N 1
ATOM 6566 C CA . ASP C 1 277 ? 5.759 -1.803 27.407 1.00 61.90 278 ASP C CA 1
ATOM 6567 C C . ASP C 1 277 ? 5.415 -2.433 26.070 1.00 53.41 278 ASP C C 1
ATOM 6568 O O . ASP C 1 277 ? 5.650 -3.632 25.903 1.00 53.66 278 ASP C O 1
ATOM 6573 N N . ALA C 1 278 ? 4.842 -1.681 25.126 1.00 47.48 279 ALA C N 1
ATOM 6574 C CA . ALA C 1 278 ? 4.309 -2.313 23.920 1.00 48.59 279 ALA C CA 1
ATOM 6575 C C . ALA C 1 278 ? 5.337 -3.230 23.263 1.00 46.07 279 ALA C C 1
ATOM 6576 O O . ALA C 1 278 ? 5.028 -4.373 22.900 1.00 46.80 279 ALA C O 1
ATOM 6578 N N . ALA C 1 279 ? 6.572 -2.744 23.105 1.00 43.59 280 ALA C N 1
ATOM 6579 C CA . ALA C 1 279 ? 7.569 -3.517 22.384 1.00 37.88 280 ALA C CA 1
ATOM 6580 C C . ALA C 1 279 ? 7.958 -4.791 23.130 1.00 38.59 280 ALA C C 1
ATOM 6581 O O . ALA C 1 279 ? 8.281 -5.793 22.487 1.00 42.95 280 ALA C O 1
ATOM 6583 N N . LEU C 1 280 ? 7.930 -4.786 24.473 1.00 39.57 281 LEU C N 1
ATOM 6584 C CA . LEU C 1 280 ? 8.260 -6.006 25.202 1.00 40.50 281 LEU C CA 1
ATOM 6585 C C . LEU C 1 280 ? 7.259 -7.111 24.893 1.00 45.62 281 LEU C C 1
ATOM 6586 O O . LEU C 1 280 ? 7.624 -8.291 24.834 1.00 44.54 281 LEU C O 1
ATOM 6591 N N . TYR C 1 281 ? 5.981 -6.748 24.711 1.00 45.73 282 TYR C N 1
ATOM 6592 C CA . TYR C 1 281 ? 4.978 -7.739 24.346 1.00 45.04 282 TYR C CA 1
ATOM 6593 C C . TYR C 1 281 ? 5.115 -8.136 22.883 1.00 45.14 282 TYR C C 1
ATOM 6594 O O . TYR C 1 281 ? 4.958 -9.312 22.531 1.00 51.42 282 TYR C O 1
ATOM 6603 N N . GLY C 1 282 ? 5.392 -7.158 22.026 1.00 44.94 283 GLY C N 1
ATOM 6604 C CA . GLY C 1 282 ? 5.469 -7.411 20.601 1.00 46.74 283 GLY C CA 1
ATOM 6605 C C . GLY C 1 282 ? 6.665 -8.249 20.201 1.00 51.95 283 GLY C C 1
ATOM 6606 O O . GLY C 1 282 ? 6.608 -8.973 19.201 1.00 51.33 283 GLY C O 1
ATOM 6607 N N . CYS C 1 283 ? 7.771 -8.159 20.953 1.00 54.43 284 CYS C N 1
ATOM 6608 C CA . CYS C 1 283 ? 8.955 -8.870 20.481 1.00 58.62 284 CYS C CA 1
ATOM 6609 C C . CYS C 1 283 ? 8.837 -10.378 20.658 1.00 59.72 284 CYS C C 1
ATOM 6610 O O . CYS C 1 283 ? 9.634 -11.112 20.065 1.00 61.68 284 CYS C O 1
ATOM 6613 N N . LEU C 1 284 ? 7.846 -10.856 21.410 1.00 60.26 285 LEU C N 1
ATOM 6614 C CA . LEU C 1 284 ? 7.642 -12.290 21.540 1.00 63.24 285 LEU C CA 1
ATOM 6615 C C . LEU C 1 284 ? 6.787 -12.864 20.421 1.00 69.48 285 LEU C C 1
ATOM 6616 O O . LEU C 1 284 ? 6.714 -14.088 20.285 1.00 76.01 285 LEU C O 1
ATOM 6621 N N . GLN C 1 285 ? 6.161 -12.027 19.606 1.00 72.30 286 GLN C N 1
ATOM 6622 C CA . GLN C 1 285 ? 5.359 -12.528 18.499 1.00 81.72 286 GLN C CA 1
ATOM 6623 C C . GLN C 1 285 ? 6.250 -13.031 17.370 1.00 88.15 286 GLN C C 1
ATOM 6624 O O . GLN C 1 285 ? 6.584 -14.218 17.312 1.00 96.10 286 GLN C O 1
ATOM 6630 N N . TYR D 1 1 ? -14.819 -12.184 106.893 1.00 75.40 2 TYR D N 1
ATOM 6631 C CA . TYR D 1 1 ? -14.479 -10.755 106.795 1.00 70.09 2 TYR D CA 1
ATOM 6632 C C . TYR D 1 1 ? -14.807 -9.919 108.044 1.00 63.60 2 TYR D C 1
ATOM 6633 O O . TYR D 1 1 ? -15.951 -9.866 108.492 1.00 65.38 2 TYR D O 1
ATOM 6642 N N . TYR D 1 2 ? -13.807 -9.221 108.572 1.00 56.70 3 TYR D N 1
ATOM 6643 C CA . TYR D 1 2 ? -13.990 -8.281 109.674 1.00 54.84 3 TYR D CA 1
ATOM 6644 C C . TYR D 1 2 ? -13.859 -6.867 109.120 1.00 45.90 3 TYR D C 1
ATOM 6645 O O . TYR D 1 2 ? -13.189 -6.648 108.108 1.00 51.91 3 TYR D O 1
ATOM 6654 N N . ILE D 1 3 ? -14.518 -5.909 109.764 1.00 46.29 4 ILE D N 1
ATOM 6655 C CA . ILE D 1 3 ? -14.387 -4.495 109.415 1.00 40.89 4 ILE D CA 1
ATOM 6656 C C . ILE D 1 3 ? -13.529 -3.825 110.474 1.00 39.48 4 ILE D C 1
ATOM 6657 O O . ILE D 1 3 ? -13.864 -3.862 111.664 1.00 39.82 4 ILE D O 1
ATOM 6662 N N . ALA D 1 4 ? -12.448 -3.181 110.048 1.00 39.83 5 ALA D N 1
ATOM 6663 C CA . ALA D 1 4 ? -11.550 -2.476 110.950 1.00 37.45 5 ALA D CA 1
ATOM 6664 C C . ALA D 1 4 ? -11.595 -0.986 110.638 1.00 37.06 5 ALA D C 1
ATOM 6665 O O . ALA D 1 4 ? -11.580 -0.585 109.469 1.00 36.52 5 ALA D O 1
ATOM 6667 N N . ILE D 1 5 ? -11.619 -0.169 111.686 1.00 34.37 6 ILE D N 1
ATOM 6668 C CA . ILE D 1 5 ? -11.688 1.280 111.549 1.00 33.99 6 ILE D CA 1
ATOM 6669 C C . ILE D 1 5 ? -10.808 1.875 112.636 1.00 35.02 6 ILE D C 1
ATOM 6670 O O . ILE D 1 5 ? -10.884 1.465 113.802 1.00 36.32 6 ILE D O 1
ATOM 6675 N N . ASP D 1 6 ? -9.933 2.794 112.244 1.00 32.90 7 ASP D N 1
ATOM 6676 C CA . ASP D 1 6 ? -8.957 3.406 113.134 1.00 39.43 7 ASP D CA 1
ATOM 6677 C C . ASP D 1 6 ? -9.188 4.902 113.046 1.00 35.08 7 ASP D C 1
ATOM 6678 O O . ASP D 1 6 ? -9.010 5.494 111.978 1.00 34.48 7 ASP D O 1
ATOM 6683 N N . ILE D 1 7 ? -9.583 5.506 114.156 1.00 35.15 8 ILE D N 1
ATOM 6684 C CA . ILE D 1 7 ? -9.980 6.905 114.182 1.00 33.32 8 ILE D CA 1
ATOM 6685 C C . ILE D 1 7 ? -8.860 7.686 114.835 1.00 34.73 8 ILE D C 1
ATOM 6686 O O . ILE D 1 7 ? -8.490 7.423 115.989 1.00 37.15 8 ILE D O 1
ATOM 6691 N N . GLY D 1 8 ? -8.289 8.622 114.085 1.00 36.27 9 GLY D N 1
ATOM 6692 C CA . GLY D 1 8 ? -7.303 9.540 114.609 1.00 38.12 9 GLY D CA 1
ATOM 6693 C C . GLY D 1 8 ? -7.821 10.959 114.510 1.00 44.28 9 GLY D C 1
ATOM 6694 O O . GLY D 1 8 ? -8.908 11.207 113.994 1.00 46.21 9 GLY D O 1
ATOM 6695 N N . GLY D 1 9 ? -7.000 11.901 114.975 1.00 51.31 10 GLY D N 1
ATOM 6696 C CA . GLY D 1 9 ? -7.424 13.289 114.900 1.00 55.12 10 GLY D CA 1
ATOM 6697 C C . GLY D 1 9 ? -7.473 13.825 113.483 1.00 56.36 10 GLY D C 1
ATOM 6698 O O . GLY D 1 9 ? -8.347 14.628 113.153 1.00 54.52 10 GLY D O 1
ATOM 6699 N N . THR D 1 10 ? -6.567 13.367 112.623 1.00 60.42 11 THR D N 1
ATOM 6700 C CA . THR D 1 10 ? -6.456 13.837 111.248 1.00 63.37 11 THR D CA 1
ATOM 6701 C C . THR D 1 10 ? -7.036 12.862 110.230 1.00 59.07 11 THR D C 1
ATOM 6702 O O . THR D 1 10 ? -7.579 13.300 109.216 1.00 62.73 11 THR D O 1
ATOM 6706 N N . GLN D 1 11 ? -6.904 11.552 110.439 1.00 53.01 12 GLN D N 1
ATOM 6707 C CA . GLN D 1 11 ? -7.376 10.578 109.465 1.00 45.82 12 GLN D CA 1
ATOM 6708 C C . GLN D 1 11 ? -8.189 9.482 110.131 1.00 43.64 12 GLN D C 1
ATOM 6709 O O . GLN D 1 11 ? -7.948 9.114 111.284 1.00 44.30 12 GLN D O 1
ATOM 6715 N N . ILE D 1 12 ? -9.158 8.967 109.380 1.00 38.89 13 ILE D N 1
ATOM 6716 C CA . ILE D 1 12 ? -9.837 7.719 109.693 1.00 38.02 13 ILE D CA 1
ATOM 6717 C C . ILE D 1 12 ? -9.418 6.730 108.624 1.00 41.31 13 ILE D C 1
ATOM 6718 O O . ILE D 1 12 ? -9.610 6.983 107.429 1.00 45.37 13 ILE D O 1
ATOM 6723 N N . LYS D 1 13 ? -8.832 5.627 109.047 1.00 39.41 14 LYS D N 1
ATOM 6724 C CA . LYS D 1 13 ? -8.440 4.547 108.163 1.00 38.29 14 LYS D CA 1
ATOM 6725 C C . LYS D 1 13 ? -9.385 3.390 108.396 1.00 39.70 14 LYS D C 1
ATOM 6726 O O . LYS D 1 13 ? -9.865 3.173 109.514 1.00 39.34 14 LYS D O 1
ATOM 6732 N N . SER D 1 14 ? -9.620 2.625 107.345 1.00 38.39 15 SER D N 1
ATOM 6733 C CA . SER D 1 14 ? -10.481 1.471 107.495 1.00 36.36 15 SER D CA 1
ATOM 6734 C C . SER D 1 14 ? -10.067 0.424 106.483 1.00 39.02 15 SER D C 1
ATOM 6735 O O . SER D 1 14 ? -9.435 0.720 105.463 1.00 39.93 15 SER D O 1
ATOM 6738 N N . ALA D 1 15 ? -10.425 -0.812 106.782 1.00 40.57 16 ALA D N 1
ATOM 6739 C CA . ALA D 1 15 ? -10.191 -1.867 105.819 1.00 42.00 16 ALA D CA 1
ATOM 6740 C C . ALA D 1 15 ? -11.112 -3.018 106.164 1.00 42.69 16 ALA D C 1
ATOM 6741 O O . ALA D 1 15 ? -11.682 -3.080 107.260 1.00 41.51 16 ALA D O 1
ATOM 6743 N N . VAL D 1 16 ? -11.282 -3.898 105.203 1.00 45.87 17 VAL D N 1
ATOM 6744 C CA . VAL D 1 16 ? -11.868 -5.205 105.444 1.00 50.31 17 VAL D CA 1
ATOM 6745 C C . VAL D 1 16 ? -10.723 -6.192 105.561 1.00 51.31 17 VAL D C 1
ATOM 6746 O O . VAL D 1 16 ? -9.756 -6.120 104.804 1.00 49.66 17 VAL D O 1
ATOM 6750 N N . ILE D 1 17 ? -10.794 -7.064 106.558 1.00 54.27 18 ILE D N 1
ATOM 6751 C CA . ILE D 1 17 ? -9.727 -8.001 106.869 1.00 56.28 18 ILE D CA 1
ATOM 6752 C C . ILE D 1 17 ? -10.332 -9.387 106.989 1.00 63.61 18 ILE D C 1
ATOM 6753 O O . ILE D 1 17 ? -11.422 -9.546 107.553 1.00 66.03 18 ILE D O 1
ATOM 6758 N N . ASP D 1 18 ? -9.622 -10.391 106.474 1.00 67.83 19 ASP D N 1
ATOM 6759 C CA . ASP D 1 18 ? -10.075 -11.773 106.523 1.00 74.51 19 ASP D CA 1
ATOM 6760 C C . ASP D 1 18 ? -9.298 -12.561 107.575 1.00 85.16 19 ASP D C 1
ATOM 6761 O O . ASP D 1 18 ? -8.413 -12.037 108.255 1.00 87.55 19 ASP D O 1
ATOM 6766 N N . LYS D 1 19 ? -9.640 -13.851 107.688 1.00 93.41 20 LYS D N 1
ATOM 6767 C CA . LYS D 1 19 ? -9.068 -14.694 108.732 1.00 100.85 20 LYS D CA 1
ATOM 6768 C C . LYS D 1 19 ? -7.544 -14.731 108.650 1.00 105.37 20 LYS D C 1
ATOM 6769 O O . LYS D 1 19 ? -6.865 -14.773 109.685 1.00 108.67 20 LYS D O 1
ATOM 6771 N N . GLN D 1 20 ? -6.983 -14.703 107.435 1.00 104.37 21 GLN D N 1
ATOM 6772 C CA . GLN D 1 20 ? -5.533 -14.725 107.267 1.00 105.45 21 GLN D CA 1
ATOM 6773 C C . GLN D 1 20 ? -4.892 -13.346 107.425 1.00 99.55 21 GLN D C 1
ATOM 6774 O O . GLN D 1 20 ? -3.711 -13.187 107.101 1.00 100.71 21 GLN D O 1
ATOM 6780 N N . LEU D 1 21 ? -5.629 -12.351 107.910 1.00 93.91 22 LEU D N 1
ATOM 6781 C CA . LEU D 1 21 ? -5.122 -10.995 108.096 1.00 88.81 22 LEU D CA 1
ATOM 6782 C C . LEU D 1 21 ? -4.767 -10.307 106.785 1.00 82.22 22 LEU D C 1
ATOM 6783 O O . LEU D 1 21 ? -3.978 -9.357 106.780 1.00 82.62 22 LEU D O 1
ATOM 6788 N N . ASN D 1 22 ? -5.334 -10.745 105.668 1.00 75.20 23 ASN D N 1
ATOM 6789 C CA . ASN D 1 22 ? -5.177 -9.996 104.433 1.00 68.91 23 ASN D CA 1
ATOM 6790 C C . ASN D 1 22 ? -6.100 -8.788 104.451 1.00 62.91 23 ASN D C 1
ATOM 6791 O O . ASN D 1 22 ? -7.257 -8.872 104.868 1.00 60.66 23 ASN D O 1
ATOM 6796 N N . MET D 1 23 ? -5.576 -7.650 104.033 1.00 61.65 24 MET D N 1
ATOM 6797 C CA . MET D 1 23 ? -6.342 -6.418 104.057 1.00 62.66 24 MET D CA 1
ATOM 6798 C C . MET D 1 23 ? -6.874 -6.142 102.658 1.00 65.60 24 MET D C 1
ATOM 6799 O O . MET D 1 23 ? -6.113 -6.151 101.685 1.00 69.57 24 MET D O 1
ATOM 6804 N N . PHE D 1 24 ? -8.182 -5.931 102.561 1.00 66.81 25 PHE D N 1
ATOM 6805 C CA . PHE D 1 24 ? -8.843 -5.554 101.322 1.00 69.28 25 PHE D CA 1
ATOM 6806 C C . PHE D 1 24 ? -9.470 -4.179 101.498 1.00 63.71 25 PHE D C 1
ATOM 6807 O O . PHE D 1 24 ? -9.830 -3.787 102.609 1.00 61.31 25 PHE D O 1
ATOM 6815 N N . ASP D 1 25 ? -9.614 -3.456 100.391 1.00 61.82 26 ASP D N 1
ATOM 6816 C CA . ASP D 1 25 ? -10.448 -2.255 100.345 1.00 59.18 26 ASP D CA 1
ATOM 6817 C C . ASP D 1 25 ? -10.032 -1.221 101.396 1.00 51.66 26 ASP D C 1
ATOM 6818 O O . ASP D 1 25 ? -10.879 -0.603 102.054 1.00 46.77 26 ASP D O 1
ATOM 6823 N N . TYR D 1 26 ? -8.716 -1.043 101.566 1.00 46.83 27 TYR D N 1
ATOM 6824 C CA . TYR D 1 26 ? -8.209 -0.036 102.490 1.00 41.63 27 TYR D CA 1
ATOM 6825 C C . TYR D 1 26 ? -8.709 1.335 102.080 1.00 43.52 27 TYR D C 1
ATOM 6826 O O . TYR D 1 26 ? -8.644 1.710 100.903 1.00 43.65 27 TYR D O 1
ATOM 6835 N N . GLN D 1 27 ? -9.216 2.073 103.055 1.00 39.97 28 GLN D N 1
ATOM 6836 C CA . GLN D 1 27 ? -9.712 3.412 102.830 1.00 42.82 28 GLN D CA 1
ATOM 6837 C C . GLN D 1 27 ? -9.110 4.328 103.875 1.00 40.56 28 GLN D C 1
ATOM 6838 O O . GLN D 1 27 ? -8.805 3.910 104.997 1.00 39.31 28 GLN D O 1
ATOM 6844 N N . GLN D 1 28 ? -8.964 5.587 103.498 1.00 39.89 29 GLN D N 1
ATOM 6845 C CA . GLN D 1 28 ? -8.346 6.580 104.363 1.00 41.83 29 GLN D CA 1
ATOM 6846 C C . GLN D 1 28 ? -8.996 7.903 104.014 1.00 47.62 29 GLN D C 1
ATOM 6847 O O . GLN D 1 28 ? -8.865 8.370 102.878 1.00 48.80 29 GLN D O 1
ATOM 6853 N N . ILE D 1 29 ? -9.717 8.485 104.967 1.00 49.63 30 ILE D N 1
ATOM 6854 C CA . ILE D 1 29 ? -10.352 9.777 104.756 1.00 50.08 30 ILE D CA 1
ATOM 6855 C C . ILE D 1 29 ? -9.886 10.731 105.833 1.00 45.94 30 ILE D C 1
ATOM 6856 O O . ILE D 1 29 ? -9.408 10.331 106.902 1.00 41.25 30 ILE D O 1
ATOM 6861 N N . SER D 1 30 ? -10.032 12.015 105.522 1.00 45.71 31 SER D N 1
ATOM 6862 C CA . SER D 1 30 ? -9.788 13.071 106.488 1.00 48.73 31 SER D CA 1
ATOM 6863 C C . SER D 1 30 ? -10.815 12.984 107.611 1.00 49.19 31 SER D C 1
ATOM 6864 O O . SER D 1 30 ? -11.999 12.740 107.371 1.00 51.03 31 SER D O 1
ATOM 6867 N N . THR D 1 31 ? -10.363 13.157 108.843 1.00 48.46 32 THR D N 1
ATOM 6868 C CA . THR D 1 31 ? -11.294 13.068 109.969 1.00 45.64 32 THR D CA 1
ATOM 6869 C C . THR D 1 31 ? -12.179 14.308 110.008 1.00 44.81 32 THR D C 1
ATOM 6870 O O . THR D 1 31 ? -11.658 15.426 109.958 1.00 46.71 32 THR D O 1
ATOM 6874 N N . PRO D 1 32 ? -13.501 14.159 110.138 1.00 40.34 33 PRO D N 1
ATOM 6875 C CA . PRO D 1 32 ? -14.375 15.336 110.275 1.00 47.12 33 PRO D CA 1
ATOM 6876 C C . PRO D 1 32 ? -13.981 16.184 111.485 1.00 49.80 33 PRO D C 1
ATOM 6877 O O . PRO D 1 32 ? -13.416 15.691 112.461 1.00 51.38 33 PRO D O 1
ATOM 6881 N N . ASP D 1 33 ? -14.327 17.473 111.439 1.00 51.67 34 ASP D N 1
ATOM 6882 C CA . ASP D 1 33 ? -14.042 18.353 112.568 1.00 51.85 34 ASP D CA 1
ATOM 6883 C C . ASP D 1 33 ? -14.802 17.957 113.834 1.00 54.21 34 ASP D C 1
ATOM 6884 O O . ASP D 1 33 ? -14.435 18.398 114.931 1.00 50.65 34 ASP D O 1
ATOM 6889 N N . ASN D 1 34 ? -15.805 17.091 113.713 1.00 55.32 35 ASN D N 1
ATOM 6890 C CA . ASN D 1 34 ? -16.695 16.696 114.802 1.00 51.45 35 ASN D CA 1
ATOM 6891 C C . ASN D 1 34 ? -17.447 17.888 115.373 1.00 57.01 35 ASN D C 1
ATOM 6892 O O . ASN D 1 34 ? -17.904 17.847 116.520 1.00 56.81 35 ASN D O 1
ATOM 6897 N N . LYS D 1 35 ? -17.582 18.946 114.574 1.00 62.64 36 LYS D N 1
ATOM 6898 C CA . LYS D 1 35 ? -18.421 20.087 114.917 1.00 69.76 36 LYS D CA 1
ATOM 6899 C C . LYS D 1 35 ? -19.692 20.085 114.073 1.00 73.15 36 LYS D C 1
ATOM 6900 O O . LYS D 1 35 ? -20.781 19.844 114.599 1.00 73.60 36 LYS D O 1
ATOM 6906 N N . SER D 1 36 ? -19.587 20.351 112.770 1.00 77.68 37 SER D N 1
ATOM 6907 C CA . SER D 1 36 ? -20.724 20.273 111.861 1.00 82.83 37 SER D CA 1
ATOM 6908 C C . SER D 1 36 ? -20.781 18.960 111.086 1.00 78.96 37 SER D C 1
ATOM 6909 O O . SER D 1 36 ? -21.861 18.559 110.636 1.00 83.95 37 SER D O 1
ATOM 6912 N N . GLU D 1 37 ? -19.642 18.311 110.873 1.00 70.94 38 GLU D N 1
ATOM 6913 C CA . GLU D 1 37 ? -19.570 16.975 110.304 1.00 65.89 38 GLU D CA 1
ATOM 6914 C C . GLU D 1 37 ? -19.032 16.019 111.368 1.00 59.53 38 GLU D C 1
ATOM 6915 O O . GLU D 1 37 ? -17.991 16.284 111.976 1.00 57.63 38 GLU D O 1
ATOM 6921 N N . LEU D 1 38 ? -19.765 14.939 111.631 1.00 53.85 39 LEU D N 1
ATOM 6922 C CA . LEU D 1 38 ? -19.541 14.106 112.807 1.00 47.45 39 LEU D CA 1
ATOM 6923 C C . LEU D 1 38 ? -18.749 12.851 112.453 1.00 45.89 39 LEU D C 1
ATOM 6924 O O . LEU D 1 38 ? -18.921 12.271 111.376 1.00 47.92 39 LEU D O 1
ATOM 6929 N N . ILE D 1 39 ? -17.847 12.467 113.360 1.00 44.51 40 ILE D N 1
ATOM 6930 C CA . ILE D 1 39 ? -17.090 11.225 113.231 1.00 43.75 40 ILE D CA 1
ATOM 6931 C C . ILE D 1 39 ? -18.026 10.027 113.208 1.00 44.67 40 ILE D C 1
ATOM 6932 O O . ILE D 1 39 ? -17.880 9.129 112.370 1.00 51.60 40 ILE D O 1
ATOM 6937 N N . THR D 1 40 ? -19.006 9.994 114.115 1.00 40.46 41 THR D N 1
ATOM 6938 C CA . THR D 1 40 ? -19.923 8.865 114.139 1.00 41.56 41 THR D CA 1
ATOM 6939 C C . THR D 1 40 ? -20.611 8.701 112.787 1.00 40.76 41 THR D C 1
ATOM 6940 O O . THR D 1 40 ? -20.799 7.577 112.319 1.00 35.72 41 THR D O 1
ATOM 6944 N N . ASP D 1 41 ? -20.972 9.810 112.135 1.00 40.42 42 ASP D N 1
ATOM 6945 C CA . ASP D 1 41 ? -21.602 9.707 110.821 1.00 43.08 42 ASP D CA 1
ATOM 6946 C C . ASP D 1 41 ? -20.663 9.067 109.799 1.00 41.12 42 ASP D C 1
ATOM 6947 O O . ASP D 1 41 ? -21.089 8.209 109.016 1.00 42.78 42 ASP D O 1
ATOM 6952 N N . LYS D 1 42 ? -19.380 9.460 109.796 1.00 38.02 43 LYS D N 1
ATOM 6953 C CA . LYS D 1 42 ? -18.444 8.878 108.840 1.00 39.25 43 LYS D CA 1
ATOM 6954 C C . LYS D 1 42 ? -18.195 7.398 109.150 1.00 37.88 43 LYS D C 1
ATOM 6955 O O . LYS D 1 42 ? -18.099 6.567 108.236 1.00 38.16 43 LYS D O 1
ATOM 6961 N N . VAL D 1 43 ? -18.101 7.053 110.433 1.00 36.12 44 VAL D N 1
ATOM 6962 C CA . VAL D 1 43 ? -17.900 5.659 110.835 1.00 39.43 44 VAL D CA 1
ATOM 6963 C C . VAL D 1 43 ? -19.088 4.803 110.408 1.00 42.21 44 VAL D C 1
ATOM 6964 O O . VAL D 1 43 ? -18.929 3.714 109.845 1.00 40.16 44 VAL D O 1
ATOM 6968 N N . TYR D 1 44 ? -20.303 5.289 110.679 1.00 44.81 45 TYR D N 1
ATOM 6969 C CA . TYR D 1 44 ? -21.504 4.562 110.295 1.00 38.33 45 TYR D CA 1
ATOM 6970 C C . TYR D 1 44 ? -21.533 4.341 108.787 1.00 40.32 45 TYR D C 1
ATOM 6971 O O . TYR D 1 44 ? -21.791 3.231 108.315 1.00 43.50 45 TYR D O 1
ATOM 6980 N N . GLU D 1 45 ? -21.207 5.363 108.012 1.00 38.09 46 GLU D N 1
ATOM 6981 C CA . GLU D 1 45 ? -21.245 5.155 106.571 1.00 44.87 46 GLU D CA 1
ATOM 6982 C C . GLU D 1 45 ? -20.059 4.308 106.083 1.00 45.13 46 GLU D C 1
ATOM 6983 O O . GLU D 1 45 ? -20.218 3.548 105.126 1.00 46.73 46 GLU D O 1
ATOM 6989 N N . ILE D 1 46 ? -18.887 4.373 106.727 1.00 43.84 47 ILE D N 1
ATOM 6990 C CA . ILE D 1 46 ? -17.838 3.399 106.408 1.00 40.22 47 ILE D CA 1
ATOM 6991 C C . ILE D 1 46 ? -18.336 1.977 106.640 1.00 41.84 47 ILE D C 1
ATOM 6992 O O . ILE D 1 46 ? -18.140 1.097 105.795 1.00 43.44 47 ILE D O 1
ATOM 6997 N N . VAL D 1 47 ? -18.990 1.720 107.782 1.00 37.82 48 VAL D N 1
ATOM 6998 C CA . VAL D 1 47 ? -19.448 0.353 108.062 1.00 39.21 48 VAL D CA 1
ATOM 6999 C C . VAL D 1 47 ? -20.501 -0.084 107.045 1.00 43.33 48 VAL D C 1
ATOM 7000 O O . VAL D 1 47 ? -20.409 -1.174 106.465 1.00 47.68 48 VAL D O 1
ATOM 7004 N N . THR D 1 48 ? -21.532 0.740 106.822 1.00 42.20 49 THR D N 1
ATOM 7005 C CA . THR D 1 48 ? -22.575 0.334 105.879 1.00 43.03 49 THR D CA 1
ATOM 7006 C C . THR D 1 48 ? -22.022 0.181 104.469 1.00 46.22 49 THR D C 1
ATOM 7007 O O . THR D 1 48 ? -22.489 -0.670 103.709 1.00 48.53 49 THR D O 1
ATOM 7011 N N . GLY D 1 49 ? -21.038 0.996 104.098 1.00 42.02 50 GLY D N 1
ATOM 7012 C CA . GLY D 1 49 ? -20.422 0.847 102.792 1.00 43.59 50 GLY D CA 1
ATOM 7013 C C . GLY D 1 49 ? -19.766 -0.508 102.605 1.00 46.75 50 GLY D C 1
ATOM 7014 O O . GLY D 1 49 ? -19.927 -1.151 101.560 1.00 48.83 50 GLY D O 1
ATOM 7015 N N . TYR D 1 50 ? -19.012 -0.958 103.612 1.00 45.07 51 TYR D N 1
ATOM 7016 C CA . TYR D 1 50 ? -18.417 -2.287 103.571 1.00 46.67 51 TYR D CA 1
ATOM 7017 C C . TYR D 1 50 ? -19.478 -3.372 103.614 1.00 53.02 51 TYR D C 1
ATOM 7018 O O . TYR D 1 50 ? -19.378 -4.376 102.899 1.00 60.08 51 TYR D O 1
ATOM 7027 N N . MET D 1 51 ? -20.504 -3.191 104.440 1.00 52.44 52 MET D N 1
ATOM 7028 C CA . MET D 1 51 ? -21.572 -4.178 104.493 1.00 53.26 52 MET D CA 1
ATOM 7029 C C . MET D 1 51 ? -22.252 -4.334 103.143 1.00 56.79 52 MET D C 1
ATOM 7030 O O . MET D 1 51 ? -22.598 -5.448 102.745 1.00 59.44 52 MET D O 1
ATOM 7035 N N . LYS D 1 52 ? -22.468 -3.228 102.432 1.00 56.77 53 LYS D N 1
ATOM 7036 C CA . LYS D 1 52 ? -23.124 -3.312 101.138 1.00 59.15 53 LYS D CA 1
ATOM 7037 C C . LYS D 1 52 ? -22.237 -4.012 100.118 1.00 62.40 53 LYS D C 1
ATOM 7038 O O . LYS D 1 52 ? -22.679 -4.947 99.442 1.00 63.86 53 LYS D O 1
ATOM 7044 N N . GLN D 1 53 ? -20.972 -3.600 99.999 1.00 64.38 54 GLN D N 1
ATOM 7045 C CA . GLN D 1 53 ? -20.194 -4.152 98.898 1.00 70.91 54 GLN D CA 1
ATOM 7046 C C . GLN D 1 53 ? -19.776 -5.600 99.136 1.00 68.91 54 GLN D C 1
ATOM 7047 O O . GLN D 1 53 ? -19.559 -6.324 98.161 1.00 71.51 54 GLN D O 1
ATOM 7053 N N . TYR D 1 54 ? -19.696 -6.052 100.387 1.00 64.90 55 TYR D N 1
ATOM 7054 C CA . TYR D 1 54 ? -19.355 -7.437 100.686 1.00 62.01 55 TYR D CA 1
ATOM 7055 C C . TYR D 1 54 ? -20.531 -8.268 101.187 1.00 63.07 55 TYR D C 1
ATOM 7056 O O . TYR D 1 54 ? -20.350 -9.451 101.490 1.00 63.69 55 TYR D O 1
ATOM 7065 N N . GLN D 1 55 ? -21.733 -7.698 101.257 1.00 62.98 56 GLN D N 1
ATOM 7066 C CA . GLN D 1 55 ? -22.925 -8.445 101.655 1.00 67.96 56 GLN D CA 1
ATOM 7067 C C . GLN D 1 55 ? -22.788 -9.004 103.072 1.00 62.75 56 GLN D C 1
ATOM 7068 O O . GLN D 1 55 ? -23.159 -10.152 103.340 1.00 61.56 56 GLN D O 1
ATOM 7074 N N . LEU D 1 56 ? -22.262 -8.188 103.989 1.00 56.31 57 LEU D N 1
ATOM 7075 C CA . LEU D 1 56 ? -21.974 -8.639 105.342 1.00 56.40 57 LEU D CA 1
ATOM 7076 C C . LEU D 1 56 ? -23.181 -8.428 106.246 1.00 58.32 57 LEU D C 1
ATOM 7077 O O . LEU D 1 56 ? -23.709 -7.315 106.341 1.00 55.09 57 LEU D O 1
ATOM 7082 N N . ILE D 1 57 ? -23.608 -9.507 106.904 1.00 61.97 58 ILE D N 1
ATOM 7083 C CA . ILE D 1 57 ? -24.650 -9.476 107.923 1.00 59.88 58 ILE D CA 1
ATOM 7084 C C . ILE D 1 57 ? -23.978 -9.551 109.281 1.00 56.44 58 ILE D C 1
ATOM 7085 O O . ILE D 1 57 ? -23.168 -10.454 109.526 1.00 54.69 58 ILE D O 1
ATOM 7090 N N . GLN D 1 58 ? -24.319 -8.615 110.163 1.00 53.82 59 GLN D N 1
ATOM 7091 C CA . GLN D 1 58 ? -23.800 -8.532 111.527 1.00 51.67 59 GLN D CA 1
ATOM 7092 C C . GLN D 1 58 ? -22.275 -8.739 111.546 1.00 51.00 59 GLN D C 1
ATOM 7093 O O . GLN D 1 58 ? -21.785 -9.632 112.247 1.00 51.21 59 GLN D O 1
ATOM 7099 N N . PRO D 1 59 ? -21.526 -7.942 110.797 1.00 48.40 60 PRO D N 1
ATOM 7100 C CA . PRO D 1 59 ? -20.071 -8.135 110.737 1.00 47.82 60 PRO D CA 1
ATOM 7101 C C . PRO D 1 59 ? -19.404 -7.843 112.064 1.00 49.06 60 PRO D C 1
ATOM 7102 O O . PRO D 1 59 ? -19.855 -6.992 112.837 1.00 47.78 60 PRO D O 1
ATOM 7106 N N . VAL D 1 60 ? -18.289 -8.528 112.305 1.00 45.50 61 VAL D N 1
ATOM 7107 C CA . VAL D 1 60 ? -17.430 -8.128 113.409 1.00 43.55 61 VAL D CA 1
ATOM 7108 C C . VAL D 1 60 ? -16.755 -6.818 113.035 1.00 40.32 61 VAL D C 1
ATOM 7109 O O . VAL D 1 60 ? -16.094 -6.721 111.997 1.00 40.29 61 VAL D O 1
ATOM 7113 N N . ILE D 1 61 ? -16.921 -5.807 113.880 1.00 38.77 62 ILE D N 1
ATOM 7114 C CA . ILE D 1 61 ? -16.410 -4.466 113.640 1.00 38.91 62 ILE D CA 1
ATOM 7115 C C . ILE D 1 61 ? -15.425 -4.163 114.760 1.00 40.18 62 ILE D C 1
ATOM 7116 O O . ILE D 1 61 ? -15.802 -4.177 115.938 1.00 41.29 62 ILE D O 1
ATOM 7121 N N . GLY D 1 62 ? -14.167 -3.913 114.403 1.00 39.54 63 GLY D N 1
ATOM 7122 C CA . GLY D 1 62 ? -13.169 -3.453 115.361 1.00 35.92 63 GLY D CA 1
ATOM 7123 C C . GLY D 1 62 ? -12.948 -1.963 115.174 1.00 37.60 63 GLY D C 1
ATOM 7124 O O . GLY D 1 62 ? -12.747 -1.488 114.050 1.00 38.17 63 GLY D O 1
ATOM 7125 N N . ILE D 1 63 ? -12.998 -1.227 116.278 1.00 37.19 64 ILE D N 1
ATOM 7126 C CA . ILE D 1 63 ? -12.771 0.217 116.232 1.00 36.52 64 ILE D CA 1
ATOM 7127 C C . ILE D 1 63 ? -11.597 0.560 117.128 1.00 37.16 64 ILE D C 1
ATOM 7128 O O . ILE D 1 63 ? -11.613 0.273 118.332 1.00 39.34 64 ILE D O 1
ATOM 7133 N N . SER D 1 64 ? -10.585 1.174 116.540 1.00 38.40 65 SER D N 1
ATOM 7134 C CA . SER D 1 64 ? -9.498 1.780 117.280 1.00 38.49 65 SER D CA 1
ATOM 7135 C C . SER D 1 64 ? -9.733 3.286 117.251 1.00 35.75 65 SER D C 1
ATOM 7136 O O . SER D 1 64 ? -10.017 3.850 116.188 1.00 33.31 65 SER D O 1
ATOM 7139 N N . SER D 1 65 ? -9.630 3.936 118.411 1.00 35.65 66 SER D N 1
ATOM 7140 C CA . SER D 1 65 ? -9.881 5.372 118.458 1.00 35.47 66 SER D CA 1
ATOM 7141 C C . SER D 1 65 ? -8.971 6.073 119.454 1.00 33.65 66 SER D C 1
ATOM 7142 O O . SER D 1 65 ? -8.733 5.583 120.563 1.00 32.73 66 SER D O 1
ATOM 7145 N N . ALA D 1 66 ? -8.515 7.251 119.051 1.00 34.58 67 ALA D N 1
ATOM 7146 C CA . ALA D 1 66 ? -7.970 8.207 119.997 1.00 35.91 67 ALA D CA 1
ATOM 7147 C C . ALA D 1 66 ? -8.978 8.446 121.105 1.00 36.17 67 ALA D C 1
ATOM 7148 O O . ALA D 1 66 ? -10.183 8.251 120.926 1.00 42.49 67 ALA D O 1
ATOM 7150 N N . GLY D 1 67 ? -8.485 8.841 122.264 1.00 31.78 68 GLY D N 1
ATOM 7151 C CA . GLY D 1 67 ? -9.346 9.047 123.408 1.00 32.18 68 GLY D CA 1
ATOM 7152 C C . GLY D 1 67 ? -9.290 7.880 124.379 1.00 36.62 68 GLY D C 1
ATOM 7153 O O . GLY D 1 67 ? -8.860 6.767 124.047 1.00 37.85 68 GLY D O 1
ATOM 7154 N N . VAL D 1 68 ? -9.737 8.153 125.602 1.00 33.49 69 VAL D N 1
ATOM 7155 C CA . VAL D 1 68 ? -9.874 7.144 126.646 1.00 34.75 69 VAL D CA 1
ATOM 7156 C C . VAL D 1 68 ? -11.111 6.302 126.342 1.00 38.29 69 VAL D C 1
ATOM 7157 O O . VAL D 1 68 ? -12.225 6.826 126.235 1.00 40.66 69 VAL D O 1
ATOM 7161 N N . VAL D 1 69 ? -10.910 4.995 126.198 1.00 39.04 70 VAL D N 1
ATOM 7162 C CA . VAL D 1 69 ? -11.939 4.058 125.767 1.00 37.25 70 VAL D CA 1
ATOM 7163 C C . VAL D 1 69 ? -12.258 3.145 126.934 1.00 42.16 70 VAL D C 1
ATOM 7164 O O . VAL D 1 69 ? -11.361 2.471 127.465 1.00 37.73 70 VAL D O 1
ATOM 7168 N N . ASP D 1 70 ? -13.535 3.114 127.324 1.00 44.38 71 ASP D N 1
ATOM 7169 C CA . ASP D 1 70 ? -14.067 2.050 128.166 1.00 43.74 71 ASP D CA 1
ATOM 7170 C C . ASP D 1 70 ? -14.375 0.892 127.229 1.00 44.06 71 ASP D C 1
ATOM 7171 O O . ASP D 1 70 ? -15.391 0.905 126.528 1.00 43.94 71 ASP D O 1
ATOM 7176 N N . GLU D 1 71 ? -13.477 -0.101 127.187 1.00 44.72 72 GLU D N 1
ATOM 7177 C CA . GLU D 1 71 ? -13.593 -1.166 126.186 1.00 43.76 72 GLU D CA 1
ATOM 7178 C C . GLU D 1 71 ? -14.892 -1.952 126.340 1.00 42.88 72 GLU D C 1
ATOM 7179 O O . GLU D 1 71 ? -15.498 -2.356 125.342 1.00 39.65 72 GLU D O 1
ATOM 7185 N N . GLN D 1 72 ? -15.342 -2.167 127.578 1.00 44.98 73 GLN D N 1
ATOM 7186 C CA . GLN D 1 72 ? -16.574 -2.922 127.789 1.00 50.82 73 GLN D CA 1
ATOM 7187 C C . GLN D 1 72 ? -17.794 -2.142 127.301 1.00 48.61 73 GLN D C 1
ATOM 7188 O O . GLN D 1 72 ? -18.664 -2.703 126.628 1.00 48.17 73 GLN D O 1
ATOM 7194 N N . LYS D 1 73 ? -17.880 -0.848 127.630 1.00 45.36 74 LYS D N 1
ATOM 7195 C CA . LYS D 1 73 ? -18.998 -0.053 127.145 1.00 44.29 74 LYS D CA 1
ATOM 7196 C C . LYS D 1 73 ? -18.898 0.190 125.652 1.00 40.53 74 LYS D C 1
ATOM 7197 O O . LYS D 1 73 ? -19.914 0.452 125.009 1.00 39.70 74 LYS D O 1
ATOM 7203 N N . GLY D 1 74 ? -17.694 0.134 125.099 1.00 38.03 75 GLY D N 1
ATOM 7204 C CA . GLY D 1 74 ? -17.463 0.597 123.747 1.00 35.59 75 GLY D CA 1
ATOM 7205 C C . GLY D 1 74 ? -17.603 2.102 123.623 1.00 38.41 75 GLY D C 1
ATOM 7206 O O . GLY D 1 74 ? -18.147 2.597 122.626 1.00 38.76 75 GLY D O 1
ATOM 7207 N N . GLU D 1 75 ? -17.100 2.850 124.603 1.00 39.48 76 GLU D N 1
ATOM 7208 C CA . GLU D 1 75 ? -17.420 4.262 124.725 1.00 38.71 76 GLU D CA 1
ATOM 7209 C C . GLU D 1 75 ? -16.169 5.083 124.999 1.00 36.62 76 GLU D C 1
ATOM 7210 O O . GLU D 1 75 ? -15.310 4.679 125.786 1.00 38.96 76 GLU D O 1
ATOM 7216 N N . ILE D 1 76 ? -16.094 6.248 124.360 1.00 37.61 77 ILE D N 1
ATOM 7217 C CA . ILE D 1 76 ? -15.114 7.285 124.672 1.00 34.82 77 ILE D CA 1
ATOM 7218 C C . ILE D 1 76 ? -15.564 7.936 125.977 1.00 38.61 77 ILE D C 1
ATOM 7219 O O . ILE D 1 76 ? -16.572 8.644 125.990 1.00 41.78 77 ILE D O 1
ATOM 7224 N N . VAL D 1 77 ? -14.855 7.680 127.082 1.00 41.39 78 VAL D N 1
ATOM 7225 C CA . VAL D 1 77 ? -15.234 8.234 128.386 1.00 39.91 78 VAL D CA 1
ATOM 7226 C C . VAL D 1 77 ? -14.399 9.450 128.768 1.00 41.71 78 VAL D C 1
ATOM 7227 O O . VAL D 1 77 ? -14.625 10.042 129.828 1.00 44.60 78 VAL D O 1
ATOM 7231 N N . TYR D 1 78 ? -13.425 9.827 127.946 1.00 45.85 79 TYR D N 1
ATOM 7232 C CA . TYR D 1 78 ? -12.601 11.004 128.218 1.00 48.48 79 TYR D CA 1
ATOM 7233 C C . TYR D 1 78 ? -11.783 11.327 126.976 1.00 48.81 79 TYR D C 1
ATOM 7234 O O . TYR D 1 78 ? -11.192 10.426 126.374 1.00 49.70 79 TYR D O 1
ATOM 7243 N N . ALA D 1 79 ? -11.734 12.593 126.580 1.00 47.54 80 ALA D N 1
ATOM 7244 C CA . ALA D 1 79 ? -11.026 12.961 125.366 1.00 43.21 80 ALA D CA 1
ATOM 7245 C C . ALA D 1 79 ? -10.444 14.360 125.489 1.00 44.81 80 ALA D C 1
ATOM 7246 O O . ALA D 1 79 ? -11.184 15.307 125.772 1.00 46.81 80 ALA D O 1
ATOM 7248 N N . GLY D 1 80 ? -9.133 14.482 125.235 1.00 43.83 81 GLY D N 1
ATOM 7249 C CA . GLY D 1 80 ? -8.476 15.763 125.096 1.00 49.05 81 GLY D CA 1
ATOM 7250 C C . GLY D 1 80 ? -8.977 16.555 123.897 1.00 51.56 81 GLY D C 1
ATOM 7251 O O . GLY D 1 80 ? -9.835 16.101 123.131 1.00 51.87 81 GLY D O 1
ATOM 7252 N N . PRO D 1 81 ? -8.434 17.759 123.704 1.00 55.51 82 PRO D N 1
ATOM 7253 C CA . PRO D 1 81 ? -8.992 18.682 122.702 1.00 56.18 82 PRO D CA 1
ATOM 7254 C C . PRO D 1 81 ? -8.644 18.343 121.262 1.00 58.26 82 PRO D C 1
ATOM 7255 O O . PRO D 1 81 ? -9.098 19.049 120.357 1.00 62.31 82 PRO D O 1
ATOM 7259 N N . THR D 1 82 ? -7.824 17.325 121.015 1.00 56.80 83 THR D N 1
ATOM 7260 C CA . THR D 1 82 ? -7.556 16.948 119.634 1.00 59.56 83 THR D CA 1
ATOM 7261 C C . THR D 1 82 ? -8.849 16.609 118.898 1.00 63.93 83 THR D C 1
ATOM 7262 O O . THR D 1 82 ? -9.025 16.990 117.736 1.00 70.80 83 THR D O 1
ATOM 7266 N N . ILE D 1 83 ? -9.769 15.903 119.550 1.00 59.91 84 ILE D N 1
ATOM 7267 C CA . ILE D 1 83 ? -11.105 15.694 118.991 1.00 57.16 84 ILE D CA 1
ATOM 7268 C C . ILE D 1 83 ? -12.145 16.350 119.893 1.00 57.27 84 ILE D C 1
ATOM 7269 O O . ILE D 1 83 ? -12.337 15.914 121.037 1.00 57.66 84 ILE D O 1
ATOM 7274 N N . PRO D 1 84 ? -12.830 17.385 119.434 1.00 57.35 85 PRO D N 1
ATOM 7275 C CA . PRO D 1 84 ? -13.831 18.042 120.279 1.00 60.41 85 PRO D CA 1
ATOM 7276 C C . PRO D 1 84 ? -15.128 17.256 120.395 1.00 62.04 85 PRO D C 1
ATOM 7277 O O . PRO D 1 84 ? -15.540 16.536 119.484 1.00 64.59 85 PRO D O 1
ATOM 7281 N N . ASN D 1 85 ? -15.788 17.414 121.539 1.00 61.31 86 ASN D N 1
ATOM 7282 C CA . ASN D 1 85 ? -17.138 16.876 121.732 1.00 57.66 86 ASN D CA 1
ATOM 7283 C C . ASN D 1 85 ? -17.159 15.361 121.614 1.00 53.20 86 ASN D C 1
ATOM 7284 O O . ASN D 1 85 ? -18.183 14.762 121.281 1.00 54.07 86 ASN D O 1
ATOM 7289 N N . TYR D 1 86 ? -16.031 14.732 121.908 1.00 50.11 87 TYR D N 1
ATOM 7290 C CA . TYR D 1 86 ? -15.885 13.312 121.659 1.00 48.05 87 TYR D CA 1
ATOM 7291 C C . TYR D 1 86 ? -16.315 12.467 122.855 1.00 49.68 87 TYR D C 1
ATOM 7292 O O . TYR D 1 86 ? -16.764 11.332 122.667 1.00 49.09 87 TYR D O 1
ATOM 7301 N N . LYS D 1 87 ? -16.230 13.006 124.073 1.00 51.65 88 LYS D N 1
ATOM 7302 C CA . LYS D 1 87 ? -16.630 12.250 125.254 1.00 50.16 88 LYS D CA 1
ATOM 7303 C C . LYS D 1 87 ? -18.070 11.809 125.108 1.00 43.40 88 LYS D C 1
ATOM 7304 O O . LYS D 1 87 ? -18.929 12.577 124.673 1.00 43.78 88 LYS D O 1
ATOM 7310 N N . GLY D 1 88 ? -18.331 10.558 125.457 1.00 40.88 89 GLY D N 1
ATOM 7311 C CA . GLY D 1 88 ? -19.666 10.014 125.354 1.00 39.95 89 GLY D CA 1
ATOM 7312 C C . GLY D 1 88 ? -19.945 9.273 124.066 1.00 39.91 89 GLY D C 1
ATOM 7313 O O . GLY D 1 88 ? -20.973 8.599 123.965 1.00 40.90 89 GLY D O 1
ATOM 7314 N N . THR D 1 89 ? -19.064 9.358 123.082 1.00 38.69 90 THR D N 1
ATOM 7315 C CA . THR D 1 89 ? -19.296 8.631 121.842 1.00 39.39 90 THR D CA 1
ATOM 7316 C C . THR D 1 89 ? -19.309 7.127 122.097 1.00 42.89 90 THR D C 1
ATOM 7317 O O . THR D 1 89 ? -18.301 6.551 122.525 1.00 43.79 90 THR D O 1
ATOM 7321 N N . ASN D 1 90 ? -20.439 6.483 121.837 1.00 34.25 91 ASN D N 1
ATOM 7322 C CA . ASN D 1 90 ? -20.567 5.051 122.093 1.00 42.30 91 ASN D CA 1
ATOM 7323 C C . ASN D 1 90 ? -20.723 4.323 120.763 1.00 39.34 91 ASN D C 1
ATOM 7324 O O . ASN D 1 90 ? -21.777 4.388 120.127 1.00 41.82 91 ASN D O 1
ATOM 7329 N N . PHE D 1 91 ? -19.666 3.638 120.340 1.00 36.54 92 PHE D N 1
ATOM 7330 C CA . PHE D 1 91 ? -19.693 3.008 119.033 1.00 36.05 92 PHE D CA 1
ATOM 7331 C C . PHE D 1 91 ? -20.582 1.776 119.031 1.00 35.80 92 PHE D C 1
ATOM 7332 O O . PHE D 1 91 ? -21.144 1.430 117.988 1.00 39.04 92 PHE D O 1
ATOM 7340 N N . LYS D 1 92 ? -20.753 1.122 120.181 1.00 35.30 93 LYS D N 1
ATOM 7341 C CA . LYS D 1 92 ? -21.666 -0.014 120.221 1.00 37.61 93 LYS D CA 1
ATOM 7342 C C . LYS D 1 92 ? -23.112 0.429 120.020 1.00 40.06 93 LYS D C 1
ATOM 7343 O O . LYS D 1 92 ? -23.883 -0.256 119.338 1.00 36.09 93 LYS D O 1
ATOM 7349 N N . ARG D 1 93 ? -23.521 1.524 120.680 1.00 37.70 94 ARG D N 1
ATOM 7350 C CA . ARG D 1 93 ? -24.866 2.059 120.464 1.00 38.50 94 ARG D CA 1
ATOM 7351 C C . ARG D 1 93 ? -25.018 2.543 119.037 1.00 37.80 94 ARG D C 1
ATOM 7352 O O . ARG D 1 93 ? -26.035 2.288 118.386 1.00 39.54 94 ARG D O 1
ATOM 7360 N N . LEU D 1 94 ? -24.004 3.260 118.548 1.00 37.06 95 LEU D N 1
ATOM 7361 C CA . LEU D 1 94 ? -24.009 3.802 117.195 1.00 38.43 95 LEU D CA 1
ATOM 7362 C C . LEU D 1 94 ? -24.317 2.731 116.150 1.00 42.23 95 LEU D C 1
ATOM 7363 O O . LEU D 1 94 ? -25.103 2.952 115.222 1.00 41.41 95 LEU D O 1
ATOM 7368 N N . LEU D 1 95 ? -23.684 1.573 116.272 1.00 41.94 96 LEU D N 1
ATOM 7369 C CA . LEU D 1 95 ? -23.693 0.568 115.221 1.00 41.31 96 LEU D CA 1
ATOM 7370 C C . LEU D 1 95 ? -24.614 -0.607 115.538 1.00 39.89 96 LEU D C 1
ATOM 7371 O O . LEU D 1 95 ? -24.660 -1.568 114.759 1.00 40.08 96 LEU D O 1
ATOM 7376 N N . LYS D 1 96 ? -25.371 -0.535 116.645 1.00 36.66 97 LYS D N 1
ATOM 7377 C CA . LYS D 1 96 ? -26.099 -1.701 117.135 1.00 41.48 97 LYS D CA 1
ATOM 7378 C C . LYS D 1 96 ? -27.130 -2.222 116.143 1.00 46.65 97 LYS D C 1
ATOM 7379 O O . LYS D 1 96 ? -27.462 -3.412 116.178 1.00 51.46 97 LYS D O 1
ATOM 7385 N N . SER D 1 97 ? -27.711 -1.367 115.307 1.00 47.88 98 SER D N 1
ATOM 7386 C CA . SER D 1 97 ? -28.641 -1.951 114.341 1.00 51.56 98 SER D CA 1
ATOM 7387 C C . SER D 1 97 ? -27.921 -2.568 113.144 1.00 48.61 98 SER D C 1
ATOM 7388 O O . SER D 1 97 ? -28.550 -3.307 112.380 1.00 47.54 98 SER D O 1
ATOM 7391 N N . LEU D 1 98 ? -26.636 -2.259 112.950 1.00 45.72 99 LEU D N 1
ATOM 7392 C CA . LEU D 1 98 ? -25.822 -2.953 111.959 1.00 44.68 99 LEU D CA 1
ATOM 7393 C C . LEU D 1 98 ? -25.204 -4.243 112.505 1.00 45.34 99 LEU D C 1
ATOM 7394 O O . LEU D 1 98 ? -25.147 -5.257 111.801 1.00 48.51 99 LEU D O 1
ATOM 7399 N N . SER D 1 99 ? -24.722 -4.235 113.742 1.00 41.54 100 SER D N 1
ATOM 7400 C CA . SER D 1 99 ? -24.046 -5.417 114.239 1.00 41.09 100 SER D CA 1
ATOM 7401 C C . SER D 1 99 ? -23.978 -5.327 115.746 1.00 41.11 100 SER D C 1
ATOM 7402 O O . SER D 1 99 ? -23.754 -4.231 116.272 1.00 38.84 100 SER D O 1
ATOM 7405 N N . PRO D 1 100 ? -24.141 -6.435 116.468 1.00 40.72 101 PRO D N 1
ATOM 7406 C CA . PRO D 1 100 ? -23.843 -6.445 117.902 1.00 41.41 101 PRO D CA 1
ATOM 7407 C C . PRO D 1 100 ? -22.396 -6.786 118.216 1.00 47.45 101 PRO D C 1
ATOM 7408 O O . PRO D 1 100 ? -22.035 -6.830 119.398 1.00 52.32 101 PRO D O 1
ATOM 7412 N N . TYR D 1 101 ? -21.579 -7.071 117.200 1.00 45.67 102 TYR D N 1
ATOM 7413 C CA . TYR D 1 101 ? -20.196 -7.490 117.411 1.00 47.97 102 TYR D CA 1
ATOM 7414 C C . TYR D 1 101 ? -19.287 -6.305 117.106 1.00 48.95 102 TYR D C 1
ATOM 7415 O O . TYR D 1 101 ? -18.644 -6.224 116.060 1.00 55.38 102 TYR D O 1
ATOM 7424 N N . VAL D 1 102 ? -19.226 -5.378 118.054 1.00 44.78 103 VAL D N 1
ATOM 7425 C CA . VAL D 1 102 ? -18.380 -4.197 117.955 1.00 41.30 103 VAL D CA 1
ATOM 7426 C C . VAL D 1 102 ? -17.375 -4.247 119.095 1.00 43.31 103 VAL D C 1
ATOM 7427 O O . VAL D 1 102 ? -17.764 -4.411 120.258 1.00 45.48 103 VAL D O 1
ATOM 7431 N N . LYS D 1 103 ? -16.093 -4.125 118.765 1.00 43.38 104 LYS D N 1
ATOM 7432 C CA . LYS D 1 103 ? -15.033 -3.954 119.748 1.00 41.29 104 LYS D CA 1
ATOM 7433 C C . LYS D 1 103 ? -14.491 -2.545 119.598 1.00 39.16 104 LYS D C 1
ATOM 7434 O O . LYS D 1 103 ? -14.399 -2.033 118.476 1.00 37.38 104 LYS D O 1
ATOM 7440 N N . VAL D 1 104 ? -14.118 -1.920 120.713 1.00 35.30 105 VAL D N 1
ATOM 7441 C CA . VAL D 1 104 ? -13.531 -0.582 120.680 1.00 36.24 105 VAL D CA 1
ATOM 7442 C C . VAL D 1 104 ? -12.306 -0.592 121.586 1.00 36.65 105 VAL D C 1
ATOM 7443 O O . VAL D 1 104 ? -12.389 -1.078 122.717 1.00 35.86 105 VAL D O 1
ATOM 7447 N N . LYS D 1 105 ? -11.180 -0.057 121.092 1.00 35.67 106 LYS D N 1
ATOM 7448 C CA . LYS D 1 105 ? -9.933 0.066 121.848 1.00 38.68 106 LYS D CA 1
ATOM 7449 C C . LYS D 1 105 ? -9.344 1.453 121.642 1.00 38.50 106 LYS D C 1
ATOM 7450 O O . LYS D 1 105 ? -9.544 2.071 120.594 1.00 40.02 106 LYS D O 1
ATOM 7456 N N . ASN D 1 106 ? -8.549 1.904 122.616 1.00 34.83 107 ASN D N 1
ATOM 7457 C CA . ASN D 1 106 ? -7.717 3.092 122.408 1.00 36.21 107 ASN D CA 1
ATOM 7458 C C . ASN D 1 106 ? -6.749 2.881 121.233 1.00 34.98 107 ASN D C 1
ATOM 7459 O O . ASN D 1 106 ? -6.335 1.754 120.931 1.00 32.30 107 ASN D O 1
ATOM 7464 N N . ASP D 1 107 ? -6.415 3.975 120.534 1.00 34.36 108 ASP D N 1
ATOM 7465 C CA . ASP D 1 107 ? -5.595 3.836 119.328 1.00 41.87 108 ASP D CA 1
ATOM 7466 C C . ASP D 1 107 ? -4.203 3.268 119.614 1.00 40.31 108 ASP D C 1
ATOM 7467 O O . ASP D 1 107 ? -3.662 2.531 118.780 1.00 42.05 108 ASP D O 1
ATOM 7472 N N . VAL D 1 108 ? -3.611 3.573 120.769 1.00 40.48 109 VAL D N 1
ATOM 7473 C CA . VAL D 1 108 ? -2.275 3.046 121.061 1.00 39.27 109 VAL D CA 1
ATOM 7474 C C . VAL D 1 108 ? -2.359 1.575 121.461 1.00 38.70 109 VAL D C 1
ATOM 7475 O O . VAL D 1 108 ? -1.516 0.760 121.070 1.00 42.54 109 VAL D O 1
ATOM 7479 N N . ASN D 1 109 ? -3.369 1.214 122.249 1.00 37.74 110 ASN D N 1
ATOM 7480 C CA . ASN D 1 109 ? -3.667 -0.192 122.481 1.00 38.81 110 ASN D CA 1
ATOM 7481 C C . ASN D 1 109 ? -3.727 -0.947 121.170 1.00 42.14 110 ASN D C 1
ATOM 7482 O O . ASN D 1 109 ? -3.143 -2.024 121.023 1.00 46.43 110 ASN D O 1
ATOM 7487 N N . ALA D 1 110 ? -4.470 -0.407 120.214 1.00 43.46 111 ALA D N 1
ATOM 7488 C CA . ALA D 1 110 ? -4.621 -1.091 118.943 1.00 37.05 111 ALA D CA 1
ATOM 7489 C C . ALA D 1 110 ? -3.301 -1.120 118.180 1.00 35.49 111 ALA D C 1
ATOM 7490 O O . ALA D 1 110 ? -2.926 -2.152 117.611 1.00 39.76 111 ALA D O 1
ATOM 7492 N N . ALA D 1 111 ? -2.578 -0.003 118.155 1.00 33.74 112 ALA D N 1
ATOM 7493 C CA . ALA D 1 111 ? -1.313 0.005 117.423 1.00 34.89 112 ALA D CA 1
ATOM 7494 C C . ALA D 1 111 ? -0.345 -1.024 118.012 1.00 35.87 112 ALA D C 1
ATOM 7495 O O . ALA D 1 111 ? 0.280 -1.802 117.276 1.00 36.35 112 ALA D O 1
ATOM 7497 N N . LEU D 1 112 ? -0.247 -1.068 119.342 1.00 32.05 113 LEU D N 1
ATOM 7498 C CA . LEU D 1 112 ? 0.635 -2.026 120.001 1.00 36.45 113 LEU D CA 1
ATOM 7499 C C . LEU D 1 112 ? 0.217 -3.465 119.709 1.00 38.56 113 LEU D C 1
ATOM 7500 O O . LEU D 1 112 ? 1.049 -4.307 119.359 1.00 42.13 113 LEU D O 1
ATOM 7505 N N . LEU D 1 113 ? -1.072 -3.769 119.849 1.00 42.62 114 LEU D N 1
ATOM 7506 C CA . LEU D 1 113 ? -1.530 -5.135 119.599 1.00 43.25 114 LEU D CA 1
ATOM 7507 C C . LEU D 1 113 ? -1.290 -5.539 118.143 1.00 35.39 114 LEU D C 1
ATOM 7508 O O . LEU D 1 113 ? -0.912 -6.679 117.853 1.00 36.66 114 LEU D O 1
ATOM 7513 N N . GLY D 1 114 ? -1.511 -4.616 117.211 1.00 35.45 115 GLY D N 1
ATOM 7514 C CA . GLY D 1 114 ? -1.214 -4.916 115.819 1.00 36.60 115 GLY D CA 1
ATOM 7515 C C . GLY D 1 114 ? 0.267 -5.126 115.590 1.00 38.83 115 GLY D C 1
ATOM 7516 O O . GLY D 1 114 ? 0.670 -6.062 114.899 1.00 45.18 115 GLY D O 1
ATOM 7517 N N . GLU D 1 115 ? 1.096 -4.262 116.180 1.00 38.47 116 GLU D N 1
ATOM 7518 C CA . GLU D 1 115 ? 2.539 -4.411 116.066 1.00 38.68 116 GLU D CA 1
ATOM 7519 C C . GLU D 1 115 ? 2.981 -5.791 116.537 1.00 41.68 116 GLU D C 1
ATOM 7520 O O . GLU D 1 115 ? 3.786 -6.453 115.866 1.00 40.68 116 GLU D O 1
ATOM 7526 N N . LEU D 1 116 ? 2.449 -6.247 117.687 1.00 39.09 117 LEU D N 1
ATOM 7527 C CA . LEU D 1 116 ? 2.904 -7.505 118.277 1.00 39.45 117 LEU D CA 1
ATOM 7528 C C . LEU D 1 116 ? 2.342 -8.708 117.544 1.00 42.40 117 LEU D C 1
ATOM 7529 O O . LEU D 1 116 ? 2.949 -9.783 117.574 1.00 43.70 117 LEU D O 1
ATOM 7534 N N . LYS D 1 117 ? 1.198 -8.551 116.876 1.00 47.28 118 LYS D N 1
ATOM 7535 C CA . LYS D 1 117 ? 0.707 -9.632 116.030 1.00 50.00 118 LYS D CA 1
ATOM 7536 C C . LYS D 1 117 ? 1.575 -9.786 114.782 1.00 51.02 118 LYS D C 1
ATOM 7537 O O . LYS D 1 117 ? 1.667 -10.883 114.215 1.00 53.41 118 LYS D O 1
ATOM 7543 N N . LEU D 1 118 ? 2.225 -8.711 114.347 1.00 51.55 119 LEU D N 1
ATOM 7544 C CA . LEU D 1 118 ? 3.036 -8.748 113.138 1.00 53.89 119 LEU D CA 1
ATOM 7545 C C . LEU D 1 118 ? 4.518 -8.966 113.402 1.00 53.68 119 LEU D C 1
ATOM 7546 O O . LEU D 1 118 ? 5.228 -9.432 112.498 1.00 54.76 119 LEU D O 1
ATOM 7551 N N . HIS D 1 119 ? 5.002 -8.659 114.608 1.00 52.51 120 HIS D N 1
ATOM 7552 C CA . HIS D 1 119 ? 6.439 -8.675 114.869 1.00 51.27 120 HIS D CA 1
ATOM 7553 C C . HIS D 1 119 ? 6.724 -9.209 116.259 1.00 50.63 120 HIS D C 1
ATOM 7554 O O . HIS D 1 119 ? 6.097 -8.784 117.233 1.00 49.72 120 HIS D O 1
ATOM 7561 N N . GLN D 1 120 ? 7.678 -10.126 116.344 1.00 53.89 121 GLN D N 1
ATOM 7562 C CA . GLN D 1 120 ? 8.061 -10.720 117.612 1.00 57.59 121 GLN D CA 1
ATOM 7563 C C . GLN D 1 120 ? 9.172 -9.888 118.253 1.00 53.05 121 GLN D C 1
ATOM 7564 O O . GLN D 1 120 ? 9.980 -9.258 117.565 1.00 52.88 121 GLN D O 1
ATOM 7570 N N . TYR D 1 121 ? 9.173 -9.852 119.585 1.00 47.27 122 TYR D N 1
ATOM 7571 C CA . TYR D 1 121 ? 10.194 -9.139 120.332 1.00 45.64 122 TYR D CA 1
ATOM 7572 C C . TYR D 1 121 ? 10.620 -9.996 121.502 1.00 49.70 122 TYR D C 1
ATOM 7573 O O . TYR D 1 121 ? 9.836 -10.794 122.012 1.00 50.41 122 TYR D O 1
ATOM 7582 N N . GLN D 1 122 ? 11.870 -9.813 121.927 1.00 53.18 123 GLN D N 1
ATOM 7583 C CA . GLN D 1 122 ? 12.364 -10.531 123.092 1.00 56.37 123 GLN D CA 1
ATOM 7584 C C . GLN D 1 122 ? 11.809 -9.947 124.387 1.00 50.02 123 GLN D C 1
ATOM 7585 O O . GLN D 1 122 ? 11.489 -10.694 125.323 1.00 46.01 123 GLN D O 1
ATOM 7591 N N . ALA D 1 123 ? 11.690 -8.620 124.454 1.00 41.70 124 ALA D N 1
ATOM 7592 C CA . ALA D 1 123 ? 11.241 -7.980 125.673 1.00 39.96 124 ALA D CA 1
ATOM 7593 C C . ALA D 1 123 ? 9.887 -8.537 126.091 1.00 40.65 124 ALA D C 1
ATOM 7594 O O . ALA D 1 123 ? 8.993 -8.715 125.264 1.00 40.27 124 ALA D O 1
ATOM 7596 N N . GLU D 1 124 ? 9.745 -8.792 127.396 1.00 41.32 125 GLU D N 1
ATOM 7597 C CA . GLU D 1 124 ? 8.481 -9.216 127.980 1.00 43.92 125 GLU D CA 1
ATOM 7598 C C . GLU D 1 124 ? 7.576 -8.029 128.247 1.00 44.33 125 GLU D C 1
ATOM 7599 O O . GLU D 1 124 ? 6.349 -8.150 128.150 1.00 46.86 125 GLU D O 1
ATOM 7605 N N . ARG D 1 125 ? 8.154 -6.892 128.609 1.00 39.17 126 ARG D N 1
ATOM 7606 C CA . ARG D 1 125 ? 7.395 -5.688 128.915 1.00 37.57 126 ARG D CA 1
ATOM 7607 C C . ARG D 1 125 ? 7.677 -4.657 127.837 1.00 36.16 126 ARG D C 1
ATOM 7608 O O . ARG D 1 125 ? 8.811 -4.189 127.703 1.00 36.66 126 ARG D O 1
ATOM 7616 N N . ILE D 1 126 ? 6.647 -4.287 127.091 1.00 37.13 127 ILE D N 1
ATOM 7617 C CA . ILE D 1 126 ? 6.789 -3.388 125.955 1.00 34.40 127 ILE D CA 1
ATOM 7618 C C . ILE D 1 126 ? 5.857 -2.214 126.174 1.00 33.47 127 ILE D C 1
ATOM 7619 O O . ILE D 1 126 ? 4.635 -2.386 126.300 1.00 33.45 127 ILE D O 1
ATOM 7624 N N . PHE D 1 127 ? 6.424 -1.022 126.196 1.00 32.87 128 PHE D N 1
ATOM 7625 C CA . PHE D 1 127 ? 5.641 0.195 126.180 1.00 32.18 128 PHE D CA 1
ATOM 7626 C C . PHE D 1 127 ? 5.606 0.792 124.780 1.00 34.14 128 PHE D C 1
ATOM 7627 O O . PHE D 1 127 ? 6.636 0.866 124.101 1.00 34.78 128 PHE D O 1
ATOM 7635 N N . CYS D 1 128 ? 4.433 1.246 124.350 1.00 35.64 129 CYS D N 1
ATOM 7636 C CA . CYS D 1 128 ? 4.322 1.919 123.054 1.00 36.53 129 CYS D CA 1
ATOM 7637 C C . CYS D 1 128 ? 3.841 3.347 123.241 1.00 37.20 129 CYS D C 1
ATOM 7638 O O . CYS D 1 128 ? 2.803 3.580 123.870 1.00 39.30 129 CYS D O 1
ATOM 7641 N N . MET D 1 129 ? 4.589 4.293 122.687 1.00 38.13 130 MET D N 1
ATOM 7642 C CA . MET D 1 129 ? 4.196 5.695 122.662 1.00 40.09 130 MET D CA 1
ATOM 7643 C C . MET D 1 129 ? 4.026 6.133 121.214 1.00 44.54 130 MET D C 1
ATOM 7644 O O . MET D 1 129 ? 4.954 5.994 120.408 1.00 43.70 130 MET D O 1
ATOM 7649 N N . THR D 1 130 ? 2.854 6.668 120.879 1.00 44.37 131 THR D N 1
ATOM 7650 C CA . THR D 1 130 ? 2.678 7.244 119.552 1.00 43.36 131 THR D CA 1
ATOM 7651 C C . THR D 1 130 ? 2.842 8.751 119.633 1.00 40.36 131 THR D C 1
ATOM 7652 O O . THR D 1 130 ? 2.341 9.399 120.557 1.00 42.08 131 THR D O 1
ATOM 7656 N N . LEU D 1 131 ? 3.548 9.291 118.657 1.00 37.60 132 LEU D N 1
ATOM 7657 C CA . LEU D 1 131 ? 3.731 10.720 118.483 1.00 41.16 132 LEU D CA 1
ATOM 7658 C C . LEU D 1 131 ? 2.992 11.129 117.222 1.00 46.93 132 LEU D C 1
ATOM 7659 O O . LEU D 1 131 ? 3.333 10.661 116.127 1.00 49.86 132 LEU D O 1
ATOM 7664 N N . GLY D 1 132 ? 2.010 12.013 117.369 1.00 49.63 133 GLY D N 1
ATOM 7665 C CA . GLY D 1 132 ? 1.289 12.522 116.223 1.00 52.85 133 GLY D CA 1
ATOM 7666 C C . GLY D 1 132 ? 0.429 13.710 116.579 1.00 54.12 133 GLY D C 1
ATOM 7667 O O . GLY D 1 132 ? 0.905 14.654 117.219 1.00 55.36 133 GLY D O 1
ATOM 7668 N N . THR D 1 133 ? -0.829 13.679 116.129 1.00 52.98 134 THR D N 1
ATOM 7669 C CA . THR D 1 133 ? -1.819 14.668 116.542 1.00 53.95 134 THR D CA 1
ATOM 7670 C C . THR D 1 133 ? -1.767 14.857 118.046 1.00 47.99 134 THR D C 1
ATOM 7671 O O . THR D 1 133 ? -1.600 15.971 118.557 1.00 49.80 134 THR D O 1
ATOM 7675 N N . GLY D 1 134 ? -1.927 13.751 118.766 1.00 42.17 135 GLY D N 1
ATOM 7676 C CA . GLY D 1 134 ? -1.692 13.698 120.184 1.00 42.31 135 GLY D CA 1
ATOM 7677 C C . GLY D 1 134 ? -0.551 12.745 120.474 1.00 45.06 135 GLY D C 1
ATOM 7678 O O . GLY D 1 134 ? 0.060 12.162 119.573 1.00 47.95 135 GLY D O 1
ATOM 7679 N N . ILE D 1 135 ? -0.290 12.586 121.761 1.00 46.18 136 ILE D N 1
ATOM 7680 C CA . ILE D 1 135 ? 0.654 11.607 122.267 1.00 46.54 136 ILE D CA 1
ATOM 7681 C C . ILE D 1 135 ? -0.131 10.670 123.169 1.00 46.36 136 ILE D C 1
ATOM 7682 O O . ILE D 1 135 ? -0.926 11.131 123.995 1.00 48.96 136 ILE D O 1
ATOM 7687 N N . GLY D 1 136 ? 0.038 9.360 122.961 1.00 42.50 137 GLY D N 1
ATOM 7688 C CA . GLY D 1 136 ? -0.676 8.369 123.738 1.00 39.44 137 GLY D CA 1
ATOM 7689 C C . GLY D 1 136 ? 0.216 7.191 124.074 1.00 37.30 137 GLY D C 1
ATOM 7690 O O . GLY D 1 136 ? 1.321 7.057 123.542 1.00 37.85 137 GLY D O 1
ATOM 7691 N N . GLY D 1 137 ? -0.282 6.329 124.963 1.00 34.73 138 GLY D N 1
ATOM 7692 C CA . GLY D 1 137 ? 0.514 5.218 125.435 1.00 33.54 138 GLY D CA 1
ATOM 7693 C C . GLY D 1 137 ? -0.281 3.939 125.620 1.00 34.96 138 GLY D C 1
ATOM 7694 O O . GLY D 1 137 ? -1.511 3.928 125.668 1.00 33.36 138 GLY D O 1
ATOM 7695 N N . ALA D 1 138 ? 0.468 2.850 125.724 1.00 34.42 139 ALA D N 1
ATOM 7696 C CA . ALA D 1 138 ? -0.079 1.544 126.064 1.00 35.49 139 ALA D CA 1
ATOM 7697 C C . ALA D 1 138 ? 1.082 0.682 126.499 1.00 36.21 139 ALA D C 1
ATOM 7698 O O . ALA D 1 138 ? 2.195 0.832 125.995 1.00 37.27 139 ALA D O 1
ATOM 7700 N N . TYR D 1 139 ? 0.810 -0.234 127.422 1.00 37.43 140 TYR D N 1
ATOM 7701 C CA . TYR D 1 139 ? 1.853 -1.034 128.031 1.00 33.98 140 TYR D CA 1
ATOM 7702 C C . TYR D 1 139 ? 1.410 -2.486 128.029 1.00 35.84 140 TYR D C 1
ATOM 7703 O O . TYR D 1 139 ? 0.373 -2.813 128.608 1.00 36.57 140 TYR D O 1
ATOM 7712 N N . LYS D 1 140 ? 2.170 -3.349 127.364 1.00 37.30 141 LYS D N 1
ATOM 7713 C CA . LYS D 1 140 ? 1.927 -4.785 127.457 1.00 41.69 141 LYS D CA 1
ATOM 7714 C C . LYS D 1 140 ? 2.824 -5.307 128.567 1.00 41.95 141 LYS D C 1
ATOM 7715 O O . LYS D 1 140 ? 4.057 -5.201 128.475 1.00 39.01 141 LYS D O 1
ATOM 7721 N N . ASN D 1 141 ? 2.215 -5.840 129.623 1.00 45.86 142 ASN D N 1
ATOM 7722 C CA . ASN D 1 141 ? 2.972 -6.082 130.838 1.00 56.48 142 ASN D CA 1
ATOM 7723 C C . ASN D 1 141 ? 3.604 -7.465 130.790 1.00 56.42 142 ASN D C 1
ATOM 7724 O O . ASN D 1 141 ? 3.597 -8.138 129.755 1.00 51.49 142 ASN D O 1
ATOM 7729 N N . ASN D 1 142 ? 4.172 -7.873 131.929 1.00 61.94 143 ASN D N 1
ATOM 7730 C CA . ASN D 1 142 ? 4.910 -9.129 132.019 1.00 71.38 143 ASN D CA 1
ATOM 7731 C C . ASN D 1 142 ? 4.048 -10.316 131.608 1.00 75.81 143 ASN D C 1
ATOM 7732 O O . ASN D 1 142 ? 4.494 -11.185 130.843 1.00 80.07 143 ASN D O 1
ATOM 7737 N N . GLN D 1 143 ? 2.800 -10.359 132.087 1.00 72.18 144 GLN D N 1
ATOM 7738 C CA . GLN D 1 143 ? 1.908 -11.492 131.873 1.00 66.80 144 GLN D CA 1
ATOM 7739 C C . GLN D 1 143 ? 1.169 -11.423 130.539 1.00 63.60 144 GLN D C 1
ATOM 7740 O O . GLN D 1 143 ? 0.231 -12.193 130.332 1.00 65.73 144 GLN D O 1
ATOM 7742 N N . GLY D 1 144 ? 1.561 -10.531 129.636 1.00 60.13 145 GLY D N 1
ATOM 7743 C CA . GLY D 1 144 ? 0.962 -10.463 128.319 1.00 60.16 145 GLY D CA 1
ATOM 7744 C C . GLY D 1 144 ? -0.262 -9.581 128.188 1.00 62.25 145 GLY D C 1
ATOM 7745 O O . GLY D 1 144 ? -0.884 -9.570 127.117 1.00 62.30 145 GLY D O 1
ATOM 7746 N N . HIS D 1 145 ? -0.616 -8.827 129.220 1.00 61.95 146 HIS D N 1
ATOM 7747 C CA . HIS D 1 145 ? -1.871 -8.096 129.260 1.00 63.96 146 HIS D CA 1
ATOM 7748 C C . HIS D 1 145 ? -1.622 -6.602 129.072 1.00 54.72 146 HIS D C 1
ATOM 7749 O O . HIS D 1 145 ? -0.561 -6.082 129.435 1.00 49.55 146 HIS D O 1
ATOM 7756 N N . ILE D 1 146 ? -2.590 -5.912 128.470 1.00 52.26 147 ILE D N 1
ATOM 7757 C CA . ILE D 1 146 ? -2.567 -4.452 128.403 1.00 48.70 147 ILE D CA 1
ATOM 7758 C C . ILE D 1 146 ? -3.631 -3.942 129.354 1.00 47.37 147 ILE D C 1
ATOM 7759 O O . ILE D 1 146 ? -4.828 -3.986 129.042 1.00 49.51 147 ILE D O 1
ATOM 7764 N N . ASP D 1 147 ? -3.207 -3.422 130.495 1.00 44.91 148 ASP D N 1
ATOM 7765 C CA . ASP D 1 147 ? -4.153 -2.889 131.463 1.00 42.76 148 ASP D CA 1
ATOM 7766 C C . ASP D 1 147 ? -4.444 -1.437 131.131 1.00 40.47 148 ASP D C 1
ATOM 7767 O O . ASP D 1 147 ? -3.527 -0.672 130.849 1.00 38.50 148 ASP D O 1
ATOM 7772 N N . ASN D 1 148 ? -5.712 -1.061 131.162 1.00 42.99 149 ASN D N 1
ATOM 7773 C CA . ASN D 1 148 ? -6.097 0.314 130.877 1.00 41.05 149 ASN D CA 1
ATOM 7774 C C . ASN D 1 148 ? -6.309 1.158 132.123 1.00 40.09 149 ASN D C 1
ATOM 7775 O O . ASN D 1 148 ? -6.618 2.349 131.999 1.00 38.38 149 ASN D O 1
ATOM 7780 N N . GLY D 1 149 ? -6.141 0.582 133.311 1.00 38.58 150 GLY D N 1
ATOM 7781 C CA . GLY D 1 149 ? -6.240 1.335 134.543 1.00 42.46 150 GLY D CA 1
ATOM 7782 C C . GLY D 1 149 ? -7.632 1.328 135.153 1.00 45.34 150 GLY D C 1
ATOM 7783 O O . GLY D 1 149 ? -8.613 0.860 134.569 1.00 48.19 150 GLY D O 1
ATOM 7784 N N . GLU D 1 150 ? -7.719 1.912 136.352 1.00 43.27 151 GLU D N 1
ATOM 7785 C CA . GLU D 1 150 ? -8.953 1.805 137.121 1.00 45.06 151 GLU D CA 1
ATOM 7786 C C . GLU D 1 150 ? -10.100 2.554 136.460 1.00 46.29 151 GLU D C 1
ATOM 7787 O O . GLU D 1 150 ? -11.261 2.158 136.602 1.00 50.49 151 GLU D O 1
ATOM 7793 N N . LEU D 1 151 ? -9.797 3.639 135.759 1.00 46.36 152 LEU D N 1
ATOM 7794 C CA . LEU D 1 151 ? -10.784 4.434 135.045 1.00 46.16 152 LEU D CA 1
ATOM 7795 C C . LEU D 1 151 ? -10.463 4.484 133.555 1.00 46.70 152 LEU D C 1
ATOM 7796 O O . LEU D 1 151 ? -10.832 5.431 132.857 1.00 44.66 152 LEU D O 1
ATOM 7801 N N . HIS D 1 152 ? -9.765 3.465 133.062 1.00 41.62 153 HIS D N 1
ATOM 7802 C CA . HIS D 1 152 ? -9.512 3.262 131.639 1.00 47.09 153 HIS D CA 1
ATOM 7803 C C . HIS D 1 152 ? -8.505 4.240 131.033 1.00 45.50 153 HIS D C 1
ATOM 7804 O O . HIS D 1 152 ? -8.266 4.169 129.831 1.00 39.53 153 HIS D O 1
ATOM 7811 N N . LYS D 1 153 ? -7.913 5.147 131.813 1.00 43.50 154 LYS D N 1
ATOM 7812 C CA . LYS D 1 153 ? -7.042 6.177 131.262 1.00 40.19 154 LYS D CA 1
ATOM 7813 C C . LYS D 1 153 ? -5.587 5.960 131.640 1.00 37.67 154 LYS D C 1
ATOM 7814 O O . LYS D 1 153 ? -4.801 6.903 131.669 1.00 38.18 154 LYS D O 1
ATOM 7820 N N . ALA D 1 154 ? -5.210 4.721 131.917 1.00 37.29 155 ALA D N 1
ATOM 7821 C CA . ALA D 1 154 ? -3.802 4.420 132.117 1.00 39.10 155 ALA D CA 1
ATOM 7822 C C . ALA D 1 154 ? -2.992 4.801 130.885 1.00 38.90 155 ALA D C 1
ATOM 7823 O O . ALA D 1 154 ? -3.446 4.643 129.747 1.00 38.37 155 ALA D O 1
ATOM 7825 N N . ASN D 1 155 ? -1.760 5.261 131.120 1.00 34.93 156 ASN D N 1
ATOM 7826 C CA . ASN D 1 155 ? -0.784 5.502 130.064 1.00 39.40 156 ASN D CA 1
ATOM 7827 C C . ASN D 1 155 ? -1.181 6.639 129.121 1.00 40.67 156 ASN D C 1
ATOM 7828 O O . ASN D 1 155 ? -0.699 6.713 127.987 1.00 43.42 156 ASN D O 1
ATOM 7833 N N . GLU D 1 156 ? -2.050 7.538 129.564 1.00 38.40 157 GLU D N 1
ATOM 7834 C CA . GLU D 1 156 ? -2.323 8.764 128.823 1.00 38.07 157 GLU D CA 1
ATOM 7835 C C . GLU D 1 156 ? -1.147 9.724 129.018 1.00 39.95 157 GLU D C 1
ATOM 7836 O O . GLU D 1 156 ? -1.252 10.773 129.657 1.00 39.93 157 GLU D O 1
ATOM 7842 N N . VAL D 1 157 ? 0.000 9.328 128.449 1.00 34.95 158 VAL D N 1
ATOM 7843 C CA . VAL D 1 157 ? 1.267 9.988 128.737 1.00 34.73 158 VAL D CA 1
ATOM 7844 C C . VAL D 1 157 ? 1.364 11.396 128.151 1.00 38.54 158 VAL D C 1
ATOM 7845 O O . VAL D 1 157 ? 2.292 12.114 128.496 1.00 43.37 158 VAL D O 1
ATOM 7849 N N . GLY D 1 158 ? 0.432 11.817 127.286 1.00 36.08 159 GLY D N 1
ATOM 7850 C CA . GLY D 1 158 ? 0.400 13.208 126.870 1.00 38.08 159 GLY D CA 1
ATOM 7851 C C . GLY D 1 158 ? 0.226 14.185 128.017 1.00 41.12 159 GLY D C 1
ATOM 7852 O O . GLY D 1 158 ? 0.559 15.364 127.871 1.00 38.52 159 GLY D O 1
ATOM 7853 N N . TYR D 1 159 ? -0.316 13.728 129.150 1.00 42.91 160 TYR D N 1
ATOM 7854 C CA . TYR D 1 159 ? -0.520 14.580 130.313 1.00 45.48 160 TYR D CA 1
ATOM 7855 C C . TYR D 1 159 ? 0.674 14.571 131.260 1.00 44.87 160 TYR D C 1
ATOM 7856 O O . TYR D 1 159 ? 0.613 15.210 132.317 1.00 45.94 160 TYR D O 1
ATOM 7865 N N . LEU D 1 160 ? 1.743 13.854 130.914 1.00 39.82 161 LEU D N 1
ATOM 7866 C CA . LEU D 1 160 ? 2.960 13.891 131.712 1.00 40.42 161 LEU D CA 1
ATOM 7867 C C . LEU D 1 160 ? 3.541 15.298 131.758 1.00 42.09 161 LEU D C 1
ATOM 7868 O O . LEU D 1 160 ? 3.349 16.107 130.842 1.00 42.37 161 LEU D O 1
ATOM 7873 N N . LEU D 1 161 ? 4.262 15.584 132.843 1.00 42.71 162 LEU D N 1
ATOM 7874 C CA . LEU D 1 161 ? 5.205 16.699 132.869 1.00 47.62 162 LEU D CA 1
ATOM 7875 C C . LEU D 1 161 ? 4.538 18.043 132.571 1.00 46.15 162 LEU D C 1
ATOM 7876 O O . LEU D 1 161 ? 5.036 18.832 131.767 1.00 48.42 162 LEU D O 1
ATOM 7881 N N . TYR D 1 162 ? 3.418 18.322 133.229 1.00 47.34 163 TYR D N 1
ATOM 7882 C CA . TYR D 1 162 ? 2.830 19.653 133.087 1.00 49.21 163 TYR D CA 1
ATOM 7883 C C . TYR D 1 162 ? 3.756 20.697 133.702 1.00 50.56 163 TYR D C 1
ATOM 7884 O O . TYR D 1 162 ? 4.191 20.552 134.841 1.00 50.83 163 TYR D O 1
ATOM 7893 N N . ARG D 1 163 ? 4.089 21.735 132.934 1.00 56.26 164 ARG D N 1
ATOM 7894 C CA . ARG D 1 163 ? 4.962 22.793 133.426 1.00 56.82 164 ARG D CA 1
ATOM 7895 C C . ARG D 1 163 ? 4.119 23.999 133.794 1.00 58.92 164 ARG D C 1
ATOM 7896 O O . ARG D 1 163 ? 3.634 24.702 132.891 1.00 62.81 164 ARG D O 1
ATOM 7904 N N . PRO D 1 164 ? 3.918 24.289 135.081 1.00 57.21 165 PRO D N 1
ATOM 7905 C CA . PRO D 1 164 ? 3.054 25.422 135.443 1.00 56.71 165 PRO D CA 1
ATOM 7906 C C . PRO D 1 164 ? 3.467 26.729 134.801 1.00 62.94 165 PRO D C 1
ATOM 7907 O O . PRO D 1 164 ? 2.591 27.499 134.383 1.00 66.64 165 PRO D O 1
ATOM 7911 N N . THR D 1 165 ? 4.772 27.014 134.703 1.00 64.77 166 THR D N 1
ATOM 7912 C CA . THR D 1 165 ? 5.188 28.326 134.193 1.00 65.68 166 THR D CA 1
ATOM 7913 C C . THR D 1 165 ? 4.995 28.461 132.687 1.00 63.77 166 THR D C 1
ATOM 7914 O O . THR D 1 165 ? 4.925 29.582 132.182 1.00 63.64 166 THR D O 1
ATOM 7918 N N . GLU D 1 166 ? 4.889 27.355 131.958 1.00 61.53 167 GLU D N 1
ATOM 7919 C CA . GLU D 1 166 ? 4.647 27.436 130.533 1.00 60.67 167 GLU D CA 1
ATOM 7920 C C . GLU D 1 166 ? 3.235 27.036 130.179 1.00 58.28 167 GLU D C 1
ATOM 7921 O O . GLU D 1 166 ? 2.826 27.228 129.032 1.00 60.71 167 GLU D O 1
ATOM 7927 N N . ASN D 1 167 ? 2.485 26.495 131.134 1.00 57.46 168 ASN D N 1
ATOM 7928 C CA . ASN D 1 167 ? 1.127 26.018 130.900 1.00 60.05 168 ASN D CA 1
ATOM 7929 C C . ASN D 1 167 ? 1.083 25.035 129.734 1.00 57.39 168 ASN D C 1
ATOM 7930 O O . ASN D 1 167 ? 0.249 25.145 128.835 1.00 60.67 168 ASN D O 1
ATOM 7935 N N . THR D 1 168 ? 2.019 24.084 129.725 1.00 52.79 169 THR D N 1
ATOM 7936 C CA . THR D 1 168 ? 2.034 23.038 128.708 1.00 49.95 169 THR D CA 1
ATOM 7937 C C . THR D 1 168 ? 2.209 21.677 129.365 1.00 47.05 169 THR D C 1
ATOM 7938 O O . THR D 1 168 ? 2.926 21.538 130.360 1.00 48.34 169 THR D O 1
ATOM 7942 N N . THR D 1 169 ? 1.509 20.692 128.825 1.00 46.53 170 THR D N 1
ATOM 7943 C CA . THR D 1 169 ? 1.725 19.276 129.077 1.00 43.42 170 THR D CA 1
ATOM 7944 C C . THR D 1 169 ? 2.732 18.727 128.078 1.00 42.40 170 THR D C 1
ATOM 7945 O O . THR D 1 169 ? 3.128 19.400 127.130 1.00 46.85 170 THR D O 1
ATOM 7949 N N . PHE D 1 170 ? 3.166 17.490 128.317 1.00 40.74 171 PHE D N 1
ATOM 7950 C CA . PHE D 1 170 ? 4.011 16.782 127.362 1.00 40.43 171 PHE D CA 1
ATOM 7951 C C . PHE D 1 170 ? 3.443 16.859 125.942 1.00 46.44 171 PHE D C 1
ATOM 7952 O O . PHE D 1 170 ? 4.122 17.286 125.001 1.00 51.48 171 PHE D O 1
ATOM 7960 N N . GLU D 1 171 ? 2.179 16.475 125.776 1.00 48.09 172 GLU D N 1
ATOM 7961 C CA . GLU D 1 171 ? 1.572 16.467 124.449 1.00 49.37 172 GLU D CA 1
ATOM 7962 C C . GLU D 1 171 ? 1.539 17.870 123.832 1.00 47.87 172 GLU D C 1
ATOM 7963 O O . GLU D 1 171 ? 1.689 18.026 122.619 1.00 45.53 172 GLU D O 1
ATOM 7969 N N . GLN D 1 172 ? 1.336 18.904 124.645 1.00 48.24 173 GLN D N 1
ATOM 7970 C CA . GLN D 1 172 ? 1.285 20.259 124.101 1.00 48.92 173 GLN D CA 1
ATOM 7971 C C . GLN D 1 172 ? 2.653 20.797 123.714 1.00 51.30 173 GLN D C 1
ATOM 7972 O O . GLN D 1 172 ? 2.737 21.865 123.102 1.00 58.81 173 GLN D O 1
ATOM 7978 N N . ARG D 1 173 ? 3.719 20.092 124.052 1.00 52.05 174 ARG D N 1
ATOM 7979 C CA . ARG D 1 173 ? 5.050 20.471 123.626 1.00 51.82 174 ARG D CA 1
ATOM 7980 C C . ARG D 1 173 ? 5.582 19.590 122.518 1.00 56.05 174 ARG D C 1
ATOM 7981 O O . ARG D 1 173 ? 6.390 20.057 121.713 1.00 60.17 174 ARG D O 1
ATOM 7989 N N . ALA D 1 174 ? 5.139 18.335 122.448 1.00 53.11 175 ALA D N 1
ATOM 7990 C CA . ALA D 1 174 ? 5.726 17.380 121.528 1.00 56.05 175 ALA D CA 1
ATOM 7991 C C . ALA D 1 174 ? 4.776 16.887 120.446 1.00 58.25 175 ALA D C 1
ATOM 7992 O O . ALA D 1 174 ? 5.207 16.124 119.577 1.00 56.53 175 ALA D O 1
ATOM 7994 N N . ALA D 1 175 ? 3.505 17.266 120.478 1.00 59.86 176 ALA D N 1
ATOM 7995 C CA . ALA D 1 175 ? 2.628 16.825 119.407 1.00 62.41 176 ALA D CA 1
ATOM 7996 C C . ALA D 1 175 ? 2.900 17.623 118.129 1.00 64.11 176 ALA D C 1
ATOM 7997 O O . ALA D 1 175 ? 3.385 18.767 118.152 1.00 60.07 176 ALA D O 1
ATOM 7999 N N . THR D 1 176 ? 2.537 17.012 117.000 1.00 64.65 177 THR D N 1
ATOM 8000 C CA . THR D 1 176 ? 2.925 17.579 115.716 1.00 67.47 177 THR D CA 1
ATOM 8001 C C . THR D 1 176 ? 2.446 19.017 115.579 1.00 73.79 177 THR D C 1
ATOM 8002 O O . THR D 1 176 ? 3.150 19.856 115.008 1.00 78.33 177 THR D O 1
ATOM 8006 N N . SER D 1 177 ? 1.238 19.323 116.051 1.00 75.03 178 SER D N 1
ATOM 8007 C CA . SER D 1 177 ? 0.801 20.718 115.999 1.00 76.89 178 SER D CA 1
ATOM 8008 C C . SER D 1 177 ? 1.756 21.617 116.785 1.00 72.42 178 SER D C 1
ATOM 8009 O O . SER D 1 177 ? 2.007 22.766 116.398 1.00 73.50 178 SER D O 1
ATOM 8012 N N . ALA D 1 178 ? 2.300 21.105 117.894 1.00 67.59 179 ALA D N 1
ATOM 8013 C CA . ALA D 1 178 ? 3.280 21.862 118.670 1.00 63.74 179 ALA D CA 1
ATOM 8014 C C . ALA D 1 178 ? 4.597 21.989 117.916 1.00 63.32 179 ALA D C 1
ATOM 8015 O O . ALA D 1 178 ? 5.195 23.075 117.873 1.00 69.21 179 ALA D O 1
ATOM 8017 N N . LEU D 1 179 ? 5.057 20.892 117.306 1.00 56.15 180 LEU D N 1
ATOM 8018 C CA . LEU D 1 179 ? 6.276 20.931 116.506 1.00 56.55 180 LEU D CA 1
ATOM 8019 C C . LEU D 1 179 ? 6.163 21.936 115.354 1.00 60.99 180 LEU D C 1
ATOM 8020 O O . LEU D 1 179 ? 7.092 22.723 115.114 1.00 60.79 180 LEU D O 1
ATOM 8025 N N . LYS D 1 180 ? 5.005 21.974 114.675 1.00 62.31 181 LYS D N 1
ATOM 8026 C CA . LYS D 1 180 ? 4.798 22.944 113.596 1.00 64.60 181 LYS D CA 1
ATOM 8027 C C . LYS D 1 180 ? 4.875 24.372 114.117 1.00 66.75 181 LYS D C 1
ATOM 8028 O O . LYS D 1 180 ? 5.414 25.264 113.447 1.00 67.59 181 LYS D O 1
ATOM 8034 N N . LYS D 1 181 ? 4.348 24.612 115.319 1.00 68.97 182 LYS D N 1
ATOM 8035 C CA . LYS D 1 181 ? 4.574 25.898 115.967 1.00 74.03 182 LYS D CA 1
ATOM 8036 C C . LYS D 1 181 ? 6.061 26.118 116.207 1.00 69.29 182 LYS D C 1
ATOM 8037 O O . LYS D 1 181 ? 6.611 27.171 115.858 1.00 70.70 182 LYS D O 1
ATOM 8043 N N . ARG D 1 182 ? 6.733 25.113 116.780 1.00 65.73 183 ARG D N 1
ATOM 8044 C CA . ARG D 1 182 ? 8.167 25.214 117.039 1.00 62.18 183 ARG D CA 1
ATOM 8045 C C . ARG D 1 182 ? 8.958 25.471 115.771 1.00 62.51 183 ARG D C 1
ATOM 8046 O O . ARG D 1 182 ? 10.016 26.106 115.822 1.00 67.00 183 ARG D O 1
ATOM 8054 N N . MET D 1 183 ? 8.501 24.934 114.643 1.00 60.59 184 MET D N 1
ATOM 8055 C CA . MET D 1 183 ? 9.173 25.195 113.377 1.00 63.04 184 MET D CA 1
ATOM 8056 C C . MET D 1 183 ? 9.114 26.672 113.024 1.00 66.03 184 MET D C 1
ATOM 8057 O O . MET D 1 183 ? 10.145 27.292 112.743 1.00 72.21 184 MET D O 1
ATOM 8062 N N . ILE D 1 184 ? 7.925 27.272 113.063 1.00 64.78 185 ILE D N 1
ATOM 8063 C CA . ILE D 1 184 ? 7.854 28.697 112.753 1.00 69.98 185 ILE D CA 1
ATOM 8064 C C . ILE D 1 184 ? 8.578 29.513 113.817 1.00 73.96 185 ILE D C 1
ATOM 8065 O O . ILE D 1 184 ? 9.317 30.447 113.497 1.00 76.79 185 ILE D O 1
ATOM 8070 N N . ALA D 1 185 ? 8.418 29.155 115.094 1.00 76.44 186 ALA D N 1
ATOM 8071 C CA . ALA D 1 185 ? 9.135 29.881 116.138 1.00 79.22 186 ALA D CA 1
ATOM 8072 C C . ALA D 1 185 ? 10.639 29.788 115.930 1.00 82.63 186 ALA D C 1
ATOM 8073 O O . ALA D 1 185 ? 11.365 30.766 116.153 1.00 87.24 186 ALA D O 1
ATOM 8075 N N . GLY D 1 186 ? 11.123 28.629 115.479 1.00 80.00 187 GLY D N 1
ATOM 8076 C CA . GLY D 1 186 ? 12.536 28.440 115.233 1.00 78.13 187 GLY D CA 1
ATOM 8077 C C . GLY D 1 186 ? 13.017 28.917 113.881 1.00 78.05 187 GLY D C 1
ATOM 8078 O O . GLY D 1 186 ? 14.138 28.604 113.479 1.00 79.47 187 GLY D O 1
ATOM 8079 N N . GLY D 1 187 ? 12.208 29.688 113.166 1.00 76.65 188 GLY D N 1
ATOM 8080 C CA . GLY D 1 187 ? 12.627 30.271 111.909 1.00 78.42 188 GLY D CA 1
ATOM 8081 C C . GLY D 1 187 ? 12.667 29.335 110.721 1.00 78.17 188 GLY D C 1
ATOM 8082 O O . GLY D 1 187 ? 13.087 29.758 109.639 1.00 82.15 188 GLY D O 1
ATOM 8083 N N . PHE D 1 188 ? 12.236 28.087 110.869 1.00 73.97 189 PHE D N 1
ATOM 8084 C CA . PHE D 1 188 ? 12.210 27.157 109.743 1.00 74.74 189 PHE D CA 1
ATOM 8085 C C . PHE D 1 188 ? 11.010 27.499 108.869 1.00 81.12 189 PHE D C 1
ATOM 8086 O O . PHE D 1 188 ? 9.891 27.059 109.140 1.00 81.92 189 PHE D O 1
ATOM 8094 N N . THR D 1 189 ? 11.224 28.288 107.815 1.00 86.11 190 THR D N 1
ATOM 8095 C CA . THR D 1 189 ? 10.110 28.744 106.990 1.00 91.03 190 THR D CA 1
ATOM 8096 C C . THR D 1 189 ? 9.950 27.962 105.688 1.00 94.02 190 THR D C 1
ATOM 8097 O O . THR D 1 189 ? 8.903 28.075 105.039 1.00 96.72 190 THR D O 1
ATOM 8101 N N . ARG D 1 190 ? 10.959 27.190 105.290 1.00 91.81 191 ARG D N 1
ATOM 8102 C CA . ARG D 1 190 ? 10.883 26.307 104.133 1.00 87.86 191 ARG D CA 1
ATOM 8103 C C . ARG D 1 190 ? 9.534 25.605 103.999 1.00 83.69 191 ARG D C 1
ATOM 8104 O O . ARG D 1 190 ? 8.983 25.497 102.899 1.00 86.71 191 ARG D O 1
ATOM 8112 N N . SER D 1 191 ? 8.973 25.156 105.108 1.00 78.07 192 SER D N 1
ATOM 8113 C CA . SER D 1 191 ? 7.755 24.365 105.062 1.00 76.17 192 SER D CA 1
ATOM 8114 C C . SER D 1 191 ? 7.192 24.236 106.470 1.00 75.52 192 SER D C 1
ATOM 8115 O O . SER D 1 191 ? 7.846 24.565 107.464 1.00 73.60 192 SER D O 1
ATOM 8118 N N . THR D 1 192 ? 5.972 23.717 106.534 1.00 74.66 193 THR D N 1
ATOM 8119 C CA . THR D 1 192 ? 5.323 23.355 107.782 1.00 74.26 193 THR D CA 1
ATOM 8120 C C . THR D 1 192 ? 4.952 21.883 107.763 1.00 75.99 193 THR D C 1
ATOM 8121 O O . THR D 1 192 ? 4.019 21.466 108.456 1.00 78.74 193 THR D O 1
ATOM 8125 N N . HIS D 1 193 ? 5.665 21.097 106.966 1.00 75.04 194 HIS D N 1
ATOM 8126 C CA . HIS D 1 193 ? 5.430 19.669 106.833 1.00 73.10 194 HIS D CA 1
ATOM 8127 C C . HIS D 1 193 ? 6.556 18.946 107.565 1.00 67.48 194 HIS D C 1
ATOM 8128 O O . HIS D 1 193 ? 7.732 19.103 107.217 1.00 65.33 194 HIS D O 1
ATOM 8135 N N . VAL D 1 194 ? 6.200 18.168 108.586 1.00 66.93 195 VAL D N 1
ATOM 8136 C CA . VAL D 1 194 ? 7.221 17.616 109.480 1.00 63.53 195 VAL D CA 1
ATOM 8137 C C . VAL D 1 194 ? 8.249 16.784 108.730 1.00 64.68 195 VAL D C 1
ATOM 8138 O O . VAL D 1 194 ? 9.447 16.905 109.029 1.00 64.27 195 VAL D O 1
ATOM 8142 N N . PRO D 1 195 ? 7.884 15.922 107.778 1.00 65.33 196 PRO D N 1
ATOM 8143 C CA . PRO D 1 195 ? 8.930 15.216 107.015 1.00 62.55 196 PRO D CA 1
ATOM 8144 C C . PRO D 1 195 ? 9.952 16.147 106.392 1.00 65.26 196 PRO D C 1
ATOM 8145 O O . PRO D 1 195 ? 11.141 15.805 106.366 1.00 68.12 196 PRO D O 1
ATOM 8149 N N . VAL D 1 196 ? 9.529 17.317 105.893 1.00 65.77 197 VAL D N 1
ATOM 8150 C CA . VAL D 1 196 ? 10.473 18.265 105.296 1.00 67.20 197 VAL D CA 1
ATOM 8151 C C . VAL D 1 196 ? 11.467 18.760 106.340 1.00 66.97 197 VAL D C 1
ATOM 8152 O O . VAL D 1 196 ? 12.649 18.978 106.044 1.00 68.13 197 VAL D O 1
ATOM 8156 N N . LEU D 1 197 ? 11.003 18.949 107.575 1.00 66.18 198 LEU D N 1
ATOM 8157 C CA . LEU D 1 197 ? 11.901 19.330 108.657 1.00 61.70 198 LEU D CA 1
ATOM 8158 C C . LEU D 1 197 ? 13.016 18.302 108.812 1.00 62.67 198 LEU D C 1
ATOM 8159 O O . LEU D 1 197 ? 14.195 18.657 108.904 1.00 65.77 198 LEU D O 1
ATOM 8164 N N . PHE D 1 198 ? 12.663 17.016 108.813 1.00 62.05 199 PHE D N 1
ATOM 8165 C CA . PHE D 1 198 ? 13.681 15.972 108.885 1.00 62.53 199 PHE D CA 1
ATOM 8166 C C . PHE D 1 198 ? 14.557 15.983 107.642 1.00 71.34 199 PHE D C 1
ATOM 8167 O O . PHE D 1 198 ? 15.790 15.909 107.735 1.00 74.97 199 PHE D O 1
ATOM 8175 N N . GLU D 1 199 ? 13.934 16.085 106.466 1.00 73.28 200 GLU D N 1
ATOM 8176 C CA . GLU D 1 199 ? 14.696 16.171 105.228 1.00 74.39 200 GLU D CA 1
ATOM 8177 C C . GLU D 1 199 ? 15.738 17.271 105.322 1.00 70.44 200 GLU D C 1
ATOM 8178 O O . GLU D 1 199 ? 16.913 17.064 104.999 1.00 70.57 200 GLU D O 1
ATOM 8184 N N . ALA D 1 200 ? 15.330 18.439 105.821 1.00 67.82 201 ALA D N 1
ATOM 8185 C CA . ALA D 1 200 ? 16.249 19.568 105.899 1.00 68.99 201 ALA D CA 1
ATOM 8186 C C . ALA D 1 200 ? 17.403 19.276 106.850 1.00 68.91 201 ALA D C 1
ATOM 8187 O O . ALA D 1 200 ? 18.567 19.567 106.540 1.00 70.51 201 ALA D O 1
ATOM 8189 N N . ALA D 1 201 ? 17.100 18.715 108.020 1.00 66.29 202 ALA D N 1
ATOM 8190 C CA . ALA D 1 201 ? 18.161 18.362 108.955 1.00 67.06 202 ALA D CA 1
ATOM 8191 C C . ALA D 1 201 ? 19.126 17.346 108.349 1.00 69.56 202 ALA D C 1
ATOM 8192 O O . ALA D 1 201 ? 20.341 17.427 108.571 1.00 72.99 202 ALA D O 1
ATOM 8194 N N . GLU D 1 202 ? 18.612 16.397 107.562 1.00 68.14 203 GLU D N 1
ATOM 8195 C CA . GLU D 1 202 ? 19.494 15.395 106.962 1.00 68.27 203 GLU D CA 1
ATOM 8196 C C . GLU D 1 202 ? 20.466 16.003 105.959 1.00 67.47 203 GLU D C 1
ATOM 8197 O O . GLU D 1 202 ? 21.622 15.573 105.881 1.00 65.12 203 GLU D O 1
ATOM 8203 N N . GLU D 1 203 ? 20.036 17.003 105.190 1.00 71.42 204 GLU D N 1
ATOM 8204 C CA . GLU D 1 203 ? 20.941 17.659 104.259 1.00 77.08 204 GLU D CA 1
ATOM 8205 C C . GLU D 1 203 ? 21.641 18.856 104.892 1.00 79.33 204 GLU D C 1
ATOM 8206 O O . GLU D 1 203 ? 22.054 19.784 104.183 1.00 83.80 204 GLU D O 1
ATOM 8212 N N . GLY D 1 204 ? 21.829 18.817 106.213 1.00 79.14 205 GLY D N 1
ATOM 8213 C CA . GLY D 1 204 ? 22.626 19.782 106.949 1.00 80.34 205 GLY D CA 1
ATOM 8214 C C . GLY D 1 204 ? 22.057 21.174 107.102 1.00 80.46 205 GLY D C 1
ATOM 8215 O O . GLY D 1 204 ? 22.740 22.167 106.858 1.00 88.82 205 GLY D O 1
ATOM 8216 N N . ASP D 1 205 ? 20.828 21.261 107.573 1.00 76.22 206 ASP D N 1
ATOM 8217 C CA . ASP D 1 205 ? 20.179 22.534 107.841 1.00 76.07 206 ASP D CA 1
ATOM 8218 C C . ASP D 1 205 ? 20.205 22.712 109.352 1.00 72.46 206 ASP D C 1
ATOM 8219 O O . ASP D 1 205 ? 19.514 21.992 110.077 1.00 72.65 206 ASP D O 1
ATOM 8224 N N . ASP D 1 206 ? 21.022 23.656 109.824 1.00 70.22 207 ASP D N 1
ATOM 8225 C CA . ASP D 1 206 ? 21.251 23.778 111.259 1.00 67.86 207 ASP D CA 1
ATOM 8226 C C . ASP D 1 206 ? 20.013 24.257 112.002 1.00 65.66 207 ASP D C 1
ATOM 8227 O O . ASP D 1 206 ? 19.853 23.950 113.187 1.00 65.47 207 ASP D O 1
ATOM 8232 N N . ILE D 1 207 ? 19.136 25.016 111.349 1.00 67.96 208 ILE D N 1
ATOM 8233 C CA . ILE D 1 207 ? 17.914 25.427 112.030 1.00 70.24 208 ILE D CA 1
ATOM 8234 C C . ILE D 1 207 ? 16.949 24.257 112.143 1.00 64.53 208 ILE D C 1
ATOM 8235 O O . ILE D 1 207 ? 16.316 24.060 113.185 1.00 62.08 208 ILE D O 1
ATOM 8240 N N . ALA D 1 208 ? 16.815 23.463 111.079 1.00 64.11 209 ALA D N 1
ATOM 8241 C CA . ALA D 1 208 ? 16.051 22.226 111.188 1.00 60.24 209 ALA D CA 1
ATOM 8242 C C . ALA D 1 208 ? 16.593 21.374 112.321 1.00 57.92 209 ALA D C 1
ATOM 8243 O O . ALA D 1 208 ? 15.831 20.761 113.076 1.00 53.03 209 ALA D O 1
ATOM 8245 N N . LYS D 1 209 ? 17.922 21.324 112.445 1.00 59.30 210 LYS D N 1
ATOM 8246 C CA . LYS D 1 209 ? 18.555 20.500 113.468 1.00 60.58 210 LYS D CA 1
ATOM 8247 C C . LYS D 1 209 ? 18.234 21.025 114.861 1.00 56.48 210 LYS D C 1
ATOM 8248 O O . LYS D 1 209 ? 17.911 20.243 115.763 1.00 52.84 210 LYS D O 1
ATOM 8254 N N . GLN D 1 210 ? 18.305 22.350 115.052 1.00 54.86 211 GLN D N 1
ATOM 8255 C CA . GLN D 1 210 ? 18.046 22.919 116.371 1.00 55.91 211 GLN D CA 1
ATOM 8256 C C . GLN D 1 210 ? 16.608 22.668 116.820 1.00 52.80 211 GLN D C 1
ATOM 8257 O O . GLN D 1 210 ? 16.361 22.340 117.991 1.00 52.01 211 GLN D O 1
ATOM 8263 N N . ILE D 1 211 ? 15.644 22.803 115.903 1.00 53.18 212 ILE D N 1
ATOM 8264 C CA . ILE D 1 211 ? 14.244 22.564 116.246 1.00 51.88 212 ILE D CA 1
ATOM 8265 C C . ILE D 1 211 ? 14.018 21.104 116.612 1.00 49.53 212 ILE D C 1
ATOM 8266 O O . ILE D 1 211 ? 13.337 20.793 117.600 1.00 48.14 212 ILE D O 1
ATOM 8271 N N . LEU D 1 212 ? 14.588 20.183 115.830 1.00 51.10 213 LEU D N 1
ATOM 8272 C CA . LEU D 1 212 ? 14.409 18.758 116.112 1.00 48.60 213 LEU D CA 1
ATOM 8273 C C . LEU D 1 212 ? 15.018 18.372 117.459 1.00 46.42 213 LEU D C 1
ATOM 8274 O O . LEU D 1 212 ? 14.420 17.611 118.222 1.00 44.46 213 LEU D O 1
ATOM 8279 N N . ASN D 1 213 ? 16.219 18.871 117.757 1.00 48.60 214 ASN D N 1
ATOM 8280 C CA . ASN D 1 213 ? 16.866 18.532 119.016 1.00 47.43 214 ASN D CA 1
ATOM 8281 C C . ASN D 1 213 ? 16.081 19.076 120.202 1.00 49.00 214 ASN D C 1
ATOM 8282 O O . ASN D 1 213 ? 15.814 18.345 121.162 1.00 49.80 214 ASN D O 1
ATOM 8287 N N . GLU D 1 214 ? 15.708 20.363 120.163 1.00 49.02 215 GLU D N 1
ATOM 8288 C CA . GLU D 1 214 ? 14.924 20.927 121.262 1.00 49.67 215 GLU D CA 1
ATOM 8289 C C . GLU D 1 214 ? 13.596 20.186 121.437 1.00 50.89 215 GLU D C 1
ATOM 8290 O O . GLU D 1 214 ? 13.161 19.926 122.567 1.00 50.17 215 GLU D O 1
ATOM 8296 N N . TRP D 1 215 ? 12.953 19.807 120.332 1.00 50.81 216 TRP D N 1
ATOM 8297 C CA . TRP D 1 215 ? 11.737 19.003 120.422 1.00 47.99 216 TRP D CA 1
ATOM 8298 C C . TRP D 1 215 ? 12.042 17.601 120.946 1.00 48.75 216 TRP D C 1
ATOM 8299 O O . TRP D 1 215 ? 11.331 17.085 121.819 1.00 49.86 216 TRP D O 1
ATOM 8310 N N . ALA D 1 216 ? 13.095 16.965 120.424 1.00 46.14 217 ALA D N 1
ATOM 8311 C CA . ALA D 1 216 ? 13.437 15.626 120.887 1.00 43.93 217 ALA D CA 1
ATOM 8312 C C . ALA D 1 216 ? 13.843 15.633 122.355 1.00 44.08 217 ALA D C 1
ATOM 8313 O O . ALA D 1 216 ? 13.659 14.631 123.055 1.00 40.79 217 ALA D O 1
ATOM 8315 N N . GLU D 1 217 ? 14.412 16.743 122.833 1.00 43.60 218 GLU D N 1
ATOM 8316 C CA . GLU D 1 217 ? 14.688 16.889 124.257 1.00 45.73 218 GLU D CA 1
ATOM 8317 C C . GLU D 1 217 ? 13.412 16.714 125.070 1.00 47.49 218 GLU D C 1
ATOM 8318 O O . GLU D 1 217 ? 13.372 15.945 126.042 1.00 43.67 218 GLU D O 1
ATOM 8324 N N . ASP D 1 218 ? 12.341 17.395 124.655 1.00 46.10 219 ASP D N 1
ATOM 8325 C CA . ASP D 1 218 ? 11.077 17.264 125.366 1.00 45.66 219 ASP D CA 1
ATOM 8326 C C . ASP D 1 218 ? 10.502 15.862 125.234 1.00 42.73 219 ASP D C 1
ATOM 8327 O O . ASP D 1 218 ? 9.912 15.346 126.187 1.00 44.04 219 ASP D O 1
ATOM 8332 N N . VAL D 1 219 ? 10.644 15.231 124.066 1.00 40.54 220 VAL D N 1
ATOM 8333 C CA . VAL D 1 219 ? 10.138 13.865 123.920 1.00 38.77 220 VAL D CA 1
ATOM 8334 C C . VAL D 1 219 ? 10.896 12.918 124.835 1.00 36.17 220 VAL D C 1
ATOM 8335 O O . VAL D 1 219 ? 10.292 12.116 125.551 1.00 39.81 220 VAL D O 1
ATOM 8339 N N . ALA D 1 220 ? 12.236 13.020 124.833 1.00 36.57 221 ALA D N 1
ATOM 8340 C CA . ALA D 1 220 ? 13.085 12.187 125.680 1.00 42.10 221 ALA D CA 1
ATOM 8341 C C . ALA D 1 220 ? 12.736 12.365 127.156 1.00 41.22 221 ALA D C 1
ATOM 8342 O O . ALA D 1 220 ? 12.743 11.392 127.919 1.00 36.94 221 ALA D O 1
ATOM 8344 N N . GLU D 1 221 ? 12.457 13.612 127.578 1.00 38.44 222 GLU D N 1
ATOM 8345 C CA . GLU D 1 221 ? 12.038 13.867 128.954 1.00 40.37 222 GLU D CA 1
ATOM 8346 C C . GLU D 1 221 ? 10.804 13.038 129.320 1.00 43.56 222 GLU D C 1
ATOM 8347 O O . GLU D 1 221 ? 10.751 12.434 130.399 1.00 46.50 222 GLU D O 1
ATOM 8353 N N . GLY D 1 222 ? 9.811 12.989 128.426 1.00 39.17 223 GLY D N 1
ATOM 8354 C CA . GLY D 1 222 ? 8.633 12.173 128.677 1.00 37.45 223 GLY D CA 1
ATOM 8355 C C . GLY D 1 222 ? 8.934 10.685 128.659 1.00 36.11 223 GLY D C 1
ATOM 8356 O O . GLY D 1 222 ? 8.472 9.935 129.517 1.00 37.24 223 GLY D O 1
ATOM 8357 N N . ILE D 1 223 ? 9.717 10.235 127.691 1.00 38.50 224 ILE D N 1
ATOM 8358 C CA . ILE D 1 223 ? 10.056 8.818 127.665 1.00 38.31 224 ILE D CA 1
ATOM 8359 C C . ILE D 1 223 ? 10.740 8.421 128.970 1.00 38.44 224 ILE D C 1
ATOM 8360 O O . ILE D 1 223 ? 10.547 7.309 129.483 1.00 41.30 224 ILE D O 1
ATOM 8365 N N . ALA D 1 224 ? 11.564 9.318 129.518 1.00 35.35 225 ALA D N 1
ATOM 8366 C CA . ALA D 1 224 ? 12.320 8.988 130.723 1.00 37.66 225 ALA D CA 1
ATOM 8367 C C . ALA D 1 224 ? 11.391 8.694 131.901 1.00 34.99 225 ALA D C 1
ATOM 8368 O O . ALA D 1 224 ? 11.640 7.760 132.671 1.00 33.44 225 ALA D O 1
ATOM 8370 N N . GLN D 1 225 ? 10.301 9.462 132.037 1.00 34.95 226 GLN D N 1
ATOM 8371 C CA . GLN D 1 225 ? 9.334 9.194 133.102 1.00 36.18 226 GLN D CA 1
ATOM 8372 C C . GLN D 1 225 ? 8.663 7.824 132.923 1.00 39.76 226 GLN D C 1
ATOM 8373 O O . GLN D 1 225 ? 8.449 7.087 133.904 1.00 38.34 226 GLN D O 1
ATOM 8379 N N . ILE D 1 226 ? 8.288 7.489 131.681 1.00 39.11 227 ILE D N 1
ATOM 8380 C CA . ILE D 1 226 ? 7.739 6.171 131.378 1.00 32.40 227 ILE D CA 1
ATOM 8381 C C . ILE D 1 226 ? 8.755 5.095 131.743 1.00 36.45 227 ILE D C 1
ATOM 8382 O O . ILE D 1 226 ? 8.433 4.112 132.404 1.00 32.29 227 ILE D O 1
ATOM 8387 N N . GLN D 1 227 ? 10.010 5.292 131.338 1.00 38.48 228 GLN D N 1
ATOM 8388 C CA . GLN D 1 227 ? 11.084 4.379 131.709 1.00 32.44 228 GLN D CA 1
ATOM 8389 C C . GLN D 1 227 ? 11.168 4.211 133.221 1.00 34.81 228 GLN D C 1
ATOM 8390 O O . GLN D 1 227 ? 11.251 3.093 133.739 1.00 34.35 228 GLN D O 1
ATOM 8396 N N . VAL D 1 228 ? 11.154 5.318 133.953 1.00 33.06 229 VAL D N 1
ATOM 8397 C CA . VAL D 1 228 ? 11.316 5.238 135.399 1.00 39.93 229 VAL D CA 1
ATOM 8398 C C . VAL D 1 228 ? 10.169 4.470 136.031 1.00 40.62 229 VAL D C 1
ATOM 8399 O O . VAL D 1 228 ? 10.393 3.632 136.914 1.00 38.40 229 VAL D O 1
ATOM 8403 N N . MET D 1 229 ? 8.920 4.769 135.622 1.00 40.53 230 MET D N 1
ATOM 8404 C CA . MET D 1 229 ? 7.768 4.025 136.138 1.00 40.52 230 MET D CA 1
ATOM 8405 C C . MET D 1 229 ? 7.895 2.533 135.838 1.00 40.18 230 MET D C 1
ATOM 8406 O O . MET D 1 229 ? 7.870 1.698 136.747 1.00 33.79 230 MET D O 1
ATOM 8411 N N . TYR D 1 230 ? 8.014 2.180 134.548 1.00 36.62 231 TYR D N 1
ATOM 8412 C CA . TYR D 1 230 ? 7.778 0.806 134.120 1.00 35.52 231 TYR D CA 1
ATOM 8413 C C . TYR D 1 230 ? 9.023 -0.064 134.094 1.00 35.87 231 TYR D C 1
ATOM 8414 O O . TYR D 1 230 ? 8.913 -1.275 134.291 1.00 39.73 231 TYR D O 1
ATOM 8423 N N . ASP D 1 231 ? 10.202 0.493 133.855 1.00 32.96 232 ASP D N 1
ATOM 8424 C CA . ASP D 1 231 ? 11.404 -0.297 133.624 1.00 33.23 232 ASP D CA 1
ATOM 8425 C C . ASP D 1 231 ? 11.107 -1.350 132.550 1.00 34.68 232 ASP D C 1
ATOM 8426 O O . ASP D 1 231 ? 11.340 -2.543 132.763 1.00 33.71 232 ASP D O 1
ATOM 8431 N N . PRO D 1 232 ? 10.563 -0.942 131.401 1.00 32.81 233 PRO D N 1
ATOM 8432 C CA . PRO D 1 232 ? 10.153 -1.922 130.385 1.00 32.96 233 PRO D CA 1
ATOM 8433 C C . PRO D 1 232 ? 11.362 -2.520 129.678 1.00 33.30 233 PRO D C 1
ATOM 8434 O O . PRO D 1 232 ? 12.465 -1.984 129.733 1.00 33.33 233 PRO D O 1
ATOM 8438 N N . GLY D 1 233 ? 11.150 -3.674 129.029 1.00 33.74 234 GLY D N 1
ATOM 8439 C CA . GLY D 1 233 ? 12.199 -4.234 128.181 1.00 34.23 234 GLY D CA 1
ATOM 8440 C C . GLY D 1 233 ? 12.369 -3.506 126.852 1.00 35.94 234 GLY D C 1
ATOM 8441 O O . GLY D 1 233 ? 13.439 -3.581 126.238 1.00 34.64 234 GLY D O 1
ATOM 8442 N N . LEU D 1 234 ? 11.351 -2.771 126.417 1.00 35.03 235 LEU D N 1
ATOM 8443 C CA . LEU D 1 234 ? 11.354 -2.175 125.089 1.00 35.79 235 LEU D CA 1
ATOM 8444 C C . LEU D 1 234 ? 10.373 -1.011 125.065 1.00 34.01 235 LEU D C 1
ATOM 8445 O O . LEU D 1 234 ? 9.275 -1.107 125.625 1.00 34.38 235 LEU D O 1
ATOM 8450 N N . ILE D 1 235 ? 10.769 0.082 124.428 1.00 36.01 236 ILE D N 1
ATOM 8451 C CA . ILE D 1 235 ? 9.877 1.217 124.212 1.00 32.79 236 ILE D CA 1
ATOM 8452 C C . ILE D 1 235 ? 9.759 1.445 122.707 1.00 38.40 236 ILE D C 1
ATOM 8453 O O . ILE D 1 235 ? 10.729 1.843 122.049 1.00 33.60 236 ILE D O 1
ATOM 8458 N N . LEU D 1 236 ? 8.574 1.180 122.167 1.00 36.19 237 LEU D N 1
ATOM 8459 C CA . LEU D 1 236 ? 8.257 1.398 120.762 1.00 39.40 237 LEU D CA 1
ATOM 8460 C C . LEU D 1 236 ? 7.680 2.797 120.595 1.00 37.77 237 LEU D C 1
ATOM 8461 O O . LEU D 1 236 ? 6.859 3.229 121.410 1.00 39.22 237 LEU D O 1
ATOM 8466 N N . ILE D 1 237 ? 8.159 3.516 119.587 1.00 36.31 238 ILE D N 1
ATOM 8467 C CA . ILE D 1 237 ? 7.612 4.813 119.185 1.00 38.36 238 ILE D CA 1
ATOM 8468 C C . ILE D 1 237 ? 6.792 4.574 117.927 1.00 41.68 238 ILE D C 1
ATOM 8469 O O . ILE D 1 237 ? 7.348 4.166 116.897 1.00 45.48 238 ILE D O 1
ATOM 8474 N N . GLY D 1 238 ? 5.479 4.814 117.996 1.00 35.65 239 GLY D N 1
ATOM 8475 C CA . GLY D 1 238 ? 4.612 4.701 116.852 1.00 36.53 239 GLY D CA 1
ATOM 8476 C C . GLY D 1 238 ? 4.092 6.048 116.388 1.00 39.60 239 GLY D C 1
ATOM 8477 O O . GLY D 1 238 ? 4.581 7.111 116.793 1.00 39.55 239 GLY D O 1
ATOM 8478 N N . GLY D 1 239 ? 3.055 6.004 115.551 1.00 40.19 240 GLY D N 1
ATOM 8479 C CA . GLY D 1 239 ? 2.508 7.197 114.937 1.00 41.02 240 GLY D CA 1
ATOM 8480 C C . GLY D 1 239 ? 3.166 7.484 113.599 1.00 47.54 240 GLY D C 1
ATOM 8481 O O . GLY D 1 239 ? 4.171 6.881 113.216 1.00 49.37 240 GLY D O 1
ATOM 8482 N N . GLY D 1 240 ? 2.580 8.437 112.870 1.00 51.04 241 GLY D N 1
ATOM 8483 C CA . GLY D 1 240 ? 3.074 8.735 111.532 1.00 52.35 241 GLY D CA 1
ATOM 8484 C C . GLY D 1 240 ? 4.574 8.961 111.495 1.00 55.17 241 GLY D C 1
ATOM 8485 O O . GLY D 1 240 ? 5.278 8.456 110.617 1.00 57.25 241 GLY D O 1
ATOM 8486 N N . ILE D 1 241 ? 5.086 9.712 112.464 1.00 54.85 242 ILE D N 1
ATOM 8487 C CA . ILE D 1 241 ? 6.489 10.058 112.487 1.00 55.52 242 ILE D CA 1
ATOM 8488 C C . ILE D 1 241 ? 7.378 8.821 112.614 1.00 54.08 242 ILE D C 1
ATOM 8489 O O . ILE D 1 241 ? 8.574 8.888 112.317 1.00 53.31 242 ILE D O 1
ATOM 8494 N N . SER D 1 242 ? 6.817 7.681 113.034 1.00 50.55 243 SER D N 1
ATOM 8495 C CA . SER D 1 242 ? 7.600 6.452 113.117 1.00 50.39 243 SER D CA 1
ATOM 8496 C C . SER D 1 242 ? 8.193 6.050 111.767 1.00 47.79 243 SER D C 1
ATOM 8497 O O . SER D 1 242 ? 9.124 5.235 111.719 1.00 47.32 243 SER D O 1
ATOM 8500 N N . GLU D 1 243 ? 7.677 6.585 110.667 1.00 48.05 244 GLU D N 1
ATOM 8501 C CA . GLU D 1 243 ? 8.260 6.228 109.383 1.00 54.24 244 GLU D CA 1
ATOM 8502 C C . GLU D 1 243 ? 9.692 6.757 109.241 1.00 51.66 244 GLU D C 1
ATOM 8503 O O . GLU D 1 243 ? 10.447 6.230 108.418 1.00 50.95 244 GLU D O 1
ATOM 8509 N N . GLN D 1 244 ? 10.097 7.753 110.046 1.00 50.79 245 GLN D N 1
ATOM 8510 C CA . GLN D 1 244 ? 11.491 8.209 110.043 1.00 51.94 245 GLN D CA 1
ATOM 8511 C C . GLN D 1 244 ? 12.465 7.135 110.508 1.00 52.44 245 GLN D C 1
ATOM 8512 O O . GLN D 1 244 ? 13.668 7.245 110.224 1.00 50.72 245 GLN D O 1
ATOM 8518 N N . GLY D 1 245 ? 11.983 6.120 111.230 1.00 42.16 246 GLY D N 1
ATOM 8519 C CA . GLY D 1 245 ? 12.860 5.043 111.646 1.00 41.77 246 GLY D CA 1
ATOM 8520 C C . GLY D 1 245 ? 14.006 5.564 112.495 1.00 45.80 246 GLY D C 1
ATOM 8521 O O . GLY D 1 245 ? 13.805 6.343 113.425 1.00 45.51 246 GLY D O 1
ATOM 8522 N N . ASP D 1 246 ? 15.232 5.125 112.183 1.00 48.57 247 ASP D N 1
ATOM 8523 C CA . ASP D 1 246 ? 16.394 5.530 112.972 1.00 46.66 247 ASP D CA 1
ATOM 8524 C C . ASP D 1 246 ? 16.673 7.019 112.862 1.00 48.48 247 ASP D C 1
ATOM 8525 O O . ASP D 1 246 ? 17.306 7.586 113.758 1.00 48.93 247 ASP D O 1
ATOM 8530 N N . ASN D 1 247 ? 16.234 7.665 111.782 1.00 50.35 248 ASN D N 1
ATOM 8531 C CA . ASN D 1 247 ? 16.390 9.109 111.716 1.00 51.17 248 ASN D CA 1
ATOM 8532 C C . ASN D 1 247 ? 15.586 9.817 112.784 1.00 51.16 248 ASN D C 1
ATOM 8533 O O . ASN D 1 247 ? 15.895 10.971 113.092 1.00 52.45 248 ASN D O 1
ATOM 8538 N N . LEU D 1 248 ? 14.553 9.173 113.334 1.00 47.20 249 LEU D N 1
ATOM 8539 C CA . LEU D 1 248 ? 13.861 9.731 114.487 1.00 40.99 249 LEU D CA 1
ATOM 8540 C C . LEU D 1 248 ? 14.543 9.333 115.788 1.00 45.49 249 LEU D C 1
ATOM 8541 O O . LEU D 1 248 ? 14.840 10.190 116.628 1.00 44.13 249 LEU D O 1
ATOM 8546 N N . ILE D 1 249 ? 14.812 8.036 115.952 1.00 39.42 250 ILE D N 1
ATOM 8547 C CA . ILE D 1 249 ? 15.415 7.520 117.179 1.00 40.66 250 ILE D CA 1
ATOM 8548 C C . ILE D 1 249 ? 16.711 8.256 117.512 1.00 45.54 250 ILE D C 1
ATOM 8549 O O . ILE D 1 249 ? 16.948 8.649 118.667 1.00 44.66 250 ILE D O 1
ATOM 8554 N N . LYS D 1 250 ? 17.553 8.487 116.501 1.00 46.13 251 LYS D N 1
ATOM 8555 C CA . LYS D 1 250 ? 18.877 9.040 116.754 1.00 46.65 251 LYS D CA 1
ATOM 8556 C C . LYS D 1 250 ? 18.793 10.388 117.457 1.00 50.08 251 LYS D C 1
ATOM 8557 O O . LYS D 1 250 ? 19.736 10.779 118.158 1.00 53.47 251 LYS D O 1
ATOM 8563 N N . TYR D 1 251 ? 17.677 11.098 117.289 1.00 48.58 252 TYR D N 1
ATOM 8564 C CA . TYR D 1 251 ? 17.430 12.346 118.003 1.00 47.97 252 TYR D CA 1
ATOM 8565 C C . TYR D 1 251 ? 16.951 12.121 119.432 1.00 46.06 252 TYR D C 1
ATOM 8566 O O . TYR D 1 251 ? 17.258 12.918 120.321 1.00 51.95 252 TYR D O 1
ATOM 8575 N N . ILE D 1 252 ? 16.132 11.103 119.661 1.00 43.93 253 ILE D N 1
ATOM 8576 C CA . ILE D 1 252 ? 15.429 10.950 120.925 1.00 41.33 253 ILE D CA 1
ATOM 8577 C C . ILE D 1 252 ? 16.170 10.025 121.886 1.00 41.46 253 ILE D C 1
ATOM 8578 O O . ILE D 1 252 ? 16.306 10.332 123.069 1.00 42.25 253 ILE D O 1
ATOM 8583 N N . GLU D 1 253 ? 16.646 8.878 121.398 1.00 38.49 254 GLU D N 1
ATOM 8584 C CA . GLU D 1 253 ? 17.139 7.850 122.313 1.00 38.60 254 GLU D CA 1
ATOM 8585 C C . GLU D 1 253 ? 18.329 8.335 123.125 1.00 44.58 254 GLU D C 1
ATOM 8586 O O . GLU D 1 253 ? 18.328 8.146 124.355 1.00 48.70 254 GLU D O 1
ATOM 8592 N N . PRO D 1 254 ? 19.370 8.933 122.532 1.00 42.65 255 PRO D N 1
ATOM 8593 C CA . PRO D 1 254 ? 20.497 9.378 123.364 1.00 43.99 255 PRO D CA 1
ATOM 8594 C C . PRO D 1 254 ? 20.077 10.376 124.422 1.00 45.60 255 PRO D C 1
ATOM 8595 O O . PRO D 1 254 ? 20.705 10.428 125.485 1.00 47.22 255 PRO D O 1
ATOM 8599 N N . LYS D 1 255 ? 19.033 11.175 124.166 1.00 44.43 256 LYS D N 1
ATOM 8600 C CA . LYS D 1 255 ? 18.658 12.221 125.110 1.00 44.43 256 LYS D CA 1
ATOM 8601 C C . LYS D 1 255 ? 17.927 11.676 126.333 1.00 41.43 256 LYS D C 1
ATOM 8602 O O . LYS D 1 255 ? 17.900 12.342 127.370 1.00 44.06 256 LYS D O 1
ATOM 8608 N N . VAL D 1 256 ? 17.365 10.471 126.254 1.00 40.29 257 VAL D N 1
ATOM 8609 C CA . VAL D 1 256 ? 16.681 9.901 127.412 1.00 37.70 257 VAL D CA 1
ATOM 8610 C C . VAL D 1 256 ? 17.622 9.822 128.607 1.00 37.06 257 VAL D C 1
ATOM 8611 O O . VAL D 1 256 ? 17.183 9.974 129.751 1.00 37.13 257 VAL D O 1
ATOM 8615 N N . ALA D 1 257 ? 18.931 9.635 128.360 1.00 37.03 258 ALA D N 1
ATOM 8616 C CA . ALA D 1 257 ? 19.935 9.584 129.429 1.00 44.22 258 ALA D CA 1
ATOM 8617 C C . ALA D 1 257 ? 20.045 10.887 130.218 1.00 50.34 258 ALA D C 1
ATOM 8618 O O . ALA D 1 257 ? 20.516 10.867 131.359 1.00 38.83 258 ALA D O 1
ATOM 8620 N N . HIS D 1 258 ? 19.642 12.021 129.634 1.00 51.14 259 HIS D N 1
ATOM 8621 C CA . HIS D 1 258 ? 19.705 13.294 130.347 1.00 50.38 259 HIS D CA 1
ATOM 8622 C C . HIS D 1 258 ? 18.769 13.338 131.551 1.00 48.60 259 HIS D C 1
ATOM 8623 O O . HIS D 1 258 ? 18.978 14.156 132.453 1.00 51.97 259 HIS D O 1
ATOM 8630 N N . TYR D 1 259 ? 17.727 12.507 131.584 1.00 41.30 260 TYR D N 1
ATOM 8631 C CA . TYR D 1 259 ? 16.746 12.575 132.662 1.00 39.10 260 TYR D CA 1
ATOM 8632 C C . TYR D 1 259 ? 16.847 11.385 133.611 1.00 41.39 260 TYR D C 1
ATOM 8633 O O . TYR D 1 259 ? 15.943 11.154 134.426 1.00 42.17 260 TYR D O 1
ATOM 8642 N N . LEU D 1 260 ? 17.959 10.658 133.551 1.00 42.21 261 LEU D N 1
ATOM 8643 C CA . LEU D 1 260 ? 18.186 9.453 134.327 1.00 41.58 261 LEU D CA 1
ATOM 8644 C C . LEU D 1 260 ? 19.553 9.506 134.988 1.00 45.20 261 LEU D C 1
ATOM 8645 O O . LEU D 1 260 ? 20.460 10.171 134.486 1.00 49.25 261 LEU D O 1
ATOM 8650 N N . PRO D 1 261 ? 19.735 8.797 136.105 1.00 45.37 262 PRO D N 1
ATOM 8651 C CA . PRO D 1 261 ? 21.067 8.737 136.731 1.00 46.87 262 PRO D CA 1
ATOM 8652 C C . PRO D 1 261 ? 22.116 8.193 135.773 1.00 48.97 262 PRO D C 1
ATOM 8653 O O . PRO D 1 261 ? 21.814 7.450 134.830 1.00 42.43 262 PRO D O 1
ATOM 8657 N N . LYS D 1 262 ? 23.382 8.532 136.071 1.00 54.94 263 LYS D N 1
ATOM 8658 C CA . LYS D 1 262 ? 24.471 8.255 135.140 1.00 58.47 263 LYS D CA 1
ATOM 8659 C C . LYS D 1 262 ? 24.584 6.765 134.829 1.00 57.33 263 LYS D C 1
ATOM 8660 O O . LYS D 1 262 ? 24.839 6.385 133.679 1.00 63.41 263 LYS D O 1
ATOM 8662 N N . ASP D 1 263 ? 24.387 5.902 135.823 1.00 45.27 264 ASP D N 1
ATOM 8663 C CA . ASP D 1 263 ? 24.581 4.478 135.603 1.00 46.49 264 ASP D CA 1
ATOM 8664 C C . ASP D 1 263 ? 23.274 3.732 135.367 1.00 45.49 264 ASP D C 1
ATOM 8665 O O . ASP D 1 263 ? 23.258 2.504 135.428 1.00 46.07 264 ASP D O 1
ATOM 8670 N N . TYR D 1 264 ? 22.186 4.446 135.084 1.00 47.69 265 TYR D N 1
ATOM 8671 C CA . TYR D 1 264 ? 20.863 3.848 134.953 1.00 44.09 265 TYR D CA 1
ATOM 8672 C C . TYR D 1 264 ? 20.658 3.293 133.541 1.00 45.48 265 TYR D C 1
ATOM 8673 O O . TYR D 1 264 ? 20.809 4.004 132.541 1.00 47.47 265 TYR D O 1
ATOM 8682 N N . VAL D 1 265 ? 20.310 2.018 133.468 1.00 44.01 266 VAL D N 1
ATOM 8683 C CA . VAL D 1 265 ? 20.178 1.300 132.211 1.00 41.75 266 VAL D CA 1
ATOM 8684 C C . VAL D 1 265 ? 18.730 1.433 131.766 1.00 42.11 266 VAL D C 1
ATOM 8685 O O . VAL D 1 265 ? 17.831 0.935 132.446 1.00 41.30 266 VAL D O 1
ATOM 8689 N N . TYR D 1 266 ? 18.483 2.113 130.647 1.00 38.08 267 TYR D N 1
ATOM 8690 C CA . TYR D 1 266 ? 17.110 2.227 130.168 1.00 34.38 267 TYR D CA 1
ATOM 8691 C C . TYR D 1 266 ? 16.899 1.348 128.932 1.00 38.79 267 TYR D C 1
ATOM 8692 O O . TYR D 1 266 ? 17.841 0.801 128.337 1.00 37.35 267 TYR D O 1
ATOM 8701 N N . ALA D 1 267 ? 15.626 1.179 128.585 1.00 33.64 268 ALA D N 1
ATOM 8702 C CA . ALA D 1 267 ? 15.248 0.241 127.548 1.00 36.36 268 ALA D CA 1
ATOM 8703 C C . ALA D 1 267 ? 15.710 0.711 126.166 1.00 37.03 268 ALA D C 1
ATOM 8704 O O . ALA D 1 267 ? 15.922 1.903 125.934 1.00 36.96 268 ALA D O 1
ATOM 8706 N N . PRO D 1 268 ? 15.924 -0.210 125.238 1.00 37.64 269 PRO D N 1
ATOM 8707 C CA . PRO D 1 268 ? 16.063 0.213 123.842 1.00 35.25 269 PRO D CA 1
ATOM 8708 C C . PRO D 1 268 ? 14.804 0.941 123.404 1.00 37.04 269 PRO D C 1
ATOM 8709 O O . PRO D 1 268 ? 13.686 0.585 123.778 1.00 36.36 269 PRO D O 1
ATOM 8713 N N . ILE D 1 269 ? 15.000 1.982 122.614 1.00 38.88 270 ILE D N 1
ATOM 8714 C CA . ILE D 1 269 ? 13.918 2.780 122.079 1.00 37.02 270 ILE D CA 1
ATOM 8715 C C . ILE D 1 269 ? 13.964 2.623 120.569 1.00 36.22 270 ILE D C 1
ATOM 8716 O O . ILE D 1 269 ? 14.990 2.908 119.948 1.00 42.03 270 ILE D O 1
ATOM 8721 N N . GLN D 1 270 ? 12.874 2.129 119.992 1.00 35.05 271 GLN D N 1
ATOM 8722 C CA . GLN D 1 270 ? 12.792 1.758 118.589 1.00 36.79 271 GLN D CA 1
ATOM 8723 C C . GLN D 1 270 ? 11.498 2.303 118.004 1.00 36.87 271 GLN D C 1
ATOM 8724 O O . GLN D 1 270 ? 10.556 2.620 118.732 1.00 35.77 271 GLN D O 1
ATOM 8730 N N . THR D 1 271 ? 11.462 2.454 116.684 1.00 38.65 272 THR D N 1
ATOM 8731 C CA . THR D 1 271 ? 10.172 2.718 116.072 1.00 37.73 272 THR D CA 1
ATOM 8732 C C . THR D 1 271 ? 9.430 1.409 115.824 1.00 40.51 272 THR D C 1
ATOM 8733 O O . THR D 1 271 ? 10.030 0.336 115.716 1.00 42.31 272 THR D O 1
ATOM 8737 N N . THR D 1 272 ? 8.108 1.505 115.740 1.00 37.10 273 THR D N 1
ATOM 8738 C CA . THR D 1 272 ? 7.306 0.353 115.342 1.00 41.51 273 THR D CA 1
ATOM 8739 C C . THR D 1 272 ? 7.699 -0.111 113.938 1.00 42.96 273 THR D C 1
ATOM 8740 O O . THR D 1 272 ? 7.964 0.701 113.050 1.00 46.27 273 THR D O 1
ATOM 8744 N N . LYS D 1 273 ? 7.758 -1.433 113.746 1.00 43.60 274 LYS D N 1
ATOM 8745 C CA . LYS D 1 273 ? 8.040 -1.987 112.423 1.00 43.43 274 LYS D CA 1
ATOM 8746 C C . LYS D 1 273 ? 6.831 -1.837 111.499 1.00 48.19 274 LYS D C 1
ATOM 8747 O O . LYS D 1 273 ? 6.979 -1.519 110.315 1.00 52.81 274 LYS D O 1
ATOM 8753 N N . SER D 1 274 ? 5.624 -2.023 112.026 1.00 48.66 275 SER D N 1
ATOM 8754 C CA . SER D 1 274 ? 4.440 -1.624 111.280 1.00 52.83 275 SER D CA 1
ATOM 8755 C C . SER D 1 274 ? 4.299 -0.106 111.298 1.00 55.85 275 SER D C 1
ATOM 8756 O O . SER D 1 274 ? 4.277 0.508 112.365 1.00 57.81 275 SER D O 1
ATOM 8759 N N . LYS D 1 275 ? 4.195 0.513 110.125 1.00 61.41 276 LYS D N 1
ATOM 8760 C CA . LYS D 1 275 ? 4.185 1.977 110.092 1.00 65.62 276 LYS D CA 1
ATOM 8761 C C . LYS D 1 275 ? 2.778 2.563 110.013 1.00 66.44 276 LYS D C 1
ATOM 8762 O O . LYS D 1 275 ? 2.501 3.582 110.665 1.00 69.00 276 LYS D O 1
ATOM 8768 N N . ASN D 1 276 ? 1.890 1.971 109.218 1.00 61.40 277 ASN D N 1
ATOM 8769 C CA . ASN D 1 276 ? 0.586 2.578 108.977 1.00 62.10 277 ASN D CA 1
ATOM 8770 C C . ASN D 1 276 ? -0.579 1.770 109.516 1.00 62.58 277 ASN D C 1
ATOM 8771 O O . ASN D 1 276 ? -1.494 2.351 110.096 1.00 61.65 277 ASN D O 1
ATOM 8776 N N . ASP D 1 277 ? -0.548 0.445 109.370 1.00 63.74 278 ASP D N 1
ATOM 8777 C CA . ASP D 1 277 ? -1.717 -0.410 109.511 1.00 65.11 278 ASP D CA 1
ATOM 8778 C C . ASP D 1 277 ? -1.847 -1.056 110.873 1.00 61.59 278 ASP D C 1
ATOM 8779 O O . ASP D 1 277 ? -2.803 -1.804 111.084 1.00 67.28 278 ASP D O 1
ATOM 8784 N N . ALA D 1 278 ? -0.900 -0.836 111.783 1.00 55.77 279 ALA D N 1
ATOM 8785 C CA . ALA D 1 278 ? -0.880 -1.619 113.015 1.00 52.39 279 ALA D CA 1
ATOM 8786 C C . ALA D 1 278 ? -2.235 -1.590 113.712 1.00 53.55 279 ALA D C 1
ATOM 8787 O O . ALA D 1 278 ? -2.751 -2.627 114.150 1.00 56.04 279 ALA D O 1
ATOM 8789 N N . ALA D 1 279 ? -2.819 -0.400 113.836 1.00 49.27 280 ALA D N 1
ATOM 8790 C CA . ALA D 1 279 ? -4.035 -0.267 114.618 1.00 47.89 280 ALA D CA 1
ATOM 8791 C C . ALA D 1 279 ? -5.209 -0.987 113.960 1.00 49.72 280 ALA D C 1
ATOM 8792 O O . ALA D 1 279 ? -6.088 -1.493 114.666 1.00 51.53 280 ALA D O 1
ATOM 8794 N N . LEU D 1 280 ? -5.251 -1.054 112.622 1.00 44.93 281 LEU D N 1
ATOM 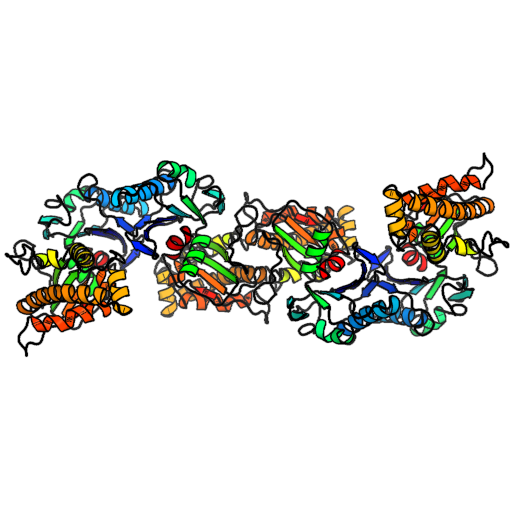8795 C CA . LEU D 1 280 ? -6.346 -1.775 111.988 1.00 46.61 281 LEU D CA 1
ATOM 8796 C C . LEU D 1 280 ? -6.299 -3.255 112.334 1.00 48.60 281 LEU D C 1
ATOM 8797 O O . LEU D 1 280 ? -7.349 -3.897 112.424 1.00 47.98 281 LEU D O 1
ATOM 8802 N N . TYR D 1 281 ? -5.104 -3.833 112.484 1.00 46.74 282 TYR D N 1
ATOM 8803 C CA . TYR D 1 281 ? -5.059 -5.228 112.920 1.00 51.58 282 TYR D CA 1
ATOM 8804 C C . TYR D 1 281 ? -5.365 -5.334 114.404 1.00 49.80 282 TYR D C 1
ATOM 8805 O O . TYR D 1 281 ? -6.121 -6.223 114.823 1.00 48.00 282 TYR D O 1
ATOM 8814 N N . GLY D 1 282 ? -4.832 -4.394 115.192 1.00 43.92 283 GLY D N 1
ATOM 8815 C CA . GLY D 1 282 ? -4.959 -4.470 116.632 1.00 43.85 283 GLY D CA 1
ATOM 8816 C C . GLY D 1 282 ? -6.378 -4.304 117.124 1.00 46.56 283 GLY D C 1
ATOM 8817 O O . GLY D 1 282 ? -6.763 -4.928 118.116 1.00 47.01 283 GLY D O 1
ATOM 8818 N N . CYS D 1 283 ? -7.195 -3.519 116.420 1.00 49.22 284 CYS D N 1
ATOM 8819 C CA . CYS D 1 283 ? -8.516 -3.255 116.965 1.00 49.37 284 CYS D CA 1
ATOM 8820 C C . CYS D 1 283 ? -9.422 -4.466 116.889 1.00 52.05 284 CYS D C 1
ATOM 8821 O O . CYS D 1 283 ? -10.503 -4.442 117.493 1.00 50.58 284 CYS D O 1
ATOM 8824 N N . LEU D 1 284 ? -9.015 -5.503 116.145 1.00 57.43 285 LEU D N 1
ATOM 8825 C CA . LEU D 1 284 ? -9.717 -6.779 116.091 1.00 60.86 285 LEU D CA 1
ATOM 8826 C C . LEU D 1 284 ? -9.260 -7.769 117.162 1.00 65.42 285 LEU D C 1
ATOM 8827 O O . LEU D 1 284 ? -9.897 -8.819 117.320 1.00 69.53 285 LEU D O 1
ATOM 8832 N N . GLN D 1 285 ? -8.170 -7.479 117.872 1.00 64.58 286 GLN D N 1
ATOM 8833 C CA . GLN D 1 285 ? -7.670 -8.337 118.958 1.00 68.41 286 GLN D CA 1
ATOM 8834 C C . GLN D 1 285 ? -8.489 -8.208 120.247 1.00 71.99 286 GLN D C 1
ATOM 8835 O O . GLN D 1 285 ? -9.721 -8.183 120.233 1.00 76.34 286 GLN D O 1
#